Protein AF-A0A932LDL9-F1 (afdb_monomer)

pLDDT: mean 83.28, std 18.33, range [22.86, 98.5]

Radius of gyration: 41.87 Å; Cα contacts (8 Å, |Δi|>4): 2060; chains: 1; bounding box: 103×120×109 Å

Sequence (1180 aa):
MAIERVALIFDNKARPETTGVYCRPALGSLVEVEHFLPTELSRIPREGFDLYLRIDDGLDYTLPADLHPCAWWAIDTHLDFESCLAKAGDKRFDICFIGNLFPGERGDLVRLIQSRYSNCFVGQRYFEQMAETYSASRIVFNRSIRNDINMRVFEAVACGSLLLTNDLSDNGQAGLFQDSVHLATYRDAEELLDKTAYYLAHEDVRERIAAVGREEVLAKHTYRHRMERLLAEVEMQIAVGSCIQGSGVANEERRPRDENRQASNPSTVQRYNSSTHRDHAYFEFSRPELVALVPEAARRVLDIGCGAGRVGAAIKARQQAEVVGIELDAQAAAEAQDRLDRVLVGNIEQMELDLPPQSFDAILCGDVLEHLSDPASVLRRARQWVKPDGRLIASIPNIRHQSVLRALLDGNWTYEPAGLLDRDHLRFFTRREVEKLFYRSGFSIHEIHAVPGPGYDEWVDRGRPNEVKVGRLHIGGMSDTEAEEFYAYQYLLSALPAALPEHGLTSIVIVTHNQVAYTRQCVDNIRERTDELYELVFVDNASTDGTVEYLRSLEGAKVLTNADNRGFPAAVNQGIRVATGKQILLLNNDCIVTTAWLRRLLRALEIDSRIGLVGPCSNNVSGSQQVTVRYEELESLDGFAWDWGKKHDQIIADTDRLVGFCLVIRRELIDKMGALDERFGMGCFEDDDYCLRALRAGYRVVIARDAFVHHFGGRTFVGSGVSFADLMQRNQQLFREKLNQMAIESGRNGNAARPDEPREQVSHGSRKHDFHPAHQGGLLLSRSQIRLSLCLIMRDNSGTIVQCLESIRPWVDEMVCVDTGSQDETPRIAERLGARLHYFPWCDSFSAARNESFRHARGHWIFWMDSDDTIDRENGHKLRQLAYAETDPAVLAYSMKVHCPSPGKNGDTEVTVVDQIKLVRNLPELRWDRRIHEQIIPAIRRAGGEIAFTNVYLVHSGADRSPEGRRSKLERDLRLLNLELQEYPDHPFTLFNLGMTYLDAGDYQRATVYLNRSIERSGESESHLRKAYAMLVSSHAQLRHCQIADEIGQQGLRLFPRDAELRFREAALLHDFGRLAEAAESYRKILETDEEPHFASVERGIKGYLTRHNLAVIYADMGDLASAEQQWRLALAEMPSFEPAKQGLHDIVRESAAATCAVSLSACVTNRISLTGSPRLSGL

Structure (mmCIF, N/CA/C/O backbone):
data_AF-A0A932LDL9-F1
#
_entry.id   AF-A0A932LDL9-F1
#
loop_
_atom_site.group_PDB
_atom_site.id
_atom_site.type_symbol
_atom_site.label_atom_id
_atom_site.label_alt_id
_atom_site.label_comp_id
_atom_site.label_asym_id
_atom_site.label_entity_id
_atom_site.label_seq_id
_atom_site.pdbx_PDB_ins_code
_atom_site.Cartn_x
_atom_site.Cartn_y
_atom_site.Cartn_z
_atom_site.occupancy
_atom_site.B_iso_or_equiv
_atom_site.auth_seq_id
_atom_site.auth_comp_id
_atom_site.auth_asym_id
_atom_site.auth_atom_id
_atom_site.pdbx_PDB_model_num
ATOM 1 N N . MET A 1 1 ? 25.353 -29.492 44.199 1.00 53.41 1 MET A N 1
ATOM 2 C CA . MET A 1 1 ? 25.467 -30.856 43.636 1.00 53.41 1 MET A CA 1
ATOM 3 C C . MET A 1 1 ? 26.252 -30.710 42.348 1.00 53.41 1 MET A C 1
ATOM 5 O O . MET A 1 1 ? 26.140 -29.636 41.771 1.00 53.41 1 MET A O 1
ATOM 9 N N . ALA A 1 2 ? 27.046 -31.698 41.938 1.00 74.94 2 ALA A N 1
ATOM 10 C CA . ALA A 1 2 ? 27.485 -31.730 40.545 1.00 74.94 2 ALA A CA 1
ATOM 11 C C . ALA A 1 2 ? 26.265 -32.127 39.702 1.00 74.94 2 ALA A C 1
ATOM 13 O O . ALA A 1 2 ? 25.514 -33.006 40.127 1.00 74.94 2 ALA A O 1
ATOM 14 N N . ILE A 1 3 ? 26.023 -31.456 38.582 1.00 87.25 3 ILE A N 1
ATOM 15 C CA . ILE A 1 3 ? 24.987 -31.872 37.630 1.00 87.25 3 ILE A CA 1
ATOM 16 C C . ILE A 1 3 ? 25.539 -33.095 36.890 1.00 87.25 3 ILE A C 1
ATOM 18 O O . ILE A 1 3 ? 26.558 -32.978 36.214 1.00 87.25 3 ILE A O 1
ATOM 22 N N . GLU A 1 4 ? 24.904 -34.262 37.019 1.00 90.00 4 GLU A N 1
ATOM 23 C CA . GLU A 1 4 ? 25.380 -35.514 36.409 1.00 90.00 4 GLU A CA 1
ATOM 24 C C . GLU A 1 4 ? 24.475 -35.984 35.258 1.00 90.00 4 GLU A C 1
ATOM 26 O O . GLU A 1 4 ? 24.989 -36.537 34.282 1.00 90.00 4 GLU A O 1
ATOM 31 N N . ARG A 1 5 ? 23.159 -35.718 35.314 1.00 93.19 5 ARG A N 1
ATOM 32 C CA . ARG A 1 5 ? 22.179 -36.051 34.259 1.00 93.19 5 ARG A CA 1
ATOM 33 C C . ARG A 1 5 ? 21.346 -34.835 33.842 1.00 93.19 5 ARG A C 1
ATOM 35 O O . ARG A 1 5 ? 20.690 -34.210 34.674 1.00 93.19 5 ARG A O 1
ATOM 42 N N . VAL A 1 6 ? 21.285 -34.543 32.540 1.00 94.19 6 VAL A N 1
ATOM 43 C CA . VAL A 1 6 ? 20.505 -33.427 31.969 1.00 94.19 6 VAL A CA 1
ATOM 44 C C . VAL A 1 6 ? 19.484 -33.918 30.942 1.00 94.19 6 VAL A C 1
ATOM 46 O O . VAL A 1 6 ? 19.823 -34.630 29.995 1.00 94.19 6 VAL A O 1
ATOM 49 N N . ALA A 1 7 ? 18.236 -33.474 31.091 1.00 95.12 7 ALA A N 1
ATOM 50 C CA . ALA A 1 7 ? 17.202 -33.605 30.070 1.00 95.12 7 ALA A CA 1
ATOM 51 C C . ALA A 1 7 ? 17.253 -32.383 29.142 1.00 95.12 7 ALA A C 1
ATOM 53 O O . ALA A 1 7 ? 16.943 -31.263 29.549 1.00 95.12 7 ALA A O 1
ATOM 54 N N . LEU A 1 8 ? 17.661 -32.596 27.894 1.00 93.88 8 LEU A N 1
ATOM 55 C CA . LEU A 1 8 ? 17.867 -31.558 26.889 1.00 93.88 8 LEU A CA 1
ATOM 56 C C . LEU A 1 8 ? 16.676 -31.518 25.922 1.00 93.88 8 LEU A C 1
ATOM 58 O O . LEU A 1 8 ? 16.348 -32.530 25.302 1.00 93.88 8 LEU A O 1
ATOM 62 N N . ILE A 1 9 ? 16.020 -30.364 25.796 1.00 94.06 9 ILE A N 1
ATOM 63 C CA . ILE A 1 9 ? 14.706 -30.255 25.140 1.00 94.06 9 ILE A CA 1
ATOM 64 C C . ILE A 1 9 ? 14.771 -29.279 23.960 1.00 94.06 9 ILE A C 1
ATOM 66 O O . ILE A 1 9 ? 14.972 -28.080 24.175 1.00 94.06 9 ILE A O 1
ATOM 70 N N . PHE A 1 10 ? 14.589 -29.799 22.740 1.00 92.44 10 PHE A N 1
ATOM 71 C CA . PHE A 1 10 ? 14.514 -29.051 21.474 1.00 92.44 10 PHE A CA 1
ATOM 72 C C . PHE A 1 10 ? 13.959 -29.927 20.334 1.00 92.44 10 PHE A C 1
ATOM 74 O O . PHE A 1 10 ? 14.007 -31.153 20.409 1.00 92.44 10 PHE A O 1
ATOM 81 N N . ASP A 1 11 ? 13.439 -29.332 19.260 1.00 90.38 11 ASP A N 1
ATOM 82 C CA . ASP A 1 11 ? 12.957 -30.062 18.082 1.00 90.38 11 ASP A CA 1
ATOM 83 C C . ASP A 1 11 ? 13.989 -30.097 16.946 1.00 90.38 11 ASP A C 1
ATOM 85 O O . ASP A 1 11 ? 14.199 -29.114 16.240 1.00 90.38 11 ASP A O 1
ATOM 89 N N . ASN A 1 12 ? 14.593 -31.263 16.706 1.00 87.56 12 ASN A N 1
ATOM 90 C CA . ASN A 1 12 ? 15.484 -31.494 15.562 1.00 87.56 12 ASN A CA 1
ATOM 91 C C . ASN A 1 12 ? 14.826 -32.224 14.376 1.00 87.56 12 ASN A C 1
ATOM 93 O O . ASN A 1 12 ? 15.529 -32.690 13.478 1.00 87.56 12 ASN A O 1
ATOM 97 N N . LYS A 1 13 ? 13.495 -32.361 14.367 1.00 86.56 13 LYS A N 1
ATOM 98 C CA . LYS A 1 13 ? 12.721 -32.928 13.250 1.00 86.56 13 LYS A CA 1
ATOM 99 C C . LYS A 1 13 ? 12.079 -31.830 12.410 1.00 86.56 13 LYS A C 1
ATOM 101 O O . LYS A 1 13 ? 12.196 -31.859 11.189 1.00 86.56 13 LYS A O 1
ATOM 106 N N . ALA A 1 14 ? 11.421 -30.873 13.061 1.00 76.50 14 ALA A N 1
ATOM 107 C CA . ALA A 1 14 ? 10.876 -29.675 12.434 1.00 76.50 14 ALA A CA 1
ATOM 108 C C . ALA A 1 14 ? 11.975 -28.645 12.125 1.00 76.50 14 ALA A C 1
ATOM 110 O O . ALA A 1 14 ? 11.862 -27.918 11.140 1.00 76.50 14 ALA A O 1
ATOM 111 N N . ARG A 1 15 ? 13.043 -28.612 12.938 1.00 74.19 15 ARG A N 1
ATOM 112 C CA . ARG A 1 15 ? 14.203 -27.718 12.787 1.00 74.19 15 ARG A CA 1
ATOM 113 C C . ARG A 1 15 ? 15.524 -28.504 12.862 1.00 74.19 15 ARG A C 1
ATOM 115 O O . ARG A 1 15 ? 16.246 -28.381 13.851 1.00 74.19 15 ARG A O 1
ATOM 122 N N . PRO A 1 16 ? 15.866 -29.351 11.867 1.00 76.50 16 PRO A N 1
ATOM 123 C CA . PRO A 1 16 ? 17.107 -30.142 11.871 1.00 76.50 16 PRO A CA 1
ATOM 124 C C . PRO A 1 16 ? 18.397 -29.325 12.054 1.00 76.50 16 PRO A C 1
ATOM 126 O O . PRO A 1 16 ? 19.422 -29.872 12.451 1.00 76.50 16 PRO A O 1
ATOM 129 N N . GLU A 1 17 ? 18.341 -28.026 11.765 1.00 66.88 17 GLU A N 1
ATOM 130 C CA . GLU A 1 17 ? 19.418 -27.047 11.878 1.00 66.88 17 GLU A CA 1
ATOM 131 C C . GLU A 1 17 ? 19.579 -26.405 13.273 1.00 66.88 17 GLU A C 1
ATOM 133 O O . GLU A 1 17 ? 20.498 -25.616 13.466 1.00 66.88 17 GLU A O 1
ATOM 138 N N . THR A 1 18 ? 18.714 -26.719 14.245 1.00 76.88 18 THR A N 1
ATOM 139 C CA . THR A 1 18 ? 18.740 -26.138 15.604 1.00 76.88 18 THR A CA 1
ATOM 140 C C . THR A 1 18 ? 20.083 -26.290 16.332 1.00 76.88 18 THR A C 1
ATOM 142 O O . THR A 1 18 ? 20.718 -27.353 16.296 1.00 76.88 18 THR A O 1
ATOM 145 N N . THR A 1 19 ? 20.473 -25.264 17.104 1.00 74.50 19 THR A N 1
ATOM 146 C CA . THR A 1 19 ? 21.678 -25.272 17.948 1.00 74.50 19 THR A CA 1
ATOM 147 C C . THR A 1 19 ? 21.743 -26.494 18.861 1.00 74.50 19 THR A C 1
ATOM 149 O O . THR A 1 19 ? 22.831 -27.010 19.126 1.00 74.50 19 THR A O 1
ATOM 152 N N . GLY A 1 20 ? 20.585 -26.999 19.307 1.00 79.75 20 GLY A N 1
ATOM 153 C CA . GLY A 1 20 ? 20.477 -28.160 20.190 1.00 79.75 20 GLY A CA 1
ATOM 154 C C . GLY A 1 20 ? 21.256 -29.385 19.699 1.00 79.75 20 GLY A C 1
ATOM 155 O O . GLY A 1 20 ? 21.834 -30.113 20.513 1.00 79.75 20 GLY A O 1
ATOM 156 N N . VAL A 1 21 ? 21.368 -29.568 18.377 1.00 78.19 21 VAL A N 1
ATOM 157 C CA . VAL A 1 21 ? 22.139 -30.657 17.749 1.00 78.19 21 VAL A CA 1
ATOM 158 C C . VAL A 1 21 ? 23.629 -30.599 18.114 1.00 78.19 21 VAL A C 1
ATOM 160 O O . VAL A 1 21 ? 24.246 -31.651 18.272 1.00 78.19 21 VAL A O 1
ATOM 163 N N . TYR A 1 22 ? 24.190 -29.404 18.326 1.00 75.69 22 TYR A N 1
ATOM 164 C CA . TYR A 1 22 ? 25.582 -29.177 18.745 1.00 75.69 22 TYR A CA 1
ATOM 165 C C . TYR A 1 22 ? 25.727 -29.050 20.267 1.00 75.69 22 TYR A C 1
ATOM 167 O O . TYR A 1 22 ? 26.725 -29.497 20.840 1.00 75.69 22 TYR A O 1
ATOM 175 N N . CYS A 1 23 ? 24.712 -28.502 20.942 1.00 79.56 23 CYS A N 1
ATOM 176 C CA . CYS A 1 23 ? 24.641 -28.457 22.402 1.00 79.56 23 CYS A CA 1
ATOM 177 C C . CYS A 1 23 ? 24.687 -29.869 23.000 1.00 79.56 23 CYS A C 1
ATOM 179 O O . CYS A 1 23 ? 25.413 -30.110 23.962 1.00 79.56 23 CYS A O 1
ATOM 181 N N . ARG A 1 24 ? 23.964 -30.819 22.391 1.00 86.75 24 ARG A N 1
ATOM 182 C CA . ARG A 1 24 ? 23.860 -32.213 22.835 1.00 86.75 24 ARG A CA 1
ATOM 183 C C . ARG A 1 24 ? 25.213 -32.936 22.969 1.00 86.75 24 ARG A C 1
ATOM 185 O O . ARG A 1 24 ? 25.464 -33.441 24.059 1.00 86.75 24 ARG A O 1
ATOM 192 N N . PRO A 1 25 ? 26.096 -33.009 21.952 1.00 82.81 25 PRO A N 1
ATOM 193 C CA . PRO A 1 25 ? 27.409 -33.642 22.095 1.00 82.81 25 PRO A CA 1
ATOM 194 C C . PRO A 1 25 ? 28.381 -32.832 22.964 1.00 82.81 25 PRO A C 1
ATOM 196 O O . PRO A 1 25 ? 29.186 -33.434 23.671 1.00 82.81 25 PRO A O 1
ATOM 199 N N . ALA A 1 26 ? 28.312 -31.493 22.961 1.00 82.62 26 ALA A N 1
ATOM 200 C CA . ALA A 1 26 ? 29.167 -30.672 23.821 1.00 82.62 26 ALA A CA 1
ATOM 201 C C . ALA A 1 26 ? 28.862 -30.920 25.308 1.00 82.62 26 ALA A C 1
ATOM 203 O O . ALA A 1 26 ? 29.771 -31.206 26.086 1.00 82.62 26 ALA A O 1
ATOM 204 N N . LEU A 1 27 ? 27.580 -30.888 25.676 1.00 87.31 27 LEU A N 1
ATOM 205 C CA . LEU A 1 27 ? 27.097 -31.183 27.022 1.00 87.31 27 LEU A CA 1
ATOM 206 C C . LEU A 1 27 ? 27.284 -32.670 27.375 1.00 87.31 27 LEU A C 1
ATOM 208 O O . LEU A 1 27 ? 27.778 -32.984 28.452 1.00 87.31 27 LEU A O 1
ATOM 212 N N . GLY A 1 28 ? 27.020 -33.574 26.427 1.00 87.12 28 GLY A N 1
ATOM 213 C CA . GLY A 1 28 ? 27.240 -35.021 26.554 1.00 87.12 28 GLY A CA 1
ATOM 214 C C . GLY A 1 28 ? 28.705 -35.449 26.730 1.00 87.12 28 GLY A C 1
ATOM 215 O O . GLY A 1 28 ? 28.970 -36.613 27.015 1.00 87.12 28 GLY A O 1
ATOM 216 N N . SER A 1 29 ? 29.663 -34.529 26.561 1.00 84.62 29 SER A N 1
ATOM 217 C CA . SER A 1 29 ? 31.081 -34.745 26.891 1.00 84.62 29 SER A CA 1
ATOM 218 C C . SER A 1 29 ? 31.442 -34.383 28.340 1.00 84.62 29 SER A C 1
ATOM 220 O O . SER A 1 29 ? 32.575 -34.620 28.763 1.00 84.62 29 SER A O 1
ATOM 222 N N . LEU A 1 30 ? 30.493 -33.798 29.081 1.00 87.19 30 LEU A N 1
ATOM 223 C CA . LEU A 1 30 ? 30.642 -33.318 30.457 1.00 87.19 30 LEU A CA 1
ATOM 224 C C . LEU A 1 30 ? 29.740 -34.095 31.427 1.00 87.19 30 LEU A C 1
ATOM 226 O O . LEU A 1 30 ? 30.171 -34.411 32.531 1.00 87.19 30 LEU A O 1
ATOM 230 N N . VAL A 1 31 ? 28.508 -34.395 31.004 1.00 91.19 31 VAL A N 1
ATOM 231 C CA . VAL A 1 31 ? 27.428 -34.993 31.809 1.00 91.19 31 VAL A CA 1
ATOM 232 C C . VAL A 1 31 ? 26.624 -35.993 30.965 1.0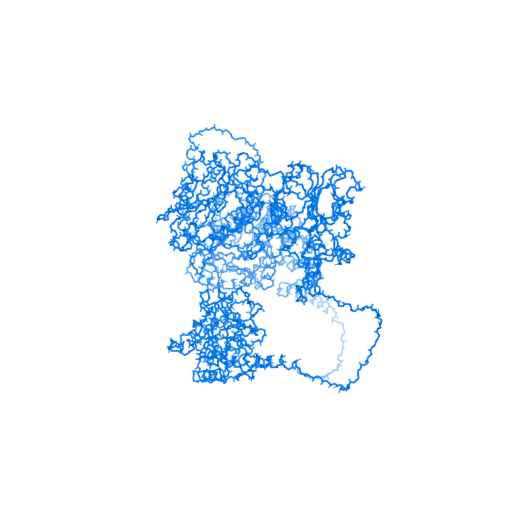0 91.19 31 VAL A C 1
ATOM 234 O O . VAL A 1 31 ? 26.719 -35.988 29.736 1.00 91.19 31 VAL A O 1
ATOM 237 N N . GLU A 1 32 ? 25.812 -36.851 31.583 1.00 93.38 32 GLU A N 1
ATOM 238 C CA . GLU A 1 32 ? 24.862 -37.695 30.850 1.00 93.38 32 GLU A CA 1
ATOM 239 C C . GLU A 1 32 ? 23.730 -36.824 30.277 1.00 93.38 32 GLU A C 1
ATOM 241 O O . GLU A 1 32 ? 23.150 -36.000 30.985 1.00 93.38 32 GLU A O 1
ATOM 246 N N . VAL A 1 33 ? 23.399 -36.991 28.991 1.00 93.81 33 VAL A N 1
ATOM 247 C CA . VAL A 1 33 ? 22.385 -36.172 28.306 1.00 93.81 33 VAL A CA 1
ATOM 248 C C . VAL A 1 33 ? 21.368 -37.042 27.578 1.00 93.81 33 VAL A C 1
ATOM 250 O O . VAL A 1 33 ? 21.706 -37.738 26.615 1.00 93.81 33 VAL A O 1
ATOM 253 N N . GLU A 1 34 ? 20.101 -36.913 27.964 1.00 95.31 34 GLU A N 1
ATOM 254 C CA . GLU A 1 34 ? 18.962 -37.455 27.219 1.00 95.31 34 GLU A CA 1
ATOM 255 C C . GLU A 1 34 ? 18.259 -36.326 26.452 1.00 95.31 34 GLU A C 1
ATOM 257 O O . GLU A 1 34 ? 18.174 -35.197 26.932 1.00 95.31 34 GLU A O 1
ATOM 262 N N . HIS A 1 35 ? 17.806 -36.602 25.227 1.00 94.94 35 HIS A N 1
ATOM 263 C CA . HIS A 1 35 ? 17.219 -35.600 24.334 1.00 94.94 35 HIS A CA 1
ATOM 264 C C . HIS A 1 35 ? 15.748 -35.908 24.073 1.00 94.94 35 HIS A C 1
ATOM 266 O O . HIS A 1 35 ? 15.438 -37.002 23.598 1.00 94.94 35 HIS A O 1
ATOM 272 N N . PHE A 1 36 ? 14.888 -34.919 24.309 1.00 94.69 36 PHE A N 1
ATOM 273 C CA . PHE A 1 36 ? 13.441 -35.015 24.141 1.00 94.69 36 PHE A CA 1
ATOM 274 C C . PHE A 1 36 ? 12.923 -33.961 23.164 1.00 94.69 36 PHE A C 1
ATOM 276 O O . PHE A 1 36 ? 13.318 -32.794 23.227 1.00 94.69 36 PHE A O 1
ATOM 283 N N . LEU A 1 37 ? 11.979 -34.359 22.313 1.00 92.81 37 LEU A N 1
ATOM 284 C CA . LEU A 1 37 ? 11.265 -33.431 21.438 1.00 92.81 37 LEU A CA 1
ATOM 285 C C . LEU A 1 37 ? 10.158 -32.687 22.207 1.00 92.81 37 LEU A C 1
ATOM 287 O O . LEU A 1 37 ? 9.609 -33.228 23.172 1.00 92.81 37 LEU A O 1
ATOM 291 N N . PRO A 1 38 ? 9.703 -31.511 21.739 1.00 90.94 38 PRO A N 1
ATOM 292 C CA . PRO A 1 38 ? 8.550 -30.816 22.322 1.00 90.94 38 PRO A CA 1
ATOM 293 C C . PRO A 1 38 ? 7.257 -31.645 22.292 1.00 90.94 38 PRO A C 1
ATOM 295 O O . PRO A 1 38 ? 6.420 -31.563 23.187 1.00 90.94 38 PRO A O 1
ATOM 298 N N . THR A 1 39 ? 7.115 -32.527 21.300 1.00 90.75 39 THR A N 1
ATOM 299 C CA . THR A 1 39 ? 6.004 -33.494 21.216 1.00 90.75 39 THR A CA 1
ATOM 300 C C . THR A 1 39 ? 6.056 -34.595 22.287 1.00 90.75 39 THR A C 1
ATOM 302 O O . THR A 1 39 ? 5.089 -35.338 22.456 1.00 90.75 39 THR A O 1
ATOM 305 N N . GLU A 1 40 ? 7.159 -34.702 23.032 1.00 91.75 40 GLU A N 1
ATOM 306 C CA . GLU A 1 40 ? 7.429 -35.740 24.031 1.00 91.75 40 GLU A CA 1
ATOM 307 C C . GLU A 1 40 ? 7.456 -35.191 25.471 1.00 91.75 40 GLU A C 1
ATOM 309 O O . GLU A 1 40 ? 7.702 -35.955 26.401 1.00 91.75 40 GLU A O 1
ATOM 314 N N . LEU A 1 41 ? 7.124 -33.909 25.694 1.00 89.44 41 LEU A N 1
ATOM 315 C CA . LEU A 1 41 ? 7.113 -33.245 27.016 1.00 89.44 41 LEU A CA 1
ATOM 316 C C . LEU A 1 41 ? 6.299 -33.981 28.100 1.00 89.44 41 LEU A C 1
ATOM 318 O O . LEU A 1 41 ? 6.628 -33.914 29.286 1.00 89.44 41 LEU A O 1
ATOM 322 N N . SER A 1 42 ? 5.245 -34.698 27.701 1.00 85.50 42 SER A N 1
ATOM 323 C CA . SER A 1 42 ? 4.405 -35.527 28.581 1.00 85.50 42 SER A CA 1
ATOM 324 C C . SER A 1 42 ? 5.036 -36.869 28.974 1.00 85.50 42 SER A C 1
ATOM 326 O O . SER A 1 42 ? 4.510 -37.560 29.844 1.00 85.50 42 SER A O 1
ATOM 328 N N . ARG A 1 43 ? 6.145 -37.252 28.332 1.00 86.88 43 ARG A N 1
ATOM 329 C CA . ARG A 1 43 ? 6.904 -38.489 28.577 1.00 86.88 43 ARG A CA 1
ATOM 330 C C . ARG A 1 43 ? 8.209 -38.255 29.334 1.00 86.88 43 ARG A C 1
ATOM 332 O O . ARG A 1 43 ? 8.811 -39.233 29.764 1.00 86.88 43 ARG A O 1
ATOM 339 N N . ILE A 1 44 ? 8.636 -37.000 29.494 1.00 90.25 44 ILE A N 1
ATOM 340 C CA . ILE A 1 44 ? 9.843 -36.648 30.250 1.00 90.25 44 ILE A CA 1
ATOM 341 C C . ILE A 1 44 ? 9.612 -36.997 31.731 1.00 90.25 44 ILE A C 1
ATOM 343 O O . ILE A 1 44 ? 8.686 -36.437 32.334 1.00 90.25 44 ILE A O 1
ATOM 347 N N . PRO A 1 45 ? 10.420 -37.898 32.329 1.00 87.31 45 PRO A N 1
ATOM 348 C CA . PRO A 1 45 ? 10.379 -38.182 33.760 1.00 87.31 45 PRO A CA 1
ATOM 349 C C . PRO A 1 45 ? 10.504 -36.900 34.587 1.00 87.31 45 PRO A C 1
ATOM 351 O O . PRO A 1 45 ? 11.282 -36.020 34.238 1.00 87.31 45 PRO A O 1
ATOM 354 N N . ARG A 1 46 ? 9.742 -36.794 35.683 1.00 85.06 46 ARG A N 1
ATOM 355 C CA . ARG A 1 46 ? 9.815 -35.645 36.610 1.00 85.06 46 ARG A CA 1
ATOM 356 C C . ARG A 1 46 ? 10.946 -35.770 37.633 1.00 85.06 46 ARG A C 1
ATOM 358 O O . ARG A 1 46 ? 11.388 -34.777 38.198 1.00 85.06 46 ARG A O 1
ATOM 365 N N . GLU A 1 47 ? 11.422 -36.992 37.839 1.00 82.50 47 GLU A N 1
ATOM 366 C CA . GLU A 1 47 ? 12.536 -37.343 38.715 1.00 82.50 47 GLU A CA 1
ATOM 367 C C . GLU A 1 47 ? 13.602 -38.088 37.899 1.00 82.50 47 GLU A C 1
ATOM 369 O O . GLU A 1 47 ? 13.276 -38.795 36.942 1.00 82.50 47 GLU A O 1
ATOM 374 N N . GLY A 1 48 ? 14.871 -37.959 38.294 1.00 83.31 48 GLY A N 1
ATOM 375 C CA . GLY A 1 48 ? 16.001 -38.666 37.676 1.00 83.31 48 GLY A CA 1
ATOM 376 C C . GLY A 1 48 ? 16.897 -37.824 36.762 1.00 83.31 48 GLY A C 1
ATOM 377 O O . GLY A 1 48 ? 17.895 -38.354 36.280 1.00 83.31 48 GLY A O 1
ATOM 378 N N . PHE A 1 49 ? 16.590 -36.542 36.552 1.00 91.12 49 PHE A N 1
ATOM 379 C CA . PHE A 1 49 ? 17.499 -35.560 35.950 1.00 91.12 49 PHE A CA 1
ATOM 380 C C . PHE A 1 49 ? 17.800 -34.443 36.951 1.00 91.12 49 PHE A C 1
ATOM 382 O O . PHE A 1 49 ? 16.904 -34.006 37.672 1.00 91.12 49 PHE A O 1
ATOM 389 N N . ASP A 1 50 ? 19.042 -33.964 36.960 1.00 89.56 50 ASP A N 1
ATOM 390 C CA . ASP A 1 50 ? 19.502 -32.879 37.835 1.00 89.56 50 ASP A CA 1
ATOM 391 C C . ASP A 1 50 ? 19.203 -31.491 37.243 1.00 89.56 50 ASP A C 1
ATOM 393 O O . ASP A 1 50 ? 19.217 -30.492 37.960 1.00 89.56 50 ASP A O 1
ATOM 397 N N . LEU A 1 51 ? 18.942 -31.423 35.930 1.00 90.88 51 LEU A N 1
ATOM 398 C CA . LEU A 1 51 ? 18.587 -30.208 35.196 1.00 90.88 51 LEU A CA 1
ATOM 399 C C . LEU A 1 51 ? 17.714 -30.527 33.971 1.00 90.88 51 LEU A C 1
ATOM 401 O O . LEU A 1 51 ? 18.022 -31.431 33.192 1.00 90.88 51 LEU A O 1
ATOM 405 N N . TYR A 1 52 ? 16.683 -29.711 33.745 1.00 93.00 52 TYR A N 1
ATOM 406 C CA . TYR A 1 52 ? 15.916 -29.660 32.495 1.00 93.00 52 TYR A CA 1
ATOM 407 C C . TYR A 1 52 ? 16.344 -28.426 31.684 1.00 93.00 52 TYR A C 1
ATOM 409 O O . TYR A 1 52 ? 16.072 -27.290 32.073 1.00 93.00 52 TYR A O 1
ATOM 417 N N . LEU A 1 53 ? 17.041 -28.622 30.565 1.00 92.06 53 LEU A N 1
ATOM 418 C CA . LEU A 1 53 ? 17.610 -27.542 29.753 1.00 92.06 53 LEU A CA 1
ATOM 419 C C . LEU A 1 53 ? 16.842 -27.394 28.431 1.00 92.06 53 LEU A C 1
ATOM 421 O O . LEU A 1 53 ? 16.958 -28.237 27.540 1.00 92.06 53 LEU A O 1
ATOM 425 N N . ARG A 1 54 ? 16.089 -26.297 28.281 1.00 90.94 54 ARG A N 1
ATOM 426 C CA . ARG A 1 54 ? 15.517 -25.898 26.986 1.00 90.94 54 ARG A CA 1
ATOM 427 C C . ARG A 1 54 ? 16.592 -25.217 26.145 1.00 90.94 54 ARG A C 1
ATOM 429 O O . ARG A 1 54 ? 17.193 -24.243 26.602 1.00 90.94 54 ARG A O 1
ATOM 436 N N . ILE A 1 55 ? 16.782 -25.686 24.915 1.00 88.25 55 ILE A N 1
ATOM 437 C CA . ILE A 1 55 ? 17.539 -24.953 23.894 1.00 88.25 55 ILE A CA 1
ATOM 438 C C . ILE A 1 55 ? 16.548 -24.210 23.001 1.00 88.25 55 ILE A C 1
ATOM 440 O O . ILE A 1 55 ? 15.491 -24.746 22.677 1.00 88.25 55 ILE A O 1
ATOM 444 N N . ASP A 1 56 ? 16.881 -22.981 22.621 1.00 82.69 56 ASP A N 1
ATOM 445 C CA . ASP A 1 56 ? 16.139 -22.249 21.598 1.00 82.69 56 ASP A CA 1
ATOM 446 C C . ASP A 1 56 ? 16.295 -22.931 20.228 1.00 82.69 56 ASP A C 1
ATOM 448 O O . ASP A 1 56 ? 17.394 -23.046 19.686 1.00 82.69 56 ASP A O 1
ATOM 452 N N . ASP A 1 57 ? 15.179 -23.406 19.685 1.00 81.06 57 ASP A N 1
ATOM 453 C CA . ASP A 1 57 ? 15.039 -23.982 18.347 1.00 81.06 57 ASP A CA 1
ATOM 454 C C . ASP A 1 57 ? 14.175 -23.104 17.419 1.00 81.06 57 ASP A C 1
ATOM 456 O O . ASP A 1 57 ? 13.977 -23.427 16.241 1.00 81.06 57 ASP A O 1
ATOM 460 N N . GLY A 1 58 ? 13.698 -21.956 17.908 1.00 69.38 58 GLY A N 1
ATOM 461 C CA . GLY A 1 58 ? 12.775 -21.067 17.208 1.00 69.38 58 GLY A CA 1
ATOM 462 C C . GLY A 1 58 ? 11.335 -21.583 17.095 1.00 69.38 58 GLY A C 1
ATOM 463 O O . GLY A 1 58 ? 10.587 -21.042 16.281 1.00 69.38 58 GLY A O 1
ATOM 464 N N . LEU A 1 59 ? 10.936 -22.608 17.858 1.00 77.50 59 LEU A N 1
ATOM 465 C CA . LEU A 1 59 ? 9.544 -23.061 17.944 1.00 77.50 59 LEU A CA 1
ATOM 466 C C . LEU A 1 59 ? 8.895 -22.599 19.251 1.00 77.50 59 LEU A C 1
ATOM 468 O O . LEU A 1 59 ? 9.521 -22.593 20.311 1.00 77.50 59 LEU A O 1
ATOM 472 N N . ASP A 1 60 ? 7.612 -22.247 19.193 1.00 76.25 60 ASP A N 1
ATOM 473 C CA . ASP A 1 60 ? 6.860 -21.885 20.392 1.00 76.25 60 ASP A CA 1
ATOM 474 C C . ASP A 1 60 ? 6.239 -23.126 21.048 1.00 76.25 60 ASP A C 1
ATOM 476 O O . ASP A 1 60 ? 5.362 -23.788 20.490 1.00 76.25 60 ASP A O 1
ATOM 480 N N . TYR A 1 61 ? 6.740 -23.462 22.234 1.00 86.69 61 TYR A N 1
ATOM 481 C CA . TYR A 1 61 ? 6.191 -24.477 23.124 1.00 86.69 61 TYR A CA 1
ATOM 482 C C . TYR A 1 61 ? 6.604 -24.173 24.566 1.00 86.69 61 TYR A C 1
ATOM 484 O O . TYR A 1 61 ? 7.704 -23.685 24.845 1.00 86.69 61 TYR A O 1
ATOM 492 N N . THR A 1 62 ? 5.720 -24.490 25.507 1.00 81.38 62 THR A N 1
ATOM 493 C CA . THR A 1 62 ? 5.938 -24.252 26.937 1.00 81.38 62 THR A CA 1
ATOM 494 C C . THR A 1 62 ? 6.438 -25.524 27.616 1.00 81.38 62 THR A C 1
ATOM 496 O O . THR A 1 62 ? 5.848 -26.590 27.443 1.00 81.38 62 THR A O 1
ATOM 499 N N . LEU A 1 63 ? 7.500 -25.430 28.424 1.00 83.75 63 LEU A N 1
ATOM 500 C CA . LEU A 1 63 ? 7.864 -26.534 29.316 1.00 83.75 63 LEU A CA 1
ATOM 501 C C . LEU A 1 63 ? 6.802 -26.695 30.420 1.00 83.75 63 LEU A C 1
ATOM 503 O O . LEU A 1 63 ? 6.372 -25.687 30.985 1.00 83.75 63 LEU A O 1
ATOM 507 N N . PRO A 1 64 ? 6.405 -27.930 30.778 1.00 87.00 64 PRO A N 1
ATOM 508 C CA . PRO A 1 64 ? 5.583 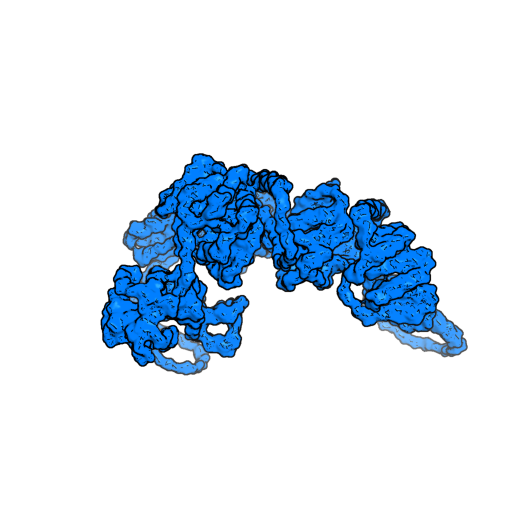-28.180 31.956 1.00 87.00 64 PRO A CA 1
ATOM 509 C C . PRO A 1 64 ? 6.215 -27.610 33.237 1.00 87.00 64 PRO A C 1
ATOM 511 O O . PRO A 1 64 ? 7.404 -27.799 33.485 1.00 87.00 64 PRO A O 1
ATOM 514 N N . ALA A 1 65 ? 5.409 -26.933 34.063 1.00 80.75 65 ALA A N 1
ATOM 515 C CA . ALA A 1 65 ? 5.850 -26.237 35.283 1.00 80.75 65 ALA A CA 1
ATOM 516 C C . ALA A 1 65 ? 6.283 -27.167 36.442 1.00 80.75 65 ALA A C 1
ATOM 518 O O . ALA A 1 65 ? 6.618 -26.706 37.528 1.00 80.75 65 ALA A O 1
ATOM 519 N N . ASP A 1 66 ? 6.250 -28.479 36.227 1.00 84.19 66 ASP A N 1
ATOM 520 C CA . ASP A 1 66 ? 6.745 -29.530 37.116 1.00 84.19 66 ASP A CA 1
ATOM 521 C C . ASP A 1 66 ? 8.117 -30.090 36.676 1.00 84.19 66 ASP A C 1
ATOM 523 O O . ASP A 1 66 ? 8.656 -30.977 37.335 1.00 84.19 66 ASP A O 1
ATOM 527 N N . LEU A 1 67 ? 8.719 -29.558 35.602 1.00 84.38 67 LEU A N 1
ATOM 528 C CA . LEU A 1 67 ? 10.115 -29.813 35.227 1.00 84.38 67 LEU A CA 1
ATOM 529 C C . LEU A 1 67 ? 11.046 -28.803 35.914 1.00 84.38 67 LEU A C 1
ATOM 531 O O . LEU A 1 67 ? 11.355 -27.751 35.356 1.00 84.38 67 LEU A O 1
ATOM 535 N N . HIS A 1 68 ? 11.521 -29.123 37.119 1.00 78.88 68 HIS A N 1
ATOM 536 C CA . HIS A 1 68 ? 12.460 -28.279 37.864 1.00 78.88 68 HIS A CA 1
ATOM 537 C C . HIS A 1 68 ? 13.614 -29.086 38.494 1.00 78.88 68 HIS A C 1
ATOM 539 O O . HIS A 1 68 ? 13.387 -30.217 38.919 1.00 78.88 68 HIS A O 1
ATOM 545 N N . PRO A 1 69 ? 14.835 -28.513 38.594 1.00 84.00 69 PRO A N 1
ATOM 546 C CA . PRO A 1 69 ? 15.217 -27.167 38.153 1.00 84.00 69 PRO A CA 1
ATOM 547 C C . PRO A 1 69 ? 15.316 -27.076 36.622 1.00 84.00 69 PRO A C 1
ATOM 549 O O . PRO A 1 69 ? 15.736 -28.023 35.960 1.00 84.00 69 PRO A O 1
ATOM 552 N N . CYS A 1 70 ? 14.923 -25.935 36.050 1.00 83.38 70 CYS A N 1
ATOM 553 C CA . CYS A 1 70 ? 14.974 -25.714 34.605 1.00 83.38 70 CYS A CA 1
ATOM 554 C C . CYS A 1 70 ? 15.823 -24.499 34.234 1.00 83.38 70 CYS A C 1
ATOM 556 O O . CYS A 1 70 ? 15.761 -23.466 34.900 1.00 83.38 70 CYS A O 1
ATOM 558 N N . ALA A 1 71 ? 16.544 -24.601 33.121 1.00 85.56 71 ALA A N 1
ATOM 559 C CA . ALA A 1 71 ? 17.280 -23.501 32.511 1.00 85.56 71 ALA A CA 1
ATOM 560 C C . ALA A 1 71 ? 16.901 -23.360 31.031 1.00 85.56 71 ALA A C 1
ATOM 562 O O . ALA A 1 71 ? 16.474 -24.317 30.383 1.00 85.56 71 ALA A O 1
ATOM 563 N N . TRP A 1 72 ? 17.030 -22.144 30.506 1.00 84.19 72 TRP A N 1
ATOM 564 C CA . TRP A 1 72 ? 16.736 -21.804 29.115 1.00 84.19 72 TRP A CA 1
ATOM 565 C C . TRP A 1 72 ? 17.999 -21.217 28.492 1.00 84.19 72 TRP A C 1
ATOM 567 O O . TRP A 1 72 ? 18.600 -20.307 29.066 1.00 84.19 72 TRP A O 1
ATOM 577 N N . TRP A 1 73 ? 18.402 -21.716 27.325 1.00 79.75 73 TRP A N 1
ATOM 578 C CA . TRP A 1 73 ? 19.588 -21.233 26.623 1.00 79.75 73 TRP A CA 1
ATOM 579 C C . TRP A 1 73 ? 19.259 -20.831 25.181 1.00 79.75 73 TRP A C 1
ATOM 581 O O . TRP A 1 73 ? 18.927 -21.670 24.346 1.00 79.75 73 TRP A O 1
ATOM 591 N N . ALA A 1 74 ? 19.387 -19.530 24.903 1.00 66.12 74 ALA A N 1
ATOM 592 C CA . ALA A 1 74 ? 19.098 -18.908 23.613 1.00 66.12 74 ALA A CA 1
ATOM 593 C C . ALA A 1 74 ? 20.354 -18.246 23.006 1.00 66.12 74 ALA A C 1
ATOM 595 O O . ALA A 1 74 ? 20.613 -17.069 23.256 1.00 66.12 74 ALA A O 1
ATOM 596 N N . ILE A 1 75 ? 21.161 -19.013 22.252 1.00 62.00 75 ILE A N 1
ATOM 597 C CA . ILE A 1 75 ? 22.280 -18.547 21.393 1.00 62.00 75 ILE A CA 1
ATOM 598 C C . ILE A 1 75 ? 22.482 -19.532 20.216 1.00 62.00 75 ILE A C 1
ATOM 600 O O . ILE A 1 75 ? 22.395 -20.739 20.412 1.00 62.00 75 ILE A O 1
ATOM 604 N N . ASP A 1 76 ? 22.880 -19.026 19.043 1.00 53.16 76 ASP A N 1
ATOM 605 C CA . ASP A 1 76 ? 23.286 -19.741 17.809 1.00 53.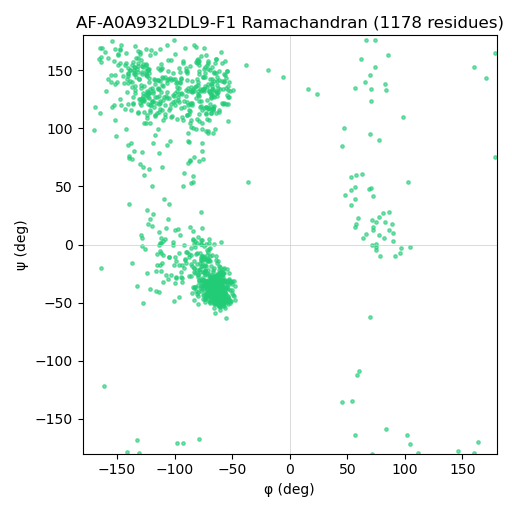16 76 ASP A CA 1
ATOM 606 C C . ASP A 1 76 ? 24.493 -18.975 17.178 1.00 53.16 76 ASP A C 1
ATOM 608 O O . ASP A 1 76 ? 24.628 -17.778 17.451 1.00 53.16 76 ASP A O 1
ATOM 612 N N . THR A 1 77 ? 25.467 -19.495 16.411 1.00 50.28 77 THR A N 1
ATOM 613 C CA . THR A 1 77 ? 25.781 -20.815 15.797 1.00 50.28 77 THR A CA 1
ATOM 614 C C . THR A 1 77 ? 27.153 -21.368 16.268 1.00 50.28 77 THR A C 1
ATOM 616 O O . THR A 1 77 ? 27.973 -20.592 16.759 1.00 50.28 77 THR A O 1
ATOM 619 N N . HIS A 1 78 ? 27.443 -22.678 16.095 1.00 53.47 78 HIS A N 1
ATOM 620 C CA . HIS A 1 78 ? 28.790 -23.238 15.766 1.00 53.47 78 HIS A CA 1
ATOM 621 C C . HIS A 1 78 ? 28.655 -24.485 14.861 1.00 53.47 78 HIS A C 1
ATOM 623 O O . HIS A 1 78 ? 27.550 -24.964 14.615 1.00 53.47 78 HIS A O 1
ATOM 629 N N . LEU A 1 79 ? 29.795 -24.984 14.353 1.00 57.31 79 LEU A N 1
ATOM 630 C CA . LEU A 1 79 ? 29.918 -25.949 13.259 1.00 57.31 79 LEU A CA 1
ATOM 631 C C . LEU A 1 79 ? 31.122 -26.889 13.414 1.00 57.31 79 LEU A C 1
ATOM 633 O O . LEU A 1 79 ? 32.027 -26.630 14.206 1.00 57.31 79 LEU A O 1
ATOM 637 N N . ASP A 1 80 ? 31.155 -27.949 12.603 1.00 62.25 80 ASP A N 1
ATOM 638 C CA . ASP A 1 80 ? 32.326 -28.817 12.422 1.00 62.25 80 ASP A CA 1
ATOM 639 C C . ASP A 1 80 ? 33.382 -28.124 11.538 1.00 62.25 80 ASP A C 1
ATOM 641 O O . ASP A 1 80 ? 33.401 -28.244 10.308 1.00 62.25 80 ASP A O 1
ATOM 645 N N . PHE A 1 81 ? 34.248 -27.343 12.187 1.00 65.38 81 PHE A N 1
ATOM 646 C CA . PHE A 1 81 ? 35.273 -26.541 11.518 1.00 65.38 81 PHE A CA 1
ATOM 647 C C . PHE A 1 81 ? 36.357 -27.383 10.829 1.00 65.38 81 PHE A C 1
ATOM 649 O O . PHE A 1 81 ? 36.857 -26.963 9.788 1.00 65.38 81 PHE A O 1
ATOM 656 N N . GLU A 1 82 ? 36.705 -28.567 11.350 1.00 69.25 82 GLU A N 1
ATOM 657 C CA . GLU A 1 82 ? 37.733 -29.425 10.735 1.00 69.25 82 GLU A CA 1
ATOM 658 C C . GLU A 1 82 ? 37.223 -30.055 9.435 1.00 69.25 82 GLU A C 1
ATOM 660 O O . GLU A 1 82 ? 37.933 -30.057 8.426 1.00 69.25 82 GLU A O 1
ATOM 665 N N . SER A 1 83 ? 35.965 -30.509 9.418 1.00 65.81 83 SER A N 1
ATOM 666 C CA . SER A 1 83 ? 35.299 -30.960 8.191 1.00 65.81 83 SER A CA 1
ATOM 667 C C . SER A 1 83 ? 35.202 -29.830 7.165 1.00 65.81 83 SER A C 1
ATOM 669 O O . SER A 1 83 ? 35.571 -30.016 6.005 1.00 65.81 83 SER A O 1
ATOM 671 N N . CYS A 1 84 ? 34.807 -28.621 7.581 1.00 64.44 84 CYS A N 1
ATOM 672 C CA . CYS A 1 84 ? 34.735 -27.464 6.680 1.00 64.44 84 CYS A CA 1
ATOM 673 C C . CYS A 1 84 ? 36.109 -27.059 6.118 1.00 64.44 84 CYS A C 1
ATOM 675 O O . CYS A 1 84 ? 36.206 -26.723 4.938 1.00 64.44 84 CYS A O 1
ATOM 677 N N . LEU A 1 85 ? 37.176 -27.142 6.919 1.00 68.75 85 LEU A N 1
ATOM 678 C CA . LEU A 1 85 ? 38.549 -26.891 6.476 1.00 68.75 85 LEU A CA 1
ATOM 679 C C . LEU A 1 85 ? 39.018 -27.945 5.461 1.00 68.75 85 LEU A C 1
ATOM 681 O O . LEU A 1 85 ? 39.569 -27.590 4.419 1.00 68.75 85 LEU A O 1
ATOM 685 N N . ALA A 1 86 ? 38.746 -29.227 5.724 1.00 69.12 86 ALA A N 1
ATOM 686 C CA . ALA A 1 86 ? 39.063 -30.325 4.812 1.00 69.12 86 ALA A CA 1
ATOM 687 C C . ALA A 1 86 ? 38.281 -30.235 3.486 1.00 69.12 86 ALA A C 1
ATOM 689 O O . ALA A 1 86 ? 38.834 -30.535 2.428 1.00 69.12 86 ALA A O 1
ATOM 690 N N . LYS A 1 87 ? 37.019 -29.777 3.524 1.00 62.31 87 LYS A N 1
ATOM 691 C CA . LYS A 1 87 ? 36.205 -29.477 2.332 1.00 62.31 87 LYS A CA 1
ATOM 692 C C . LYS A 1 87 ? 36.693 -28.237 1.569 1.00 62.31 87 LYS A C 1
ATOM 694 O O . LYS A 1 87 ? 36.488 -28.167 0.359 1.00 62.31 87 LYS A O 1
ATOM 699 N N . ALA A 1 88 ? 37.274 -27.242 2.250 1.00 68.38 88 ALA A N 1
ATOM 700 C CA . ALA A 1 88 ? 37.632 -25.963 1.635 1.00 68.38 88 ALA A CA 1
ATOM 701 C C . ALA A 1 88 ? 38.746 -26.111 0.585 1.00 68.38 88 ALA A C 1
ATOM 703 O O . ALA A 1 88 ? 38.612 -25.542 -0.497 1.00 68.38 88 ALA A O 1
ATOM 704 N N . GLY A 1 89 ? 39.788 -26.900 0.881 1.00 62.28 89 GLY A N 1
ATOM 705 C CA . GLY A 1 89 ? 40.872 -27.273 -0.044 1.00 62.28 89 GLY A CA 1
ATOM 706 C C . GLY A 1 89 ? 41.821 -26.128 -0.421 1.00 62.28 89 GLY A C 1
ATOM 707 O O . GLY A 1 89 ? 42.996 -26.171 -0.073 1.00 62.28 89 GLY A O 1
ATOM 708 N N . ASP A 1 90 ? 41.287 -25.097 -1.076 1.00 69.38 90 ASP A N 1
ATOM 709 C CA . ASP A 1 90 ? 41.963 -23.874 -1.518 1.00 69.38 90 ASP A CA 1
ATOM 710 C C . ASP A 1 90 ? 41.135 -22.628 -1.135 1.00 69.38 90 ASP A C 1
ATOM 712 O O . ASP A 1 90 ? 39.899 -22.653 -1.087 1.00 69.38 90 ASP A O 1
ATOM 716 N N . LYS A 1 91 ? 41.798 -21.487 -0.905 1.00 84.88 91 LYS A N 1
ATOM 717 C CA . LYS A 1 91 ? 41.117 -20.206 -0.635 1.00 84.88 91 LYS A CA 1
ATOM 718 C C . LYS A 1 91 ? 40.481 -19.653 -1.929 1.00 84.88 91 LYS A C 1
ATOM 720 O O . LYS A 1 91 ? 41.152 -19.015 -2.736 1.00 84.88 91 LYS A O 1
ATOM 725 N N . ARG A 1 92 ? 39.178 -19.896 -2.115 1.00 88.81 92 ARG A N 1
ATOM 726 C CA . ARG A 1 92 ? 38.357 -19.475 -3.271 1.00 88.81 92 ARG A CA 1
ATOM 727 C C . ARG A 1 92 ? 38.131 -17.960 -3.359 1.00 88.81 92 ARG A C 1
ATOM 729 O O . ARG A 1 92 ? 38.151 -17.415 -4.460 1.00 88.81 92 ARG A O 1
ATOM 736 N N . PHE A 1 93 ? 37.908 -17.287 -2.230 1.00 92.94 93 PHE A N 1
ATOM 737 C CA . PHE A 1 93 ? 37.588 -15.854 -2.181 1.00 92.94 93 PHE A CA 1
ATOM 738 C C . PHE A 1 93 ? 38.731 -15.043 -1.567 1.00 92.94 93 PHE A C 1
ATOM 740 O O . PHE A 1 93 ? 39.358 -15.478 -0.599 1.00 92.94 93 PHE A O 1
ATOM 747 N N . ASP A 1 94 ? 38.964 -13.830 -2.069 1.00 93.56 94 ASP A N 1
ATOM 748 C CA . ASP A 1 94 ? 39.910 -12.904 -1.439 1.00 93.56 94 ASP A CA 1
ATOM 749 C C . ASP A 1 94 ? 39.318 -12.337 -0.146 1.00 93.56 94 ASP A C 1
ATOM 751 O O . ASP A 1 94 ? 39.980 -12.303 0.890 1.00 93.56 94 ASP A O 1
ATOM 755 N N . ILE A 1 95 ? 38.042 -11.944 -0.182 1.00 95.94 95 ILE A N 1
ATOM 756 C CA . ILE A 1 95 ? 37.340 -11.391 0.980 1.00 95.94 95 ILE A CA 1
ATOM 757 C C . ILE A 1 95 ? 35.922 -11.955 1.029 1.00 95.94 95 ILE A C 1
ATOM 759 O O . ILE A 1 95 ? 35.262 -12.057 -0.005 1.00 95.94 95 ILE A O 1
ATOM 763 N N . CYS A 1 96 ? 35.410 -12.269 2.215 1.00 96.06 96 CYS A N 1
ATOM 764 C CA . CYS A 1 96 ? 33.988 -12.554 2.386 1.00 96.06 96 CYS A CA 1
ATOM 765 C C . CYS A 1 96 ? 33.334 -11.745 3.506 1.00 96.06 96 CYS A C 1
ATOM 767 O O . CYS A 1 96 ? 33.956 -11.448 4.522 1.00 96.06 96 CYS A O 1
ATOM 769 N N . PHE A 1 97 ? 32.051 -11.440 3.333 1.00 94.81 97 PHE A N 1
ATOM 770 C CA . PHE A 1 97 ? 31.159 -10.957 4.380 1.00 94.81 97 PHE A CA 1
ATOM 771 C C . PHE A 1 97 ? 29.902 -11.830 4.395 1.00 94.81 97 PHE A C 1
ATOM 773 O O . PHE A 1 97 ? 29.279 -12.053 3.354 1.00 94.81 97 PHE A O 1
ATOM 780 N N . ILE A 1 98 ? 29.516 -12.306 5.582 1.00 91.12 98 ILE A N 1
ATOM 781 C CA . ILE A 1 98 ? 28.331 -13.150 5.760 1.00 91.12 98 ILE A CA 1
ATOM 782 C C . ILE A 1 98 ? 27.399 -12.517 6.789 1.00 91.12 98 ILE A C 1
ATOM 784 O O . ILE A 1 98 ? 27.705 -12.460 7.981 1.00 91.12 98 ILE A O 1
ATOM 788 N N . GLY A 1 99 ? 26.247 -12.047 6.316 1.00 82.19 99 GLY A N 1
ATOM 789 C CA . GLY A 1 99 ? 25.254 -11.359 7.134 1.00 82.19 99 GLY A CA 1
ATOM 790 C C . GLY A 1 99 ? 24.285 -10.512 6.312 1.00 82.19 99 GLY A C 1
ATOM 791 O O . GLY A 1 99 ? 24.363 -10.445 5.086 1.00 82.19 99 GLY A O 1
ATOM 792 N N . ASN A 1 100 ? 23.363 -9.846 7.005 1.00 78.00 100 ASN A N 1
ATOM 793 C CA . ASN A 1 100 ? 22.340 -9.012 6.376 1.00 78.00 100 ASN A CA 1
ATOM 794 C C . ASN A 1 100 ? 22.910 -7.641 5.982 1.00 78.00 100 ASN A C 1
ATOM 796 O O . ASN A 1 100 ? 23.523 -6.953 6.805 1.00 78.00 100 ASN A O 1
ATOM 800 N N . LEU A 1 101 ? 22.648 -7.222 4.742 1.00 70.81 101 LEU A N 1
ATOM 801 C CA . LEU A 1 101 ? 22.989 -5.898 4.216 1.00 70.81 101 LEU A CA 1
ATOM 802 C C . LEU A 1 101 ? 21.860 -4.894 4.482 1.00 70.81 101 LEU A C 1
ATOM 804 O O . LEU A 1 101 ? 21.164 -4.458 3.567 1.00 70.81 101 LEU A O 1
ATOM 808 N N . PHE A 1 102 ? 21.674 -4.526 5.747 1.00 60.22 102 PHE A N 1
ATOM 809 C CA . PHE A 1 102 ? 20.806 -3.401 6.097 1.00 60.22 102 PHE A CA 1
ATOM 810 C C . PHE A 1 102 ? 21.458 -2.055 5.709 1.00 60.22 102 PHE A C 1
ATOM 812 O O . PHE A 1 102 ? 22.690 -1.976 5.634 1.00 60.22 102 PHE A O 1
ATOM 819 N N . PRO A 1 103 ? 20.671 -0.988 5.461 1.00 52.66 103 PRO A N 1
ATOM 820 C CA . PRO A 1 103 ? 21.202 0.360 5.254 1.00 52.66 103 PRO A CA 1
ATOM 821 C C . PRO A 1 103 ? 22.058 0.847 6.433 1.00 52.66 103 PRO A C 1
ATOM 823 O O . PRO A 1 103 ? 21.775 0.528 7.588 1.00 52.66 103 PRO A O 1
ATOM 826 N N . GLY A 1 104 ? 23.080 1.652 6.134 1.00 73.94 104 GLY A N 1
ATOM 827 C CA . GLY A 1 104 ? 24.020 2.205 7.108 1.00 73.94 104 GLY A CA 1
ATOM 828 C C . GLY A 1 104 ? 25.439 1.646 6.983 1.00 73.94 104 GLY A C 1
ATOM 829 O O . GLY A 1 104 ? 25.732 0.787 6.150 1.00 73.94 104 GLY A O 1
ATOM 830 N N . GLU A 1 105 ? 26.308 2.127 7.871 1.00 78.62 105 GLU A N 1
ATOM 831 C CA . GLU A 1 105 ? 27.772 2.052 7.782 1.00 78.62 105 GLU A CA 1
ATOM 832 C C . GLU A 1 105 ? 28.339 0.651 7.485 1.00 78.62 105 GLU A C 1
ATOM 834 O O . GLU A 1 105 ? 29.227 0.507 6.648 1.00 78.62 105 GLU A O 1
ATOM 839 N N . ARG A 1 106 ? 27.801 -0.412 8.104 1.00 84.62 106 ARG A N 1
ATOM 840 C CA . ARG A 1 106 ? 28.201 -1.802 7.803 1.00 84.62 106 ARG A CA 1
ATOM 841 C C . ARG A 1 106 ? 27.999 -2.131 6.318 1.00 84.62 106 ARG A C 1
ATOM 843 O O . ARG A 1 106 ? 28.889 -2.707 5.701 1.00 84.62 106 ARG A O 1
ATOM 850 N N . GLY A 1 107 ? 26.846 -1.781 5.750 1.00 84.38 107 GLY A N 1
ATOM 851 C CA . GLY A 1 107 ? 26.544 -2.002 4.335 1.00 84.38 107 GLY A CA 1
ATOM 852 C C . GLY A 1 107 ? 27.380 -1.116 3.408 1.00 84.38 107 GLY A C 1
ATOM 853 O O . GLY A 1 107 ? 27.733 -1.549 2.313 1.00 84.3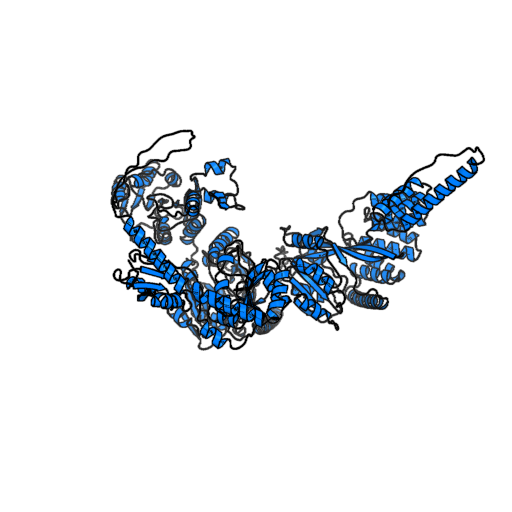8 107 GLY A O 1
ATOM 854 N N . ASP A 1 108 ? 27.738 0.089 3.853 1.00 89.75 108 ASP A N 1
ATOM 855 C CA . ASP A 1 108 ? 28.594 1.008 3.098 1.00 89.75 108 ASP A CA 1
ATOM 856 C C . ASP A 1 108 ? 30.041 0.505 3.012 1.00 89.75 108 ASP A C 1
ATOM 858 O O . ASP A 1 108 ? 30.604 0.475 1.918 1.00 89.75 108 ASP A O 1
ATOM 862 N N . LEU A 1 109 ? 30.614 0.002 4.113 1.00 89.62 109 LEU A N 1
ATOM 863 C CA . LEU A 1 109 ? 31.952 -0.602 4.105 1.00 89.62 109 LEU A CA 1
ATOM 864 C C . LEU A 1 109 ? 32.007 -1.907 3.292 1.00 89.62 109 LEU A C 1
ATOM 866 O O . LEU A 1 109 ? 32.978 -2.129 2.572 1.00 89.62 109 LEU A O 1
ATOM 870 N N . VAL A 1 110 ? 30.959 -2.744 3.323 1.00 90.31 110 VAL A N 1
ATOM 871 C CA . VAL A 1 110 ? 30.893 -3.929 2.442 1.00 90.31 110 VAL A CA 1
ATOM 872 C C . VAL A 1 110 ? 30.862 -3.511 0.967 1.00 90.31 110 VAL A C 1
ATOM 874 O O . VAL A 1 110 ? 31.614 -4.063 0.165 1.00 90.31 110 VAL A O 1
ATOM 877 N N . ARG A 1 111 ? 30.060 -2.499 0.602 1.00 89.38 111 ARG A N 1
ATOM 878 C CA . ARG A 1 111 ? 30.037 -1.954 -0.768 1.00 89.38 111 ARG A CA 1
ATOM 879 C C . ARG A 1 111 ? 31.380 -1.344 -1.183 1.00 89.38 111 ARG A C 1
ATOM 881 O O . ARG A 1 111 ? 31.772 -1.499 -2.336 1.00 89.38 111 ARG A O 1
ATOM 888 N N . LEU A 1 112 ? 32.088 -0.691 -0.260 1.00 89.75 112 LEU A N 1
ATOM 889 C CA . LEU A 1 112 ? 33.425 -0.132 -0.483 1.00 89.75 112 LEU A CA 1
ATOM 890 C C . LEU A 1 112 ? 34.477 -1.224 -0.737 1.00 89.75 112 LEU A C 1
ATOM 892 O O . LEU A 1 112 ? 35.332 -1.070 -1.606 1.00 89.75 112 LEU A O 1
ATOM 896 N N . ILE A 1 113 ? 34.389 -2.353 -0.031 1.00 87.81 113 ILE A N 1
ATOM 897 C CA . ILE A 1 113 ? 35.221 -3.531 -0.306 1.00 87.81 113 ILE A CA 1
ATOM 898 C C . ILE A 1 113 ? 34.885 -4.106 -1.693 1.00 87.81 113 ILE A C 1
ATOM 900 O O . ILE A 1 113 ? 35.788 -4.301 -2.506 1.00 87.81 113 ILE A O 1
ATOM 904 N N . GLN A 1 114 ? 33.600 -4.315 -2.001 1.00 90.00 114 GLN A N 1
ATOM 905 C CA . GLN A 1 114 ? 33.157 -4.882 -3.285 1.00 90.00 114 GLN A CA 1
ATOM 906 C C . GLN A 1 114 ? 33.474 -4.002 -4.505 1.00 90.00 114 GLN A C 1
ATOM 908 O O . GLN A 1 114 ? 33.614 -4.524 -5.608 1.00 90.00 114 GLN A O 1
ATOM 913 N N . SER A 1 115 ? 33.581 -2.678 -4.347 1.00 86.62 115 SER A N 1
ATOM 914 C CA . SER A 1 115 ? 33.991 -1.790 -5.443 1.00 86.62 115 SER A CA 1
ATOM 915 C C . SER A 1 115 ? 35.502 -1.814 -5.695 1.00 86.62 115 SER A C 1
ATOM 917 O O . SER A 1 115 ? 35.944 -1.470 -6.793 1.00 86.62 115 SER A O 1
ATOM 919 N N . ARG A 1 116 ? 36.299 -2.231 -4.699 1.00 87.69 116 ARG A N 1
ATOM 920 C CA . ARG A 1 116 ? 37.767 -2.252 -4.757 1.00 87.69 116 ARG A CA 1
ATOM 921 C C . ARG A 1 116 ? 38.356 -3.626 -5.086 1.00 87.69 116 ARG A C 1
ATOM 923 O O . ARG A 1 116 ? 39.443 -3.674 -5.669 1.00 87.69 116 ARG A O 1
ATOM 930 N N . TYR A 1 117 ? 37.649 -4.701 -4.738 1.00 88.12 117 TYR A N 1
ATOM 931 C CA . TYR A 1 117 ? 38.064 -6.095 -4.903 1.00 88.12 117 TYR A CA 1
ATOM 932 C C . TYR A 1 117 ? 36.954 -6.901 -5.591 1.00 88.12 117 TYR A C 1
ATOM 934 O O . TYR A 1 117 ? 35.812 -6.918 -5.141 1.00 88.12 117 TYR A O 1
ATOM 942 N N . SER A 1 118 ? 37.284 -7.575 -6.696 1.00 80.00 118 SER A N 1
ATOM 943 C CA . SER A 1 118 ? 36.306 -8.292 -7.528 1.00 80.00 118 SER A CA 1
ATOM 944 C C . SER A 1 118 ? 36.009 -9.719 -7.057 1.00 80.00 118 SER A C 1
ATOM 946 O O . SER A 1 118 ? 34.912 -10.220 -7.296 1.00 80.00 118 SER A O 1
ATOM 948 N N . ASN A 1 119 ? 36.950 -10.380 -6.376 1.00 91.94 119 ASN A N 1
ATOM 949 C CA . ASN A 1 119 ? 36.784 -11.743 -5.864 1.00 91.94 119 ASN A CA 1
ATOM 950 C C . ASN A 1 119 ? 36.249 -11.747 -4.420 1.00 91.94 119 ASN A C 1
ATOM 952 O O . ASN A 1 119 ? 36.914 -12.202 -3.483 1.00 91.94 119 ASN A O 1
ATOM 956 N N . CYS A 1 120 ? 35.046 -11.199 -4.238 1.00 92.69 120 CYS A N 1
ATOM 957 C CA . CYS A 1 120 ? 34.396 -11.109 -2.933 1.00 92.69 120 CYS A CA 1
ATOM 958 C C . CYS A 1 120 ? 33.121 -11.950 -2.847 1.00 92.69 120 CYS A C 1
ATOM 960 O O . CYS A 1 120 ? 32.238 -11.837 -3.698 1.00 92.69 120 CYS A O 1
ATOM 962 N N . PHE A 1 121 ? 32.969 -12.714 -1.762 1.00 94.00 121 PHE A N 1
ATOM 963 C CA . PHE A 1 121 ? 31.680 -13.301 -1.400 1.00 94.00 121 PHE A CA 1
ATOM 964 C C . PHE A 1 121 ? 30.913 -12.366 -0.460 1.00 94.00 121 PHE A C 1
ATOM 966 O O . PHE A 1 121 ? 31.390 -12.044 0.625 1.00 94.00 121 PHE A O 1
ATOM 973 N N . VAL A 1 122 ? 29.698 -11.971 -0.832 1.00 92.88 122 VAL A N 1
ATOM 974 C CA . VAL A 1 122 ? 28.818 -11.173 0.029 1.00 92.88 122 VAL A CA 1
ATOM 975 C C . VAL A 1 122 ? 27.407 -11.739 -0.032 1.00 92.88 122 VAL A C 1
ATOM 977 O O . VAL A 1 122 ? 26.808 -11.801 -1.104 1.00 92.88 122 VAL A O 1
ATOM 980 N N . GLY A 1 123 ? 26.859 -12.135 1.117 1.00 86.69 123 GLY A N 1
ATOM 981 C CA . GLY A 1 123 ? 25.474 -12.596 1.204 1.00 86.69 123 GLY A CA 1
ATOM 982 C C . GLY A 1 123 ? 25.155 -13.365 2.480 1.00 86.69 123 GLY A C 1
ATOM 983 O O . GLY A 1 123 ? 25.951 -13.430 3.415 1.00 86.69 123 GLY A O 1
ATOM 984 N N . GLN A 1 124 ? 23.974 -13.977 2.514 1.00 86.75 124 GLN A N 1
ATOM 985 C CA . GLN A 1 124 ? 23.573 -14.864 3.602 1.00 86.75 124 GLN A CA 1
ATOM 986 C C . GLN A 1 124 ? 24.101 -16.286 3.370 1.00 86.75 124 GLN A C 1
ATOM 988 O O . GLN A 1 124 ? 23.988 -16.860 2.280 1.00 86.75 124 GLN A O 1
ATOM 993 N N . ARG A 1 125 ? 24.664 -16.855 4.432 1.00 83.19 125 ARG A N 1
ATOM 994 C CA . ARG A 1 125 ? 24.993 -18.270 4.586 1.00 83.19 125 ARG A CA 1
ATOM 995 C C . ARG A 1 125 ? 24.669 -18.653 6.020 1.00 83.19 125 ARG A C 1
ATOM 997 O O . ARG A 1 125 ? 24.842 -17.842 6.929 1.00 83.19 125 ARG A O 1
ATOM 1004 N N . TYR A 1 126 ? 24.206 -19.880 6.186 1.00 74.19 126 TYR A N 1
ATOM 1005 C CA . TYR A 1 126 ? 23.801 -20.442 7.464 1.00 74.19 126 TYR A CA 1
ATOM 1006 C C . TYR A 1 126 ? 24.579 -21.729 7.685 1.00 74.19 126 TYR A C 1
ATOM 1008 O O . TYR A 1 126 ? 24.877 -22.438 6.718 1.00 74.19 126 TYR A O 1
ATOM 1016 N N . PHE A 1 127 ? 24.888 -22.011 8.947 1.00 72.44 127 PHE A N 1
ATOM 1017 C CA . PHE A 1 127 ? 25.522 -23.250 9.380 1.00 72.44 127 PHE A CA 1
ATOM 1018 C C . PHE A 1 127 ? 26.714 -23.649 8.484 1.00 72.44 127 PHE A C 1
ATOM 1020 O O . PHE A 1 127 ? 27.523 -22.785 8.148 1.00 72.44 127 PHE A O 1
ATOM 1027 N N . GLU A 1 128 ? 26.849 -24.916 8.079 1.00 72.81 128 GLU A N 1
ATOM 1028 C CA . GLU A 1 128 ? 28.038 -25.436 7.378 1.00 72.81 128 GLU A CA 1
ATOM 1029 C C . GLU A 1 128 ? 28.462 -24.584 6.176 1.00 72.81 128 GLU A C 1
ATOM 1031 O O . GLU A 1 128 ? 29.645 -24.308 6.000 1.00 72.81 128 GLU A O 1
ATOM 1036 N N . GLN A 1 129 ? 27.502 -24.061 5.408 1.00 78.75 129 GLN A N 1
ATOM 1037 C CA . GLN A 1 129 ? 27.790 -23.224 4.242 1.00 78.75 129 GLN A CA 1
ATOM 1038 C C . GLN A 1 129 ? 28.509 -21.914 4.612 1.00 78.75 129 GLN A C 1
ATOM 1040 O O . GLN A 1 129 ? 29.213 -21.336 3.782 1.00 78.75 129 GLN A O 1
ATOM 1045 N N . MET A 1 130 ? 28.315 -21.413 5.836 1.00 86.62 130 MET A N 1
ATOM 1046 C CA . MET A 1 130 ? 29.033 -20.256 6.367 1.00 86.62 130 MET A CA 1
ATOM 1047 C C . MET A 1 130 ? 30.474 -20.623 6.714 1.00 86.62 130 MET A C 1
ATOM 1049 O O . MET A 1 130 ? 31.371 -19.926 6.248 1.00 86.62 130 MET A O 1
ATOM 1053 N N . ALA A 1 131 ? 30.714 -21.713 7.452 1.00 84.38 131 ALA A N 1
ATOM 1054 C CA . ALA A 1 131 ? 32.078 -22.154 7.759 1.00 84.38 131 ALA A CA 1
ATOM 1055 C C . ALA A 1 131 ? 32.855 -22.533 6.489 1.00 84.38 131 ALA A C 1
ATOM 1057 O O . ALA A 1 131 ? 33.971 -22.065 6.302 1.00 84.38 131 ALA A O 1
ATOM 1058 N N . GLU A 1 132 ? 32.247 -23.262 5.551 1.00 85.75 132 GLU A N 1
ATOM 1059 C CA . GLU A 1 132 ? 32.840 -23.560 4.238 1.00 85.75 132 GLU A CA 1
ATOM 1060 C C . GLU A 1 132 ? 33.179 -22.298 3.427 1.00 85.75 132 GLU A C 1
ATOM 1062 O O . GLU A 1 132 ? 34.124 -22.299 2.635 1.00 85.75 132 GLU A O 1
ATOM 1067 N N . THR A 1 133 ? 32.415 -21.214 3.596 1.00 90.19 133 THR A N 1
ATOM 1068 C CA . THR A 1 133 ? 32.692 -19.934 2.930 1.00 90.19 133 THR A CA 1
ATOM 1069 C C . THR A 1 133 ? 33.781 -19.150 3.668 1.00 90.19 133 THR A C 1
ATOM 1071 O O . THR A 1 133 ? 34.690 -18.638 3.016 1.00 90.19 133 THR A O 1
ATOM 1074 N N . TYR A 1 134 ? 33.756 -19.105 5.004 1.00 92.38 134 TYR A N 1
ATOM 1075 C CA . TYR A 1 134 ? 34.806 -18.496 5.826 1.00 92.38 134 TYR A CA 1
ATOM 1076 C C . TYR A 1 134 ? 36.154 -19.200 5.625 1.00 92.38 134 TYR A C 1
ATOM 1078 O O . TYR A 1 134 ? 37.124 -18.536 5.259 1.00 92.38 134 TYR A O 1
ATOM 1086 N N . SER A 1 135 ? 36.228 -20.528 5.769 1.00 89.25 135 SER A N 1
ATOM 1087 C CA . SER A 1 135 ? 37.456 -21.313 5.563 1.00 89.25 135 SER A CA 1
ATOM 1088 C C . SER A 1 135 ? 37.995 -21.205 4.135 1.00 89.25 135 SER A C 1
ATOM 1090 O O . SER A 1 135 ? 39.211 -21.172 3.954 1.00 89.25 135 SER A O 1
ATOM 1092 N N . ALA A 1 136 ? 37.121 -21.063 3.130 1.00 92.00 136 ALA A N 1
ATOM 1093 C CA . ALA A 1 136 ? 37.511 -20.827 1.738 1.00 92.00 136 ALA A CA 1
ATOM 1094 C C . ALA A 1 136 ? 37.788 -19.347 1.390 1.00 92.00 136 ALA A C 1
ATOM 1096 O O . ALA A 1 136 ? 37.912 -19.026 0.209 1.00 92.00 136 ALA A O 1
ATOM 1097 N N . SER A 1 137 ? 37.886 -18.445 2.368 1.00 93.94 137 SER A N 1
ATOM 1098 C CA . SER A 1 137 ? 38.204 -17.026 2.147 1.00 93.94 137 SER A CA 1
ATOM 1099 C C . SER A 1 137 ? 39.556 -16.655 2.753 1.00 93.94 137 SER A C 1
ATOM 1101 O O . SER A 1 137 ? 39.901 -17.134 3.832 1.00 93.94 137 SER A O 1
ATOM 1103 N N . ARG A 1 138 ? 40.336 -15.802 2.079 1.00 94.06 138 ARG A N 1
ATOM 1104 C CA . ARG A 1 138 ? 41.615 -15.295 2.613 1.00 94.06 138 ARG A CA 1
ATOM 1105 C C . ARG A 1 138 ? 41.371 -14.346 3.788 1.00 94.06 138 ARG A C 1
ATOM 1107 O O . ARG A 1 138 ? 41.968 -14.519 4.849 1.00 94.06 138 ARG A O 1
ATOM 1114 N N . ILE A 1 139 ? 40.454 -13.393 3.616 1.00 96.50 139 ILE A N 1
ATOM 1115 C CA . ILE A 1 139 ? 40.007 -12.465 4.661 1.00 96.50 139 ILE A CA 1
ATOM 1116 C C . ILE A 1 139 ? 38.501 -12.641 4.901 1.00 96.50 139 ILE A C 1
ATOM 1118 O O . ILE A 1 139 ? 37.699 -12.687 3.967 1.00 96.50 139 ILE A O 1
ATOM 1122 N N . VAL A 1 140 ? 38.093 -12.704 6.165 1.00 96.88 140 VAL A N 1
ATOM 1123 C CA . VAL A 1 140 ? 36.697 -12.543 6.581 1.00 96.88 140 VAL A CA 1
ATOM 1124 C C . VAL A 1 140 ? 36.525 -11.116 7.081 1.00 96.88 140 VAL A C 1
ATOM 1126 O O . VAL A 1 140 ? 37.185 -10.707 8.031 1.00 96.88 140 VAL A O 1
ATOM 1129 N N . PHE A 1 141 ? 35.641 -10.348 6.456 1.00 96.44 141 PHE A N 1
ATOM 1130 C CA . PHE A 1 141 ? 35.260 -9.024 6.927 1.00 96.44 141 PHE A CA 1
ATOM 1131 C C . PHE A 1 141 ? 34.065 -9.121 7.881 1.00 96.44 141 PHE A C 1
ATOM 1133 O O . PHE A 1 141 ? 33.048 -9.745 7.564 1.00 96.44 141 PHE A O 1
ATOM 1140 N N . ASN A 1 142 ? 34.158 -8.441 9.022 1.00 93.56 142 ASN A N 1
ATOM 1141 C CA . ASN A 1 142 ? 33.028 -8.181 9.910 1.00 93.56 142 ASN A CA 1
ATOM 1142 C C . ASN A 1 142 ? 32.991 -6.692 10.302 1.00 93.56 142 ASN A C 1
ATOM 1144 O O . ASN A 1 142 ? 34.004 -5.993 10.316 1.00 93.56 142 ASN A O 1
ATOM 1148 N N . ARG A 1 143 ? 31.810 -6.205 10.680 1.00 89.75 143 ARG A N 1
ATOM 1149 C CA . ARG A 1 143 ? 31.671 -4.972 11.464 1.00 89.75 143 ARG A CA 1
ATOM 1150 C C . ARG A 1 143 ? 30.648 -5.230 12.547 1.00 89.75 143 ARG A C 1
ATOM 1152 O O . ARG A 1 143 ? 29.499 -5.542 12.227 1.00 89.75 143 ARG A O 1
ATOM 1159 N N . SER A 1 144 ? 31.026 -5.081 13.803 1.00 82.69 144 SER A N 1
ATOM 1160 C CA . SER A 1 144 ? 30.100 -5.173 14.924 1.00 82.69 144 SER A CA 1
ATOM 1161 C C . SER A 1 144 ? 29.001 -4.111 14.866 1.00 82.69 144 SER A C 1
ATOM 1163 O O . SER A 1 144 ? 29.184 -3.019 14.337 1.00 82.69 144 SER A O 1
ATOM 1165 N N . ILE A 1 145 ? 27.829 -4.446 15.401 1.00 77.31 145 ILE A N 1
ATOM 1166 C CA . ILE A 1 145 ? 26.712 -3.512 15.595 1.00 77.31 145 ILE A CA 1
ATOM 1167 C C . ILE A 1 145 ? 26.695 -3.108 17.071 1.00 77.31 145 ILE A C 1
ATOM 1169 O O . ILE A 1 145 ? 26.948 -3.950 17.928 1.00 77.31 145 ILE A O 1
ATOM 1173 N N . ARG A 1 146 ? 26.385 -1.835 17.368 1.00 75.44 146 ARG A N 1
ATOM 1174 C CA . ARG A 1 146 ? 26.274 -1.293 18.743 1.00 75.44 146 ARG A CA 1
ATOM 1175 C C . ARG A 1 146 ? 27.517 -1.557 19.623 1.00 75.44 146 ARG A C 1
ATOM 1177 O O . ARG A 1 146 ? 27.380 -1.777 20.818 1.00 75.44 146 ARG A O 1
ATOM 1184 N N . ASN A 1 147 ? 28.709 -1.558 19.021 1.00 72.50 147 ASN A N 1
ATOM 1185 C CA . ASN A 1 147 ? 29.993 -1.906 19.650 1.00 72.50 147 ASN A CA 1
ATOM 1186 C C . ASN A 1 147 ? 30.077 -3.311 20.293 1.00 72.50 147 ASN A C 1
ATOM 1188 O O . ASN A 1 147 ? 31.017 -3.580 21.033 1.00 72.50 147 ASN A O 1
ATOM 1192 N N . ASP A 1 148 ? 29.156 -4.232 19.995 1.00 78.12 148 ASP A N 1
ATOM 1193 C CA . ASP A 1 148 ? 29.100 -5.553 20.639 1.00 78.12 148 ASP A CA 1
ATOM 1194 C C . ASP A 1 148 ? 29.941 -6.636 19.922 1.00 78.12 148 ASP A C 1
ATOM 1196 O O . ASP A 1 148 ? 29.973 -6.718 18.685 1.00 78.12 148 ASP A O 1
ATOM 1200 N N . ILE A 1 149 ? 30.596 -7.514 20.689 1.00 80.88 149 ILE A N 1
ATOM 1201 C CA . ILE A 1 149 ? 31.429 -8.621 20.183 1.00 80.88 149 ILE A CA 1
ATOM 1202 C C . ILE A 1 149 ? 30.531 -9.818 19.848 1.00 80.88 149 ILE A C 1
ATOM 1204 O O . ILE A 1 149 ? 30.462 -10.826 20.549 1.00 80.88 149 ILE A O 1
ATOM 1208 N N . ASN A 1 150 ? 29.827 -9.686 18.729 1.00 82.00 150 ASN A N 1
ATOM 1209 C CA . ASN A 1 150 ? 28.920 -10.706 18.215 1.00 82.00 150 ASN A CA 1
ATOM 1210 C C . ASN A 1 150 ? 29.634 -12.011 17.809 1.00 82.00 150 ASN A C 1
ATOM 1212 O O . ASN A 1 150 ? 30.821 -12.040 17.475 1.00 82.00 150 ASN A O 1
ATOM 1216 N N . MET A 1 151 ? 28.845 -13.088 17.741 1.00 80.94 151 MET A N 1
ATOM 1217 C CA . MET A 1 151 ? 29.294 -14.451 17.442 1.00 80.94 151 MET A CA 1
ATOM 1218 C C . MET A 1 151 ? 30.166 -14.603 16.190 1.00 80.94 151 MET A C 1
ATOM 1220 O O . MET A 1 151 ? 31.100 -15.406 16.218 1.00 80.94 151 MET A O 1
ATOM 1224 N N . ARG A 1 152 ? 29.955 -13.787 15.142 1.00 85.00 152 ARG A N 1
ATOM 1225 C CA . ARG A 1 152 ? 30.739 -13.874 13.896 1.00 85.00 152 ARG A CA 1
ATOM 1226 C C . ARG A 1 152 ? 32.236 -13.659 14.107 1.00 85.00 152 ARG A C 1
ATOM 1228 O O . ARG A 1 152 ? 33.017 -14.162 13.309 1.00 85.00 152 ARG A O 1
ATOM 1235 N N . VAL A 1 153 ? 32.644 -12.958 15.171 1.00 88.44 153 VAL A N 1
ATOM 1236 C CA . VAL A 1 153 ? 34.062 -12.806 15.536 1.00 88.44 153 VAL A CA 1
ATOM 1237 C C . VAL A 1 153 ? 34.687 -14.171 15.842 1.00 88.44 153 VAL A C 1
ATOM 1239 O O . VAL A 1 153 ? 35.686 -14.546 15.235 1.00 88.44 153 VAL A O 1
ATOM 1242 N N . PHE A 1 154 ? 34.064 -14.946 16.730 1.00 88.12 154 PHE A N 1
ATOM 1243 C CA . PHE A 1 154 ? 34.561 -16.261 17.143 1.00 88.12 154 PHE A CA 1
ATOM 1244 C C . PHE A 1 154 ? 34.477 -17.284 16.007 1.00 88.12 154 PHE A C 1
ATOM 1246 O O . PHE A 1 154 ? 35.414 -18.046 15.790 1.00 88.12 154 PHE A O 1
ATOM 1253 N N . GLU A 1 155 ? 33.377 -17.280 15.252 1.00 86.00 155 GLU A N 1
ATOM 1254 C CA . GLU A 1 155 ? 33.153 -18.232 14.161 1.00 86.00 155 GLU A CA 1
ATOM 1255 C C . GLU A 1 155 ? 34.115 -18.024 12.989 1.00 86.00 155 GLU A C 1
ATOM 1257 O O . GLU A 1 155 ? 34.670 -18.994 12.479 1.00 86.00 155 GLU A O 1
ATOM 1262 N N . ALA A 1 156 ? 34.355 -16.772 12.583 1.00 89.19 156 ALA A N 1
ATOM 1263 C CA . ALA A 1 156 ? 35.297 -16.454 11.513 1.00 89.19 156 ALA A CA 1
ATOM 1264 C C . ALA A 1 156 ? 36.732 -16.869 11.871 1.00 89.19 156 ALA A C 1
ATOM 1266 O O . ALA A 1 156 ? 37.422 -17.475 11.051 1.00 89.19 156 ALA A O 1
ATOM 1267 N N . VAL A 1 157 ? 37.158 -16.587 13.107 1.00 90.44 157 VAL A N 1
ATOM 1268 C CA . VAL A 1 157 ? 38.497 -16.935 13.600 1.00 90.44 157 VAL A CA 1
ATOM 1269 C C . VAL A 1 157 ? 38.651 -18.456 13.761 1.00 90.44 157 VAL A C 1
ATOM 1271 O O . VAL A 1 157 ? 39.662 -19.013 13.335 1.00 90.44 157 VAL A O 1
ATOM 1274 N N . ALA A 1 158 ? 37.631 -19.165 14.264 1.00 88.12 158 ALA A N 1
ATOM 1275 C CA . ALA A 1 158 ? 37.634 -20.633 14.348 1.00 88.12 158 ALA A CA 1
ATOM 1276 C C . ALA A 1 158 ? 37.796 -21.322 12.978 1.00 88.12 158 ALA A C 1
ATOM 1278 O O . ALA A 1 158 ? 38.411 -22.385 12.893 1.00 88.12 158 ALA A O 1
ATOM 1279 N N . CYS A 1 159 ? 37.292 -20.707 11.901 1.00 87.94 159 CYS A N 1
ATOM 1280 C CA . CYS A 1 159 ? 37.374 -21.238 10.536 1.00 87.94 159 CYS A CA 1
ATOM 1281 C C . CYS A 1 159 ? 38.782 -21.182 9.905 1.00 87.94 159 CYS A C 1
ATOM 1283 O O . CYS A 1 159 ? 38.951 -21.682 8.789 1.00 87.94 159 CYS A O 1
ATOM 1285 N N . GLY A 1 160 ? 39.786 -20.595 10.574 1.00 85.25 160 GLY A N 1
ATOM 1286 C CA . GLY A 1 160 ? 41.165 -20.542 10.067 1.00 85.25 160 GLY A CA 1
ATOM 1287 C C . GLY A 1 160 ? 41.356 -19.569 8.898 1.00 85.25 160 GLY A C 1
ATOM 1288 O O . GLY A 1 160 ? 42.025 -19.888 7.913 1.00 85.25 160 GLY A O 1
ATOM 1289 N N . SER A 1 161 ? 40.740 -18.392 8.994 1.00 90.56 161 SER A N 1
ATOM 1290 C CA . SER A 1 161 ? 40.873 -17.292 8.032 1.00 90.56 161 SER A CA 1
ATOM 1291 C C . SER A 1 161 ? 41.068 -15.980 8.784 1.00 90.56 161 SER A C 1
ATOM 1293 O O . SER A 1 161 ? 40.551 -15.828 9.891 1.00 90.56 161 SER A O 1
ATOM 1295 N N . LEU A 1 162 ? 41.804 -15.019 8.212 1.00 96.12 162 LEU A N 1
ATOM 1296 C CA . LEU A 1 162 ? 42.050 -13.755 8.908 1.00 96.12 162 LEU A CA 1
ATOM 1297 C C . LEU A 1 162 ? 40.741 -12.974 9.046 1.00 96.12 162 LEU A C 1
ATOM 1299 O O . LEU A 1 162 ? 40.169 -12.541 8.047 1.00 96.12 162 LEU A O 1
ATOM 1303 N N . LEU A 1 163 ? 40.307 -12.734 10.280 1.00 97.12 163 LEU A N 1
ATOM 1304 C CA . LEU A 1 163 ? 39.234 -11.790 10.563 1.00 97.12 163 LEU A CA 1
ATOM 1305 C C . LEU A 1 163 ? 39.772 -10.353 10.518 1.00 97.12 163 LEU A C 1
ATOM 1307 O O . LEU A 1 163 ? 40.675 -10.006 11.279 1.00 97.12 163 LEU A O 1
ATOM 1311 N N . LEU A 1 164 ? 39.163 -9.518 9.678 1.00 96.94 164 LEU A N 1
ATOM 1312 C CA . LEU A 1 164 ? 39.310 -8.066 9.676 1.00 96.94 164 LEU A CA 1
ATOM 1313 C C . LEU A 1 164 ? 38.004 -7.443 10.191 1.00 96.94 164 LEU A C 1
ATOM 1315 O O . LEU A 1 164 ? 36.955 -7.544 9.550 1.00 96.94 164 LEU A O 1
ATOM 1319 N N . THR A 1 165 ? 38.056 -6.833 11.373 1.00 94.75 165 THR A N 1
ATOM 1320 C CA . THR A 1 165 ? 36.890 -6.282 12.086 1.00 94.75 165 THR A CA 1
ATOM 1321 C C . THR A 1 165 ? 37.145 -4.850 12.543 1.00 94.75 165 THR A C 1
ATOM 1323 O O . THR A 1 165 ? 38.280 -4.394 12.531 1.00 94.75 165 THR A O 1
ATOM 1326 N N . ASN A 1 166 ? 36.119 -4.098 12.936 1.00 92.38 166 ASN A N 1
ATOM 1327 C CA . ASN A 1 166 ? 36.364 -2.780 13.519 1.00 92.38 166 ASN A CA 1
ATOM 1328 C C . ASN A 1 166 ? 37.016 -2.899 14.911 1.00 92.38 166 ASN A C 1
ATOM 1330 O O . ASN A 1 166 ? 36.781 -3.877 15.630 1.00 92.38 166 ASN A O 1
ATOM 1334 N N . ASP A 1 167 ? 37.817 -1.897 15.268 1.00 89.81 167 ASP A N 1
ATOM 1335 C CA . ASP A 1 167 ? 38.386 -1.719 16.607 1.00 89.81 167 ASP A CA 1
ATOM 1336 C C . ASP A 1 167 ? 37.260 -1.480 17.632 1.00 89.81 167 ASP A C 1
ATOM 1338 O O . ASP A 1 167 ? 36.333 -0.705 17.379 1.00 89.81 167 ASP A O 1
ATOM 1342 N N . LEU A 1 168 ? 37.327 -2.214 18.744 1.00 85.38 168 LEU A N 1
ATOM 1343 C CA . LEU A 1 168 ? 36.448 -2.167 19.920 1.00 85.38 168 LEU A CA 1
ATOM 1344 C C . LEU A 1 168 ? 37.275 -2.298 21.212 1.00 85.38 168 LEU A C 1
ATOM 1346 O O . LEU A 1 168 ? 36.869 -2.950 22.182 1.00 85.38 168 LEU A O 1
ATOM 1350 N N . SER A 1 169 ? 38.483 -1.733 21.215 1.00 72.25 169 SER A N 1
ATOM 1351 C CA . SER A 1 169 ? 39.389 -1.717 22.369 1.00 72.25 169 SER A CA 1
ATOM 1352 C C . SER A 1 169 ? 38.782 -1.074 23.629 1.00 72.25 169 SER A C 1
ATOM 1354 O O . SER A 1 169 ? 39.218 -1.393 24.736 1.00 72.25 169 SER A O 1
ATOM 1356 N N . ASP A 1 170 ? 37.738 -0.253 23.485 1.00 71.88 170 ASP A N 1
ATOM 1357 C CA . ASP A 1 170 ? 36.931 0.333 24.562 1.00 71.88 170 ASP A CA 1
ATOM 1358 C C . ASP A 1 170 ? 35.884 -0.626 25.167 1.00 71.88 170 ASP A C 1
ATOM 1360 O O . ASP A 1 170 ? 35.481 -0.434 26.315 1.00 71.88 170 ASP A O 1
ATOM 1364 N N . ASN A 1 171 ? 35.474 -1.678 24.446 1.00 73.94 171 ASN A N 1
ATOM 1365 C CA . ASN A 1 171 ? 34.434 -2.625 24.867 1.00 73.94 171 ASN A CA 1
ATOM 1366 C C . ASN A 1 171 ? 34.943 -4.075 24.979 1.00 73.94 171 ASN A C 1
ATOM 1368 O O . ASN A 1 171 ? 34.370 -5.016 24.431 1.00 73.94 171 ASN A O 1
ATOM 1372 N N . GLY A 1 172 ? 36.061 -4.267 25.684 1.00 71.31 172 GLY A N 1
ATOM 1373 C CA . GLY A 1 172 ? 36.542 -5.592 26.098 1.00 71.31 172 GLY A CA 1
ATOM 1374 C C . GLY A 1 172 ? 37.175 -6.462 25.004 1.00 71.31 172 GLY A C 1
ATOM 1375 O O . GLY A 1 172 ? 37.728 -7.511 25.335 1.00 71.31 172 GLY A O 1
ATOM 1376 N N . GLN A 1 173 ? 37.185 -6.036 23.734 1.00 84.56 173 GLN A N 1
ATOM 1377 C CA . GLN A 1 173 ? 37.780 -6.807 22.630 1.00 84.56 173 GLN A CA 1
ATOM 1378 C C . GLN A 1 173 ? 39.263 -7.085 22.879 1.00 84.56 173 GLN A C 1
ATOM 1380 O O . GLN A 1 173 ? 39.696 -8.224 22.738 1.00 84.56 173 GLN A O 1
ATOM 1385 N N . ALA A 1 174 ? 40.002 -6.081 23.361 1.00 82.69 174 ALA A N 1
ATOM 1386 C CA . ALA A 1 174 ? 41.414 -6.193 23.728 1.00 82.69 174 ALA A CA 1
ATOM 1387 C C . ALA A 1 174 ? 41.692 -7.172 24.893 1.00 82.69 174 ALA A C 1
ATOM 1389 O O . ALA A 1 174 ? 42.838 -7.564 25.099 1.00 82.69 174 ALA A O 1
ATOM 1390 N N . GLY A 1 175 ? 40.665 -7.571 25.656 1.00 83.50 175 GLY A N 1
ATOM 1391 C CA . GLY A 1 175 ? 40.760 -8.600 26.699 1.00 83.50 175 GLY A CA 1
ATOM 1392 C C . GLY A 1 175 ? 40.540 -10.032 26.196 1.00 83.50 175 GLY A C 1
ATOM 1393 O O . GLY A 1 175 ? 40.787 -10.973 26.946 1.00 83.50 175 GLY A O 1
ATOM 1394 N N . LEU A 1 176 ? 40.076 -10.200 24.952 1.00 87.38 176 LEU A N 1
ATOM 1395 C CA . LEU A 1 176 ? 39.837 -11.496 24.300 1.00 87.38 176 LEU A CA 1
ATOM 1396 C C . LEU A 1 176 ? 40.799 -11.727 23.126 1.00 87.38 176 LEU A C 1
ATOM 1398 O O . LEU A 1 176 ? 41.322 -12.821 22.940 1.00 87.38 176 LEU A O 1
ATOM 1402 N N . PHE A 1 177 ? 41.051 -10.687 22.330 1.00 91.81 177 PHE A N 1
ATOM 1403 C CA . PHE A 1 177 ? 41.847 -10.757 21.113 1.00 91.81 177 PHE A CA 1
ATOM 1404 C C . PHE A 1 177 ? 42.797 -9.567 21.002 1.00 91.81 177 PHE A C 1
ATOM 1406 O O . PHE A 1 177 ? 42.407 -8.421 21.211 1.00 91.81 177 PHE A O 1
ATOM 1413 N N . GLN A 1 178 ? 44.044 -9.840 20.620 1.00 92.25 178 GLN A N 1
ATOM 1414 C CA . GLN A 1 178 ? 45.048 -8.812 20.368 1.00 92.25 178 GLN A CA 1
ATOM 1415 C C . GLN A 1 178 ? 45.115 -8.491 18.865 1.00 92.25 178 GLN A C 1
ATOM 1417 O O . GLN A 1 178 ? 45.234 -9.404 18.039 1.00 92.25 178 GLN A O 1
ATOM 1422 N N . ASP A 1 179 ? 45.049 -7.198 18.516 1.00 93.19 179 ASP A N 1
ATOM 1423 C CA . ASP A 1 179 ? 45.194 -6.733 17.129 1.00 93.19 179 ASP A CA 1
ATOM 1424 C C . ASP A 1 179 ? 46.552 -7.143 16.543 1.00 93.19 179 ASP A C 1
ATOM 1426 O O . ASP A 1 179 ? 47.585 -7.120 17.216 1.00 93.19 179 ASP A O 1
ATOM 1430 N N . SER A 1 180 ? 46.525 -7.535 15.272 1.00 90.94 180 SER A N 1
ATOM 1431 C CA . SER A 1 180 ? 47.644 -8.052 14.485 1.00 90.94 180 SER A CA 1
ATOM 1432 C C . SER A 1 180 ? 48.330 -9.297 15.084 1.00 90.94 180 SER A C 1
ATOM 1434 O O . SER A 1 180 ? 49.440 -9.645 14.677 1.00 90.94 180 SER A O 1
ATOM 1436 N N . VAL A 1 181 ? 47.662 -9.994 16.018 1.00 93.38 181 VAL A N 1
ATOM 1437 C CA . VAL A 1 181 ? 48.115 -11.264 16.623 1.00 93.38 181 VAL A CA 1
ATOM 1438 C C . VAL A 1 181 ? 47.038 -12.350 16.535 1.00 93.38 181 VAL A C 1
ATOM 1440 O O . VAL A 1 181 ? 47.333 -13.437 16.050 1.00 93.38 181 VAL A O 1
ATOM 1443 N N . HIS A 1 182 ? 45.795 -12.064 16.949 1.00 95.56 182 HIS A N 1
ATOM 1444 C CA . HIS A 1 182 ? 44.661 -13.008 16.864 1.00 95.56 182 HIS A CA 1
ATOM 1445 C C . HIS A 1 182 ? 43.669 -12.658 15.740 1.00 95.56 182 HIS A C 1
ATOM 1447 O O . HIS A 1 182 ? 43.006 -13.530 15.185 1.00 95.56 182 HIS A O 1
ATOM 1453 N N . LEU A 1 183 ? 43.549 -11.371 15.419 1.00 95.69 183 LEU A N 1
ATOM 1454 C CA . LEU A 1 183 ? 42.725 -10.811 14.344 1.00 95.69 183 LEU A CA 1
ATOM 1455 C C . LEU A 1 183 ? 43.327 -9.469 13.910 1.00 95.69 183 LEU A C 1
ATOM 1457 O O . LEU A 1 183 ? 44.270 -8.996 14.542 1.00 95.69 183 LEU A O 1
ATOM 1461 N N . ALA A 1 184 ? 42.785 -8.843 12.869 1.00 96.25 184 ALA A N 1
ATOM 1462 C CA . ALA A 1 184 ? 43.129 -7.476 12.484 1.00 96.25 184 ALA A CA 1
ATOM 1463 C C . ALA A 1 184 ? 41.961 -6.513 12.761 1.00 96.25 184 ALA A C 1
ATOM 1465 O O . ALA A 1 184 ? 40.809 -6.827 12.442 1.00 96.25 184 ALA A O 1
ATOM 1466 N N . THR A 1 185 ? 42.246 -5.332 13.313 1.00 95.25 185 THR A N 1
ATOM 1467 C CA . THR A 1 185 ? 41.256 -4.264 13.522 1.00 95.25 185 THR A CA 1
ATOM 1468 C C . THR A 1 185 ? 41.410 -3.103 12.533 1.00 95.25 185 THR A C 1
ATOM 1470 O O . THR A 1 185 ? 42.482 -2.893 11.967 1.00 95.25 185 THR A O 1
ATOM 1473 N N . TYR A 1 186 ? 40.357 -2.312 12.322 1.00 94.62 186 TYR A N 1
ATOM 1474 C CA . TYR A 1 186 ? 40.399 -1.019 11.620 1.00 94.62 186 TYR A CA 1
ATOM 1475 C C . TYR A 1 186 ? 39.523 0.018 12.340 1.00 94.62 186 TYR A C 1
ATOM 1477 O O . TYR A 1 186 ? 38.510 -0.339 12.950 1.00 94.62 186 TYR A O 1
ATOM 1485 N N . ARG A 1 187 ? 39.885 1.301 12.259 1.00 90.50 187 ARG A N 1
ATOM 1486 C CA . ARG A 1 187 ? 39.136 2.407 12.885 1.00 90.50 187 ARG A CA 1
ATOM 1487 C C . ARG A 1 187 ? 38.235 3.148 11.901 1.00 90.50 187 ARG A C 1
ATOM 1489 O O . ARG A 1 187 ? 37.140 3.559 12.275 1.00 90.50 187 ARG A O 1
ATOM 1496 N N . ASP A 1 188 ? 38.651 3.253 10.643 1.00 90.06 188 ASP A N 1
ATOM 1497 C CA . ASP A 1 188 ? 37.934 3.964 9.583 1.00 90.06 188 ASP A CA 1
ATOM 1498 C C . ASP A 1 188 ? 38.007 3.229 8.228 1.00 90.06 188 ASP A C 1
ATOM 1500 O O . ASP A 1 188 ? 38.542 2.124 8.111 1.00 90.06 188 ASP A O 1
ATOM 1504 N N . ALA A 1 189 ? 37.395 3.827 7.204 1.00 88.69 189 ALA A N 1
ATOM 1505 C CA . ALA A 1 189 ? 37.287 3.261 5.863 1.00 88.69 189 ALA A CA 1
ATOM 1506 C C . ALA A 1 189 ? 38.611 3.261 5.070 1.00 88.69 189 ALA A C 1
ATOM 1508 O O . ALA A 1 189 ? 38.761 2.447 4.157 1.00 88.69 189 ALA A O 1
ATOM 1509 N N . GLU A 1 190 ? 39.552 4.148 5.398 1.00 90.50 190 GLU A N 1
ATOM 1510 C CA . GLU A 1 190 ? 40.864 4.241 4.747 1.00 90.50 190 GLU A CA 1
ATOM 1511 C C . GLU A 1 190 ? 41.787 3.156 5.316 1.00 90.50 190 GLU A C 1
ATOM 1513 O O . GLU A 1 190 ? 42.263 2.297 4.570 1.00 90.50 190 GLU A O 1
ATOM 1518 N N . GLU A 1 191 ? 41.890 3.069 6.649 1.00 93.81 191 GLU A N 1
ATOM 1519 C CA . GLU A 1 191 ? 42.627 2.005 7.342 1.00 93.81 191 GLU A CA 1
ATOM 1520 C C . GLU A 1 191 ? 42.074 0.607 7.008 1.00 93.81 191 GLU A C 1
ATOM 1522 O O . GLU A 1 191 ? 42.845 -0.348 6.881 1.00 93.81 191 GLU A O 1
ATOM 1527 N N . LEU A 1 192 ? 40.754 0.473 6.814 1.00 95.00 192 LEU A N 1
ATOM 1528 C CA . LEU A 1 192 ? 40.138 -0.762 6.324 1.00 95.00 192 LEU A CA 1
ATOM 1529 C C . LEU A 1 192 ? 40.706 -1.175 4.961 1.00 95.00 192 LEU A C 1
ATOM 1531 O O . LEU A 1 192 ? 41.111 -2.329 4.792 1.00 95.00 192 LEU A O 1
ATOM 1535 N N . LEU A 1 193 ? 40.715 -0.269 3.981 1.00 93.44 193 LEU A N 1
ATOM 1536 C CA . LEU A 1 193 ? 41.175 -0.577 2.627 1.00 93.44 193 LEU A CA 1
ATOM 1537 C C . LEU A 1 193 ? 42.678 -0.867 2.587 1.00 93.44 193 LEU A C 1
ATOM 1539 O O . LEU A 1 193 ? 43.077 -1.825 1.917 1.00 93.44 193 LEU A O 1
ATOM 1543 N N . ASP A 1 194 ? 43.474 -0.114 3.345 1.00 92.69 194 ASP A N 1
ATOM 1544 C CA . ASP A 1 194 ? 44.921 -0.299 3.458 1.00 92.69 194 ASP A CA 1
ATOM 1545 C C . ASP A 1 194 ? 45.281 -1.632 4.120 1.00 92.69 194 ASP A C 1
ATOM 1547 O O . ASP A 1 194 ? 46.062 -2.407 3.560 1.00 92.69 194 ASP A O 1
ATOM 1551 N N . LYS A 1 195 ? 44.667 -1.969 5.266 1.00 95.19 195 LYS A N 1
ATOM 1552 C CA . LYS A 1 195 ? 44.884 -3.273 5.917 1.00 95.19 195 LYS A CA 1
ATOM 1553 C C . LYS A 1 195 ? 44.386 -4.423 5.040 1.00 95.19 195 LYS A C 1
ATOM 1555 O O . LYS A 1 195 ? 45.060 -5.448 4.952 1.00 95.19 195 LYS A O 1
ATOM 1560 N N . THR A 1 196 ? 43.273 -4.249 4.324 1.00 95.75 196 THR A N 1
ATOM 1561 C CA . THR A 1 196 ? 42.793 -5.243 3.347 1.00 95.75 196 THR A CA 1
ATOM 1562 C C . THR A 1 196 ? 43.825 -5.480 2.238 1.00 95.75 196 THR A C 1
ATOM 1564 O O . THR A 1 196 ? 44.174 -6.628 1.964 1.00 95.75 196 THR A O 1
ATOM 1567 N N . ALA A 1 197 ? 44.365 -4.413 1.637 1.00 94.81 197 ALA A N 1
ATOM 1568 C CA . ALA A 1 197 ? 45.384 -4.514 0.592 1.00 94.81 197 ALA A CA 1
ATOM 1569 C C . ALA A 1 197 ? 46.669 -5.172 1.120 1.00 94.81 197 ALA A C 1
ATOM 1571 O O . ALA A 1 197 ? 47.231 -6.060 0.475 1.00 94.81 197 ALA A O 1
ATOM 1572 N N . TYR A 1 198 ? 47.100 -4.774 2.320 1.00 96.06 198 TYR A N 1
ATOM 1573 C CA . TYR A 1 198 ? 48.278 -5.312 2.988 1.00 96.06 198 TYR A CA 1
ATOM 1574 C C . TYR A 1 198 ? 48.162 -6.823 3.234 1.00 96.06 198 TYR A C 1
ATOM 1576 O O . TYR A 1 198 ? 49.040 -7.569 2.803 1.00 96.06 198 TYR A O 1
ATOM 1584 N N . TYR A 1 199 ? 47.081 -7.299 3.860 1.00 96.25 199 TYR A N 1
ATOM 1585 C CA . TYR A 1 199 ? 46.926 -8.721 4.198 1.00 96.25 199 TYR A CA 1
ATOM 1586 C C . TYR A 1 199 ? 46.618 -9.623 2.990 1.00 96.25 199 TYR A C 1
ATOM 1588 O O . TYR A 1 199 ? 46.932 -10.816 3.018 1.00 96.25 199 TYR A O 1
ATOM 1596 N N . LEU A 1 200 ? 46.070 -9.080 1.896 1.00 94.81 200 LEU A N 1
ATOM 1597 C CA . LEU A 1 200 ? 46.005 -9.810 0.624 1.00 94.81 200 LEU A CA 1
ATOM 1598 C C . LEU A 1 200 ? 47.395 -9.979 -0.011 1.00 94.81 200 LEU A C 1
ATOM 1600 O O . LEU A 1 200 ? 47.673 -11.041 -0.564 1.00 94.81 200 LEU A O 1
ATOM 1604 N N . ALA A 1 201 ? 48.277 -8.981 0.112 1.00 93.94 201 ALA A N 1
ATOM 1605 C CA . ALA A 1 201 ? 49.643 -9.035 -0.415 1.00 93.94 201 ALA A CA 1
ATOM 1606 C C . ALA A 1 201 ? 50.639 -9.827 0.464 1.00 93.94 201 ALA A C 1
ATOM 1608 O O . ALA A 1 201 ? 51.621 -10.346 -0.064 1.00 93.94 201 ALA A O 1
ATOM 1609 N N . HIS A 1 202 ? 50.400 -9.938 1.777 1.00 95.62 202 HIS A N 1
ATOM 1610 C CA . HIS A 1 202 ? 51.309 -10.572 2.748 1.00 95.62 202 HIS A CA 1
ATOM 1611 C C . HIS A 1 202 ? 50.702 -11.852 3.341 1.00 95.62 202 HIS A C 1
ATOM 1613 O O . HIS A 1 202 ? 50.172 -11.874 4.455 1.00 95.62 202 HIS A O 1
ATOM 1619 N N . GLU A 1 203 ? 50.771 -12.935 2.568 1.00 93.44 203 GLU A N 1
ATOM 1620 C CA . GLU A 1 203 ? 50.213 -14.247 2.916 1.00 93.44 203 GLU A CA 1
ATOM 1621 C C . GLU A 1 203 ? 50.817 -14.858 4.190 1.00 93.44 203 GLU A C 1
ATOM 1623 O O . GLU A 1 203 ? 50.075 -15.313 5.057 1.00 93.44 203 GLU A O 1
ATOM 1628 N N . ASP A 1 204 ? 52.138 -14.795 4.367 1.00 90.94 204 ASP A N 1
ATOM 1629 C CA . ASP A 1 204 ? 52.828 -15.335 5.547 1.00 90.94 204 ASP A CA 1
ATOM 1630 C C . ASP A 1 204 ? 52.396 -14.649 6.858 1.00 90.94 204 ASP A C 1
ATOM 1632 O O . ASP A 1 204 ? 52.346 -15.279 7.919 1.00 90.94 204 ASP A O 1
ATOM 1636 N N . VAL A 1 205 ? 52.076 -13.353 6.787 1.00 92.81 205 VAL A N 1
ATOM 1637 C CA . VAL A 1 205 ? 51.576 -12.561 7.914 1.00 92.81 205 VAL A CA 1
ATOM 1638 C C . VAL A 1 205 ? 50.115 -12.911 8.188 1.00 92.81 205 VAL A C 1
ATOM 1640 O O . VAL A 1 205 ? 49.755 -13.170 9.337 1.00 92.81 205 VAL A O 1
ATOM 1643 N N . ARG A 1 206 ? 49.291 -12.966 7.135 1.00 95.81 206 ARG A N 1
ATOM 1644 C CA . ARG A 1 206 ? 47.856 -13.270 7.210 1.00 95.81 206 ARG A CA 1
ATOM 1645 C C . ARG A 1 206 ? 47.588 -14.652 7.808 1.00 95.81 206 ARG A C 1
ATOM 1647 O O . ARG A 1 206 ? 46.840 -14.752 8.779 1.00 95.81 206 ARG A O 1
ATOM 1654 N N . GLU A 1 207 ? 48.203 -15.700 7.259 1.00 93.31 207 GLU A N 1
ATOM 1655 C CA . GLU A 1 207 ? 47.961 -17.081 7.702 1.00 93.31 207 GLU A CA 1
ATOM 1656 C C . GLU A 1 207 ? 48.504 -17.325 9.120 1.00 93.31 207 GLU A C 1
ATOM 1658 O O . GLU A 1 207 ? 47.892 -18.055 9.898 1.00 93.31 207 GLU A O 1
ATOM 1663 N N . ARG A 1 208 ? 49.595 -16.648 9.516 1.00 95.81 208 ARG A N 1
ATOM 1664 C CA . ARG A 1 208 ? 50.111 -16.693 10.894 1.00 95.81 208 ARG A CA 1
ATOM 1665 C C . ARG A 1 208 ? 49.114 -16.118 11.904 1.00 95.81 208 ARG A C 1
ATOM 1667 O O . ARG A 1 208 ? 48.871 -16.755 12.924 1.00 95.81 208 ARG A O 1
ATOM 1674 N N . ILE A 1 209 ? 48.530 -14.949 11.628 1.00 95.50 209 ILE A N 1
ATOM 1675 C CA . ILE A 1 209 ? 47.519 -14.335 12.511 1.00 95.50 209 ILE A CA 1
ATOM 1676 C C . ILE A 1 209 ? 46.263 -15.217 12.574 1.00 95.50 209 ILE A C 1
ATOM 1678 O O . ILE A 1 209 ? 45.740 -15.468 13.658 1.00 95.50 209 ILE A O 1
ATOM 1682 N N . ALA A 1 210 ? 45.814 -15.747 11.430 1.00 93.81 210 ALA A N 1
ATOM 1683 C CA . ALA A 1 210 ? 44.666 -16.651 11.367 1.00 93.81 210 ALA A CA 1
ATOM 1684 C C . ALA A 1 210 ? 44.879 -17.944 12.182 1.00 93.81 210 ALA A C 1
ATOM 1686 O O . ALA A 1 210 ? 43.959 -18.393 12.867 1.00 93.81 210 ALA A O 1
ATOM 1687 N N . ALA A 1 211 ? 46.085 -18.523 12.149 1.00 91.50 211 ALA A N 1
ATOM 1688 C CA . ALA A 1 211 ? 46.427 -19.714 12.923 1.00 91.50 211 ALA A CA 1
ATOM 1689 C C . ALA A 1 211 ? 46.419 -19.451 14.440 1.00 91.50 211 ALA A C 1
ATOM 1691 O O . ALA A 1 211 ? 45.731 -20.160 15.172 1.00 91.50 211 ALA A O 1
ATOM 1692 N N . VAL A 1 212 ? 47.113 -18.406 14.909 1.00 94.62 212 VAL A N 1
ATOM 1693 C CA . VAL A 1 212 ? 47.193 -18.087 16.350 1.00 94.62 212 VAL A CA 1
ATOM 1694 C C . VAL A 1 212 ? 45.824 -17.665 16.901 1.00 94.62 212 VAL A C 1
ATOM 1696 O O . VAL A 1 212 ? 45.434 -18.093 17.986 1.00 94.62 212 VAL A O 1
ATOM 1699 N N . GLY A 1 213 ? 45.039 -16.898 16.136 1.00 93.50 213 GLY A N 1
ATOM 1700 C CA . GLY A 1 213 ? 43.657 -16.580 16.501 1.00 93.50 213 GLY A CA 1
ATOM 1701 C C . GLY A 1 213 ? 42.775 -17.825 16.637 1.00 93.50 213 GLY A C 1
ATOM 1702 O O . GLY A 1 213 ? 42.012 -17.944 17.600 1.00 93.50 213 GLY A O 1
ATOM 1703 N N . ARG A 1 214 ? 42.892 -18.781 15.705 1.00 91.94 214 ARG A N 1
ATOM 1704 C CA . ARG A 1 214 ? 42.149 -20.048 15.754 1.00 91.94 214 ARG A CA 1
ATOM 1705 C C . ARG A 1 214 ? 42.519 -20.878 16.982 1.00 91.94 214 ARG A C 1
ATOM 1707 O O . ARG A 1 214 ? 41.613 -21.395 17.635 1.00 91.94 214 ARG A O 1
ATOM 1714 N N . GLU A 1 215 ? 43.806 -20.987 17.310 1.00 91.12 215 GLU A N 1
ATOM 1715 C CA . GLU A 1 215 ? 44.267 -21.673 18.526 1.00 91.12 215 GLU A CA 1
ATOM 1716 C C . GLU A 1 215 ? 43.638 -21.058 19.786 1.00 91.12 215 GLU A C 1
ATOM 1718 O O . GLU A 1 215 ? 43.086 -21.792 20.605 1.00 91.12 215 GLU A O 1
ATOM 1723 N N . GLU A 1 216 ? 43.612 -19.726 19.900 1.00 93.00 216 GLU A N 1
ATOM 1724 C CA . GLU A 1 216 ? 42.993 -19.016 21.030 1.00 93.00 216 GLU A CA 1
ATOM 1725 C C . GLU A 1 216 ? 41.482 -19.310 21.151 1.00 93.00 216 GLU A C 1
ATOM 1727 O O . GLU A 1 216 ? 40.982 -19.631 22.235 1.00 93.00 216 GLU A O 1
ATOM 1732 N N . VAL A 1 217 ? 40.739 -19.276 20.036 1.00 89.62 217 VAL A N 1
ATOM 1733 C CA . VAL A 1 217 ? 39.293 -19.574 20.032 1.00 89.62 217 VAL A CA 1
ATOM 1734 C C . VAL A 1 217 ? 39.006 -21.033 20.389 1.00 89.62 217 VAL A C 1
ATOM 1736 O O . VAL A 1 217 ? 38.102 -21.297 21.193 1.00 89.62 217 VAL A O 1
ATOM 1739 N N . LEU A 1 218 ? 39.769 -21.979 19.838 1.00 85.50 218 LEU A N 1
ATOM 1740 C CA . LEU A 1 218 ? 39.607 -23.403 20.135 1.00 85.50 218 LEU A CA 1
ATOM 1741 C C . LEU A 1 218 ? 40.006 -23.740 21.581 1.00 85.50 218 LEU A C 1
ATOM 1743 O O . LEU A 1 218 ? 39.359 -24.584 22.202 1.00 85.50 218 LEU A O 1
ATOM 1747 N N . ALA A 1 219 ? 40.996 -23.044 22.145 1.00 85.44 219 ALA A N 1
ATOM 1748 C CA . ALA A 1 219 ? 41.457 -23.252 23.516 1.00 85.44 219 ALA A CA 1
ATOM 1749 C C . ALA A 1 219 ? 40.555 -22.627 24.597 1.00 85.44 219 ALA A C 1
ATOM 1751 O O . ALA A 1 219 ? 40.625 -23.069 25.742 1.00 85.44 219 ALA A O 1
ATOM 1752 N N . LYS A 1 220 ? 39.751 -21.593 24.284 1.00 84.75 220 LYS A N 1
ATOM 1753 C CA . LYS A 1 220 ? 39.045 -20.796 25.318 1.00 84.75 220 LYS A CA 1
ATOM 1754 C C . LYS A 1 220 ? 37.584 -20.427 25.033 1.00 84.75 220 LYS A C 1
ATOM 1756 O O . LYS A 1 220 ? 36.885 -20.002 25.954 1.00 84.75 220 LYS A O 1
ATOM 1761 N N . HIS A 1 221 ? 37.093 -20.537 23.794 1.00 84.75 221 HIS A N 1
ATOM 1762 C CA . HIS A 1 221 ? 35.829 -19.881 23.393 1.00 84.75 221 HIS A CA 1
ATOM 1763 C C . HIS A 1 221 ? 34.774 -20.784 22.723 1.00 84.75 221 HIS A C 1
ATOM 1765 O O . HIS A 1 221 ? 33.666 -20.314 22.435 1.00 84.75 221 HIS A O 1
ATOM 1771 N N . THR A 1 222 ? 35.082 -22.073 22.538 1.00 81.44 222 THR A N 1
ATOM 1772 C CA . THR A 1 222 ? 34.159 -23.111 22.024 1.00 81.44 222 THR A CA 1
ATOM 1773 C C . THR A 1 222 ? 32.902 -23.317 22.885 1.00 81.44 222 THR A C 1
ATOM 1775 O O . THR A 1 222 ? 32.855 -22.924 24.054 1.00 81.44 222 THR A O 1
ATOM 1778 N N . TYR A 1 223 ? 31.889 -24.006 22.340 1.00 76.19 223 TYR A N 1
ATOM 1779 C CA . TYR A 1 223 ? 30.693 -24.406 23.095 1.00 76.19 223 TYR A CA 1
ATOM 1780 C C . TYR A 1 223 ? 30.992 -25.203 24.367 1.00 76.19 223 TYR A C 1
ATOM 1782 O O . TYR A 1 223 ? 30.277 -25.021 25.347 1.00 76.19 223 TYR A O 1
ATOM 1790 N N . ARG A 1 224 ? 32.040 -26.038 24.394 1.00 80.56 224 ARG A N 1
ATOM 1791 C CA . ARG A 1 224 ? 32.398 -26.817 25.588 1.00 80.56 224 ARG A CA 1
ATOM 1792 C C . ARG A 1 224 ? 32.651 -25.904 26.791 1.00 80.56 224 ARG A C 1
ATOM 1794 O O . ARG A 1 224 ? 31.994 -26.068 27.810 1.00 80.56 224 ARG A O 1
ATOM 1801 N N . HIS A 1 225 ? 33.494 -24.884 26.632 1.00 84.38 225 HIS A N 1
ATOM 1802 C CA . HIS A 1 225 ? 33.784 -23.910 27.693 1.00 84.38 225 HIS A CA 1
ATOM 1803 C C . HIS A 1 225 ? 32.534 -23.135 28.139 1.00 84.38 225 HIS A C 1
ATOM 1805 O O . HIS A 1 225 ? 32.404 -22.738 29.296 1.00 84.38 225 HIS A O 1
ATOM 1811 N N . ARG A 1 226 ? 31.575 -22.930 27.225 1.00 83.44 226 ARG A N 1
ATOM 1812 C CA . ARG A 1 226 ? 30.284 -22.299 27.536 1.00 83.44 226 ARG A CA 1
ATOM 1813 C C . ARG A 1 226 ? 29.359 -23.239 28.307 1.00 83.44 226 ARG A C 1
ATOM 1815 O O . ARG A 1 226 ? 28.632 -22.753 29.162 1.00 83.44 226 ARG A O 1
ATOM 1822 N N . MET A 1 227 ? 29.406 -24.547 28.048 1.00 84.00 227 MET A N 1
ATOM 1823 C CA . MET A 1 227 ? 28.689 -25.571 28.821 1.00 84.00 227 MET A CA 1
ATOM 1824 C C . MET A 1 227 ? 29.296 -25.784 30.197 1.00 84.00 227 MET A C 1
ATOM 1826 O O . MET A 1 227 ? 28.554 -25.796 31.170 1.00 84.00 227 MET A O 1
ATOM 1830 N N . GLU A 1 228 ? 30.621 -25.819 30.306 1.00 84.69 228 GLU A N 1
ATOM 1831 C CA . GLU A 1 228 ? 31.323 -25.824 31.594 1.00 84.69 228 GLU A CA 1
ATOM 1832 C C . GLU A 1 228 ? 30.931 -24.588 32.429 1.00 84.69 228 GLU A C 1
ATOM 1834 O O . GLU A 1 228 ? 30.600 -24.717 33.606 1.00 84.69 228 GLU A O 1
ATOM 1839 N N . ARG A 1 229 ? 30.848 -23.397 31.811 1.00 83.69 229 ARG A N 1
ATOM 1840 C CA . ARG A 1 229 ? 30.365 -22.177 32.483 1.00 83.69 229 ARG A CA 1
ATOM 1841 C C . ARG A 1 229 ? 28.866 -22.200 32.812 1.00 83.69 229 ARG A C 1
ATOM 1843 O O . ARG A 1 229 ? 28.497 -21.733 33.884 1.00 83.69 229 ARG A O 1
ATOM 1850 N N . LEU A 1 230 ? 28.010 -22.692 31.914 1.00 83.75 230 LEU A N 1
ATOM 1851 C CA . LEU A 1 230 ? 26.561 -22.775 32.139 1.00 83.75 230 LEU A CA 1
ATOM 1852 C C . LEU A 1 230 ? 26.249 -23.726 33.297 1.00 83.75 230 LEU A C 1
ATOM 1854 O O . LEU A 1 230 ? 25.491 -23.359 34.188 1.00 83.75 230 LEU A O 1
ATOM 1858 N N . LEU A 1 231 ? 26.868 -24.910 33.306 1.00 85.81 231 LEU A N 1
ATOM 1859 C CA . LEU A 1 231 ? 26.744 -25.869 34.399 1.00 85.81 231 LEU A CA 1
ATOM 1860 C C . LEU A 1 231 ? 27.245 -25.258 35.710 1.00 85.81 231 LEU A C 1
ATOM 1862 O O . LEU A 1 231 ? 26.495 -25.260 36.674 1.00 85.81 231 LEU A O 1
ATOM 1866 N N . ALA A 1 232 ? 28.427 -24.631 35.733 1.00 84.81 232 ALA A N 1
ATOM 1867 C CA . ALA A 1 232 ? 28.948 -23.984 36.941 1.00 84.81 232 ALA A CA 1
ATOM 1868 C C . ALA A 1 232 ? 28.046 -22.849 37.479 1.00 84.81 232 ALA A C 1
ATOM 1870 O O . ALA A 1 232 ? 27.911 -22.691 38.692 1.00 84.81 232 ALA A O 1
ATOM 1871 N N . GLU A 1 233 ? 27.410 -22.066 36.602 1.00 82.44 233 GLU A N 1
ATOM 1872 C CA . GLU A 1 233 ? 26.459 -21.015 36.993 1.00 82.44 233 GLU A CA 1
ATOM 1873 C C . GLU A 1 233 ? 25.155 -21.613 37.547 1.00 82.44 233 GLU A C 1
ATOM 1875 O O . GLU A 1 233 ? 24.681 -21.191 38.601 1.00 82.44 233 GLU A O 1
ATOM 1880 N N . VAL A 1 234 ? 24.599 -22.639 36.893 1.00 82.12 234 VAL A N 1
ATOM 1881 C CA . VAL A 1 234 ? 23.397 -23.338 37.377 1.00 82.12 234 VAL A CA 1
ATOM 1882 C C . VAL A 1 234 ? 23.688 -24.071 38.692 1.00 82.12 234 VAL A C 1
ATOM 1884 O O . VAL A 1 234 ? 22.891 -23.985 39.621 1.00 82.12 234 VAL A O 1
ATOM 1887 N N . GLU A 1 235 ? 24.849 -24.712 38.835 1.00 83.62 235 GLU A N 1
ATOM 1888 C CA . GLU A 1 235 ? 25.316 -25.311 40.091 1.00 83.62 235 GLU A CA 1
ATOM 1889 C C . GLU A 1 235 ? 25.474 -24.268 41.200 1.00 83.62 235 GLU A C 1
ATOM 1891 O O . GLU A 1 235 ? 25.065 -24.529 42.334 1.00 83.62 235 GLU A O 1
ATOM 1896 N N . MET A 1 236 ? 26.007 -23.079 40.889 1.00 79.69 236 MET A N 1
ATOM 1897 C CA . MET A 1 236 ? 26.087 -21.972 41.843 1.00 79.69 236 MET A CA 1
ATOM 1898 C C . MET A 1 236 ? 24.691 -21.498 42.259 1.00 79.69 236 MET A C 1
ATOM 1900 O O . MET A 1 236 ? 24.453 -21.314 43.450 1.00 79.69 236 MET A O 1
ATOM 1904 N N . GLN A 1 237 ? 23.749 -21.346 41.327 1.00 73.25 237 GLN A N 1
ATOM 1905 C CA . GLN A 1 237 ? 22.385 -20.910 41.646 1.00 73.25 237 GLN A CA 1
ATOM 1906 C C . GLN A 1 237 ? 21.591 -21.975 42.416 1.00 73.25 237 GLN A C 1
ATOM 1908 O O . GLN A 1 237 ? 20.886 -21.632 43.366 1.00 73.25 237 GLN A O 1
ATOM 1913 N N . ILE A 1 238 ? 21.768 -23.263 42.103 1.00 72.50 238 ILE A N 1
ATOM 1914 C CA . ILE A 1 238 ? 21.231 -24.381 42.896 1.00 72.50 238 ILE A CA 1
ATOM 1915 C C . ILE A 1 238 ? 21.850 -24.370 44.304 1.00 72.50 238 ILE A C 1
ATOM 1917 O O . ILE A 1 238 ? 21.122 -24.475 45.293 1.00 72.50 238 ILE A O 1
ATOM 1921 N N . ALA A 1 239 ? 23.169 -24.176 44.423 1.00 65.56 239 ALA A N 1
ATOM 1922 C CA . ALA A 1 239 ? 23.859 -24.095 45.710 1.00 65.56 239 ALA A CA 1
ATOM 1923 C C . ALA A 1 239 ? 23.372 -22.901 46.554 1.00 65.56 239 ALA A C 1
ATOM 1925 O O . ALA A 1 239 ? 23.026 -23.086 47.722 1.00 65.56 239 ALA A O 1
ATOM 1926 N N . VAL A 1 240 ? 23.256 -21.707 45.964 1.00 60.22 240 VAL A N 1
ATOM 1927 C CA . VAL A 1 240 ? 22.726 -20.500 46.623 1.00 60.22 240 VAL A CA 1
ATOM 1928 C C . VAL A 1 240 ? 21.255 -20.683 47.012 1.00 60.22 240 VAL A C 1
ATOM 1930 O O . VAL A 1 240 ? 20.885 -20.341 48.134 1.00 60.22 240 VAL A O 1
ATOM 1933 N N . GLY A 1 241 ? 20.438 -21.301 46.154 1.00 52.31 241 GLY A N 1
ATOM 1934 C CA . GLY A 1 241 ? 19.056 -21.677 46.467 1.00 52.31 241 GLY A CA 1
ATOM 1935 C C . GLY A 1 241 ? 18.956 -22.625 47.667 1.00 52.31 241 GLY A C 1
ATOM 1936 O O . GLY A 1 241 ? 18.095 -22.440 48.527 1.00 52.31 241 GLY A O 1
ATOM 1937 N N . SER A 1 242 ? 19.888 -23.576 47.797 1.00 44.03 242 SER A N 1
ATOM 1938 C CA . SER A 1 242 ? 19.981 -24.447 48.979 1.00 44.03 242 SER A CA 1
ATOM 1939 C C . SER A 1 242 ? 20.579 -23.766 50.224 1.00 44.03 242 SER A C 1
ATOM 1941 O O . SER A 1 242 ? 20.248 -24.155 51.343 1.00 44.03 242 SER A O 1
ATOM 1943 N N . CYS A 1 243 ? 21.370 -22.696 50.079 1.00 36.06 243 CYS A N 1
ATOM 1944 C CA . CYS A 1 243 ? 21.860 -21.891 51.209 1.00 36.06 243 CYS A CA 1
ATOM 1945 C C . CYS A 1 243 ? 20.787 -20.992 51.855 1.00 36.06 243 CYS A C 1
ATOM 1947 O O . CYS A 1 243 ? 21.011 -20.487 52.953 1.00 36.06 243 CYS A O 1
ATOM 1949 N N . ILE A 1 244 ? 19.618 -20.805 51.230 1.00 36.94 244 ILE A N 1
ATOM 1950 C CA . ILE A 1 244 ? 18.513 -20.003 51.794 1.00 36.94 244 ILE A CA 1
ATOM 1951 C C . ILE A 1 244 ? 17.657 -20.818 52.798 1.00 36.94 244 ILE A C 1
ATOM 1953 O O . ILE A 1 244 ? 16.790 -20.268 53.477 1.00 36.94 244 ILE A O 1
ATOM 1957 N N . GLN A 1 245 ? 17.960 -22.107 53.011 1.00 36.34 245 GLN A N 1
ATOM 1958 C CA . GLN A 1 245 ? 17.381 -22.929 54.085 1.00 36.34 245 GLN A CA 1
ATOM 1959 C C . GLN A 1 245 ? 18.409 -23.288 55.178 1.00 36.34 245 GLN A C 1
ATOM 1961 O O . GLN A 1 245 ? 18.738 -24.454 55.383 1.00 36.34 245 GLN A O 1
ATOM 1966 N N . GLY A 1 246 ? 18.896 -22.290 55.932 1.00 29.22 246 GLY A N 1
ATOM 1967 C CA . GLY A 1 246 ? 19.811 -22.541 57.057 1.00 29.22 246 GLY A CA 1
ATOM 1968 C C . GLY A 1 246 ? 20.103 -21.352 57.985 1.00 29.22 246 GLY A C 1
ATOM 1969 O O . GLY A 1 246 ? 20.990 -20.558 57.714 1.00 29.22 246 GLY A O 1
ATOM 1970 N N . SER A 1 247 ? 19.407 -21.295 59.128 1.00 26.48 247 SER A N 1
ATOM 1971 C CA . SER A 1 247 ? 19.823 -20.645 60.397 1.00 26.48 247 SER A CA 1
ATOM 1972 C C . SER A 1 247 ? 20.406 -19.208 60.400 1.00 26.48 247 SER A C 1
ATOM 1974 O O . SER A 1 247 ? 21.610 -19.019 60.302 1.00 26.48 247 SER A O 1
ATOM 1976 N N . GLY A 1 248 ? 19.560 -18.229 60.749 1.00 30.75 248 GLY A N 1
ATOM 1977 C CA . GLY A 1 248 ? 19.637 -17.479 62.022 1.00 30.75 248 GLY A CA 1
ATOM 1978 C C . GLY A 1 248 ? 20.817 -16.541 62.392 1.00 30.75 248 GLY A C 1
ATOM 1979 O O . GLY A 1 248 ? 21.974 -16.928 62.393 1.00 30.75 248 GLY A O 1
ATOM 1980 N N . VAL A 1 249 ? 20.420 -15.406 63.002 1.00 26.39 249 VAL A N 1
ATOM 1981 C CA . VAL A 1 249 ? 21.112 -14.610 64.058 1.00 26.39 249 VAL A CA 1
ATOM 1982 C C . VAL A 1 249 ? 21.922 -13.346 63.658 1.00 26.39 249 VAL A C 1
ATOM 1984 O O . VAL A 1 249 ? 23.049 -13.416 63.197 1.00 26.39 249 VAL A O 1
ATOM 1987 N N . ALA A 1 250 ? 21.334 -12.203 64.061 1.00 25.77 250 ALA A N 1
ATOM 1988 C CA . ALA A 1 250 ? 21.901 -10.943 64.595 1.00 25.77 250 ALA A CA 1
ATOM 1989 C C . ALA A 1 250 ? 22.704 -9.920 63.746 1.00 25.77 250 ALA A C 1
ATOM 1991 O O . ALA A 1 250 ? 23.665 -10.230 63.060 1.00 25.77 250 ALA A O 1
ATOM 1992 N N . ASN A 1 251 ? 22.302 -8.653 63.958 1.00 27.27 251 ASN A N 1
ATOM 1993 C CA . ASN A 1 251 ? 23.067 -7.398 64.086 1.00 27.27 251 ASN A CA 1
ATOM 1994 C C . ASN A 1 251 ? 24.480 -7.286 63.467 1.00 27.27 251 ASN A C 1
ATOM 1996 O O . ASN A 1 251 ? 25.400 -7.947 63.931 1.00 27.27 251 ASN A O 1
ATOM 2000 N N . GLU A 1 252 ? 24.722 -6.221 62.687 1.00 24.50 252 GLU A N 1
ATOM 2001 C CA . GLU A 1 252 ? 25.252 -4.972 63.275 1.00 24.50 252 GLU A CA 1
ATOM 2002 C C . GLU A 1 252 ? 25.143 -3.740 62.352 1.00 24.50 252 GLU A C 1
ATOM 2004 O O . GLU A 1 252 ? 24.736 -3.816 61.195 1.00 24.50 252 GLU A O 1
ATOM 2009 N N . GLU A 1 253 ? 25.409 -2.570 62.934 1.00 26.55 253 GLU A N 1
ATOM 2010 C CA . GLU A 1 253 ? 25.105 -1.239 62.405 1.00 26.55 253 GLU A CA 1
ATOM 2011 C C . GLU A 1 253 ? 26.025 -0.768 61.261 1.00 26.55 253 GLU A C 1
ATOM 2013 O O . GLU A 1 253 ? 27.236 -0.983 61.288 1.00 26.55 253 GLU A O 1
ATOM 2018 N N . ARG A 1 254 ? 25.485 0.086 60.374 1.00 25.30 254 ARG A N 1
ATOM 2019 C CA . ARG A 1 254 ? 26.153 1.344 59.972 1.00 25.30 254 ARG A CA 1
ATOM 2020 C C . ARG A 1 254 ? 25.145 2.393 59.483 1.00 25.30 254 ARG A C 1
ATOM 2022 O O . ARG A 1 254 ? 24.425 2.188 58.514 1.00 25.30 254 ARG A O 1
ATOM 2029 N N . ARG A 1 255 ? 25.106 3.522 60.198 1.00 23.62 255 ARG A N 1
ATOM 2030 C CA . ARG A 1 255 ? 24.320 4.740 59.906 1.00 23.62 255 ARG A CA 1
ATOM 2031 C C . ARG A 1 255 ? 25.162 5.749 59.069 1.00 23.62 255 ARG A C 1
ATOM 2033 O O . ARG A 1 255 ? 26.286 5.411 58.703 1.00 23.62 255 ARG A O 1
ATOM 2040 N N . PRO A 1 256 ? 24.724 7.006 58.843 1.00 34.69 256 PRO A N 1
ATOM 2041 C CA . PRO A 1 256 ? 23.706 7.384 57.857 1.00 34.69 256 PRO A CA 1
ATOM 2042 C C . PRO A 1 256 ? 24.176 8.571 56.977 1.00 34.69 256 PRO A C 1
ATOM 2044 O O . PRO A 1 256 ? 25.235 9.148 57.222 1.00 34.69 256 PRO A O 1
ATOM 2047 N N . ARG A 1 257 ? 23.335 9.028 56.038 1.00 24.48 257 ARG A N 1
ATOM 2048 C CA . ARG A 1 257 ? 23.184 10.469 55.747 1.00 24.48 257 ARG A CA 1
ATOM 2049 C C . ARG A 1 257 ? 21.725 10.814 55.436 1.00 24.48 257 ARG A C 1
ATOM 2051 O O . ARG A 1 257 ? 21.235 10.556 54.343 1.00 24.48 257 ARG A O 1
ATOM 2058 N N . ASP A 1 258 ? 21.070 11.344 56.464 1.00 25.27 258 ASP A N 1
ATOM 2059 C CA . ASP A 1 258 ? 20.249 12.571 56.476 1.00 25.27 258 ASP A CA 1
ATOM 2060 C C . ASP A 1 258 ? 20.267 13.399 55.167 1.00 25.27 258 ASP A C 1
ATOM 2062 O O . ASP A 1 258 ? 21.311 13.512 54.527 1.00 25.27 258 ASP A O 1
ATOM 2066 N N . GLU A 1 259 ? 19.196 14.054 54.700 1.00 26.44 259 GLU A N 1
ATOM 2067 C CA . GLU A 1 259 ? 17.930 14.541 55.298 1.00 26.44 259 GLU A CA 1
ATOM 2068 C C . GLU A 1 259 ? 16.939 14.836 54.119 1.00 26.44 259 GLU A C 1
ATOM 2070 O O . GLU A 1 259 ? 17.398 14.963 52.988 1.00 26.44 259 GLU A O 1
ATOM 2075 N N . ASN A 1 260 ? 15.621 15.092 54.217 1.00 25.80 260 ASN A N 1
ATOM 2076 C CA . ASN A 1 260 ? 14.519 14.805 55.159 1.00 25.80 260 ASN A CA 1
ATOM 2077 C C . ASN A 1 260 ? 13.229 15.495 54.604 1.00 25.80 260 ASN A C 1
ATOM 2079 O O . ASN A 1 260 ? 13.341 16.434 53.819 1.00 25.80 260 ASN A O 1
ATOM 2083 N N . ARG A 1 261 ? 12.039 15.121 55.115 1.00 26.41 261 ARG A N 1
ATOM 2084 C CA . ARG A 1 261 ? 10.696 15.757 54.972 1.00 26.41 261 ARG A CA 1
ATOM 2085 C C . ARG A 1 261 ? 9.872 15.436 53.703 1.00 26.41 261 ARG A C 1
ATOM 2087 O O . ARG A 1 261 ? 10.406 15.459 52.607 1.00 26.41 261 ARG A O 1
ATOM 2094 N N . GLN A 1 262 ? 8.549 15.210 53.780 1.00 23.23 262 GLN A N 1
ATOM 2095 C CA . GLN A 1 262 ? 7.646 14.973 54.933 1.00 23.23 262 GLN A CA 1
ATOM 2096 C C . GLN A 1 262 ? 6.291 14.381 54.469 1.00 23.23 262 GLN A C 1
ATOM 2098 O O . GLN A 1 262 ? 5.864 14.683 53.364 1.00 23.23 262 GLN A O 1
ATOM 2103 N N . ALA A 1 263 ? 5.585 13.694 55.388 1.00 23.83 263 ALA A N 1
ATOM 2104 C CA . ALA A 1 263 ? 4.145 13.343 55.355 1.00 23.83 263 ALA A CA 1
ATOM 2105 C C . ALA A 1 263 ? 3.659 12.291 54.311 1.00 23.83 263 ALA A C 1
ATOM 2107 O O . ALA A 1 263 ? 4.174 12.227 53.207 1.00 23.83 263 ALA A O 1
ATOM 2108 N N . SER A 1 264 ? 2.651 11.438 54.578 1.00 23.50 264 SER A N 1
ATOM 2109 C CA . SER A 1 264 ? 2.036 11.036 55.865 1.00 23.50 264 SER A CA 1
ATOM 2110 C C . SER A 1 264 ? 1.076 9.827 55.743 1.00 23.50 264 SER A C 1
ATOM 2112 O O . SER A 1 264 ? -0.017 9.982 55.211 1.00 23.50 264 SER A O 1
ATOM 2114 N N . ASN A 1 265 ? 1.402 8.727 56.440 1.00 26.17 265 ASN A N 1
ATOM 2115 C CA . ASN A 1 265 ? 0.457 7.835 57.154 1.00 26.17 265 ASN A CA 1
ATOM 2116 C C . ASN A 1 265 ? -0.568 7.002 56.299 1.00 26.17 265 ASN A C 1
ATOM 2118 O O . ASN A 1 265 ? -0.467 7.015 55.078 1.00 26.17 265 ASN A O 1
ATOM 2122 N N . PRO A 1 266 ? -1.404 6.099 56.875 1.00 29.98 266 PRO A N 1
ATOM 2123 C CA . PRO A 1 266 ? -1.067 4.663 56.864 1.00 29.98 266 PRO A CA 1
ATOM 2124 C C . PRO A 1 266 ? -2.192 3.712 56.379 1.00 29.98 266 PRO A C 1
ATOM 2126 O O . PRO A 1 266 ? -3.373 4.045 56.462 1.00 29.98 266 PRO A O 1
ATOM 2129 N N . SER A 1 267 ? -1.872 2.455 56.031 1.00 24.17 267 SER A N 1
ATOM 2130 C CA . SER A 1 267 ? -2.790 1.320 56.292 1.00 24.17 267 SER A CA 1
ATOM 2131 C C . SER A 1 267 ? -2.109 -0.053 56.306 1.00 24.17 267 SER A C 1
ATOM 2133 O O . SER A 1 267 ? -1.354 -0.435 55.421 1.00 24.17 267 SER A O 1
ATOM 2135 N N . THR A 1 268 ? -2.443 -0.791 57.354 1.00 25.00 268 THR A N 1
ATOM 2136 C CA . THR A 1 268 ? -2.110 -2.168 57.716 1.00 25.00 268 THR A CA 1
ATOM 2137 C C . THR A 1 268 ? -2.326 -3.210 56.609 1.00 25.00 268 THR A C 1
ATOM 2139 O O . THR A 1 268 ? -3.417 -3.320 56.057 1.00 25.00 268 THR A O 1
ATOM 2142 N N . VAL A 1 269 ? -1.331 -4.077 56.392 1.00 24.98 269 VAL A N 1
ATOM 2143 C CA . VAL A 1 269 ? -1.473 -5.319 55.609 1.00 24.98 269 VAL A CA 1
ATOM 2144 C C . VAL A 1 269 ? -2.361 -6.319 56.361 1.00 24.98 269 VAL A C 1
ATOM 2146 O O . VAL A 1 269 ? -1.998 -6.761 57.453 1.00 24.98 269 VAL A O 1
ATOM 2149 N N . GLN A 1 270 ? -3.476 -6.744 55.761 1.00 25.80 270 GLN A N 1
ATOM 2150 C CA . GLN A 1 270 ? -4.170 -7.980 56.142 1.00 25.80 270 GLN A CA 1
ATOM 2151 C C . GLN A 1 270 ? -3.800 -9.107 55.173 1.00 25.80 270 GLN A C 1
ATOM 2153 O O . GLN A 1 270 ? -3.853 -8.947 53.958 1.00 25.80 270 GLN A O 1
ATOM 2158 N N . ARG A 1 271 ? -3.414 -10.261 55.729 1.00 25.97 271 ARG A N 1
ATOM 2159 C CA . ARG A 1 271 ? -3.194 -11.500 54.973 1.00 25.97 271 ARG A CA 1
ATOM 2160 C C . ARG A 1 271 ? -4.546 -12.104 54.595 1.00 25.97 271 ARG A C 1
ATOM 2162 O O . ARG A 1 271 ? -5.376 -12.268 55.485 1.00 25.97 271 ARG A O 1
ATOM 2169 N N . TYR A 1 272 ? -4.711 -12.519 53.342 1.00 22.86 272 TYR A N 1
ATOM 2170 C CA . TYR A 1 272 ? -5.824 -13.373 52.924 1.00 22.86 272 TYR A CA 1
ATOM 2171 C C . TYR A 1 272 ? -5.357 -14.805 52.650 1.00 22.86 272 TYR A C 1
ATOM 2173 O O . TYR A 1 272 ? -4.281 -15.028 52.095 1.00 22.86 272 TYR A O 1
ATOM 2181 N N . ASN A 1 273 ? -6.169 -15.768 53.091 1.00 24.23 273 ASN A N 1
ATOM 2182 C CA . ASN A 1 273 ? -5.970 -17.197 52.855 1.00 24.23 273 ASN A CA 1
ATOM 2183 C C . ASN A 1 273 ? -6.475 -17.599 51.463 1.00 24.23 273 ASN A C 1
ATOM 2185 O O . ASN A 1 273 ? -7.364 -16.966 50.900 1.00 24.23 273 ASN A O 1
ATOM 2189 N N . SER A 1 274 ? -5.952 -18.709 50.946 1.00 31.50 274 SER A N 1
ATOM 2190 C CA . SER A 1 274 ? -6.393 -19.326 49.696 1.00 31.50 274 SER A CA 1
ATOM 2191 C C . SER A 1 274 ? -7.721 -20.082 49.847 1.00 31.50 274 SER A C 1
ATOM 2193 O O . SER A 1 274 ? -7.764 -21.125 50.503 1.00 31.50 274 SER A O 1
ATOM 2195 N N . SER A 1 275 ? -8.773 -19.622 49.166 1.00 25.28 275 SER A N 1
ATOM 2196 C CA . SER A 1 275 ? -9.985 -20.408 48.882 1.00 25.28 275 SER A CA 1
ATOM 2197 C C . SER A 1 275 ? -10.643 -19.966 47.572 1.00 25.28 275 SER A C 1
ATOM 2199 O O . SER A 1 275 ? -10.713 -18.777 47.281 1.00 25.28 275 SER A O 1
ATOM 2201 N N . THR A 1 276 ? -11.137 -20.926 46.792 1.00 31.61 276 THR A N 1
ATOM 2202 C CA . THR A 1 276 ? -11.670 -20.758 45.427 1.00 31.61 276 THR A CA 1
ATOM 2203 C C . THR A 1 276 ? -13.140 -20.319 45.399 1.00 31.61 276 THR A C 1
ATOM 2205 O O . THR A 1 276 ? -13.987 -21.016 44.844 1.00 31.61 276 THR A O 1
ATOM 2208 N N . HIS A 1 277 ? -13.455 -19.177 46.009 1.00 32.06 277 HIS A N 1
ATOM 2209 C CA . HIS A 1 277 ? -14.779 -18.550 45.932 1.00 32.06 277 HIS A CA 1
ATOM 2210 C C . HIS A 1 277 ? -14.621 -17.077 45.540 1.00 32.06 277 HIS A C 1
ATOM 2212 O O . HIS A 1 277 ? -13.755 -16.397 46.089 1.00 32.06 277 HIS A O 1
ATOM 2218 N N . ARG A 1 278 ? -15.442 -16.586 44.597 1.00 39.56 278 ARG A N 1
ATOM 2219 C CA . ARG A 1 278 ? -15.550 -15.143 44.323 1.00 39.56 278 ARG A CA 1
ATOM 2220 C C . ARG A 1 278 ? -16.089 -14.448 45.576 1.00 39.56 278 ARG A C 1
ATOM 2222 O O . ARG A 1 278 ? -17.021 -14.952 46.205 1.00 39.56 278 ARG A O 1
ATOM 2229 N N . ASP A 1 279 ? -15.524 -13.296 45.928 1.00 37.31 279 ASP A N 1
ATOM 2230 C CA . ASP A 1 279 ? -16.049 -12.489 47.029 1.00 37.31 279 ASP A CA 1
ATOM 2231 C C . ASP A 1 279 ? -17.467 -12.007 46.698 1.00 37.31 279 ASP A C 1
ATOM 2233 O O . ASP A 1 279 ? -17.713 -11.420 45.642 1.00 37.31 279 ASP A O 1
ATOM 2237 N N . HIS A 1 280 ? -18.391 -12.211 47.642 1.00 39.81 280 HIS A N 1
ATOM 2238 C CA . HIS A 1 280 ? -19.817 -11.854 47.540 1.00 39.81 280 HIS A CA 1
ATOM 2239 C C . HIS A 1 280 ? -20.067 -10.421 47.041 1.00 39.81 280 HIS A C 1
ATOM 2241 O O . HIS A 1 280 ? -21.032 -10.162 46.326 1.00 39.81 280 HIS A O 1
ATOM 2247 N N . ALA A 1 281 ? -19.157 -9.497 47.363 1.00 37.94 281 ALA A N 1
ATOM 2248 C CA . ALA A 1 281 ? -19.222 -8.095 46.964 1.00 37.94 281 ALA A CA 1
ATOM 2249 C C . ALA A 1 281 ? -19.209 -7.859 45.438 1.00 37.94 281 ALA A C 1
ATOM 2251 O O . ALA A 1 281 ? -19.723 -6.837 44.990 1.00 37.94 281 ALA A O 1
ATOM 2252 N N . TYR A 1 282 ? -18.658 -8.773 44.628 1.00 37.44 282 TYR A N 1
ATOM 2253 C CA . TYR A 1 282 ? -18.595 -8.594 43.170 1.00 37.44 282 TYR A CA 1
ATOM 2254 C C . TYR A 1 282 ? -19.991 -8.580 42.522 1.00 37.44 282 TYR A C 1
ATOM 2256 O O . TYR A 1 282 ? -20.264 -7.777 41.633 1.00 37.44 282 TYR A O 1
ATOM 2264 N N . PHE A 1 283 ? -20.923 -9.399 43.016 1.00 37.66 283 PHE A N 1
ATOM 2265 C CA . PHE A 1 283 ? -22.291 -9.473 42.485 1.00 37.66 283 PHE A CA 1
ATOM 2266 C C . PHE A 1 283 ? -23.234 -8.392 43.058 1.00 37.66 283 PHE A C 1
ATOM 2268 O O . PHE A 1 283 ? -24.428 -8.367 42.747 1.00 37.66 283 PHE A O 1
ATOM 2275 N N . GLU A 1 284 ? -22.711 -7.477 43.883 1.00 46.94 284 GLU A N 1
ATOM 2276 C CA . GLU A 1 284 ? -23.469 -6.410 44.545 1.00 46.94 284 GLU A CA 1
ATOM 2277 C C . GLU A 1 284 ? -23.436 -5.054 43.799 1.00 46.94 284 GLU A C 1
ATOM 2279 O O . GLU A 1 284 ? -24.156 -4.129 44.188 1.00 46.94 284 GLU A O 1
ATOM 2284 N N . PHE A 1 285 ? -22.645 -4.875 42.737 1.00 54.38 285 PHE A N 1
ATOM 2285 C CA . PHE A 1 285 ? -22.509 -3.554 42.106 1.00 54.38 285 PHE A CA 1
ATOM 2286 C C . PHE A 1 285 ? -23.796 -3.058 41.415 1.00 54.38 285 PHE A C 1
ATOM 2288 O O . PHE A 1 285 ? -24.483 -3.783 40.699 1.00 54.38 285 PHE A O 1
ATOM 2295 N N . SER A 1 286 ? -24.119 -1.777 41.629 1.00 58.19 286 SER A N 1
ATOM 2296 C CA . SER A 1 286 ? -25.210 -1.078 40.939 1.00 58.19 286 SER A CA 1
ATOM 2297 C C . SER A 1 286 ? -24.692 -0.467 39.637 1.00 58.19 286 SER A C 1
ATOM 2299 O O . SER A 1 286 ? -23.660 0.201 39.655 1.00 58.19 286 SER A O 1
ATOM 2301 N N . ARG A 1 287 ? -25.410 -0.681 38.527 1.00 75.94 287 ARG A N 1
ATOM 2302 C CA . ARG A 1 287 ? -25.010 -0.283 37.161 1.00 75.94 287 ARG A CA 1
ATOM 2303 C C . ARG A 1 287 ? -26.055 0.642 36.513 1.00 75.94 287 ARG A C 1
ATOM 2305 O O . ARG A 1 287 ? -26.742 0.231 35.571 1.00 75.94 287 ARG A O 1
ATOM 2312 N N . PRO A 1 288 ? -26.276 1.862 37.047 1.00 79.31 288 PRO A N 1
ATOM 2313 C CA . PRO A 1 288 ? -27.298 2.786 36.543 1.00 79.31 288 PRO A CA 1
ATOM 2314 C C . PRO A 1 288 ? -27.119 3.145 35.058 1.00 79.31 288 PRO A C 1
ATOM 2316 O O . PRO A 1 288 ? -28.102 3.409 34.370 1.00 79.31 288 PRO A O 1
ATOM 2319 N N . GLU A 1 289 ? -25.890 3.115 34.550 1.00 83.81 289 GLU A N 1
ATOM 2320 C CA . GLU A 1 289 ? -25.535 3.367 33.155 1.00 83.81 289 GLU A CA 1
ATOM 2321 C C . GLU A 1 289 ? -26.008 2.261 32.192 1.00 83.81 289 GLU A C 1
ATOM 2323 O O . GLU A 1 289 ? -26.477 2.574 31.098 1.00 83.81 289 GLU A O 1
ATOM 2328 N N . LEU A 1 290 ? -26.009 0.988 32.613 1.00 86.62 290 LEU A N 1
ATOM 2329 C CA . LEU A 1 290 ? -26.642 -0.097 31.848 1.00 86.62 290 LEU A CA 1
ATOM 2330 C C . LEU A 1 290 ? -28.170 0.039 31.847 1.00 86.62 290 LEU A C 1
ATOM 2332 O O . LEU A 1 290 ? -28.805 -0.102 30.802 1.00 86.62 290 LEU A O 1
ATOM 2336 N N . VAL A 1 291 ? -28.762 0.378 32.999 1.00 89.94 291 VAL A N 1
ATOM 2337 C CA . VAL A 1 291 ? -30.211 0.627 33.116 1.00 89.94 291 VAL A CA 1
ATOM 2338 C C . VAL A 1 291 ? -30.638 1.788 32.211 1.00 89.94 291 VAL A C 1
ATOM 2340 O O . VAL A 1 291 ? -31.685 1.710 31.570 1.00 89.94 291 VAL A O 1
ATOM 2343 N N . ALA A 1 292 ? -29.826 2.844 32.102 1.00 88.00 292 ALA A N 1
ATOM 2344 C CA . ALA A 1 292 ? -30.111 4.007 31.263 1.00 88.00 292 ALA A CA 1
ATOM 2345 C C . ALA A 1 292 ? -30.300 3.656 29.773 1.00 88.00 292 ALA A C 1
ATOM 2347 O O . ALA A 1 292 ? -31.188 4.225 29.141 1.00 88.00 292 ALA A O 1
ATOM 2348 N N . LEU A 1 293 ? -29.536 2.695 29.237 1.00 91.00 293 LEU A N 1
ATOM 2349 C CA . LEU A 1 293 ? -29.615 2.269 27.829 1.00 91.00 293 LEU A CA 1
ATOM 2350 C C . LEU A 1 293 ? -30.844 1.405 27.497 1.00 91.00 293 LEU A C 1
ATOM 2352 O O . LEU A 1 293 ? -31.215 1.284 26.322 1.00 91.00 293 LEU A O 1
ATOM 2356 N N . VAL A 1 294 ? -31.491 0.810 28.506 1.00 93.06 294 VAL A N 1
ATOM 2357 C CA . VAL A 1 294 ? -32.737 0.052 28.327 1.00 93.06 294 VAL A CA 1
ATOM 2358 C C . VAL A 1 294 ? -33.855 1.021 27.927 1.00 93.06 294 VAL A C 1
ATOM 2360 O O . VAL A 1 294 ? -34.067 2.006 28.636 1.00 93.06 294 VAL A O 1
ATOM 2363 N N . PRO A 1 295 ? -34.619 0.771 26.846 1.00 92.81 295 PRO A N 1
ATOM 2364 C CA . PRO A 1 295 ? -35.755 1.620 26.493 1.00 92.81 295 PRO A CA 1
ATOM 2365 C C . PRO A 1 295 ? -36.807 1.636 27.605 1.00 92.81 295 PRO A C 1
ATOM 2367 O O . PRO A 1 295 ? -37.223 0.575 28.062 1.00 92.81 295 PRO A O 1
ATOM 2370 N N . GLU A 1 296 ? -37.323 2.805 27.993 1.00 92.62 296 GLU A N 1
ATOM 2371 C CA . GLU A 1 296 ? -38.402 2.915 29.000 1.00 92.62 296 GLU A CA 1
ATOM 2372 C C . GLU A 1 296 ? -39.682 2.159 28.595 1.00 92.62 296 GLU A C 1
ATOM 2374 O O . GLU A 1 296 ? -40.463 1.719 29.438 1.00 92.62 296 GLU A O 1
ATOM 2379 N N . ALA A 1 297 ? -39.889 1.982 27.287 1.00 93.31 297 ALA A N 1
ATOM 2380 C CA . ALA A 1 297 ? -41.004 1.225 26.730 1.00 93.31 297 ALA A CA 1
ATOM 2381 C C . ALA A 1 297 ? -40.837 -0.304 26.832 1.00 93.31 297 ALA A C 1
ATOM 2383 O O . ALA A 1 297 ? -41.831 -1.009 26.658 1.00 93.31 297 ALA A O 1
ATOM 2384 N N . ALA A 1 298 ? -39.628 -0.818 27.106 1.00 95.56 298 ALA A N 1
ATOM 2385 C CA . ALA A 1 298 ? -39.346 -2.252 27.156 1.00 95.56 298 ALA A CA 1
ATOM 2386 C C . ALA A 1 298 ? -40.154 -2.947 28.266 1.00 95.56 298 ALA A C 1
ATOM 2388 O O . ALA A 1 298 ? -40.185 -2.484 29.410 1.00 95.56 298 ALA A O 1
ATOM 2389 N N . ARG A 1 299 ? -40.814 -4.058 27.921 1.00 96.19 299 ARG A N 1
ATOM 2390 C CA . ARG A 1 299 ? -41.709 -4.828 28.801 1.00 96.19 299 ARG A CA 1
ATOM 2391 C C . ARG A 1 299 ? -41.211 -6.235 29.087 1.00 96.19 299 ARG A C 1
ATOM 2393 O O . ARG A 1 299 ? -41.603 -6.786 30.107 1.00 96.19 299 ARG A O 1
ATOM 2400 N N . ARG A 1 300 ? -40.358 -6.803 28.235 1.00 97.69 300 ARG A N 1
ATOM 2401 C CA . ARG A 1 300 ? -39.635 -8.055 28.496 1.00 97.69 300 ARG A CA 1
ATOM 2402 C C . ARG A 1 300 ? -38.145 -7.839 28.285 1.00 97.69 300 ARG A C 1
ATOM 2404 O O . ARG A 1 300 ? -37.730 -7.445 27.193 1.00 97.69 300 ARG A O 1
ATOM 2411 N N . VAL A 1 301 ? -37.355 -8.119 29.315 1.00 97.94 301 VAL A N 1
ATOM 2412 C CA . VAL A 1 301 ? -35.892 -8.003 29.300 1.00 97.94 301 VAL A CA 1
ATOM 2413 C C . VAL A 1 301 ? -35.266 -9.359 29.621 1.00 97.94 301 VAL A C 1
ATOM 2415 O O . VAL A 1 301 ? -35.703 -10.038 30.549 1.00 97.94 301 VAL A O 1
ATOM 2418 N N . LEU A 1 302 ? -34.256 -9.754 28.847 1.00 97.62 302 LEU A N 1
ATOM 2419 C CA . LEU A 1 302 ? -33.382 -10.885 29.160 1.00 97.62 302 LEU A CA 1
ATOM 2420 C C . LEU A 1 302 ? -32.064 -10.339 29.714 1.00 97.62 302 LEU A C 1
ATOM 2422 O O . LEU A 1 302 ? -31.458 -9.482 29.080 1.00 97.62 302 LEU A O 1
ATOM 2426 N N . ASP A 1 303 ? -31.618 -10.830 30.860 1.00 96.94 303 ASP A N 1
ATOM 2427 C CA . ASP A 1 303 ? -30.380 -10.420 31.524 1.00 96.94 303 ASP A CA 1
ATOM 2428 C C . ASP A 1 303 ? -29.416 -11.618 31.534 1.00 96.94 303 ASP A C 1
ATOM 2430 O O . ASP A 1 303 ? -29.609 -12.570 32.294 1.00 96.94 303 ASP A O 1
ATOM 2434 N N . ILE A 1 304 ? -28.457 -11.648 30.601 1.00 95.88 304 ILE A N 1
ATOM 2435 C CA . ILE A 1 304 ? -27.488 -12.746 30.464 1.00 95.88 304 ILE A CA 1
ATOM 2436 C C . ILE A 1 304 ? -26.280 -12.419 31.340 1.00 95.88 304 ILE A C 1
ATOM 2438 O O . ILE A 1 304 ? -25.665 -11.375 31.140 1.00 95.88 304 ILE A O 1
ATOM 2442 N N . GLY A 1 305 ? -25.949 -13.318 32.272 1.00 92.50 305 GLY A N 1
ATOM 2443 C CA . GLY A 1 305 ? -25.002 -13.076 33.365 1.00 92.50 305 GLY A CA 1
ATOM 2444 C C . GLY A 1 305 ? -25.574 -12.104 34.394 1.00 92.50 305 GLY A C 1
ATOM 2445 O O . GLY A 1 305 ? -24.934 -11.117 34.743 1.00 92.50 305 GLY A O 1
ATOM 2446 N N . CYS A 1 306 ? -26.815 -12.335 34.837 1.00 91.56 306 CYS A N 1
ATOM 2447 C CA . CYS A 1 306 ? -27.529 -11.380 35.688 1.00 91.56 306 CYS A CA 1
ATOM 2448 C C . CYS A 1 306 ? -26.925 -11.213 37.097 1.00 91.56 306 CYS A C 1
ATOM 2450 O O . CYS A 1 306 ? -27.384 -10.354 37.862 1.00 91.56 306 CYS A O 1
ATOM 2452 N N . GLY A 1 307 ? -25.953 -12.048 37.485 1.00 90.50 307 GLY A N 1
ATOM 2453 C CA . GLY A 1 307 ? -25.398 -12.107 38.831 1.00 90.50 307 GLY A CA 1
ATOM 2454 C C . GLY A 1 307 ? -26.508 -12.309 39.856 1.00 90.50 307 GLY A C 1
ATOM 2455 O O . GLY A 1 307 ? -27.455 -13.060 39.630 1.00 90.50 307 GLY A O 1
ATOM 2456 N N . ALA A 1 308 ? -26.458 -11.547 40.949 1.00 90.62 308 ALA A N 1
ATOM 2457 C CA . ALA A 1 308 ? -27.525 -11.514 41.947 1.00 90.62 308 ALA A CA 1
ATOM 2458 C C . ALA A 1 308 ? -28.774 -10.704 41.504 1.00 90.62 308 ALA A C 1
ATOM 2460 O O . ALA A 1 308 ? -29.596 -10.332 42.337 1.00 90.62 308 ALA A O 1
ATOM 2461 N N . GLY A 1 309 ? -28.937 -10.353 40.224 1.00 90.44 309 GLY A N 1
ATOM 2462 C CA . GLY A 1 309 ? -30.157 -9.742 39.674 1.00 90.44 309 GLY A CA 1
ATOM 2463 C C . GLY A 1 309 ? -30.390 -8.261 40.011 1.00 90.44 309 GLY A C 1
ATOM 2464 O O . GLY A 1 309 ? -31.524 -7.782 39.918 1.00 90.44 309 GLY A O 1
ATOM 2465 N N . ARG A 1 310 ? -29.357 -7.506 40.421 1.00 89.12 310 ARG A N 1
ATOM 2466 C CA . ARG A 1 310 ? -29.505 -6.080 40.798 1.00 89.12 310 ARG A CA 1
ATOM 2467 C C . ARG A 1 310 ? -29.878 -5.170 39.621 1.00 89.12 310 ARG A C 1
ATOM 2469 O O . ARG A 1 310 ? -30.699 -4.272 39.802 1.00 89.12 310 ARG A O 1
ATOM 2476 N N . VAL A 1 311 ? -29.335 -5.414 38.424 1.00 90.56 311 VAL A N 1
ATOM 2477 C CA . VAL A 1 311 ? -29.650 -4.627 37.213 1.00 90.56 311 VAL A CA 1
ATOM 2478 C C . VAL A 1 311 ? -31.113 -4.826 36.814 1.00 90.56 311 VAL A C 1
ATOM 2480 O O . VAL A 1 311 ? -31.859 -3.851 36.706 1.00 90.56 311 VAL A O 1
ATOM 2483 N N . GLY A 1 312 ? -31.567 -6.079 36.716 1.00 93.19 312 GLY A N 1
ATOM 2484 C CA . GLY A 1 312 ? -32.978 -6.403 36.505 1.00 93.19 312 GLY A CA 1
ATOM 2485 C C . GLY A 1 312 ? -33.921 -5.803 37.558 1.00 93.19 312 GLY A C 1
ATOM 2486 O O . GLY A 1 312 ? -34.949 -5.229 37.196 1.00 93.19 312 GLY A O 1
ATOM 2487 N N . ALA A 1 313 ? -33.560 -5.833 38.846 1.00 93.19 313 ALA A N 1
ATOM 2488 C CA . ALA A 1 313 ? -34.348 -5.189 39.904 1.00 93.19 313 ALA A CA 1
ATOM 2489 C C . ALA A 1 313 ? -34.477 -3.665 39.708 1.00 93.19 313 ALA A C 1
ATOM 2491 O O . ALA A 1 313 ? -35.566 -3.108 39.865 1.00 93.19 313 ALA A O 1
ATOM 2492 N N . ALA A 1 314 ? -33.390 -2.988 39.322 1.00 92.31 314 ALA A N 1
ATOM 2493 C CA . ALA A 1 314 ? -33.394 -1.553 39.041 1.00 92.31 314 ALA A CA 1
ATOM 2494 C C . ALA A 1 314 ? -34.242 -1.200 37.803 1.00 92.31 314 ALA A C 1
ATOM 2496 O O . ALA A 1 314 ? -34.962 -0.199 37.818 1.00 92.31 314 ALA A O 1
ATOM 2497 N N . ILE A 1 315 ? -34.236 -2.049 36.768 1.00 94.38 315 ILE A N 1
ATOM 2498 C CA . ILE A 1 315 ? -35.132 -1.912 35.609 1.00 94.38 315 ILE A CA 1
ATOM 2499 C C . ILE A 1 315 ? -36.592 -2.022 36.063 1.00 94.38 315 ILE A C 1
ATOM 2501 O O . ILE A 1 315 ? -37.375 -1.119 35.777 1.00 94.38 315 ILE A O 1
ATOM 2505 N N . LYS A 1 316 ? -36.950 -3.051 36.845 1.00 94.25 316 LYS A N 1
ATOM 2506 C CA . LYS A 1 316 ? -38.315 -3.246 37.381 1.00 94.25 316 LYS A CA 1
ATOM 2507 C C . LYS A 1 316 ? -38.789 -2.094 38.274 1.00 94.25 316 LYS A C 1
ATOM 2509 O O . LYS A 1 316 ? -39.978 -1.785 38.299 1.00 94.25 316 LYS A O 1
ATOM 2514 N N . ALA A 1 317 ? -37.871 -1.442 38.988 1.00 92.25 317 ALA A N 1
ATOM 2515 C CA . ALA A 1 317 ? -38.167 -0.249 39.778 1.00 92.25 317 ALA A CA 1
ATOM 2516 C C . ALA A 1 317 ? -38.414 1.002 38.910 1.00 92.25 317 ALA A C 1
ATOM 2518 O O . ALA A 1 317 ? -39.208 1.861 39.294 1.00 92.25 317 ALA A O 1
ATOM 2519 N N . ARG A 1 318 ? -37.761 1.107 37.742 1.00 92.94 318 ARG A N 1
ATOM 2520 C CA . ARG A 1 318 ? -37.921 2.228 36.800 1.00 92.94 318 ARG A CA 1
ATOM 2521 C C . ARG A 1 318 ? -39.139 2.069 35.883 1.00 92.94 318 ARG A C 1
ATOM 2523 O O . ARG A 1 318 ? -39.792 3.059 35.565 1.00 92.94 318 ARG A O 1
ATOM 2530 N N . GLN A 1 319 ? -39.445 0.848 35.446 1.00 93.88 319 GLN A N 1
ATOM 2531 C CA . GLN A 1 319 ? -40.510 0.554 34.485 1.00 93.88 319 GLN A CA 1
ATOM 2532 C C . GLN A 1 319 ? -41.169 -0.804 34.757 1.00 93.88 319 GLN A C 1
ATOM 2534 O O . GLN A 1 319 ? -40.527 -1.746 35.211 1.00 93.88 319 GLN A O 1
ATOM 2539 N N . GLN A 1 320 ? -42.456 -0.937 34.421 1.00 92.12 320 GLN A N 1
ATOM 2540 C CA . GLN A 1 320 ? -43.142 -2.232 34.480 1.00 92.12 320 GLN A CA 1
ATOM 2541 C C . GLN A 1 320 ? -42.631 -3.145 33.356 1.00 92.12 320 GLN A C 1
ATOM 2543 O O . GLN A 1 320 ? -43.106 -3.038 32.218 1.00 92.12 320 GLN A O 1
ATOM 2548 N N . ALA A 1 321 ? -41.683 -4.019 33.697 1.00 95.25 321 ALA A N 1
ATOM 2549 C CA . ALA A 1 321 ? -41.104 -5.041 32.834 1.00 95.25 321 ALA A CA 1
ATOM 2550 C C . ALA A 1 321 ? -41.010 -6.399 33.554 1.00 95.25 321 ALA A C 1
ATOM 2552 O O . ALA A 1 321 ? -40.774 -6.457 34.759 1.00 95.25 321 ALA A O 1
ATOM 2553 N N . GLU A 1 322 ? -41.172 -7.477 32.792 1.00 97.06 322 GLU A N 1
ATOM 2554 C CA . GLU A 1 322 ? -40.768 -8.841 33.137 1.00 97.06 322 GLU A CA 1
ATOM 2555 C C . GLU A 1 322 ? -39.267 -8.981 32.845 1.00 97.06 322 GLU A C 1
ATOM 2557 O O . GLU A 1 322 ? -38.830 -8.698 31.723 1.00 97.06 322 GLU A O 1
ATOM 2562 N N . VAL A 1 323 ? -38.479 -9.418 33.827 1.00 97.50 323 VAL A N 1
ATOM 2563 C CA . VAL A 1 323 ? -37.042 -9.670 33.658 1.00 97.50 323 VAL A CA 1
ATOM 2564 C C . VAL A 1 323 ? -36.739 -11.149 33.869 1.00 97.50 323 VAL A C 1
ATOM 2566 O O . VAL A 1 323 ? -37.000 -11.709 34.937 1.00 97.50 323 VAL A O 1
ATOM 2569 N N . VAL A 1 324 ? -36.156 -11.764 32.842 1.00 97.56 324 VAL A N 1
ATOM 2570 C CA . VAL A 1 324 ? -35.648 -13.138 32.860 1.00 97.56 324 VAL A CA 1
ATOM 2571 C C . VAL A 1 324 ? -34.128 -13.082 32.988 1.00 97.56 324 VAL A C 1
ATOM 2573 O O . VAL A 1 324 ? -33.475 -12.502 32.130 1.00 97.56 324 VAL A O 1
ATOM 2576 N N . GLY A 1 325 ? -33.561 -13.679 34.033 1.00 96.31 325 GLY A N 1
ATOM 2577 C CA . GLY A 1 325 ? -32.114 -13.807 34.219 1.00 96.31 325 GLY A CA 1
ATOM 2578 C C . GLY A 1 325 ? -31.568 -15.144 33.711 1.00 96.31 325 GLY A C 1
ATOM 2579 O O . GLY A 1 325 ? -32.254 -16.169 33.787 1.00 96.31 325 GLY A O 1
ATOM 2580 N N . ILE A 1 326 ? -30.325 -15.150 33.238 1.00 96.12 326 ILE A N 1
ATOM 2581 C CA . ILE A 1 326 ? -29.507 -16.353 33.033 1.00 96.12 326 ILE A CA 1
ATOM 2582 C C . ILE A 1 326 ? -28.213 -16.161 33.820 1.00 96.12 326 ILE A C 1
ATOM 2584 O O . ILE A 1 326 ? -27.559 -15.136 33.648 1.00 96.12 326 ILE A O 1
ATOM 2588 N N . GLU A 1 327 ? -27.836 -17.124 34.656 1.00 94.44 327 GLU A N 1
ATOM 2589 C CA . GLU A 1 327 ? -26.634 -17.033 35.492 1.00 94.44 327 GLU A CA 1
ATOM 2590 C C . GLU A 1 327 ? -25.946 -18.400 35.626 1.00 94.44 327 GLU A C 1
ATOM 2592 O O . GLU A 1 327 ? -26.606 -19.433 35.760 1.00 94.44 327 GLU A O 1
ATOM 2597 N N . LEU A 1 328 ? -24.614 -18.410 35.567 1.00 91.62 328 LEU A N 1
ATOM 2598 C CA . LEU A 1 328 ? -23.786 -19.608 35.678 1.00 91.62 328 LEU A CA 1
ATOM 2599 C C . LEU A 1 328 ? -23.573 -20.008 37.144 1.00 91.62 328 LEU A C 1
ATOM 2601 O O . LEU A 1 328 ? -23.610 -21.200 37.462 1.00 91.62 328 LEU A O 1
ATOM 2605 N N . ASP A 1 329 ? -23.358 -19.033 38.031 1.00 89.62 329 ASP A N 1
ATOM 2606 C CA . ASP A 1 329 ? -23.153 -19.290 39.454 1.00 89.62 329 ASP A CA 1
ATOM 2607 C C . ASP A 1 329 ? -24.482 -19.574 40.174 1.00 89.62 329 ASP A C 1
ATOM 2609 O O . ASP A 1 329 ? -25.382 -18.737 40.259 1.00 89.62 329 ASP A O 1
ATOM 2613 N N . ALA A 1 330 ? -24.605 -20.777 40.735 1.00 88.81 330 ALA A N 1
ATOM 2614 C CA . ALA A 1 330 ? -25.841 -21.227 41.370 1.00 88.81 330 ALA A CA 1
ATOM 2615 C C . ALA A 1 330 ? -26.216 -20.443 42.645 1.00 88.81 330 ALA A C 1
ATOM 2617 O O . ALA A 1 330 ? -27.388 -20.450 43.025 1.00 88.81 330 ALA A O 1
ATOM 2618 N N . GLN A 1 331 ? -25.261 -19.780 43.309 1.00 87.50 331 GLN A N 1
ATOM 2619 C CA . GLN A 1 331 ? -25.520 -18.979 44.505 1.00 87.50 331 GLN A CA 1
ATOM 2620 C C . GLN A 1 331 ? -26.015 -17.577 44.129 1.00 87.50 331 GLN A C 1
ATOM 2622 O O . GLN A 1 331 ? -27.057 -17.152 44.630 1.00 87.50 331 GLN A O 1
ATOM 2627 N N . ALA A 1 332 ? -25.344 -16.901 43.193 1.00 86.94 332 ALA A N 1
ATOM 2628 C CA . ALA A 1 332 ? -25.805 -15.629 42.639 1.00 86.94 332 ALA A CA 1
ATOM 2629 C C . ALA A 1 332 ? -27.192 -15.779 41.983 1.00 86.94 332 ALA A C 1
ATOM 2631 O O . ALA A 1 332 ? -28.098 -14.981 42.237 1.00 86.94 332 ALA A O 1
ATOM 2632 N N . ALA A 1 333 ? -27.406 -16.869 41.238 1.00 90.69 333 ALA A N 1
ATOM 2633 C CA . ALA A 1 333 ? -28.695 -17.180 40.631 1.00 90.69 333 ALA A CA 1
ATOM 2634 C C . ALA A 1 333 ? -29.821 -17.406 41.659 1.00 90.69 333 ALA A C 1
ATOM 2636 O O . ALA A 1 333 ? -30.975 -17.087 41.372 1.00 90.69 333 ALA A O 1
ATOM 2637 N N . ALA A 1 334 ? -29.515 -17.947 42.845 1.00 91.06 334 ALA A N 1
ATOM 2638 C CA . ALA A 1 334 ? -30.498 -18.114 43.914 1.00 91.06 334 ALA A CA 1
ATOM 2639 C C . ALA A 1 334 ? -30.944 -16.758 44.487 1.00 91.06 334 ALA A C 1
ATOM 2641 O O . ALA A 1 334 ? -32.137 -16.538 44.663 1.00 91.06 334 ALA A O 1
ATOM 2642 N N . GLU A 1 335 ? -30.023 -15.810 44.685 1.00 91.56 335 GLU A N 1
ATOM 2643 C CA . GLU A 1 335 ? -30.380 -14.442 45.098 1.00 91.56 335 GLU A CA 1
ATOM 2644 C C . GLU A 1 335 ? -31.143 -13.665 44.019 1.00 91.56 335 GLU A C 1
ATOM 2646 O O . GLU A 1 335 ? -32.011 -12.845 44.329 1.00 91.56 335 GLU A O 1
ATOM 2651 N N . ALA A 1 336 ? -30.843 -13.919 42.744 1.00 93.25 336 ALA A N 1
ATOM 2652 C CA . ALA A 1 336 ? -31.575 -13.317 41.638 1.00 93.25 336 ALA A CA 1
ATOM 2653 C C . ALA A 1 336 ? -33.047 -13.771 41.592 1.00 93.25 336 ALA A C 1
ATOM 2655 O O . ALA A 1 336 ? -33.893 -13.004 41.128 1.00 93.25 336 ALA A O 1
ATOM 2656 N N . GLN A 1 337 ? -33.388 -14.965 42.099 1.00 94.81 337 GLN A N 1
ATOM 2657 C CA . GLN A 1 337 ? -34.777 -15.459 42.142 1.00 94.81 337 GLN A CA 1
ATOM 2658 C C . GLN A 1 337 ? -35.679 -14.633 43.069 1.00 94.81 337 GLN A C 1
ATOM 2660 O O . GLN A 1 337 ? -36.871 -14.517 42.796 1.00 94.81 337 GLN A O 1
ATOM 2665 N N . ASP A 1 338 ? -35.123 -13.988 44.099 1.00 93.12 338 ASP A N 1
ATOM 2666 C CA . ASP A 1 338 ? -35.872 -13.071 44.973 1.00 93.12 338 ASP A CA 1
ATOM 2667 C C . ASP A 1 338 ? -36.159 -11.705 44.309 1.00 93.12 338 ASP A C 1
ATOM 2669 O O . ASP A 1 338 ? -36.897 -10.880 44.856 1.00 93.12 338 ASP A O 1
ATOM 2673 N N . ARG A 1 339 ? -35.550 -11.424 43.145 1.00 93.81 339 ARG A N 1
ATOM 2674 C CA . ARG A 1 339 ? -35.534 -10.095 42.499 1.00 93.81 339 ARG A CA 1
ATOM 2675 C C . ARG A 1 339 ? -36.137 -10.106 41.081 1.00 93.81 339 ARG A C 1
ATOM 2677 O O . ARG A 1 339 ? -36.843 -9.167 40.691 1.00 93.81 339 ARG A O 1
ATOM 2684 N N . LEU A 1 340 ? -35.881 -11.158 40.306 1.00 96.19 340 LEU A N 1
ATOM 2685 C CA . LEU A 1 340 ? -36.280 -11.316 38.901 1.00 96.19 340 LEU A CA 1
ATOM 2686 C C . LEU A 1 340 ? -37.534 -12.198 38.759 1.00 96.19 340 LEU A C 1
ATOM 2688 O O . LEU A 1 340 ? -37.924 -12.891 39.690 1.00 96.19 340 LEU A O 1
ATOM 2692 N N . ASP A 1 341 ? -38.203 -12.159 37.603 1.00 96.56 341 ASP A N 1
ATOM 2693 C CA . ASP A 1 341 ? -39.462 -12.902 37.388 1.00 96.56 341 ASP A CA 1
ATOM 2694 C C . ASP A 1 341 ? -39.224 -14.375 37.021 1.00 96.56 341 ASP A C 1
ATOM 2696 O O . ASP A 1 341 ? -40.081 -15.233 37.240 1.00 96.56 341 ASP A O 1
ATOM 2700 N N . ARG A 1 342 ? -38.045 -14.676 36.467 1.00 96.00 342 ARG A N 1
ATOM 2701 C CA . ARG A 1 342 ? -37.552 -16.028 36.178 1.00 96.00 342 ARG A CA 1
ATOM 2702 C C . ARG A 1 342 ? -36.027 -15.998 36.146 1.00 96.00 342 ARG A C 1
ATOM 2704 O O . ARG A 1 342 ? -35.461 -15.078 35.567 1.00 96.00 342 ARG A O 1
ATOM 2711 N N . VAL A 1 343 ? -35.366 -17.015 36.692 1.00 96.25 343 VAL A N 1
ATOM 2712 C CA . VAL A 1 343 ? -33.907 -17.191 36.578 1.00 96.25 343 VAL A CA 1
ATOM 2713 C C . VAL A 1 343 ? -33.607 -18.585 36.039 1.00 96.25 343 VAL A C 1
ATOM 2715 O O . VAL A 1 343 ? -34.234 -19.562 36.450 1.00 96.25 343 VAL A O 1
ATOM 2718 N N . LEU A 1 344 ? -32.674 -18.671 35.094 1.00 94.88 344 LEU A N 1
ATOM 2719 C CA . LEU A 1 344 ? -32.203 -19.907 34.479 1.00 94.88 344 LEU A CA 1
ATOM 2720 C C . LEU A 1 344 ? -30.743 -20.132 34.877 1.00 94.88 344 LEU A C 1
ATOM 2722 O O . LEU A 1 344 ? -29.895 -19.291 34.599 1.00 94.88 344 LEU A O 1
ATOM 2726 N N . VAL A 1 345 ? -30.461 -21.257 35.536 1.00 94.62 345 VAL A N 1
ATOM 2727 C CA . VAL A 1 345 ? -29.123 -21.558 36.067 1.00 94.62 345 VAL A CA 1
ATOM 2728 C C . VAL A 1 345 ? -28.351 -22.444 35.092 1.00 94.62 345 VAL A C 1
ATOM 2730 O O . VAL A 1 345 ? -28.829 -23.530 34.754 1.00 94.62 345 VAL A O 1
ATOM 2733 N N . GLY A 1 346 ? -27.163 -22.013 34.667 1.00 91.31 346 GLY A N 1
ATOM 2734 C CA . GLY A 1 346 ? -26.232 -22.815 33.869 1.00 91.31 346 GLY A CA 1
ATOM 2735 C C . GLY A 1 346 ? -25.408 -22.023 32.848 1.00 91.31 346 GLY A C 1
ATOM 2736 O O . GLY A 1 346 ? -25.487 -20.802 32.742 1.00 91.31 346 GLY A O 1
ATOM 2737 N N . ASN A 1 347 ? -24.595 -22.746 32.072 1.00 89.12 347 ASN A N 1
ATOM 2738 C CA . ASN A 1 347 ? -23.728 -22.154 31.053 1.00 89.12 347 ASN A CA 1
ATOM 2739 C C . ASN A 1 347 ? -24.513 -21.806 29.777 1.00 89.12 347 ASN A C 1
ATOM 2741 O O . ASN A 1 347 ? -24.909 -22.700 29.025 1.00 89.12 347 ASN A O 1
ATOM 2745 N N . ILE A 1 348 ? -24.656 -20.509 29.487 1.00 92.00 348 ILE A N 1
ATOM 2746 C CA . ILE A 1 348 ? -25.310 -19.986 28.277 1.00 92.00 348 ILE A CA 1
ATOM 2747 C C . ILE A 1 348 ? -24.789 -20.615 26.973 1.00 92.00 348 ILE A C 1
ATOM 2749 O O . ILE A 1 348 ? -25.584 -20.844 26.061 1.00 92.00 348 ILE A O 1
ATOM 2753 N N . GLU A 1 349 ? -23.504 -20.969 26.879 1.00 86.94 349 GLU A N 1
ATOM 2754 C CA . GLU A 1 349 ? -22.919 -21.583 25.677 1.00 86.94 349 GLU A CA 1
ATOM 2755 C C . GLU A 1 349 ? -23.447 -23.005 25.420 1.00 86.94 349 GLU A C 1
ATOM 2757 O O . GLU A 1 349 ? -23.529 -23.429 24.269 1.00 86.94 349 GLU A O 1
ATOM 2762 N N . GLN A 1 350 ? -23.848 -23.721 26.477 1.00 89.12 350 GLN A N 1
ATOM 2763 C CA . GLN A 1 350 ? -24.202 -25.148 26.446 1.00 89.12 350 GLN A CA 1
ATOM 2764 C C . GLN A 1 350 ? -25.693 -25.427 26.694 1.00 89.12 350 GLN A C 1
ATOM 2766 O O . GLN A 1 350 ? -26.188 -26.485 26.313 1.00 89.12 350 GLN A O 1
ATOM 2771 N N . MET A 1 351 ? -26.420 -24.511 27.341 1.00 87.06 351 MET A N 1
ATOM 2772 C CA . MET A 1 351 ? -27.838 -24.698 27.659 1.00 87.06 351 MET A CA 1
ATOM 2773 C C . MET A 1 351 ? -28.718 -24.681 26.409 1.00 87.06 351 MET A C 1
ATOM 2775 O O . MET A 1 351 ? -28.714 -23.703 25.657 1.00 87.06 351 MET A O 1
ATOM 2779 N N . GLU A 1 352 ? -29.579 -25.686 26.260 1.00 83.44 352 GLU A N 1
ATOM 2780 C CA . GLU A 1 352 ? -30.777 -25.566 25.428 1.00 83.44 352 GLU A CA 1
ATOM 2781 C C . GLU A 1 352 ? -31.787 -24.653 26.137 1.00 83.44 352 GLU A C 1
ATOM 2783 O O . GLU A 1 352 ? -32.146 -24.867 27.295 1.00 83.44 352 GLU A O 1
ATOM 2788 N N . LEU A 1 353 ? -32.214 -23.591 25.451 1.00 86.06 353 LEU A N 1
ATOM 2789 C CA . LEU A 1 353 ? -33.068 -22.549 26.015 1.00 86.06 353 LEU A CA 1
ATOM 2790 C C . LEU A 1 353 ? -34.359 -22.442 25.209 1.00 86.06 353 LEU A C 1
ATOM 2792 O O . LEU A 1 353 ? -34.371 -21.855 24.127 1.00 86.06 353 LEU A O 1
ATOM 2796 N N . ASP A 1 354 ? -35.448 -22.967 25.773 1.00 84.69 354 ASP A N 1
ATOM 2797 C CA . ASP A 1 354 ? -36.811 -22.761 25.275 1.00 84.69 354 ASP A CA 1
ATOM 2798 C C . ASP A 1 354 ? -37.294 -21.343 25.640 1.00 84.69 354 ASP A C 1
ATOM 2800 O O . ASP A 1 354 ? -38.049 -21.107 26.592 1.00 84.69 354 ASP A O 1
ATOM 2804 N N . LEU A 1 355 ? -36.733 -20.367 24.924 1.00 89.00 355 LEU A N 1
ATOM 2805 C CA . LEU A 1 355 ? -37.111 -18.961 24.965 1.00 89.00 355 LEU A CA 1
ATOM 2806 C C . LEU A 1 355 ? -37.849 -18.615 23.665 1.00 89.00 355 LEU A C 1
ATOM 2808 O O . LEU A 1 355 ? -37.312 -18.865 22.582 1.00 89.00 355 LEU A O 1
ATOM 2812 N N . PRO A 1 356 ? -39.055 -18.017 23.734 1.00 88.94 356 PRO A N 1
ATOM 2813 C CA . PRO A 1 356 ? -39.827 -17.731 22.534 1.00 88.94 356 PRO A CA 1
ATOM 2814 C C . PRO A 1 356 ? -39.075 -16.744 21.621 1.00 88.94 356 PRO A C 1
ATOM 2816 O O . PRO A 1 356 ? -38.545 -15.740 22.114 1.00 88.94 356 PRO A O 1
ATOM 2819 N N . PRO A 1 357 ? -39.022 -16.999 20.300 1.00 92.50 357 PRO A N 1
ATOM 2820 C CA . PRO A 1 357 ? -38.308 -16.141 19.364 1.00 92.50 357 PRO A CA 1
ATOM 2821 C C . PRO A 1 357 ? -38.960 -14.756 19.275 1.00 92.50 357 PRO A C 1
ATOM 2823 O O . PRO A 1 357 ? -40.176 -14.627 19.418 1.00 92.50 357 PRO A O 1
ATOM 2826 N N . GLN A 1 358 ? -38.146 -13.729 19.021 1.00 94.19 358 GLN A N 1
ATOM 2827 C CA . GLN A 1 358 ? -38.567 -12.329 18.857 1.00 94.19 358 GLN A CA 1
ATOM 2828 C C . GLN A 1 358 ? -39.514 -11.830 19.967 1.00 94.19 358 GLN A C 1
ATOM 2830 O O . GLN A 1 358 ? -40.517 -11.167 19.708 1.00 94.19 358 GLN A O 1
ATOM 2835 N N . SER A 1 359 ? -39.217 -12.176 21.221 1.00 95.94 359 SER A N 1
ATOM 2836 C CA . SER A 1 359 ? -40.101 -11.938 22.365 1.00 95.94 359 SER A CA 1
ATOM 2837 C C . SER A 1 359 ? -39.575 -10.922 23.383 1.00 95.94 359 SER A C 1
ATOM 2839 O O . SER A 1 359 ? -40.379 -10.397 24.155 1.00 95.94 359 SER A O 1
ATOM 2841 N N . PHE A 1 360 ? -38.276 -10.608 23.373 1.00 97.69 360 PHE A N 1
ATOM 2842 C CA . PHE A 1 360 ? -37.657 -9.630 24.274 1.00 97.69 360 PHE A CA 1
ATOM 2843 C C . PHE A 1 360 ? -37.495 -8.256 23.614 1.00 97.69 360 PHE A C 1
ATOM 2845 O O . PHE A 1 360 ? -37.044 -8.151 22.473 1.00 97.69 360 PHE A O 1
ATOM 2852 N N . ASP A 1 361 ? -37.844 -7.200 24.349 1.00 97.56 361 ASP A N 1
ATOM 2853 C CA . ASP A 1 361 ? -37.636 -5.801 23.950 1.00 97.56 361 ASP A CA 1
ATOM 2854 C C . ASP A 1 361 ? -36.182 -5.358 24.177 1.00 97.56 361 ASP A C 1
ATOM 2856 O O . ASP A 1 361 ? -35.661 -4.515 23.445 1.00 97.56 361 ASP A O 1
ATOM 2860 N N . ALA A 1 362 ? -35.522 -5.935 25.185 1.00 97.50 362 ALA A N 1
ATOM 2861 C CA . ALA A 1 362 ? -34.099 -5.750 25.431 1.00 97.50 362 ALA A CA 1
ATOM 2862 C C . ALA A 1 362 ? -33.418 -7.059 25.866 1.00 97.50 362 ALA A C 1
ATOM 2864 O O . ALA A 1 362 ? -34.015 -7.875 26.569 1.00 97.50 362 ALA A O 1
ATOM 2865 N N . ILE A 1 363 ? -32.158 -7.238 25.475 1.00 98.00 363 ILE A N 1
ATOM 2866 C CA . ILE A 1 363 ? -31.256 -8.277 25.989 1.00 98.00 363 ILE A CA 1
ATOM 2867 C C . ILE A 1 363 ? -30.007 -7.586 26.536 1.00 98.00 363 ILE A C 1
ATOM 2869 O O . ILE A 1 363 ? -29.453 -6.723 25.860 1.00 98.00 363 ILE A O 1
ATOM 2873 N N . LEU A 1 364 ? -29.572 -7.952 27.739 1.00 97.31 364 LEU A N 1
ATOM 2874 C CA . LEU A 1 364 ? -28.389 -7.413 28.404 1.00 97.31 364 LEU A CA 1
ATOM 2875 C C . LEU A 1 364 ? -27.254 -8.442 28.395 1.00 97.31 364 LEU A C 1
ATOM 2877 O O . LEU A 1 364 ? -27.488 -9.637 28.586 1.00 97.31 364 LEU A O 1
ATOM 2881 N N . CYS A 1 365 ? -26.032 -7.958 28.199 1.00 95.88 365 CYS A N 1
ATOM 2882 C CA . CYS A 1 365 ? -24.780 -8.682 28.415 1.00 95.88 365 CYS A CA 1
ATOM 2883 C C . CYS A 1 365 ? -23.818 -7.738 29.157 1.00 95.88 365 CYS A C 1
ATOM 2885 O O . CYS A 1 365 ? -23.011 -7.043 28.535 1.00 95.88 365 CYS A O 1
ATOM 2887 N N . GLY A 1 366 ? -23.986 -7.617 30.474 1.00 90.62 366 GLY A N 1
ATOM 2888 C CA . GLY A 1 366 ? -23.199 -6.702 31.302 1.00 90.62 366 GLY A CA 1
ATOM 2889 C C . GLY A 1 366 ? -21.925 -7.364 31.809 1.00 90.62 366 GLY A C 1
ATOM 2890 O O . GLY A 1 366 ? -21.990 -8.031 32.830 1.00 90.62 366 GLY A O 1
ATOM 2891 N N . ASP A 1 367 ? -20.801 -7.150 31.120 1.00 88.00 367 ASP A N 1
ATOM 2892 C CA . ASP A 1 367 ? -19.487 -7.726 31.448 1.00 88.00 367 ASP A CA 1
ATOM 2893 C C . ASP A 1 367 ? -19.514 -9.271 31.484 1.00 88.00 367 ASP A C 1
ATOM 2895 O O . ASP A 1 367 ? -19.323 -9.931 32.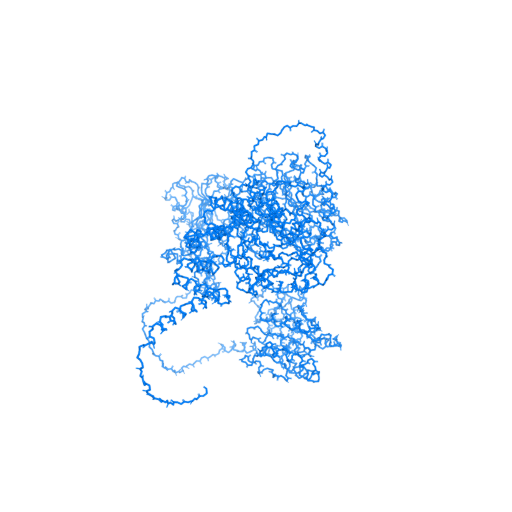504 1.00 88.00 367 ASP A O 1
ATOM 2899 N N . VAL A 1 368 ? -19.867 -9.856 30.333 1.00 92.44 368 VAL A N 1
ATOM 2900 C CA . VAL A 1 368 ? -20.076 -11.307 30.146 1.00 92.44 368 VAL A CA 1
ATOM 2901 C C . VAL A 1 368 ? -19.377 -11.847 28.904 1.00 92.44 368 VAL A C 1
ATOM 2903 O O . VAL A 1 368 ? -18.896 -12.976 28.921 1.00 92.44 368 VAL A O 1
ATOM 2906 N N . LEU A 1 369 ? -19.312 -11.081 27.812 1.00 95.25 369 LEU A N 1
ATOM 2907 C CA . LEU A 1 369 ? -18.819 -11.561 26.512 1.00 95.25 369 LEU A CA 1
ATOM 2908 C C . LEU A 1 369 ? -17.317 -11.907 26.535 1.00 95.25 369 LEU A C 1
ATOM 2910 O O . LEU A 1 369 ? -16.850 -12.720 25.740 1.00 95.25 369 LEU A O 1
ATOM 2914 N N . GLU A 1 370 ? -16.584 -11.308 27.464 1.00 94.50 370 GLU A N 1
ATOM 2915 C CA . GLU A 1 370 ? -15.185 -11.539 27.807 1.00 94.50 370 GLU A CA 1
ATOM 2916 C C . GLU A 1 370 ? -14.948 -12.836 28.595 1.00 94.50 370 GLU A C 1
ATOM 2918 O O . GLU A 1 370 ? -13.859 -13.403 28.515 1.00 94.50 370 GLU A O 1
ATOM 2923 N N . HIS A 1 371 ? -15.966 -13.352 29.289 1.00 92.06 371 HIS A N 1
ATOM 2924 C CA . HIS A 1 371 ? -15.928 -14.625 30.016 1.00 92.06 371 HIS A CA 1
ATOM 2925 C C . HIS A 1 371 ? -16.363 -15.831 29.155 1.00 92.06 371 HIS A C 1
ATOM 2927 O O . HIS A 1 371 ? -16.261 -16.972 29.602 1.00 92.06 371 HIS A O 1
ATOM 2933 N N . LEU A 1 372 ? -16.852 -15.608 27.927 1.00 92.00 372 LEU A N 1
ATOM 2934 C CA . LEU A 1 372 ? -17.328 -16.665 27.022 1.00 92.00 372 LEU A CA 1
ATOM 2935 C C . LEU A 1 372 ? -16.218 -17.206 26.112 1.00 92.00 372 LEU A C 1
ATOM 2937 O O . LEU A 1 372 ? -15.320 -16.475 25.686 1.00 92.00 372 LEU A O 1
ATOM 2941 N N . SER A 1 373 ? -16.315 -18.483 25.737 1.00 91.50 373 SER A N 1
ATOM 2942 C CA . SER A 1 373 ? -15.383 -19.094 24.784 1.00 91.50 373 SER A CA 1
ATOM 2943 C C . SER A 1 373 ? -15.712 -18.743 23.319 1.00 91.50 373 SER A C 1
ATOM 2945 O O . SER A 1 373 ? -14.794 -18.402 22.561 1.00 91.50 373 SER A O 1
ATOM 2947 N N . ASP A 1 374 ? -16.994 -18.722 22.939 1.00 89.25 374 ASP A N 1
ATOM 2948 C CA . ASP A 1 374 ? -17.544 -18.220 21.669 1.00 89.25 374 ASP A CA 1
ATOM 2949 C C . ASP A 1 374 ? -18.703 -17.219 21.920 1.00 89.25 374 ASP A C 1
ATOM 2951 O O . ASP A 1 374 ? -19.891 -17.542 21.755 1.00 89.25 374 ASP A O 1
ATOM 2955 N N . PRO A 1 375 ? -18.385 -15.949 22.252 1.00 94.12 375 PRO A N 1
ATOM 2956 C CA . PRO A 1 375 ? -19.399 -14.906 22.406 1.00 94.12 375 PRO A CA 1
ATOM 2957 C C . PRO A 1 375 ? -20.203 -14.643 21.122 1.00 94.12 375 PRO A C 1
ATOM 2959 O O . PRO A 1 375 ? -21.344 -14.185 21.201 1.00 94.12 375 PRO A O 1
ATOM 2962 N N . ALA A 1 376 ? -19.670 -14.957 19.933 1.00 91.06 376 ALA A N 1
ATOM 2963 C CA . ALA A 1 376 ? -20.392 -14.757 18.678 1.00 91.06 376 ALA A CA 1
ATOM 2964 C C . ALA A 1 376 ? -21.555 -15.754 18.531 1.00 91.06 376 ALA A C 1
ATOM 2966 O O . ALA A 1 376 ? -22.619 -15.393 18.023 1.00 91.06 376 ALA A O 1
ATOM 2967 N N . SER A 1 377 ? -21.401 -16.994 19.007 1.00 89.38 377 SER A N 1
ATOM 2968 C CA . SER A 1 377 ? -22.497 -17.974 19.057 1.00 89.38 377 SER A CA 1
ATOM 2969 C C . SER A 1 377 ? -23.617 -17.526 19.993 1.00 89.38 377 SER A C 1
ATOM 2971 O O . SER A 1 377 ? -24.790 -17.540 19.604 1.00 89.38 377 SER A O 1
ATOM 2973 N N . VAL A 1 378 ? -23.269 -17.035 21.186 1.00 93.44 378 VAL A N 1
ATOM 2974 C CA . VAL A 1 378 ? -24.252 -16.517 22.150 1.00 93.44 378 VAL A CA 1
ATOM 2975 C C . VAL A 1 378 ? -24.995 -15.302 21.591 1.00 93.44 378 VAL A C 1
ATOM 2977 O O . VAL A 1 378 ? -26.224 -15.272 21.648 1.00 93.44 378 VAL A O 1
ATOM 2980 N N . LEU A 1 379 ? -24.303 -14.355 20.947 1.00 95.12 379 LEU A N 1
ATOM 2981 C CA . LEU A 1 379 ? -24.954 -13.223 20.277 1.00 95.12 379 LEU A CA 1
ATOM 2982 C C . LEU A 1 379 ? -25.861 -13.675 19.115 1.00 95.12 379 LEU A C 1
ATOM 2984 O O . LEU A 1 379 ? -27.000 -13.214 19.019 1.00 95.12 379 LEU A O 1
ATOM 2988 N N . ARG A 1 380 ? -25.430 -14.626 18.270 1.00 90.81 380 ARG A N 1
ATOM 2989 C CA . ARG A 1 380 ? -26.279 -15.193 17.198 1.00 90.81 380 ARG A CA 1
ATOM 2990 C C . ARG A 1 380 ? -27.558 -15.843 17.740 1.00 90.81 380 ARG A C 1
ATOM 2992 O O . ARG A 1 380 ? -28.597 -15.747 17.088 1.00 90.81 380 ARG A O 1
ATOM 2999 N N . ARG A 1 381 ? -27.508 -16.464 18.925 1.00 92.38 381 ARG A N 1
ATOM 3000 C CA . ARG A 1 381 ? -28.688 -16.998 19.630 1.00 92.38 381 ARG A CA 1
ATOM 3001 C C . ARG A 1 381 ? -29.552 -15.883 20.221 1.00 92.38 381 ARG A C 1
ATOM 3003 O O . ARG A 1 381 ? -30.756 -15.875 19.984 1.00 92.38 381 ARG A O 1
ATOM 3010 N N . ALA A 1 382 ? -28.951 -14.890 20.876 1.00 94.00 382 ALA A N 1
ATOM 3011 C CA . ALA A 1 382 ? -29.656 -13.714 21.390 1.00 94.00 382 ALA A CA 1
ATOM 3012 C C . ALA A 1 382 ? -30.440 -12.976 20.287 1.00 94.00 382 ALA A C 1
ATOM 3014 O O . ALA A 1 382 ? -31.587 -12.579 20.501 1.00 94.00 382 ALA A O 1
ATOM 3015 N N . ARG A 1 383 ? -29.883 -12.898 19.068 1.00 93.44 383 ARG A N 1
ATOM 3016 C CA . ARG A 1 383 ? -30.550 -12.353 17.871 1.00 93.44 383 ARG A CA 1
ATOM 3017 C C . ARG A 1 383 ? -31.867 -13.067 17.516 1.00 93.44 383 ARG A C 1
ATOM 3019 O O . ARG A 1 383 ? -32.715 -12.472 16.861 1.00 93.44 383 ARG A O 1
ATOM 3026 N N . GLN A 1 384 ? -32.051 -14.325 17.917 1.00 92.31 384 GLN A N 1
ATOM 3027 C CA . GLN A 1 384 ? -33.295 -15.072 17.688 1.00 92.31 384 GLN A CA 1
ATOM 3028 C C . GLN A 1 384 ? -34.387 -14.705 18.705 1.00 92.31 384 GLN A C 1
ATOM 3030 O O . GLN A 1 384 ? -35.570 -14.794 18.382 1.00 92.31 384 GLN A O 1
ATOM 3035 N N . TRP A 1 385 ? -34.009 -14.288 19.919 1.00 95.31 385 TRP A N 1
ATOM 3036 C CA . TRP A 1 385 ? -34.934 -14.007 21.025 1.00 95.31 385 TRP A CA 1
ATOM 3037 C C . TRP A 1 385 ? -35.341 -12.530 21.127 1.00 95.31 385 TRP A C 1
ATOM 3039 O O . TRP A 1 385 ? -36.438 -12.237 21.604 1.00 95.31 385 TRP A O 1
ATOM 3049 N N . VAL A 1 386 ? -34.497 -11.600 20.675 1.00 96.06 386 VAL A N 1
ATOM 3050 C CA . VAL A 1 386 ? -34.805 -10.158 20.629 1.00 96.06 386 VAL A CA 1
ATOM 3051 C C . VAL A 1 386 ? -35.765 -9.823 19.480 1.00 96.06 386 VAL A C 1
ATOM 3053 O O . VAL A 1 386 ? -35.710 -10.425 18.405 1.00 96.06 386 VAL A O 1
ATOM 3056 N N . LYS A 1 387 ? -36.671 -8.867 19.702 1.00 95.50 387 LYS A N 1
ATOM 3057 C CA . LYS A 1 387 ? -37.575 -8.332 18.671 1.00 95.50 387 LYS A CA 1
ATOM 3058 C C . LYS A 1 387 ? -36.809 -7.598 17.559 1.00 95.50 387 LYS A C 1
ATOM 3060 O O . LYS A 1 387 ? -35.732 -7.076 17.835 1.00 95.50 387 LYS A O 1
ATOM 3065 N N . PRO A 1 388 ? -37.365 -7.467 16.338 1.00 91.00 388 PRO A N 1
ATOM 3066 C CA . PRO A 1 388 ? -36.730 -6.718 15.245 1.00 91.00 388 PRO A CA 1
ATOM 3067 C C . PRO A 1 388 ? -36.387 -5.254 15.576 1.00 91.00 388 PRO A C 1
ATOM 3069 O O . PRO A 1 388 ? -35.412 -4.726 15.052 1.00 91.00 388 PRO A O 1
ATOM 3072 N N . ASP A 1 389 ? -37.175 -4.615 16.442 1.00 91.81 389 ASP A N 1
ATOM 3073 C CA . ASP A 1 389 ? -36.989 -3.258 16.976 1.00 91.81 389 ASP A CA 1
ATOM 3074 C C . ASP A 1 389 ? -36.414 -3.233 18.410 1.00 91.81 389 ASP A C 1
ATOM 3076 O O . ASP A 1 389 ? -36.191 -2.162 18.978 1.00 91.81 389 ASP A O 1
ATOM 3080 N N . GLY A 1 390 ? -36.157 -4.408 18.993 1.00 94.88 390 GLY A N 1
ATOM 3081 C CA . GLY A 1 390 ? -35.556 -4.561 20.313 1.00 94.88 390 GLY A CA 1
ATOM 3082 C C . GLY A 1 390 ? -34.046 -4.311 20.308 1.00 94.88 390 GLY A C 1
ATOM 3083 O O . GLY A 1 390 ? -33.391 -4.336 19.266 1.00 94.88 390 GLY A O 1
ATOM 3084 N N . ARG A 1 391 ? -33.474 -4.075 21.492 1.00 95.94 391 ARG A N 1
ATOM 3085 C CA . ARG A 1 391 ? -32.048 -3.735 21.657 1.00 95.94 391 ARG A CA 1
ATOM 3086 C C . ARG A 1 391 ? -31.259 -4.851 22.333 1.00 95.94 391 ARG A C 1
ATOM 3088 O O . ARG A 1 391 ? -31.694 -5.380 23.350 1.00 95.94 391 ARG A O 1
ATOM 3095 N N . LEU A 1 392 ? -30.059 -5.144 21.843 1.00 97.62 392 LEU A N 1
ATOM 3096 C CA . LEU A 1 392 ? -29.032 -5.824 22.629 1.00 97.62 392 LEU A CA 1
ATOM 3097 C C . LEU A 1 392 ? -28.090 -4.770 23.216 1.00 97.62 392 LEU A C 1
ATOM 3099 O O . LEU A 1 392 ? -27.532 -3.956 22.482 1.00 97.62 392 LEU A O 1
ATOM 3103 N N . ILE A 1 393 ? -27.955 -4.764 24.536 1.00 97.06 393 ILE A N 1
ATOM 3104 C CA . ILE A 1 393 ? -27.162 -3.808 25.306 1.00 97.06 393 ILE A CA 1
ATOM 3105 C C . ILE A 1 393 ? -26.001 -4.572 25.925 1.00 97.06 393 ILE A C 1
ATOM 3107 O O . ILE A 1 393 ? -26.216 -5.592 26.579 1.00 97.06 393 ILE A O 1
ATOM 3111 N N . ALA A 1 394 ? -24.780 -4.086 25.732 1.00 96.94 394 ALA A N 1
ATOM 3112 C CA . ALA A 1 394 ? -23.596 -4.721 26.292 1.00 96.94 394 ALA A CA 1
ATOM 3113 C C . ALA A 1 394 ? -22.682 -3.714 26.988 1.00 96.94 394 ALA A C 1
ATOM 3115 O O . ALA A 1 394 ? -22.580 -2.556 26.577 1.00 96.94 394 ALA A O 1
ATOM 3116 N N . SER A 1 395 ? -22.006 -4.202 28.023 1.00 94.69 395 SER A N 1
ATOM 3117 C CA . SER A 1 395 ? -20.814 -3.593 28.605 1.00 94.69 395 SER A CA 1
ATOM 3118 C C . SER A 1 395 ? -19.638 -4.519 28.310 1.00 94.69 395 SER A C 1
ATOM 3120 O O . SER A 1 395 ? -19.789 -5.731 28.454 1.00 94.69 395 SER A O 1
ATOM 3122 N N . ILE A 1 396 ? -18.531 -3.964 27.804 1.00 96.00 396 ILE A N 1
ATOM 3123 C CA . ILE A 1 396 ? -17.359 -4.740 27.374 1.00 96.00 396 ILE A CA 1
ATOM 3124 C C . ILE A 1 396 ? -16.062 -4.002 27.767 1.00 96.00 396 ILE A C 1
ATOM 3126 O O . ILE A 1 396 ? -15.846 -2.880 27.289 1.00 96.00 396 ILE A O 1
ATOM 3130 N N . PRO A 1 397 ? -15.176 -4.607 28.581 1.00 95.19 397 PRO A N 1
ATOM 3131 C CA . PRO A 1 397 ? -13.863 -4.073 28.942 1.00 95.19 397 PRO A CA 1
ATOM 3132 C C . PRO A 1 397 ? -12.964 -3.769 27.738 1.00 95.19 397 PRO A C 1
ATOM 3134 O O . PRO A 1 397 ? -12.961 -4.489 26.736 1.00 95.19 397 PRO A O 1
ATOM 3137 N N . ASN A 1 398 ? -12.151 -2.715 27.849 1.00 95.88 398 ASN A N 1
ATOM 3138 C CA . ASN A 1 398 ? -11.232 -2.284 26.798 1.00 95.88 398 ASN A CA 1
ATOM 3139 C C . ASN A 1 398 ? -9.763 -2.540 27.173 1.00 95.88 398 ASN A C 1
ATOM 3141 O O . ASN A 1 398 ? -9.161 -1.801 27.955 1.00 95.88 398 ASN A O 1
ATOM 3145 N N . ILE A 1 399 ? -9.136 -3.533 26.539 1.00 96.12 399 ILE A N 1
ATOM 3146 C CA . ILE A 1 399 ? -7.732 -3.893 26.807 1.00 96.12 399 ILE A CA 1
ATOM 3147 C C . ILE A 1 399 ? -6.724 -2.846 26.290 1.00 96.12 399 ILE A C 1
ATOM 3149 O O . ILE A 1 399 ? -5.562 -2.857 26.689 1.00 96.12 399 ILE A O 1
ATOM 3153 N N . ARG A 1 400 ? -7.159 -1.904 25.433 1.00 95.00 400 ARG A N 1
ATOM 3154 C CA . ARG A 1 400 ? -6.331 -0.786 24.931 1.00 95.00 400 ARG A CA 1
ATOM 3155 C C . ARG A 1 400 ? -6.096 0.309 25.986 1.00 95.00 400 ARG A C 1
ATOM 3157 O O . ARG A 1 400 ? -5.271 1.194 25.764 1.00 95.00 400 ARG A O 1
ATOM 3164 N N . HIS A 1 401 ? -6.798 0.268 27.122 1.00 95.88 401 HIS A N 1
ATOM 3165 C CA . HIS A 1 401 ? -6.716 1.296 28.158 1.00 95.88 401 HIS A CA 1
ATOM 3166 C C . HIS A 1 401 ? -5.283 1.500 28.693 1.00 95.88 401 HIS A C 1
ATOM 3168 O O . HIS A 1 401 ? -4.532 0.553 28.943 1.00 95.88 401 HIS A O 1
ATOM 3174 N N . GLN A 1 402 ? -4.910 2.759 28.933 1.00 94.31 402 GLN A N 1
ATOM 3175 C CA . GLN A 1 402 ? -3.544 3.175 29.267 1.00 94.31 402 GLN A CA 1
ATOM 3176 C C . GLN A 1 402 ? -2.965 2.510 30.525 1.00 94.31 402 GLN A C 1
ATOM 3178 O O . GLN A 1 402 ? -1.748 2.366 30.620 1.00 94.31 402 GLN A O 1
ATOM 3183 N N . SER A 1 403 ? -3.801 2.076 31.478 1.00 93.06 403 SER A N 1
ATOM 3184 C CA . SER A 1 403 ? -3.329 1.366 32.677 1.00 93.06 403 SER A CA 1
ATOM 3185 C C . SER A 1 403 ? -2.749 -0.013 32.351 1.00 93.06 403 SER A C 1
ATOM 3187 O O . SER A 1 403 ? -1.720 -0.377 32.915 1.00 93.06 403 SER A O 1
ATOM 3189 N N . VAL A 1 404 ? -3.358 -0.739 31.406 1.00 94.44 404 VAL A N 1
ATOM 3190 C CA . VAL A 1 404 ? -2.894 -2.058 30.940 1.00 94.44 404 VAL A CA 1
ATOM 3191 C C . VAL A 1 404 ? -1.562 -1.900 30.214 1.00 94.44 404 VAL A C 1
ATOM 3193 O O . VAL A 1 404 ? -0.593 -2.593 30.515 1.00 94.44 404 VAL A O 1
ATOM 3196 N N . LEU A 1 405 ? -1.477 -0.913 29.319 1.00 93.25 405 LEU A N 1
ATOM 3197 C CA . LEU A 1 405 ? -0.244 -0.601 28.596 1.00 93.25 405 LEU A CA 1
ATOM 3198 C C . LEU A 1 405 ? 0.880 -0.139 29.531 1.00 93.25 405 LEU A C 1
ATOM 3200 O O . LEU A 1 405 ? 2.038 -0.466 29.292 1.00 93.25 405 LEU A O 1
ATOM 3204 N N . ARG A 1 406 ? 0.562 0.594 30.605 1.00 92.81 406 ARG A N 1
ATOM 3205 C CA . ARG A 1 406 ? 1.549 0.996 31.615 1.00 92.81 406 ARG A CA 1
ATOM 3206 C C . ARG A 1 406 ? 2.101 -0.214 32.360 1.00 92.81 406 ARG A C 1
ATOM 3208 O O . ARG A 1 406 ? 3.315 -0.359 32.420 1.00 92.81 406 ARG A O 1
ATOM 3215 N N . ALA A 1 407 ? 1.223 -1.094 32.847 1.00 91.00 407 ALA A N 1
ATOM 3216 C CA . ALA A 1 407 ? 1.629 -2.338 33.495 1.00 91.00 407 ALA A CA 1
ATOM 3217 C C . ALA A 1 407 ? 2.538 -3.170 32.574 1.00 91.00 407 ALA A C 1
ATOM 3219 O O . ALA A 1 407 ? 3.633 -3.546 32.991 1.00 91.00 407 ALA A O 1
ATOM 3220 N N . LEU A 1 408 ? 2.143 -3.344 31.306 1.00 93.25 408 LEU A N 1
ATOM 3221 C CA . LEU A 1 408 ? 2.912 -4.065 30.288 1.00 93.25 408 LEU A CA 1
ATOM 3222 C C . LEU A 1 408 ? 4.295 -3.436 30.030 1.00 93.25 408 LEU A C 1
ATOM 3224 O O . LEU A 1 408 ? 5.288 -4.157 29.958 1.00 93.25 408 LEU A O 1
ATOM 3228 N N . LEU A 1 409 ? 4.385 -2.104 29.927 1.00 92.12 409 LEU A N 1
ATOM 3229 C CA . LEU A 1 409 ? 5.656 -1.380 29.757 1.00 92.12 409 LEU A CA 1
ATOM 3230 C C . LEU A 1 409 ? 6.585 -1.500 30.974 1.00 92.12 409 LEU A C 1
ATOM 3232 O O . LEU A 1 409 ? 7.805 -1.475 30.810 1.00 92.12 409 LEU A O 1
ATOM 3236 N N . ASP A 1 410 ? 6.016 -1.652 32.169 1.00 90.94 410 ASP A N 1
ATOM 3237 C CA . ASP A 1 410 ? 6.746 -1.928 33.410 1.00 90.94 410 ASP A CA 1
ATOM 3238 C C . ASP A 1 410 ? 7.047 -3.438 33.597 1.00 90.94 410 ASP A C 1
ATOM 3240 O O . ASP A 1 410 ? 7.591 -3.835 34.628 1.00 90.94 410 ASP A O 1
ATOM 3244 N N . GLY A 1 411 ? 6.724 -4.284 32.606 1.00 92.00 411 GLY A N 1
ATOM 3245 C CA . GLY A 1 411 ? 6.997 -5.729 32.595 1.00 92.00 411 GLY A CA 1
ATOM 3246 C C . GLY A 1 411 ? 5.940 -6.603 33.282 1.00 92.00 411 GLY A C 1
ATOM 3247 O O . GLY A 1 411 ? 6.197 -7.778 33.532 1.00 92.00 411 GLY A O 1
ATOM 3248 N N . ASN A 1 412 ? 4.765 -6.054 33.597 1.00 91.75 412 ASN A N 1
ATOM 3249 C CA . ASN A 1 412 ? 3.714 -6.721 34.366 1.00 91.75 412 ASN A CA 1
ATOM 3250 C C . ASN A 1 412 ? 2.508 -7.083 33.484 1.00 91.75 412 ASN A C 1
ATOM 3252 O O . ASN A 1 412 ? 1.897 -6.215 32.863 1.00 91.75 412 ASN A O 1
ATOM 3256 N N . TRP A 1 413 ? 2.108 -8.355 33.511 1.00 93.25 413 TRP A N 1
ATOM 3257 C CA . TRP A 1 413 ? 0.827 -8.840 32.979 1.00 93.25 413 TRP A CA 1
ATOM 3258 C C . TRP A 1 413 ? 0.095 -9.636 34.067 1.00 93.25 413 TRP A C 1
ATOM 3260 O O . TRP A 1 413 ? -0.119 -10.845 33.976 1.00 93.25 413 TRP A O 1
ATOM 3270 N N . THR A 1 414 ? -0.174 -8.955 35.179 1.00 90.50 414 THR A N 1
ATOM 3271 C CA . THR A 1 414 ? -0.707 -9.563 36.401 1.00 90.50 414 THR A CA 1
ATOM 3272 C C . THR A 1 414 ? -2.227 -9.628 36.333 1.00 90.50 414 THR A C 1
ATOM 3274 O O . THR A 1 414 ? -2.881 -8.593 36.244 1.00 90.50 414 THR A O 1
ATOM 3277 N N . TYR A 1 415 ? -2.786 -10.836 36.418 1.00 91.25 415 TYR A N 1
ATOM 3278 C CA . TYR A 1 415 ? -4.230 -11.030 36.541 1.00 91.25 415 TYR A CA 1
ATOM 3279 C C . TYR A 1 415 ? -4.735 -10.658 37.942 1.00 91.25 415 TYR A C 1
ATOM 3281 O O . TYR A 1 415 ? -4.154 -11.052 38.960 1.00 91.25 415 TYR A O 1
ATOM 3289 N N . GLU A 1 416 ? -5.855 -9.947 37.997 1.00 87.12 416 GLU A N 1
ATOM 3290 C CA . GLU A 1 416 ? -6.492 -9.453 39.219 1.00 87.12 416 GLU A CA 1
ATOM 3291 C C . GLU A 1 416 ? -7.777 -10.253 39.550 1.00 87.12 416 GLU A C 1
ATOM 3293 O O . GLU A 1 416 ? -8.175 -11.148 38.798 1.00 87.12 416 GLU A O 1
ATOM 3298 N N . PRO A 1 417 ? -8.405 -10.053 40.726 1.00 75.88 417 PRO A N 1
ATOM 3299 C CA . PRO A 1 417 ? -9.711 -10.646 41.046 1.00 75.88 417 PRO A CA 1
ATOM 3300 C C . PRO A 1 417 ? -10.910 -9.956 40.370 1.00 75.88 417 PRO A C 1
ATOM 3302 O O . PRO A 1 417 ? -12.022 -10.448 40.518 1.00 75.88 417 PRO A O 1
ATOM 3305 N N . ALA A 1 418 ? -10.696 -8.792 39.747 1.00 81.25 418 ALA A N 1
ATOM 3306 C CA . ALA A 1 418 ? -11.688 -7.983 39.038 1.00 81.25 418 ALA A CA 1
ATOM 3307 C C . ALA A 1 418 ? -10.974 -6.947 38.144 1.00 81.25 418 ALA A C 1
ATOM 3309 O O . ALA A 1 418 ? -9.818 -6.616 38.401 1.00 81.25 418 ALA A O 1
ATOM 3310 N N . GLY A 1 419 ? -11.668 -6.374 37.155 1.00 86.12 419 GLY A N 1
ATOM 3311 C CA . GLY A 1 419 ? -11.165 -5.269 36.320 1.00 86.12 419 GLY A CA 1
ATOM 3312 C C . GLY A 1 419 ? -10.673 -5.710 34.937 1.00 86.12 419 GLY A C 1
ATOM 3313 O O . GLY A 1 419 ? -10.979 -6.800 34.479 1.00 86.12 419 GLY A O 1
ATOM 3314 N N . LEU A 1 420 ? -9.912 -4.865 34.231 1.00 91.19 420 LEU A N 1
ATOM 3315 C CA . LEU A 1 420 ? -9.541 -5.124 32.821 1.00 91.19 420 LEU A CA 1
ATOM 3316 C C . LEU A 1 420 ? -8.711 -6.405 32.607 1.00 91.19 420 LEU A C 1
ATOM 3318 O O . LEU A 1 420 ? -8.803 -7.027 31.549 1.00 91.19 420 LEU A O 1
ATOM 3322 N N . LEU A 1 421 ? -7.918 -6.790 33.611 1.00 92.19 421 LEU A N 1
ATOM 3323 C CA . LEU A 1 421 ? -7.142 -8.032 33.662 1.00 92.19 421 LEU A CA 1
ATOM 3324 C C . LEU A 1 421 ? -7.729 -9.011 34.695 1.00 92.19 421 LEU A C 1
ATOM 3326 O O . LEU A 1 421 ? -6.982 -9.665 35.419 1.00 92.19 421 LEU A O 1
ATOM 3330 N N . ASP A 1 422 ? -9.057 -9.105 34.802 1.00 91.00 422 ASP A N 1
ATOM 3331 C CA . ASP A 1 422 ? -9.703 -10.167 35.580 1.00 91.00 422 ASP A CA 1
ATOM 3332 C C . ASP A 1 422 ? -9.189 -11.547 35.123 1.00 91.00 422 ASP A C 1
ATOM 3334 O O . ASP A 1 422 ? -9.096 -11.842 33.928 1.00 91.00 422 ASP A O 1
ATOM 3338 N N . ARG A 1 423 ? -8.825 -12.391 36.091 1.00 88.31 423 ARG A N 1
ATOM 3339 C CA . ARG A 1 423 ? -8.358 -13.772 35.881 1.00 88.31 423 ARG A CA 1
ATOM 3340 C C . ARG A 1 423 ? -9.341 -14.662 35.116 1.00 88.31 423 ARG A C 1
ATOM 3342 O O . ARG A 1 423 ? -8.903 -15.643 34.521 1.00 88.31 423 ARG A O 1
ATOM 3349 N N . ASP A 1 424 ? -10.632 -14.341 35.156 1.00 86.88 424 ASP A N 1
ATOM 3350 C CA . ASP A 1 424 ? -11.689 -15.113 34.508 1.00 86.88 424 ASP A CA 1
ATOM 3351 C C . ASP A 1 424 ? -11.981 -14.611 33.071 1.00 86.88 424 ASP A C 1
ATOM 3353 O O . ASP A 1 424 ? -12.849 -15.171 32.397 1.00 86.88 424 ASP A O 1
ATOM 3357 N N . HIS A 1 425 ? -11.294 -13.571 32.568 1.00 92.31 425 HIS A N 1
ATOM 3358 C CA . HIS A 1 425 ? -11.413 -13.131 31.169 1.00 92.31 425 HIS A CA 1
ATOM 3359 C C . HIS A 1 425 ? -10.758 -14.142 30.207 1.00 92.31 425 HIS A C 1
ATOM 3361 O O . HIS A 1 425 ? -9.542 -14.339 30.203 1.00 92.31 425 HIS A O 1
ATOM 3367 N N . LEU A 1 426 ? -11.564 -14.740 29.326 1.00 92.75 426 LEU A N 1
ATOM 3368 C CA . LEU A 1 426 ? -11.129 -15.637 28.244 1.00 92.75 426 LEU A CA 1
ATOM 3369 C C . LEU A 1 426 ? -10.915 -14.904 26.908 1.00 92.75 426 LEU A C 1
ATOM 3371 O O . LEU A 1 426 ? -10.302 -15.450 25.981 1.00 92.75 426 LEU A O 1
ATOM 3375 N N . ARG A 1 427 ? -11.461 -13.690 26.774 1.00 92.38 427 ARG A N 1
ATOM 3376 C CA . ARG A 1 427 ? -11.397 -12.849 25.572 1.00 92.38 427 ARG A CA 1
ATOM 3377 C C . ARG A 1 427 ? -11.112 -11.403 25.963 1.00 92.38 427 ARG A C 1
ATOM 3379 O O . ARG A 1 427 ? -11.686 -10.885 26.912 1.00 92.38 427 ARG A O 1
ATOM 3386 N N . PHE A 1 428 ? -10.268 -10.740 25.179 1.00 94.81 428 PHE A N 1
ATOM 3387 C CA . PHE A 1 428 ? -9.941 -9.327 25.342 1.00 94.81 428 PHE A CA 1
ATOM 3388 C C . PHE A 1 428 ? -10.390 -8.543 24.116 1.00 94.81 428 PHE A C 1
ATOM 3390 O O . PHE A 1 428 ? -10.189 -8.987 22.985 1.00 94.81 428 PHE A O 1
ATOM 3397 N N . PHE A 1 429 ? -10.964 -7.362 24.338 1.00 95.81 429 PHE A N 1
ATOM 3398 C CA . PHE A 1 429 ? -11.529 -6.546 23.272 1.00 95.81 429 PHE A CA 1
ATOM 3399 C C . PHE A 1 429 ? -10.896 -5.157 23.202 1.00 95.81 429 PHE A C 1
ATOM 3401 O O . PHE A 1 429 ? -10.525 -4.548 24.204 1.00 95.81 429 PHE A O 1
ATOM 3408 N N . THR A 1 430 ? -10.819 -4.645 21.978 1.00 95.50 430 THR A N 1
ATOM 3409 C CA . THR A 1 430 ? -10.686 -3.215 21.676 1.00 95.50 430 THR A CA 1
ATOM 3410 C C . THR A 1 430 ? -11.972 -2.761 20.986 1.00 95.50 430 THR A C 1
ATOM 3412 O O . THR A 1 430 ? -12.746 -3.609 20.527 1.00 95.50 430 THR A O 1
ATOM 3415 N N . ARG A 1 431 ? -12.193 -1.448 20.828 1.00 94.56 431 ARG A N 1
ATOM 3416 C CA . ARG A 1 431 ? -13.370 -0.922 20.111 1.00 94.56 431 ARG A CA 1
ATOM 3417 C C . ARG A 1 431 ? -13.586 -1.604 18.754 1.00 94.56 431 ARG A C 1
ATOM 3419 O O . ARG A 1 431 ? -14.703 -2.003 18.433 1.00 94.56 431 ARG A O 1
ATOM 3426 N N . ARG A 1 432 ? -12.509 -1.782 17.978 1.00 93.94 432 ARG A N 1
ATOM 3427 C CA . ARG A 1 432 ? -12.550 -2.412 16.649 1.00 93.94 432 ARG A CA 1
ATOM 3428 C C . ARG A 1 432 ? -13.047 -3.861 16.707 1.00 93.94 432 ARG A C 1
ATOM 3430 O O . ARG A 1 432 ? -13.856 -4.261 15.873 1.00 93.94 432 ARG A O 1
ATOM 3437 N N . GLU A 1 433 ? -12.597 -4.637 17.689 1.00 94.94 433 GLU A N 1
ATOM 3438 C CA . GLU A 1 433 ? -12.996 -6.043 17.819 1.00 94.94 433 GLU A CA 1
ATOM 3439 C C . GLU A 1 433 ? -14.433 -6.194 18.346 1.00 94.94 433 GLU A C 1
ATOM 3441 O O . GLU A 1 433 ? -15.140 -7.103 17.912 1.00 94.94 433 GLU A O 1
ATOM 3446 N N . VAL A 1 434 ? -14.920 -5.251 19.167 1.00 95.81 434 VAL A N 1
ATOM 3447 C CA . VAL A 1 434 ? -16.352 -5.146 19.515 1.00 95.81 434 VAL A CA 1
ATOM 3448 C C . VAL A 1 434 ? -17.204 -4.900 18.266 1.00 95.81 434 VAL A C 1
ATOM 3450 O O . VAL A 1 434 ? -18.174 -5.620 18.026 1.00 95.81 434 VAL A O 1
ATOM 3453 N N . GLU A 1 435 ? -16.836 -3.920 17.434 1.00 95.31 435 GLU A N 1
ATOM 3454 C CA . GLU A 1 435 ? -17.568 -3.617 16.197 1.00 95.31 435 GLU A CA 1
ATOM 3455 C C . GLU A 1 435 ? -17.639 -4.830 15.253 1.00 95.31 435 GLU A C 1
ATOM 3457 O O . GLU A 1 435 ? -18.707 -5.130 14.708 1.00 95.31 435 GLU A O 1
ATOM 3462 N N . LYS A 1 436 ? -16.526 -5.564 15.098 1.00 94.56 436 LYS A N 1
ATOM 3463 C CA . LYS A 1 436 ? -16.483 -6.814 14.325 1.00 94.56 436 LYS A CA 1
ATOM 3464 C C . LYS A 1 436 ? -17.393 -7.881 14.929 1.00 94.56 436 LYS A C 1
ATOM 3466 O O . LYS A 1 436 ? -18.221 -8.429 14.205 1.00 94.56 436 LYS A O 1
ATOM 3471 N N . LEU A 1 437 ? -17.275 -8.166 16.230 1.00 94.56 437 LEU A N 1
ATOM 3472 C CA . LEU A 1 437 ? -18.064 -9.194 16.922 1.00 94.56 437 LEU A CA 1
ATOM 3473 C C . LEU A 1 437 ? -19.572 -8.997 16.699 1.00 94.56 437 LEU A C 1
ATOM 3475 O O . LEU A 1 437 ? -20.276 -9.939 16.326 1.00 94.56 437 LEU A O 1
ATOM 3479 N N . PHE A 1 438 ? -20.057 -7.765 16.860 1.00 95.31 438 PHE A N 1
ATOM 3480 C CA . PHE A 1 438 ? -21.471 -7.429 16.686 1.00 95.31 438 PHE A CA 1
ATOM 3481 C C . PHE A 1 438 ? -21.926 -7.549 15.230 1.00 95.31 438 PHE A C 1
ATOM 3483 O O . PHE A 1 438 ? -22.950 -8.183 14.958 1.00 95.31 438 PHE A O 1
ATOM 3490 N N . TYR A 1 439 ? -21.138 -7.023 14.289 1.00 92.31 439 TYR A N 1
ATOM 3491 C CA . TYR A 1 439 ? -21.432 -7.127 12.860 1.00 92.31 439 TYR A CA 1
ATOM 3492 C C . TYR A 1 439 ? -21.530 -8.589 12.406 1.00 92.31 439 TYR A C 1
ATOM 3494 O O . TYR A 1 439 ? -22.508 -8.988 11.764 1.00 92.31 439 TYR A O 1
ATOM 3502 N N . ARG A 1 440 ? -20.538 -9.412 12.766 1.00 89.88 440 ARG A N 1
ATOM 3503 C CA . ARG A 1 440 ? -20.498 -10.846 12.442 1.00 89.88 440 ARG A CA 1
ATOM 3504 C C . ARG A 1 440 ? -21.698 -11.595 13.018 1.00 89.88 440 ARG A C 1
ATOM 3506 O O . ARG A 1 440 ? -22.317 -12.393 12.318 1.00 89.88 440 ARG A O 1
ATOM 3513 N N . SER A 1 441 ? -22.087 -11.255 14.247 1.00 91.94 441 SER A N 1
ATOM 3514 C CA . SER A 1 441 ? -23.233 -11.845 14.954 1.00 91.94 441 SER A CA 1
ATOM 3515 C C . SER A 1 441 ? -24.606 -11.368 14.455 1.00 91.94 441 SER A C 1
ATOM 3517 O O . SER A 1 441 ? -25.635 -11.836 14.944 1.00 91.94 441 SER A O 1
ATOM 3519 N N . GLY A 1 442 ? -24.649 -10.465 13.470 1.00 91.12 442 GLY A N 1
ATOM 3520 C CA . GLY A 1 442 ? -25.887 -10.008 12.840 1.00 91.12 442 GLY A CA 1
ATOM 3521 C C . GLY A 1 442 ? -26.574 -8.843 13.552 1.00 91.12 442 GLY A C 1
ATOM 3522 O O . GLY A 1 442 ? -27.797 -8.716 13.447 1.00 91.12 442 GLY A O 1
ATOM 3523 N N . PHE A 1 443 ? -25.807 -8.001 14.246 1.00 94.19 443 PHE A N 1
ATOM 3524 C CA . PHE A 1 443 ? -26.264 -6.754 14.858 1.00 94.19 443 PHE A CA 1
ATOM 3525 C C . PHE A 1 443 ? -25.646 -5.527 14.177 1.00 94.19 443 PHE A C 1
ATOM 3527 O O . PHE A 1 443 ? -24.521 -5.562 13.678 1.00 94.19 443 PHE A O 1
ATOM 3534 N N . SER A 1 444 ? -26.383 -4.420 14.193 1.00 93.19 444 SER A N 1
ATOM 3535 C CA . SER A 1 444 ? -25.889 -3.085 13.870 1.00 93.19 444 SER A CA 1
ATOM 3536 C C . SER A 1 444 ? -25.810 -2.281 15.164 1.00 93.19 444 SER A C 1
ATOM 3538 O O . SER A 1 444 ? -26.817 -2.115 15.851 1.00 93.19 444 SER A O 1
ATOM 3540 N N . ILE A 1 445 ? -24.614 -1.813 15.527 1.00 94.94 445 ILE A N 1
ATOM 3541 C CA . ILE A 1 445 ? -24.430 -0.941 16.692 1.00 94.94 445 ILE A CA 1
ATOM 3542 C C . ILE A 1 445 ? -25.125 0.393 16.391 1.00 94.94 445 ILE A C 1
ATOM 3544 O O . ILE A 1 445 ? -24.770 1.073 15.430 1.00 94.94 445 ILE A O 1
ATOM 3548 N N . HIS A 1 446 ? -26.124 0.742 17.200 1.00 91.56 446 HIS A N 1
ATOM 3549 C CA . HIS A 1 446 ? -26.868 1.996 17.093 1.00 91.56 446 HIS A CA 1
ATOM 3550 C C . HIS A 1 446 ? -26.139 3.122 17.832 1.00 91.56 446 HIS A C 1
ATOM 3552 O O . HIS A 1 446 ? -26.022 4.234 17.324 1.00 91.56 446 HIS A O 1
ATOM 3558 N N . GLU A 1 447 ? -25.605 2.807 19.011 1.00 93.44 447 GLU A N 1
ATOM 3559 C CA . GLU A 1 447 ? -24.828 3.713 19.851 1.00 93.44 447 GLU A CA 1
ATOM 3560 C C . GLU A 1 447 ? -23.718 2.944 20.576 1.00 93.44 447 GLU A C 1
ATOM 3562 O O . GLU A 1 447 ? -23.893 1.782 20.948 1.00 93.44 447 GLU A O 1
ATOM 3567 N N . ILE A 1 448 ? -22.569 3.590 20.771 1.00 93.88 448 ILE A N 1
ATOM 3568 C CA . ILE A 1 448 ? -21.447 3.067 21.554 1.00 93.88 448 ILE A CA 1
ATOM 3569 C C . ILE A 1 448 ? -20.745 4.232 22.255 1.00 93.88 448 ILE A C 1
ATOM 3571 O O . ILE A 1 448 ? -20.237 5.156 21.617 1.00 93.88 448 ILE A O 1
ATOM 3575 N N . HIS A 1 449 ? -20.729 4.163 23.579 1.00 90.88 449 HIS A N 1
ATOM 3576 C CA . HIS A 1 449 ? -20.252 5.184 24.498 1.00 90.88 449 HIS A CA 1
ATOM 3577 C C . HIS A 1 449 ? -19.012 4.662 25.226 1.00 90.88 449 HIS A C 1
ATOM 3579 O O . HIS A 1 449 ? -18.990 3.525 25.704 1.00 90.88 449 HIS A O 1
ATOM 3585 N N . ALA A 1 450 ? -17.969 5.484 25.308 1.00 91.12 450 ALA A N 1
ATOM 3586 C CA . ALA A 1 450 ? -16.822 5.204 26.161 1.00 91.12 450 ALA A CA 1
ATOM 3587 C C . ALA A 1 450 ? -17.187 5.510 27.620 1.00 91.12 450 ALA A C 1
ATOM 3589 O O . ALA A 1 450 ? -17.703 6.588 27.911 1.00 91.12 450 ALA A O 1
ATOM 3590 N N . VAL A 1 451 ? -16.888 4.591 28.536 1.00 89.88 451 VAL A N 1
ATOM 3591 C CA . VAL A 1 451 ? -16.918 4.871 29.976 1.00 89.88 451 VAL A CA 1
ATOM 3592 C C . VAL A 1 451 ? -15.544 5.415 30.382 1.00 89.88 451 VAL A C 1
ATOM 3594 O O . VAL A 1 451 ? -14.550 4.709 30.182 1.00 89.88 451 VAL A O 1
ATOM 3597 N N . PRO A 1 452 ? -15.455 6.642 30.929 1.00 87.62 452 PRO A N 1
ATOM 3598 C CA . PRO A 1 452 ? -14.201 7.227 31.397 1.00 87.62 452 PRO A CA 1
ATOM 3599 C C . PRO A 1 452 ? -13.456 6.339 32.401 1.00 87.62 452 PRO A C 1
ATOM 3601 O O . PRO A 1 452 ? -14.025 5.901 33.400 1.00 87.62 452 PRO A O 1
ATOM 3604 N N . GLY A 1 453 ? -12.172 6.093 32.142 1.00 86.88 453 GLY A N 1
ATOM 3605 C CA . GLY A 1 453 ? -11.252 5.434 33.066 1.00 86.88 453 GLY A CA 1
ATOM 3606 C C . GLY A 1 453 ? -10.335 6.412 33.812 1.00 86.88 453 GLY A C 1
ATOM 3607 O O . GLY A 1 453 ? -10.324 7.615 33.530 1.00 86.88 453 GLY A O 1
ATOM 3608 N N . PRO A 1 454 ? -9.510 5.913 34.752 1.00 85.56 454 PRO A N 1
ATOM 3609 C CA . PRO A 1 454 ? -8.504 6.722 35.434 1.00 85.56 454 PRO A CA 1
ATOM 3610 C C . PRO A 1 454 ? -7.585 7.461 34.446 1.00 85.56 454 PRO A C 1
ATOM 3612 O O . PRO A 1 454 ? -6.886 6.840 33.639 1.00 85.56 454 PRO A O 1
ATOM 3615 N N . GLY A 1 455 ? -7.572 8.794 34.536 1.00 86.00 455 GLY A N 1
ATOM 3616 C CA . GLY A 1 455 ? -6.819 9.691 33.651 1.00 86.00 455 GLY A CA 1
ATOM 3617 C C . GLY A 1 455 ? -7.618 10.297 32.488 1.00 86.00 455 GLY A C 1
ATOM 3618 O O . GLY A 1 455 ? -7.055 11.117 31.764 1.00 86.00 455 GLY A O 1
ATOM 3619 N N . TYR A 1 456 ? -8.900 9.944 32.309 1.00 90.50 456 TYR A N 1
ATOM 3620 C CA . TYR A 1 456 ? -9.767 10.541 31.281 1.00 90.50 456 TYR A CA 1
ATOM 3621 C C . TYR A 1 456 ? -9.976 12.045 31.509 1.00 90.50 456 TYR A C 1
ATOM 3623 O O . TYR A 1 456 ? -9.712 12.833 30.604 1.00 90.50 456 TYR A O 1
ATOM 3631 N N . ASP A 1 457 ? -10.356 12.459 32.723 1.00 90.06 457 ASP A N 1
ATOM 3632 C CA . ASP A 1 457 ? -10.585 13.878 33.046 1.00 90.06 457 ASP A CA 1
ATOM 3633 C C . ASP A 1 457 ? -9.316 14.715 32.827 1.00 90.06 457 ASP A C 1
ATOM 3635 O O . ASP A 1 457 ? -9.351 15.734 32.145 1.00 90.06 457 ASP A O 1
ATOM 3639 N N . GLU A 1 458 ? -8.153 14.219 33.270 1.00 88.81 458 GLU A N 1
ATOM 3640 C CA . GLU A 1 458 ? -6.859 14.867 33.014 1.00 88.81 458 GLU A CA 1
ATOM 3641 C C . GLU A 1 458 ? -6.548 15.016 31.515 1.00 88.81 458 GLU A C 1
ATOM 3643 O O . GLU A 1 458 ? -5.816 15.923 31.119 1.00 88.81 458 GLU A O 1
ATOM 3648 N N . TRP A 1 459 ? -6.997 14.086 30.666 1.00 90.69 459 TRP A N 1
ATOM 3649 C CA . TRP A 1 459 ? -6.830 14.163 29.210 1.00 90.69 459 TRP A CA 1
ATOM 3650 C C . TRP A 1 459 ? -7.817 15.160 28.580 1.00 90.69 459 TRP A C 1
ATOM 3652 O O . TRP A 1 459 ? -7.419 15.946 27.715 1.00 90.69 459 TRP A O 1
ATOM 3662 N N . VAL A 1 460 ? -9.061 15.215 29.066 1.00 89.25 460 VAL A N 1
ATOM 3663 C CA . VAL A 1 460 ? -10.056 16.219 28.654 1.00 89.25 460 VAL A CA 1
ATOM 3664 C C . VAL A 1 460 ? -9.616 17.634 29.040 1.00 89.25 460 VAL A C 1
ATOM 3666 O O . VAL A 1 460 ? -9.632 18.514 28.179 1.00 89.25 460 VAL A O 1
ATOM 3669 N N . ASP A 1 461 ? -9.136 17.843 30.268 1.00 90.00 461 ASP A N 1
ATOM 3670 C CA . ASP A 1 461 ? -8.647 19.138 30.775 1.00 90.00 461 ASP A CA 1
ATOM 3671 C C . ASP A 1 461 ? -7.432 19.669 29.995 1.00 90.00 461 ASP A C 1
ATOM 3673 O O . ASP A 1 461 ? -7.216 20.878 29.900 1.00 90.00 461 ASP A O 1
ATOM 3677 N N . ARG A 1 462 ? -6.652 18.774 29.372 1.00 87.38 462 ARG A N 1
ATOM 3678 C CA . ARG A 1 462 ? -5.561 19.124 28.442 1.00 87.38 462 ARG A CA 1
ATOM 3679 C C . ARG A 1 462 ? -6.039 19.473 27.028 1.00 87.38 462 ARG A C 1
ATOM 3681 O O . ARG A 1 462 ? -5.208 19.677 26.147 1.00 87.38 462 ARG A O 1
ATOM 3688 N N . GLY A 1 463 ? -7.349 19.554 26.801 1.00 88.62 463 GLY A N 1
ATOM 3689 C CA . GLY A 1 463 ? -7.940 19.881 25.505 1.00 88.62 463 GLY A CA 1
ATOM 3690 C C . GLY A 1 463 ? -8.016 18.697 24.541 1.00 88.62 463 GLY A C 1
ATOM 3691 O O . GLY A 1 463 ? -7.996 18.924 23.336 1.00 88.62 463 GLY A O 1
ATOM 3692 N N . ARG A 1 464 ? -8.096 17.458 25.057 1.00 86.69 464 ARG A N 1
ATOM 3693 C CA . ARG A 1 464 ? -8.164 16.210 24.267 1.00 86.69 464 ARG A CA 1
ATOM 3694 C C . ARG A 1 464 ? -7.022 16.084 23.242 1.00 86.69 464 ARG A C 1
ATOM 3696 O O . ARG A 1 464 ? -7.282 15.979 22.045 1.00 86.69 464 ARG A O 1
ATOM 3703 N N . PRO A 1 465 ? -5.750 16.116 23.681 1.00 85.19 465 PRO A N 1
ATOM 3704 C CA . PRO A 1 465 ? -4.617 16.047 22.768 1.00 85.19 465 PRO A CA 1
ATOM 3705 C C . PRO A 1 465 ? -4.664 14.776 21.910 1.00 85.19 465 PRO A C 1
ATOM 3707 O O . PRO A 1 465 ? -4.956 13.684 22.406 1.00 85.19 465 PRO A O 1
ATOM 3710 N N . ASN A 1 466 ? -4.299 14.918 20.634 1.00 88.12 466 ASN A N 1
ATOM 3711 C CA . ASN A 1 466 ? -4.217 13.848 19.632 1.00 88.12 466 ASN A CA 1
ATOM 3712 C C . ASN A 1 466 ? -2.953 12.966 19.780 1.00 88.12 466 ASN A C 1
ATOM 3714 O O . ASN A 1 466 ? -2.424 12.387 18.823 1.00 88.12 466 ASN A O 1
ATOM 3718 N N . GLU A 1 467 ? -2.471 12.879 21.016 1.00 89.06 467 GLU A N 1
ATOM 3719 C CA . GLU A 1 467 ? -1.325 12.113 21.469 1.00 89.06 467 GLU A CA 1
ATOM 3720 C C . GLU A 1 467 ? -1.633 11.475 22.828 1.00 89.06 467 GLU A C 1
ATOM 3722 O O . GLU A 1 467 ? -2.354 12.029 23.660 1.00 89.06 467 GLU A O 1
ATOM 3727 N N . VAL A 1 468 ? -1.060 10.299 23.066 1.00 90.00 468 VAL A N 1
ATOM 3728 C CA . VAL A 1 468 ? -1.211 9.545 24.310 1.00 90.00 468 VAL A CA 1
ATOM 3729 C C . VAL A 1 468 ? 0.170 9.271 24.883 1.00 90.00 468 VAL A C 1
ATOM 3731 O O . VAL A 1 468 ? 1.073 8.785 24.198 1.00 90.00 468 VAL A O 1
ATOM 3734 N N . LYS A 1 469 ? 0.337 9.582 26.170 1.00 88.69 469 LYS A N 1
ATOM 3735 C CA . LYS A 1 469 ? 1.582 9.368 26.909 1.00 88.69 469 LYS A CA 1
ATOM 3736 C C . LYS A 1 469 ? 1.364 8.345 28.019 1.00 88.69 469 LYS A C 1
ATOM 3738 O O . LYS A 1 469 ? 0.664 8.623 28.992 1.00 88.69 469 LYS A O 1
ATOM 3743 N N . VAL A 1 470 ? 2.000 7.184 27.885 1.00 89.19 470 VAL A N 1
ATOM 3744 C CA . VAL A 1 470 ? 1.915 6.066 28.834 1.00 89.19 470 VAL A CA 1
ATOM 3745 C C . VAL A 1 470 ? 3.302 5.810 29.418 1.00 89.19 470 VAL A C 1
ATOM 3747 O O . VAL A 1 470 ? 4.133 5.123 28.829 1.00 89.19 470 VAL A O 1
ATOM 3750 N N . GLY A 1 471 ? 3.588 6.413 30.574 1.00 84.12 471 GLY A N 1
ATOM 3751 C CA . GLY A 1 471 ? 4.904 6.318 31.210 1.00 84.12 471 GLY A CA 1
ATOM 3752 C C . GLY A 1 471 ? 6.017 6.870 30.310 1.00 84.12 471 GLY A C 1
ATOM 3753 O O . GLY A 1 471 ? 6.116 8.084 30.114 1.00 84.12 471 GLY A O 1
ATOM 3754 N N . ARG A 1 472 ? 6.858 5.973 29.776 1.00 85.62 472 ARG A N 1
ATOM 3755 C CA . ARG A 1 472 ? 7.954 6.292 28.839 1.00 85.62 472 ARG A CA 1
ATOM 3756 C C . ARG A 1 472 ? 7.544 6.228 27.361 1.00 85.62 472 ARG A C 1
ATOM 3758 O O . ARG A 1 472 ? 8.302 6.700 26.521 1.00 85.62 472 ARG A O 1
ATOM 3765 N N . LEU A 1 473 ? 6.381 5.656 27.045 1.00 90.88 473 LEU A N 1
ATOM 3766 C CA . LEU A 1 473 ? 5.854 5.570 25.686 1.00 90.88 473 LEU A CA 1
ATOM 3767 C C . LEU A 1 473 ? 5.078 6.845 25.335 1.00 90.88 473 LEU A C 1
ATOM 3769 O O . LEU A 1 473 ? 4.255 7.324 26.118 1.00 90.88 473 LEU A O 1
ATOM 3773 N N . HIS A 1 474 ? 5.320 7.368 24.137 1.00 91.25 474 HIS A N 1
ATOM 3774 C CA . HIS A 1 474 ? 4.581 8.478 23.545 1.00 91.25 474 HIS A CA 1
ATOM 3775 C C . HIS A 1 474 ? 4.088 8.044 22.168 1.00 91.25 474 HIS A C 1
ATOM 3777 O O . HIS A 1 474 ? 4.869 7.564 21.349 1.00 91.25 474 HIS A O 1
ATOM 3783 N N . ILE A 1 475 ? 2.782 8.164 21.954 1.00 91.50 475 ILE A N 1
ATOM 3784 C CA . ILE A 1 475 ? 2.091 7.804 20.719 1.00 91.50 475 ILE A CA 1
ATOM 3785 C C . ILE A 1 475 ? 1.450 9.092 20.207 1.00 91.50 475 ILE A C 1
ATOM 3787 O O . ILE A 1 475 ? 0.684 9.713 20.938 1.00 91.50 475 ILE A O 1
ATOM 3791 N N . GLY A 1 476 ? 1.756 9.509 18.981 1.00 90.12 476 GLY A N 1
ATOM 3792 C CA . GLY A 1 476 ? 1.230 10.737 18.378 1.00 90.12 476 GLY A CA 1
ATOM 3793 C C . GLY A 1 476 ? 0.759 10.514 16.943 1.00 90.12 476 GLY A C 1
ATOM 3794 O O . GLY A 1 476 ? 0.993 9.452 16.369 1.00 90.12 476 GLY A O 1
ATOM 3795 N N . GLY A 1 477 ? 0.098 11.519 16.364 1.00 83.62 477 GLY A N 1
ATOM 3796 C CA . GLY A 1 477 ? -0.441 11.438 14.998 1.00 83.62 477 GLY A CA 1
ATOM 3797 C C . GLY A 1 477 ? -1.737 10.626 14.884 1.00 83.62 477 GLY A C 1
ATOM 3798 O O . GLY A 1 477 ? -2.040 10.110 13.811 1.00 83.62 477 GLY A O 1
ATOM 3799 N N . MET A 1 478 ? -2.479 10.501 15.985 1.00 87.19 478 MET A N 1
ATOM 3800 C CA . MET A 1 478 ? -3.785 9.839 16.043 1.00 87.19 478 MET A CA 1
ATOM 3801 C C . MET A 1 478 ? -4.921 10.838 15.787 1.00 87.19 478 MET A C 1
ATOM 3803 O O . MET A 1 478 ? -4.713 12.051 15.787 1.00 87.19 478 MET A O 1
ATOM 3807 N N . SER A 1 479 ? -6.137 10.336 15.590 1.00 86.56 479 SER A N 1
ATOM 3808 C CA . SER A 1 479 ? -7.365 11.127 15.741 1.00 86.56 479 SER A CA 1
ATOM 3809 C C . SER A 1 479 ? -7.786 11.253 17.211 1.00 86.56 479 SER A C 1
ATOM 3811 O O . SER A 1 479 ? -7.451 10.400 18.035 1.00 86.56 479 SER A O 1
ATOM 3813 N N . ASP A 1 480 ? -8.594 12.267 17.531 1.00 84.38 480 ASP A N 1
ATOM 3814 C CA . ASP A 1 480 ? -9.183 12.473 18.863 1.00 84.38 480 ASP A CA 1
ATOM 3815 C C . ASP A 1 480 ? -9.905 11.212 19.372 1.00 84.38 480 ASP A C 1
ATOM 3817 O O . ASP A 1 480 ? -9.782 10.845 20.538 1.00 84.38 480 ASP A O 1
ATOM 3821 N N . THR A 1 481 ? -10.611 10.506 18.478 1.00 84.69 481 THR A N 1
ATOM 3822 C CA . THR A 1 481 ? -11.304 9.248 18.792 1.00 84.69 481 THR A CA 1
ATOM 3823 C C . THR A 1 481 ? -10.345 8.102 19.097 1.00 84.69 481 THR A C 1
ATOM 3825 O O . THR A 1 481 ? -10.608 7.317 20.000 1.00 84.69 481 THR A O 1
ATOM 3828 N N . GLU A 1 482 ? -9.220 7.996 18.385 1.00 89.94 482 GLU A N 1
ATOM 3829 C CA . GLU A 1 482 ? -8.210 6.965 18.662 1.00 89.94 482 GLU A CA 1
ATOM 3830 C C . GLU A 1 482 ? -7.448 7.241 19.959 1.00 89.94 482 GLU A C 1
ATOM 3832 O O . GLU A 1 482 ? -7.065 6.291 20.640 1.00 89.94 482 GLU A O 1
ATOM 3837 N N . ALA A 1 483 ? -7.240 8.516 20.309 1.00 91.44 483 ALA A N 1
ATOM 3838 C CA . ALA A 1 483 ? -6.676 8.917 21.593 1.00 91.44 483 ALA A CA 1
ATOM 3839 C C . ALA A 1 483 ? -7.652 8.621 22.749 1.00 91.44 483 ALA A C 1
ATOM 3841 O O . ALA A 1 483 ? -7.236 8.064 23.767 1.00 91.44 483 ALA A O 1
ATOM 3842 N N . GLU A 1 484 ? -8.950 8.897 22.569 1.00 92.19 484 GLU A N 1
ATOM 3843 C CA . GLU A 1 484 ? -10.001 8.589 23.550 1.00 92.19 484 GLU A CA 1
ATOM 3844 C C . GLU A 1 484 ? -10.052 7.092 23.908 1.00 92.19 484 GLU A C 1
ATOM 3846 O O . GLU A 1 484 ? -10.242 6.741 25.073 1.00 92.19 484 GLU A O 1
ATOM 3851 N N . GLU A 1 485 ? -9.802 6.190 22.949 1.00 94.31 485 GLU A N 1
ATOM 3852 C CA . GLU A 1 485 ? -9.767 4.742 23.208 1.00 94.31 485 GLU A CA 1
ATOM 3853 C C . GLU A 1 485 ? -8.703 4.303 24.228 1.00 94.31 485 GLU A C 1
ATOM 3855 O O . GLU A 1 485 ? -8.838 3.224 24.798 1.00 94.31 485 GLU A O 1
ATOM 3860 N N . PHE A 1 486 ? -7.667 5.099 24.507 1.00 95.62 486 PHE A N 1
ATOM 3861 C CA . PHE A 1 486 ? -6.705 4.782 25.573 1.00 95.62 486 PHE A CA 1
ATOM 3862 C C . PHE A 1 486 ? -7.186 5.213 26.967 1.00 95.62 486 PHE A C 1
ATOM 3864 O O . PHE A 1 486 ? -6.621 4.767 27.966 1.00 95.62 486 PHE A O 1
ATOM 3871 N N . TYR A 1 487 ? -8.223 6.049 27.050 1.00 94.00 487 TYR A N 1
ATOM 3872 C CA . TYR A 1 487 ? -8.816 6.542 28.299 1.00 94.00 487 TYR A CA 1
ATOM 3873 C C . TYR A 1 487 ? -10.236 6.002 28.544 1.00 94.00 487 TYR A C 1
ATOM 3875 O O . TYR A 1 487 ? -10.782 6.177 29.632 1.00 94.00 487 TYR A O 1
ATOM 3883 N N . ALA A 1 488 ? -10.821 5.304 27.568 1.00 94.00 488 ALA A N 1
ATOM 3884 C CA . ALA A 1 488 ? -12.021 4.492 27.736 1.00 94.00 488 ALA A CA 1
ATOM 3885 C C . ALA A 1 488 ? -11.692 3.215 28.532 1.00 94.00 488 ALA A C 1
ATOM 3887 O O . ALA A 1 488 ? -10.898 2.391 28.074 1.00 94.00 488 ALA A O 1
ATOM 3888 N N . TYR A 1 489 ? -12.300 3.031 29.703 1.00 92.38 489 TYR A N 1
ATOM 3889 C CA . TYR A 1 489 ? -12.125 1.823 30.522 1.00 92.38 489 TYR A CA 1
ATOM 3890 C C . TYR A 1 489 ? -12.887 0.629 29.928 1.00 92.38 489 TYR A C 1
ATOM 3892 O O . TYR A 1 489 ? -12.365 -0.475 29.803 1.00 92.38 489 TYR A O 1
ATOM 3900 N N . GLN A 1 490 ? -14.121 0.879 29.498 1.00 93.44 490 GLN A N 1
ATOM 3901 C CA . GLN A 1 490 ? -15.020 -0.092 28.878 1.00 93.44 490 GLN A CA 1
ATOM 3902 C C . GLN A 1 490 ? -15.941 0.626 27.887 1.00 93.44 490 GLN A C 1
ATOM 3904 O O . GLN A 1 490 ? -16.090 1.854 27.934 1.00 93.44 490 GLN A O 1
ATOM 3909 N N . TYR A 1 491 ? -16.565 -0.135 26.994 1.00 95.62 491 TYR A N 1
ATOM 3910 C CA . TYR A 1 491 ? -17.567 0.366 26.061 1.00 95.62 491 TYR A CA 1
ATOM 3911 C C . TYR A 1 491 ? -18.957 -0.093 26.484 1.00 95.62 491 TYR A C 1
ATOM 3913 O O . TYR A 1 491 ? -19.200 -1.289 26.634 1.00 95.62 491 TYR A O 1
ATOM 3921 N N . LEU A 1 492 ? -19.870 0.865 26.626 1.00 94.50 492 LEU A N 1
ATOM 3922 C CA . LEU A 1 492 ? -21.303 0.612 26.729 1.00 94.50 492 LEU A CA 1
ATOM 3923 C C . LEU A 1 492 ? -21.915 0.804 25.349 1.00 94.50 492 LEU A C 1
ATOM 3925 O O . LEU A 1 492 ? -21.725 1.852 24.735 1.00 94.50 492 LEU A O 1
ATOM 3929 N N . LEU A 1 493 ? -22.658 -0.174 24.852 1.00 95.94 493 LEU A N 1
ATOM 3930 C CA . LEU A 1 493 ? -23.268 -0.093 23.528 1.00 95.94 493 LEU A CA 1
ATOM 3931 C C . LEU A 1 493 ? -24.720 -0.554 23.550 1.00 95.94 493 LEU A C 1
ATOM 3933 O O . LEU A 1 493 ? -25.101 -1.409 24.350 1.00 95.94 493 LEU A O 1
ATOM 3937 N N . SER A 1 494 ? -25.508 -0.019 22.622 1.00 96.00 494 SER A N 1
ATOM 3938 C CA . SER A 1 494 ? -26.836 -0.529 22.288 1.00 96.00 494 SER A CA 1
ATOM 3939 C C . SER A 1 494 ? -26.888 -0.815 20.786 1.00 96.00 494 SER A C 1
ATOM 3941 O O . SER A 1 494 ? -26.463 -0.009 19.951 1.00 96.00 494 SER A O 1
ATOM 3943 N N . ALA A 1 495 ? -27.324 -2.022 20.438 1.00 97.00 495 ALA A N 1
ATOM 3944 C CA . ALA A 1 495 ? -27.291 -2.559 19.087 1.00 97.00 495 ALA A CA 1
ATOM 3945 C C . ALA A 1 495 ? -28.651 -3.143 18.696 1.00 97.00 495 ALA A C 1
ATOM 3947 O O . ALA A 1 495 ? -29.341 -3.762 19.504 1.00 97.00 495 ALA A O 1
ATOM 3948 N N . LEU A 1 496 ? -29.025 -2.956 17.436 1.00 95.56 496 LEU A N 1
ATOM 3949 C CA . LEU A 1 496 ? -30.270 -3.446 16.851 1.00 95.56 496 LEU A CA 1
ATOM 3950 C C . LEU A 1 496 ? -29.984 -4.701 16.014 1.00 95.56 496 LEU A C 1
ATOM 3952 O O . LEU A 1 496 ? -28.913 -4.782 15.400 1.00 95.56 496 LEU A O 1
ATOM 3956 N N . PRO A 1 497 ? -30.904 -5.675 15.926 1.00 93.69 497 PRO A N 1
ATOM 3957 C CA . PRO A 1 497 ? -30.792 -6.768 14.967 1.00 93.69 497 PRO A CA 1
ATOM 3958 C C . PRO A 1 497 ? -30.648 -6.215 13.549 1.00 93.69 497 PRO A C 1
ATOM 3960 O O . PRO A 1 497 ? -31.513 -5.500 13.049 1.00 93.69 497 PRO A O 1
ATOM 3963 N N . ALA A 1 498 ? -29.548 -6.545 12.875 1.00 87.56 498 ALA A N 1
ATOM 3964 C CA . ALA A 1 498 ? -29.355 -6.126 11.498 1.00 87.56 498 ALA A CA 1
ATOM 3965 C C . ALA A 1 498 ? -30.312 -6.902 10.584 1.00 87.56 498 ALA A C 1
ATOM 3967 O O . ALA A 1 498 ? -30.455 -8.126 10.709 1.00 87.56 498 ALA A O 1
ATOM 3968 N N . ALA A 1 499 ? -30.912 -6.206 9.618 1.00 77.12 499 ALA A N 1
ATOM 3969 C CA . ALA A 1 499 ? -31.543 -6.841 8.471 1.00 77.12 499 ALA A CA 1
ATOM 3970 C C . ALA A 1 499 ? -30.446 -7.506 7.621 1.00 77.12 499 ALA A C 1
ATOM 3972 O O . ALA A 1 499 ? -29.768 -6.849 6.834 1.00 77.12 499 ALA A O 1
ATOM 3973 N N . LEU A 1 500 ? -30.234 -8.805 7.834 1.00 68.81 500 LEU A N 1
ATOM 3974 C CA . LEU A 1 500 ? -29.327 -9.619 7.031 1.00 68.81 500 LEU A CA 1
ATOM 3975 C C . LEU A 1 500 ? -30.094 -10.117 5.798 1.00 68.81 500 LEU A C 1
ATOM 3977 O O . LEU A 1 500 ? -31.102 -10.803 5.981 1.00 68.81 500 LEU A O 1
ATOM 3981 N N . PRO A 1 501 ? -29.666 -9.795 4.565 1.00 66.56 501 PRO A N 1
ATOM 3982 C CA . PRO A 1 501 ? -30.290 -10.355 3.375 1.00 66.56 501 PRO A CA 1
ATOM 3983 C C . PRO A 1 501 ? -30.006 -11.859 3.288 1.00 66.56 501 PRO A C 1
ATOM 3985 O O . PRO A 1 501 ? -28.881 -12.304 3.523 1.00 66.56 501 PRO A O 1
ATOM 3988 N N . GLU A 1 502 ? -31.005 -12.654 2.904 1.00 74.19 502 GLU A N 1
ATOM 3989 C CA . GLU A 1 502 ? -30.794 -14.068 2.584 1.00 74.19 502 GLU A CA 1
ATOM 3990 C C . GLU A 1 502 ? -30.132 -14.206 1.206 1.00 74.19 502 GLU A C 1
ATOM 3992 O O . GLU A 1 502 ? -30.761 -14.506 0.185 1.00 74.19 502 GLU A O 1
ATOM 3997 N N . HIS A 1 503 ? -28.814 -14.011 1.186 1.00 80.50 503 HIS A N 1
ATOM 3998 C CA . HIS A 1 503 ? -28.004 -14.136 -0.022 1.00 80.50 503 HIS A CA 1
ATOM 3999 C C . HIS A 1 503 ? -28.015 -15.556 -0.622 1.00 80.50 503 HIS A C 1
ATOM 4001 O O . HIS A 1 503 ? -27.614 -15.732 -1.769 1.00 80.50 503 HIS A O 1
ATOM 4007 N N . GLY A 1 504 ? -28.478 -16.570 0.117 1.00 86.31 504 GLY A N 1
ATOM 4008 C CA . GLY A 1 504 ? -28.435 -17.979 -0.281 1.00 86.31 504 GLY A CA 1
ATOM 4009 C C . GLY A 1 504 ? -27.022 -18.577 -0.252 1.00 86.31 504 GLY A C 1
ATOM 4010 O O . GLY A 1 504 ? -26.047 -17.909 0.086 1.00 86.31 504 GLY A O 1
ATOM 4011 N N . LEU A 1 505 ? -26.916 -19.861 -0.606 1.00 93.69 505 LEU A N 1
ATOM 4012 C CA . LEU A 1 505 ? -25.638 -20.577 -0.661 1.00 93.69 505 LEU A CA 1
ATOM 4013 C C . LEU A 1 505 ? -24.712 -19.974 -1.731 1.00 93.69 505 LEU A C 1
ATOM 4015 O O . LEU A 1 505 ? -25.119 -19.831 -2.886 1.00 93.69 505 LEU A O 1
ATOM 4019 N N . THR A 1 506 ? -23.458 -19.701 -1.374 1.00 96.88 506 THR A N 1
ATOM 4020 C CA . THR A 1 506 ? -22.393 -19.300 -2.310 1.00 96.88 506 THR A CA 1
ATOM 4021 C C . THR A 1 506 ? -21.427 -20.460 -2.547 1.00 96.88 506 THR A C 1
ATOM 4023 O O . THR A 1 506 ? -20.863 -20.991 -1.595 1.00 96.88 506 THR A O 1
ATOM 4026 N N . SER A 1 507 ? -21.183 -20.850 -3.799 1.00 98.12 507 SER A N 1
ATOM 4027 C CA . SER A 1 507 ? -20.136 -21.842 -4.092 1.00 98.12 507 SER A CA 1
ATOM 4028 C C . SER A 1 507 ? -18.800 -21.155 -4.321 1.00 98.12 507 SER A C 1
ATOM 4030 O O . SER A 1 507 ? -18.629 -20.491 -5.343 1.00 98.12 507 SER A O 1
ATOM 4032 N N . ILE A 1 508 ? -17.854 -21.337 -3.404 1.00 98.38 508 ILE A N 1
ATOM 4033 C CA . ILE A 1 508 ? -16.488 -20.834 -3.546 1.00 98.38 508 ILE A CA 1
ATOM 4034 C C . ILE A 1 508 ? -15.683 -21.878 -4.331 1.00 98.38 508 ILE A C 1
ATOM 4036 O O . ILE A 1 508 ? -15.395 -22.964 -3.828 1.00 98.38 508 ILE A O 1
ATOM 4040 N N . VAL A 1 509 ? -15.370 -21.562 -5.587 1.00 98.31 509 VAL A N 1
ATOM 4041 C CA . VAL A 1 509 ? -14.590 -22.389 -6.511 1.00 98.31 509 VAL A CA 1
ATOM 4042 C C . VAL A 1 509 ? -13.125 -21.965 -6.446 1.00 98.31 509 VAL A C 1
ATOM 4044 O O . VAL A 1 509 ? -12.792 -20.833 -6.800 1.00 98.31 509 VAL A O 1
ATOM 4047 N N . ILE A 1 510 ? -12.260 -22.888 -6.026 1.00 98.00 510 ILE A N 1
ATOM 4048 C CA . ILE A 1 510 ? -10.815 -22.683 -5.871 1.00 98.00 510 ILE A CA 1
ATOM 4049 C C . ILE A 1 510 ? -10.078 -23.667 -6.780 1.00 98.00 510 ILE A C 1
ATOM 4051 O O . ILE A 1 510 ? -10.252 -24.882 -6.673 1.00 98.00 510 ILE A O 1
ATOM 4055 N N . VAL A 1 511 ? -9.239 -23.150 -7.675 1.00 96.12 511 VAL A N 1
ATOM 4056 C CA . VAL A 1 511 ? -8.346 -23.971 -8.506 1.00 96.12 511 VAL A CA 1
ATOM 4057 C C . VAL A 1 511 ? -6.985 -24.064 -7.823 1.00 96.12 511 VAL A C 1
ATOM 4059 O O . VAL A 1 511 ? -6.423 -23.041 -7.434 1.00 96.12 511 VAL A O 1
ATOM 4062 N N . THR A 1 512 ? -6.445 -25.276 -7.688 1.00 94.56 512 THR A N 1
ATOM 4063 C CA . THR A 1 512 ? -5.131 -25.522 -7.072 1.00 94.56 512 THR A CA 1
ATOM 4064 C C . THR A 1 512 ? -4.150 -26.133 -8.066 1.00 94.56 512 THR A C 1
ATOM 4066 O O . THR A 1 512 ? -4.514 -26.969 -8.890 1.00 94.56 512 THR A O 1
ATOM 4069 N N . HIS A 1 513 ? -2.888 -25.714 -7.993 1.00 91.81 513 HIS A N 1
ATOM 4070 C CA . HIS A 1 513 ? -1.767 -26.378 -8.655 1.00 91.81 513 HIS A CA 1
ATOM 4071 C C . HIS A 1 513 ? -0.505 -26.118 -7.827 1.00 91.81 513 HIS A C 1
ATOM 4073 O O . HIS A 1 513 ? 0.147 -25.081 -7.967 1.00 91.81 513 HIS A O 1
ATOM 4079 N N . ASN A 1 514 ? -0.207 -27.055 -6.930 1.00 90.25 514 ASN A N 1
ATOM 4080 C CA . ASN A 1 514 ? 0.728 -26.920 -5.816 1.00 90.25 514 ASN A CA 1
ATOM 4081 C C . ASN A 1 514 ? 0.368 -25.744 -4.879 1.00 90.25 514 ASN A C 1
ATOM 4083 O O . ASN A 1 514 ? -0.741 -25.203 -4.917 1.00 90.25 514 ASN A O 1
ATOM 4087 N N . GLN A 1 515 ? 1.332 -25.339 -4.048 1.00 90.31 515 GLN A N 1
ATOM 4088 C CA . GLN A 1 515 ? 1.218 -24.299 -3.025 1.00 90.31 515 GLN A CA 1
ATOM 4089 C C . GLN A 1 515 ? 0.305 -24.710 -1.852 1.00 90.31 515 GLN A C 1
ATOM 4091 O O . GLN A 1 515 ? -0.541 -23.933 -1.397 1.00 90.31 515 GLN A O 1
ATOM 4096 N N . VAL A 1 516 ? 0.501 -25.921 -1.312 1.00 93.94 516 VAL A N 1
ATOM 4097 C CA . VAL A 1 516 ? -0.270 -26.455 -0.168 1.00 93.94 516 VAL A CA 1
ATOM 4098 C C . VAL A 1 516 ? -0.275 -25.518 1.051 1.00 93.94 516 VAL A C 1
ATOM 4100 O O . VAL A 1 516 ? -1.295 -25.398 1.727 1.00 93.94 516 VAL A O 1
ATOM 4103 N N . ALA A 1 517 ? 0.825 -24.800 1.313 1.00 91.38 517 ALA A N 1
ATOM 4104 C CA . ALA A 1 517 ? 0.928 -23.854 2.428 1.00 91.38 517 ALA A CA 1
ATOM 4105 C C . ALA A 1 517 ? -0.003 -22.637 2.266 1.00 91.38 517 ALA A C 1
ATOM 4107 O O . ALA A 1 517 ? -0.728 -22.292 3.196 1.00 91.38 517 ALA A O 1
ATOM 4108 N N . TYR A 1 518 ? -0.039 -22.033 1.073 1.00 91.88 518 TYR A N 1
ATOM 4109 C CA . TYR A 1 518 ? -0.968 -20.942 0.755 1.00 91.88 518 TYR A CA 1
ATOM 4110 C C . TYR A 1 518 ? -2.419 -21.430 0.748 1.00 91.88 518 TYR A C 1
ATOM 4112 O O . TYR A 1 518 ? -3.289 -20.791 1.334 1.00 91.88 518 TYR A O 1
ATOM 4120 N N . THR A 1 519 ? -2.656 -22.620 0.187 1.00 94.38 519 THR A N 1
ATOM 4121 C CA . THR A 1 519 ? -3.983 -23.253 0.155 1.00 94.38 519 THR A CA 1
ATOM 4122 C C . THR A 1 519 ? -4.541 -23.461 1.568 1.00 94.38 519 THR A C 1
ATOM 4124 O O . THR A 1 519 ? -5.717 -23.189 1.793 1.00 94.38 519 THR A O 1
ATOM 4127 N N . ARG A 1 520 ? -3.705 -23.870 2.537 1.00 94.75 520 ARG A N 1
ATOM 4128 C CA . ARG A 1 520 ? -4.081 -23.957 3.961 1.00 94.75 520 ARG A CA 1
ATOM 4129 C C . ARG A 1 520 ? -4.492 -22.599 4.525 1.00 94.75 520 ARG A C 1
ATOM 4131 O O . ARG A 1 520 ? -5.634 -22.448 4.943 1.00 94.75 520 ARG A O 1
ATOM 4138 N N . GLN A 1 521 ? -3.617 -21.594 4.428 1.00 93.81 521 GLN A N 1
ATOM 4139 C CA . GLN A 1 521 ? -3.905 -20.241 4.927 1.00 93.81 521 GLN A CA 1
ATOM 4140 C C . GLN A 1 521 ? -5.188 -19.647 4.320 1.00 93.81 521 GLN A C 1
ATOM 4142 O O . GLN A 1 521 ? -5.961 -19.003 5.030 1.00 93.81 521 GLN A O 1
ATOM 4147 N N . CYS A 1 522 ? -5.436 -19.886 3.029 1.00 95.31 522 CYS A N 1
ATOM 4148 C CA . CYS A 1 522 ? -6.654 -19.469 2.340 1.00 95.31 522 CYS A CA 1
ATOM 4149 C C . CYS A 1 522 ? -7.905 -20.116 2.963 1.00 95.31 522 CYS A C 1
ATOM 4151 O O . CYS A 1 522 ? -8.839 -19.413 3.348 1.00 95.31 522 CYS A O 1
ATOM 4153 N N . VAL A 1 523 ? -7.906 -21.444 3.128 1.00 95.38 523 VAL A N 1
ATOM 4154 C CA . VAL A 1 523 ? -9.032 -22.202 3.704 1.00 95.38 523 VAL A CA 1
ATOM 4155 C C . VAL A 1 523 ? -9.292 -21.839 5.162 1.00 95.38 523 VAL A C 1
ATOM 4157 O O . VAL A 1 523 ? -10.451 -21.663 5.545 1.00 95.38 523 VAL A O 1
ATOM 4160 N N . ASP A 1 524 ? -8.238 -21.694 5.961 1.00 91.12 524 ASP A N 1
ATOM 4161 C CA . ASP A 1 524 ? -8.354 -21.353 7.378 1.00 91.12 524 ASP A CA 1
ATOM 4162 C C . ASP A 1 524 ? -8.955 -19.942 7.537 1.00 91.12 524 ASP A C 1
ATOM 4164 O O . ASP A 1 524 ? -9.934 -19.764 8.262 1.00 91.12 524 ASP A O 1
ATOM 4168 N N . ASN A 1 525 ? -8.519 -18.963 6.730 1.00 93.31 525 ASN A N 1
ATOM 4169 C CA . ASN A 1 525 ? -9.131 -17.628 6.724 1.00 93.31 525 ASN A CA 1
ATOM 4170 C C . ASN A 1 525 ? -10.578 -17.623 6.200 1.00 93.31 525 ASN A C 1
ATOM 4172 O O . ASN A 1 525 ? -11.402 -16.876 6.727 1.00 93.31 525 ASN A O 1
ATOM 4176 N N . ILE A 1 526 ? -10.941 -18.457 5.216 1.00 94.75 526 ILE A N 1
ATOM 4177 C CA . ILE A 1 526 ? -12.350 -18.587 4.797 1.00 94.75 526 ILE A CA 1
ATOM 4178 C C . ILE A 1 526 ? -13.204 -19.092 5.966 1.00 94.75 526 ILE A C 1
ATOM 4180 O O . ILE A 1 526 ? -14.260 -18.512 6.228 1.00 94.75 526 ILE A O 1
ATOM 4184 N N . ARG A 1 527 ? -12.738 -20.113 6.694 1.00 89.19 527 ARG A N 1
ATOM 4185 C CA . ARG A 1 527 ? -13.429 -20.666 7.870 1.00 89.19 527 ARG A CA 1
ATOM 4186 C C . ARG A 1 527 ? -13.565 -19.649 9.001 1.00 89.19 527 ARG A C 1
ATOM 4188 O O . ARG A 1 527 ? -14.634 -19.544 9.594 1.00 89.19 527 ARG A O 1
ATOM 4195 N N . GLU A 1 528 ? -12.519 -18.876 9.271 1.00 86.44 528 GLU A N 1
ATOM 4196 C CA . GLU A 1 528 ? -12.507 -17.895 10.359 1.00 86.44 528 GLU A CA 1
ATOM 4197 C C . GLU A 1 528 ? -13.280 -16.607 10.055 1.00 86.44 528 GLU A C 1
ATOM 4199 O O . GLU A 1 528 ? -13.812 -15.996 10.985 1.00 86.44 528 GLU A O 1
ATOM 4204 N N . ARG A 1 529 ? -13.319 -16.155 8.791 1.00 90.94 529 ARG A N 1
ATOM 4205 C CA . ARG A 1 529 ? -13.751 -14.793 8.403 1.00 90.94 529 ARG A CA 1
ATOM 4206 C C . ARG A 1 529 ? -15.050 -14.720 7.596 1.00 90.94 529 ARG A C 1
ATOM 4208 O O . ARG A 1 529 ? -15.477 -13.613 7.259 1.00 90.94 529 ARG A O 1
ATOM 4215 N N . THR A 1 530 ? -15.674 -15.858 7.297 1.00 91.38 530 THR A N 1
ATOM 4216 C CA . THR A 1 530 ? -16.898 -15.938 6.482 1.00 91.38 530 THR A CA 1
ATOM 4217 C C . THR A 1 530 ? -18.077 -16.414 7.326 1.00 91.38 530 THR A C 1
ATOM 4219 O O . THR A 1 530 ? -18.089 -17.555 7.776 1.00 91.38 530 THR A O 1
ATOM 4222 N N . ASP A 1 531 ? -19.072 -15.547 7.524 1.00 87.25 531 ASP A N 1
ATOM 4223 C CA . ASP A 1 531 ? -20.278 -15.852 8.316 1.00 87.25 531 ASP A CA 1
ATOM 4224 C C . ASP A 1 531 ? -21.493 -16.224 7.438 1.00 87.25 531 ASP A C 1
ATOM 4226 O O . ASP A 1 531 ? -22.530 -16.658 7.939 1.00 87.25 531 ASP A O 1
ATOM 4230 N N . GLU A 1 532 ? -21.389 -16.023 6.123 1.00 89.50 532 GLU A N 1
ATOM 4231 C CA . GLU A 1 532 ? -22.431 -16.327 5.139 1.00 89.50 532 GLU A CA 1
ATOM 4232 C C . GLU A 1 532 ? -22.453 -17.826 4.794 1.00 89.50 532 GLU A C 1
ATOM 4234 O O . GLU A 1 532 ? -21.459 -18.527 4.957 1.00 89.50 532 GLU A O 1
ATOM 4239 N N . LEU A 1 533 ? -23.567 -18.338 4.257 1.00 90.62 533 LEU A N 1
ATOM 4240 C CA . LEU A 1 533 ? -23.639 -19.736 3.817 1.00 90.62 533 LEU A CA 1
ATOM 4241 C C . LEU A 1 533 ? -22.782 -19.967 2.564 1.00 90.62 533 LEU A C 1
ATOM 4243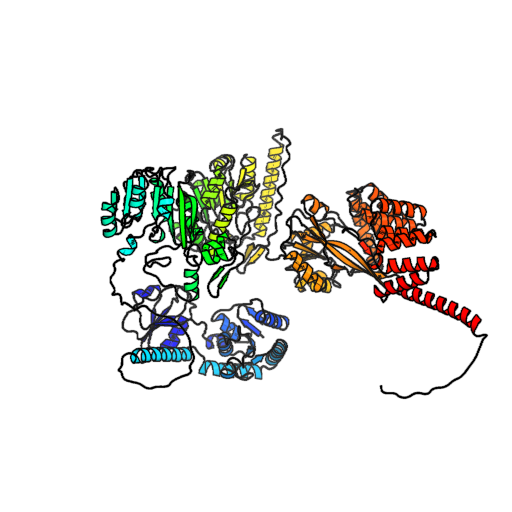 O O . LEU A 1 533 ? -23.083 -19.437 1.489 1.00 90.62 533 LEU A O 1
ATOM 4247 N N . TYR A 1 534 ? -21.759 -20.816 2.679 1.00 95.12 534 TYR A N 1
ATOM 4248 C CA . TYR A 1 534 ? -20.902 -21.217 1.565 1.00 95.12 534 TYR A CA 1
ATOM 4249 C C . TYR A 1 534 ? -20.695 -22.734 1.475 1.00 95.12 534 TYR A C 1
ATOM 4251 O O . TYR A 1 534 ? -20.880 -23.476 2.437 1.00 95.12 534 TYR A O 1
ATOM 4259 N N . GLU A 1 535 ? -20.276 -23.186 0.296 1.00 96.00 535 GLU A N 1
ATOM 4260 C CA . GLU A 1 535 ? -19.646 -24.490 0.077 1.00 96.00 535 GLU A CA 1
ATOM 4261 C C . GLU A 1 535 ? -18.271 -24.286 -0.574 1.00 96.00 535 GLU A C 1
ATOM 4263 O O . GLU A 1 535 ? -18.077 -23.325 -1.324 1.00 96.00 535 GLU A O 1
ATOM 4268 N N . LEU A 1 536 ? -17.327 -25.194 -0.315 1.00 97.88 536 LEU A N 1
ATOM 4269 C CA . LEU A 1 536 ? -16.006 -25.185 -0.947 1.00 97.88 536 LEU A CA 1
ATOM 4270 C C . LEU A 1 536 ? -15.956 -26.203 -2.089 1.00 97.88 536 LEU A C 1
ATOM 4272 O O . LEU A 1 536 ? -16.277 -27.380 -1.902 1.00 97.88 536 LEU A O 1
ATOM 4276 N N . VAL A 1 537 ? -15.528 -25.746 -3.265 1.00 98.12 537 VAL A N 1
ATOM 4277 C CA . VAL A 1 537 ? -15.365 -26.553 -4.476 1.00 98.12 537 VAL A CA 1
ATOM 4278 C C . VAL A 1 537 ? -13.933 -26.408 -4.977 1.00 98.12 537 VAL A C 1
ATOM 4280 O O . VAL A 1 537 ? -13.576 -25.401 -5.583 1.00 98.12 537 VAL A O 1
ATOM 4283 N N . PHE A 1 538 ? -13.113 -27.426 -4.754 1.00 98.25 538 PHE A N 1
ATOM 4284 C CA . PHE A 1 538 ? -11.736 -27.461 -5.226 1.00 98.25 538 PHE A CA 1
ATOM 4285 C C . PHE A 1 538 ? -11.614 -28.191 -6.558 1.00 98.25 538 PHE A C 1
ATOM 4287 O O . PHE A 1 538 ? -12.207 -29.257 -6.754 1.00 98.25 538 PHE A O 1
ATOM 4294 N N . VAL A 1 539 ? -10.790 -27.646 -7.450 1.00 98.00 539 VAL A N 1
ATOM 4295 C CA . VAL A 1 539 ? -10.359 -28.320 -8.676 1.00 98.00 539 VAL A CA 1
ATOM 4296 C C . VAL A 1 539 ? -8.843 -28.317 -8.738 1.00 98.00 539 VAL A C 1
ATOM 4298 O O . VAL A 1 539 ? -8.217 -27.299 -9.030 1.00 98.00 539 VAL A O 1
ATOM 4301 N N . ASP A 1 540 ? -8.262 -29.475 -8.460 1.00 97.38 540 ASP A N 1
ATOM 4302 C CA . ASP A 1 540 ? -6.826 -29.670 -8.491 1.00 97.38 540 ASP A CA 1
ATOM 4303 C C . ASP A 1 540 ? -6.335 -29.988 -9.907 1.00 97.38 540 ASP A C 1
ATOM 4305 O O . ASP A 1 540 ? -6.756 -30.964 -10.534 1.00 97.38 540 ASP A O 1
ATOM 4309 N N . ASN A 1 541 ? -5.427 -29.156 -10.408 1.00 94.00 541 ASN A N 1
ATOM 4310 C CA . ASN A 1 541 ? -4.826 -29.239 -11.733 1.00 94.00 541 ASN A CA 1
ATOM 4311 C C . ASN A 1 541 ? -3.512 -30.037 -11.714 1.00 94.00 541 ASN A C 1
ATOM 4313 O O . ASN A 1 541 ? -2.496 -29.574 -12.230 1.00 94.00 541 ASN A O 1
ATOM 4317 N N . ALA A 1 542 ? -3.536 -31.237 -11.129 1.00 93.75 542 ALA A N 1
ATOM 4318 C CA . ALA A 1 542 ? -2.388 -32.136 -10.989 1.00 93.75 542 ALA A CA 1
ATOM 4319 C C . ALA A 1 542 ? -1.251 -31.554 -10.122 1.00 93.75 542 ALA A C 1
ATOM 4321 O O . ALA A 1 542 ? -0.125 -31.349 -10.583 1.00 93.75 542 ALA A O 1
ATOM 4322 N N . SER A 1 543 ? -1.559 -31.271 -8.855 1.00 93.56 543 SER A N 1
ATOM 4323 C CA . SER A 1 543 ? -0.567 -30.934 -7.827 1.00 93.56 543 SER A CA 1
ATOM 4324 C C . SER A 1 543 ? 0.280 -32.144 -7.420 1.00 93.56 543 SER A C 1
ATOM 4326 O O . SER A 1 543 ? -0.184 -33.283 -7.427 1.00 93.56 543 SER A O 1
ATOM 4328 N N . THR A 1 544 ? 1.517 -31.884 -6.999 1.00 92.62 544 THR A N 1
ATOM 4329 C CA . THR A 1 544 ? 2.518 -32.896 -6.613 1.00 92.62 544 THR A CA 1
ATOM 4330 C C . THR A 1 544 ? 3.141 -32.654 -5.230 1.00 92.62 544 THR A C 1
ATOM 4332 O O . THR A 1 544 ? 4.069 -33.359 -4.847 1.00 92.62 544 THR A O 1
ATOM 4335 N N . ASP A 1 545 ? 2.666 -31.656 -4.479 1.00 91.94 545 ASP A N 1
ATOM 4336 C CA . ASP A 1 545 ? 3.263 -31.163 -3.224 1.00 91.94 545 ASP A CA 1
ATOM 4337 C C . ASP A 1 545 ? 2.483 -31.538 -1.943 1.00 91.94 545 ASP A C 1
ATOM 4339 O O . ASP A 1 545 ? 2.705 -30.954 -0.883 1.00 91.94 545 ASP A O 1
ATOM 4343 N N . GLY A 1 546 ? 1.543 -32.483 -2.031 1.00 93.81 546 GLY A N 1
ATOM 4344 C CA . GLY A 1 546 ? 0.644 -32.848 -0.927 1.00 93.81 546 GLY A CA 1
ATOM 4345 C C . GLY A 1 546 ? -0.667 -32.049 -0.869 1.00 93.81 546 GLY A C 1
ATOM 4346 O O . GLY A 1 546 ? -1.463 -32.238 0.056 1.00 93.81 546 GLY A O 1
ATOM 4347 N N . THR A 1 547 ? -0.923 -31.155 -1.836 1.00 95.19 547 THR A N 1
ATOM 4348 C CA . THR A 1 547 ? -2.190 -30.404 -1.910 1.00 95.19 547 THR A CA 1
ATOM 4349 C C . THR A 1 547 ? -3.407 -31.329 -2.018 1.00 95.19 547 THR A C 1
ATOM 4351 O O . THR A 1 547 ? -4.381 -31.117 -1.302 1.00 95.19 547 THR A O 1
ATOM 4354 N N . VAL A 1 548 ? -3.368 -32.390 -2.833 1.00 95.88 548 VAL A N 1
ATOM 4355 C CA . VAL A 1 548 ? -4.521 -33.296 -3.030 1.00 95.88 548 VAL A CA 1
ATOM 4356 C C . VAL A 1 548 ? -4.915 -34.016 -1.735 1.00 95.88 548 VAL A C 1
ATOM 4358 O O . VAL A 1 548 ? -6.102 -34.133 -1.420 1.00 95.88 548 VAL A O 1
ATOM 4361 N N . GLU A 1 549 ? -3.931 -34.477 -0.968 1.00 96.12 549 GLU A N 1
ATOM 4362 C CA . GLU A 1 549 ? -4.105 -35.131 0.330 1.00 96.12 549 GLU A CA 1
ATOM 4363 C C . GLU A 1 549 ? -4.718 -34.164 1.347 1.00 96.12 549 GLU A C 1
ATOM 4365 O O . GLU A 1 549 ? -5.657 -34.530 2.056 1.00 96.12 549 GLU A O 1
ATOM 4370 N N . TYR A 1 550 ? -4.243 -32.913 1.372 1.00 97.06 550 TYR A N 1
ATOM 4371 C CA . TYR A 1 550 ? -4.837 -31.867 2.200 1.00 97.06 550 TYR A CA 1
ATOM 4372 C C . TYR A 1 550 ? -6.292 -31.590 1.806 1.00 97.06 550 TYR A C 1
ATOM 4374 O O . TYR A 1 550 ? -7.168 -31.644 2.668 1.00 97.06 550 TYR A O 1
ATOM 4382 N N . LEU A 1 551 ? -6.581 -31.367 0.523 1.00 95.31 551 LEU A N 1
ATOM 4383 C CA . LEU A 1 551 ? -7.940 -31.074 0.059 1.00 95.31 551 LEU A CA 1
ATOM 4384 C C . LEU A 1 551 ? -8.924 -32.203 0.395 1.00 95.31 551 LEU A C 1
ATOM 4386 O O . LEU A 1 551 ? -10.037 -31.935 0.840 1.00 95.31 551 LEU A O 1
ATOM 4390 N N . ARG A 1 552 ? -8.506 -33.468 0.259 1.00 92.31 552 ARG A N 1
ATOM 4391 C CA . ARG A 1 552 ? -9.316 -34.641 0.639 1.00 92.31 552 ARG A CA 1
ATOM 4392 C C . ARG A 1 552 ? -9.534 -34.785 2.150 1.00 92.31 552 ARG A C 1
ATOM 4394 O O . ARG A 1 552 ? -10.459 -35.488 2.542 1.00 92.31 552 ARG A O 1
ATOM 4401 N N . SER A 1 553 ? -8.720 -34.135 2.984 1.00 93.88 553 SER A N 1
ATOM 4402 C CA . SER A 1 553 ? -8.914 -34.090 4.444 1.00 93.88 553 SER A CA 1
ATOM 4403 C C . SER A 1 553 ? -9.940 -33.042 4.902 1.00 93.88 553 SER A C 1
ATOM 4405 O O . SER A 1 553 ? -10.311 -33.018 6.074 1.00 93.88 553 SER A O 1
ATOM 4407 N N . LEU A 1 554 ? -10.418 -32.175 4.000 1.00 90.75 554 LEU A N 1
ATOM 4408 C CA . LEU A 1 554 ? -11.398 -31.139 4.319 1.00 90.75 554 LEU A CA 1
ATOM 4409 C C . LEU A 1 554 ? -12.825 -31.701 4.280 1.00 90.75 554 LEU A C 1
ATOM 4411 O O . LEU A 1 554 ? -13.439 -31.813 3.218 1.00 90.75 554 LEU A O 1
ATOM 4415 N N . GLU A 1 555 ? -13.378 -32.014 5.453 1.00 85.31 555 GLU A N 1
ATOM 4416 C CA . GLU A 1 555 ? -14.781 -32.419 5.580 1.00 85.31 555 GLU A CA 1
ATOM 4417 C C . GLU A 1 555 ? -15.736 -31.389 4.950 1.00 85.31 555 GLU A C 1
ATOM 4419 O O . GLU A 1 555 ? -15.571 -30.176 5.100 1.00 85.31 555 GLU A O 1
ATOM 4424 N N . GLY A 1 556 ? -16.735 -31.885 4.213 1.00 84.75 556 GLY A N 1
ATOM 4425 C CA . GLY A 1 556 ? -17.738 -31.070 3.518 1.00 84.75 556 GLY A CA 1
ATOM 4426 C C . GLY A 1 556 ? -17.288 -30.430 2.195 1.00 84.75 556 GLY A C 1
ATOM 4427 O O . GLY A 1 556 ? -18.139 -29.928 1.461 1.00 84.75 556 GLY A O 1
ATOM 4428 N N . ALA A 1 557 ? -15.998 -30.464 1.844 1.00 91.88 557 ALA A N 1
ATOM 4429 C CA . ALA A 1 557 ? -15.509 -29.904 0.585 1.00 91.88 557 ALA A CA 1
ATOM 4430 C C . ALA A 1 557 ? -15.755 -30.843 -0.614 1.00 91.88 557 ALA A C 1
ATOM 4432 O O . ALA A 1 557 ? -15.541 -32.055 -0.543 1.00 91.88 557 ALA A O 1
ATOM 4433 N N . LYS A 1 558 ? -16.145 -30.277 -1.761 1.00 96.81 558 LYS A N 1
ATOM 4434 C CA . LYS A 1 558 ? -16.176 -30.991 -3.048 1.00 96.81 558 LYS A CA 1
ATOM 4435 C C . LYS A 1 558 ? -14.791 -30.898 -3.684 1.00 96.81 558 LYS A C 1
ATOM 4437 O O . LYS A 1 558 ? -14.326 -29.793 -3.937 1.00 96.81 558 LYS A O 1
ATOM 4442 N N . VAL A 1 559 ? -14.142 -32.027 -3.970 1.00 97.25 559 VAL A N 1
ATOM 4443 C CA . VAL A 1 559 ? -12.783 -32.056 -4.545 1.00 97.25 559 VAL A CA 1
ATOM 4444 C C . VAL A 1 559 ? -12.780 -32.803 -5.877 1.00 97.25 559 VAL A C 1
ATOM 4446 O O . VAL A 1 559 ? -13.108 -33.988 -5.938 1.00 97.25 559 VAL A O 1
ATOM 4449 N N . LEU A 1 560 ? -12.381 -32.112 -6.942 1.00 97.62 560 LEU A N 1
ATOM 4450 C CA . LEU A 1 560 ? -12.090 -32.677 -8.259 1.00 97.62 560 LEU A CA 1
ATOM 4451 C C . LEU A 1 560 ? -10.572 -32.693 -8.475 1.00 97.62 560 LEU A C 1
ATOM 4453 O O . LEU A 1 560 ? -9.888 -31.758 -8.076 1.00 97.62 560 LEU A O 1
ATOM 4457 N N . THR A 1 561 ? -10.044 -33.732 -9.124 1.00 97.00 561 THR A N 1
ATOM 4458 C CA . THR A 1 561 ? -8.605 -33.866 -9.417 1.00 97.00 561 THR A CA 1
ATOM 4459 C C . THR A 1 561 ? -8.389 -34.223 -10.884 1.00 97.00 561 THR A C 1
ATOM 4461 O O . THR A 1 561 ? -8.932 -35.228 -11.351 1.00 97.00 561 THR A O 1
ATOM 4464 N N . ASN A 1 562 ? -7.585 -33.438 -11.595 1.00 96.19 562 ASN A N 1
ATOM 4465 C CA . ASN A 1 562 ? -7.123 -33.731 -12.950 1.00 96.19 562 ASN A CA 1
ATOM 4466 C C . ASN A 1 562 ? -5.803 -34.522 -12.921 1.00 96.19 562 ASN A C 1
ATOM 4468 O O . ASN A 1 562 ? -5.018 -34.395 -11.986 1.00 96.19 562 ASN A O 1
ATOM 4472 N N . ALA A 1 563 ? -5.561 -35.340 -13.950 1.00 91.06 563 ALA A N 1
ATOM 4473 C CA . ALA A 1 563 ? -4.298 -36.074 -14.114 1.00 91.06 563 ALA A CA 1
ATOM 4474 C C . ALA A 1 563 ? -3.176 -35.199 -14.709 1.00 91.06 563 ALA A C 1
ATOM 4476 O O . ALA A 1 563 ? -1.996 -35.492 -14.545 1.00 91.06 563 ALA A O 1
ATOM 4477 N N . ASP A 1 564 ? -3.566 -34.128 -15.395 1.00 91.62 564 ASP A N 1
ATOM 4478 C CA . ASP A 1 564 ? -2.733 -33.157 -16.091 1.00 91.62 564 ASP A CA 1
ATOM 4479 C C . ASP A 1 564 ? -3.234 -31.730 -15.806 1.00 91.62 564 ASP A C 1
ATOM 4481 O O . ASP A 1 564 ? -4.398 -31.521 -15.453 1.00 91.62 564 ASP A O 1
ATOM 4485 N N . ASN A 1 565 ? -2.365 -30.724 -15.946 1.00 91.25 565 ASN A N 1
ATOM 4486 C CA . ASN A 1 565 ? -2.770 -29.332 -15.752 1.00 91.25 565 ASN A CA 1
ATOM 4487 C C . ASN A 1 565 ? -3.561 -28.840 -16.974 1.00 91.25 565 ASN A C 1
ATOM 4489 O O . ASN A 1 565 ? -2.994 -28.456 -17.998 1.00 91.25 565 ASN A O 1
ATOM 4493 N N . ARG A 1 566 ? -4.890 -28.834 -16.843 1.00 92.38 566 ARG A N 1
ATOM 4494 C CA . ARG A 1 566 ? -5.834 -28.476 -17.914 1.00 92.38 566 ARG A CA 1
ATOM 4495 C C . ARG A 1 566 ? -5.951 -26.972 -18.182 1.00 92.38 566 ARG A C 1
ATOM 4497 O O . ARG A 1 566 ? -6.736 -26.573 -19.042 1.00 92.38 566 ARG A O 1
ATOM 4504 N N . GLY A 1 567 ? -5.203 -26.143 -17.455 1.00 90.06 567 GLY A N 1
ATOM 4505 C CA . GLY A 1 567 ? -5.334 -24.692 -17.489 1.00 90.06 567 GLY A CA 1
ATOM 4506 C C . GLY A 1 567 ? -6.416 -24.156 -16.544 1.00 90.06 567 GLY A C 1
ATOM 4507 O O . GLY A 1 567 ? -7.278 -24.893 -16.055 1.00 90.06 567 GLY A O 1
ATOM 4508 N N . PHE A 1 568 ? -6.355 -22.855 -16.261 1.00 92.50 568 PHE A N 1
ATOM 4509 C CA . PHE A 1 568 ? -7.194 -22.199 -15.256 1.00 92.50 568 PHE A CA 1
ATOM 4510 C C . PHE A 1 568 ? -8.684 -22.126 -15.649 1.00 92.50 568 PHE A C 1
ATOM 4512 O O . PHE A 1 568 ? -9.508 -22.604 -14.866 1.00 92.50 568 PHE A O 1
ATOM 4519 N N . PRO A 1 569 ? -9.084 -21.660 -16.855 1.00 95.06 569 PRO A N 1
ATOM 4520 C CA . PRO A 1 569 ? -10.498 -21.559 -17.216 1.00 95.06 569 PRO A CA 1
ATOM 4521 C C . PRO A 1 569 ? -11.188 -22.927 -17.277 1.00 95.06 569 PRO A C 1
ATOM 4523 O O . PRO A 1 569 ? -12.326 -23.061 -16.841 1.00 95.06 569 PRO A O 1
ATOM 4526 N N . ALA A 1 570 ? -10.500 -23.965 -17.767 1.00 96.00 570 ALA A N 1
ATOM 4527 C CA . ALA A 1 570 ? -11.052 -25.319 -17.838 1.00 96.00 570 ALA A CA 1
ATOM 4528 C C . ALA A 1 570 ? -11.310 -25.911 -16.440 1.00 96.00 570 ALA A C 1
ATOM 4530 O O . ALA A 1 570 ? -12.341 -26.555 -16.223 1.00 96.00 570 ALA A O 1
ATOM 4531 N N . ALA A 1 571 ? -10.416 -25.643 -15.484 1.00 96.44 571 ALA A N 1
ATOM 4532 C CA . ALA A 1 571 ? -10.574 -26.044 -14.090 1.00 96.44 571 ALA A CA 1
ATOM 4533 C C . ALA A 1 571 ? -11.693 -25.266 -13.384 1.00 96.44 571 ALA A C 1
ATOM 4535 O O . ALA A 1 571 ? -12.574 -25.875 -12.774 1.00 96.44 571 ALA A O 1
ATOM 4536 N N . VAL A 1 572 ? -11.749 -23.942 -13.560 1.00 96.75 572 VAL A N 1
ATOM 4537 C CA . VAL A 1 572 ? -12.882 -23.116 -13.109 1.00 96.75 572 VAL A CA 1
ATOM 4538 C C . VAL A 1 572 ? -14.204 -23.670 -13.659 1.00 96.75 572 VAL A C 1
ATOM 4540 O O . VAL A 1 572 ? -15.153 -23.886 -12.902 1.00 96.75 572 VAL A O 1
ATOM 4543 N N . ASN A 1 573 ? -14.257 -24.002 -14.951 1.00 97.12 573 ASN A N 1
ATOM 4544 C CA . ASN A 1 573 ? -15.437 -24.580 -15.591 1.00 97.12 573 ASN A CA 1
ATOM 4545 C C . ASN A 1 573 ? -15.815 -25.962 -15.018 1.00 97.12 573 ASN A C 1
ATOM 4547 O O . ASN A 1 573 ? -17.000 -26.296 -14.969 1.00 97.12 573 ASN A O 1
ATOM 4551 N N . GLN A 1 574 ? -14.850 -26.780 -14.576 1.00 97.81 574 GLN A N 1
ATOM 4552 C CA . GLN A 1 574 ? -15.129 -28.028 -13.850 1.00 97.81 574 GLN A CA 1
ATOM 4553 C C . GLN A 1 574 ? -15.785 -27.753 -12.491 1.00 97.81 574 GLN A C 1
ATOM 4555 O O . GLN A 1 574 ? -16.782 -28.402 -12.172 1.00 97.81 574 GLN A O 1
ATOM 4560 N N . GLY A 1 575 ? -15.289 -26.766 -11.740 1.00 97.25 575 GLY A N 1
ATOM 4561 C CA . GLY A 1 575 ? -15.847 -26.372 -10.444 1.00 97.25 575 GLY A CA 1
ATOM 4562 C C . GLY A 1 575 ? -17.263 -25.804 -10.564 1.00 97.25 575 GLY A C 1
ATOM 4563 O O . GLY A 1 575 ? -18.176 -26.263 -9.877 1.00 97.25 575 GLY A O 1
ATOM 4564 N N . ILE A 1 576 ? -17.486 -24.893 -11.519 1.00 96.38 576 ILE A N 1
ATOM 4565 C CA . ILE A 1 576 ? -18.806 -24.306 -11.822 1.00 96.38 576 ILE A CA 1
ATOM 4566 C C . ILE A 1 576 ? -19.868 -25.386 -12.100 1.00 96.38 576 ILE A C 1
ATOM 4568 O O . ILE A 1 576 ? -21.019 -25.229 -11.691 1.00 96.38 576 ILE A O 1
ATOM 4572 N N . ARG A 1 577 ? -19.499 -26.498 -12.756 1.00 95.88 577 ARG A N 1
ATOM 4573 C CA . ARG A 1 577 ? -20.432 -27.596 -13.079 1.00 95.88 577 ARG A CA 1
ATOM 4574 C C . ARG A 1 577 ? -20.896 -28.415 -11.868 1.00 95.88 577 ARG A C 1
ATOM 4576 O O . ARG A 1 577 ? -21.968 -29.005 -11.948 1.00 95.88 577 ARG A O 1
ATOM 4583 N N . VAL A 1 578 ? -20.122 -28.474 -10.780 1.00 96.50 578 VAL A N 1
ATOM 4584 C CA . VAL A 1 578 ? -20.481 -29.223 -9.549 1.00 96.50 578 VAL A CA 1
ATOM 4585 C C . VAL A 1 578 ? -20.931 -28.320 -8.392 1.00 96.50 578 VAL A C 1
ATOM 4587 O O . VAL A 1 578 ? -21.452 -28.799 -7.379 1.00 96.50 578 VAL A O 1
ATOM 4590 N N . ALA A 1 579 ? -20.741 -27.012 -8.544 1.00 95.88 579 ALA A N 1
ATOM 4591 C CA . ALA A 1 579 ? -21.209 -25.972 -7.644 1.00 95.88 579 ALA A CA 1
ATOM 4592 C C . ALA A 1 579 ? -22.745 -25.876 -7.627 1.00 95.88 579 ALA A C 1
ATOM 4594 O O . ALA A 1 579 ? -23.384 -25.810 -8.680 1.00 95.88 579 ALA A O 1
ATOM 4595 N N . THR A 1 580 ? -23.341 -25.791 -6.437 1.00 94.12 580 THR A N 1
ATOM 4596 C CA . THR A 1 580 ? -24.799 -25.808 -6.194 1.00 94.12 580 THR A CA 1
ATOM 4597 C C . THR A 1 580 ? -25.383 -24.491 -5.661 1.00 94.12 580 THR A C 1
ATOM 4599 O O . THR A 1 580 ? -26.599 -24.353 -5.575 1.00 94.12 580 THR A O 1
ATOM 4602 N N . GLY A 1 581 ? -24.549 -23.499 -5.350 1.00 92.75 581 GLY A N 1
ATOM 4603 C CA . GLY A 1 581 ? -24.942 -22.197 -4.809 1.00 92.75 581 GLY A CA 1
ATOM 4604 C C . GLY A 1 581 ? -25.660 -21.277 -5.802 1.00 92.75 581 GLY A C 1
ATOM 4605 O O . GLY A 1 581 ? -25.492 -21.396 -7.018 1.00 92.75 581 GLY A O 1
ATOM 4606 N N . LYS A 1 582 ? -26.448 -20.331 -5.279 1.00 92.12 582 LYS A N 1
ATOM 4607 C CA . LYS A 1 582 ? -27.204 -19.298 -6.020 1.00 92.12 582 LYS A CA 1
ATOM 4608 C C . LYS A 1 582 ? -26.274 -18.327 -6.764 1.00 92.12 582 LYS A C 1
ATOM 4610 O O . LYS A 1 582 ? -26.585 -17.895 -7.875 1.00 92.12 582 LYS A O 1
ATOM 4615 N N . GLN A 1 583 ? -25.104 -18.062 -6.189 1.00 95.12 583 GLN A N 1
ATOM 4616 C CA . GLN A 1 583 ? -23.976 -17.414 -6.854 1.00 95.12 583 GLN A CA 1
ATOM 4617 C C . GLN A 1 583 ? -22.721 -18.283 -6.755 1.00 95.12 583 GLN A C 1
ATOM 4619 O O . GLN A 1 583 ? -22.563 -19.092 -5.834 1.00 95.12 583 GLN A O 1
ATOM 4624 N N . ILE A 1 584 ? -21.830 -18.092 -7.723 1.00 97.50 584 ILE A N 1
ATOM 4625 C CA . ILE A 1 584 ? -20.480 -18.650 -7.731 1.00 97.50 584 ILE A CA 1
ATOM 4626 C C . ILE A 1 584 ? -19.519 -17.561 -7.268 1.00 97.50 584 ILE A C 1
ATOM 4628 O O . ILE A 1 584 ? -19.676 -16.404 -7.648 1.00 97.50 584 ILE A O 1
ATOM 4632 N N . LEU A 1 585 ? -18.504 -17.927 -6.498 1.00 98.25 585 LEU A N 1
ATOM 4633 C CA . LEU A 1 585 ? -17.358 -17.083 -6.203 1.00 98.25 585 LEU A CA 1
ATOM 4634 C C . LEU A 1 585 ? -16.105 -17.808 -6.693 1.00 98.25 585 LEU A C 1
ATOM 4636 O O . LEU A 1 585 ? -15.829 -18.913 -6.244 1.00 98.25 585 LEU A O 1
ATOM 4640 N N . LEU A 1 586 ? -15.360 -17.212 -7.619 1.00 97.81 586 LEU A N 1
ATOM 4641 C CA . LEU A 1 586 ? -14.029 -17.689 -7.999 1.00 97.81 586 LEU A CA 1
ATOM 4642 C C . LEU A 1 586 ? -13.010 -17.100 -7.025 1.00 97.81 586 LEU A C 1
ATOM 4644 O O . LEU A 1 586 ? -13.073 -15.896 -6.777 1.00 97.81 586 LEU A O 1
ATOM 4648 N N . LEU A 1 587 ? -12.109 -17.916 -6.478 1.00 97.81 587 LEU A N 1
ATOM 4649 C CA . LEU A 1 587 ? -11.058 -17.471 -5.558 1.00 97.81 587 LEU A CA 1
ATOM 4650 C C . LEU A 1 587 ? -9.747 -18.220 -5.828 1.00 97.81 587 LEU A C 1
ATOM 4652 O O . LEU A 1 587 ? -9.735 -19.450 -5.902 1.00 97.81 587 LEU A O 1
ATOM 4656 N N . ASN A 1 588 ? -8.635 -17.496 -5.944 1.00 95.56 588 ASN A N 1
ATOM 4657 C CA . ASN A 1 588 ? -7.310 -18.110 -6.043 1.00 95.56 588 ASN A CA 1
ATOM 4658 C C . ASN A 1 588 ? -6.860 -18.680 -4.688 1.00 95.56 588 ASN A C 1
ATOM 4660 O O . ASN A 1 588 ? -7.133 -18.103 -3.635 1.00 95.56 588 ASN A O 1
ATOM 4664 N N . ASN A 1 589 ? -6.093 -19.774 -4.711 1.00 93.69 589 ASN A N 1
ATOM 4665 C CA . ASN A 1 589 ? -5.568 -20.410 -3.497 1.00 93.69 589 ASN A CA 1
ATOM 4666 C C . ASN A 1 589 ? -4.453 -19.610 -2.787 1.00 93.69 589 ASN A C 1
ATOM 4668 O O . ASN A 1 589 ? -4.047 -19.988 -1.692 1.00 93.69 589 ASN A O 1
ATOM 4672 N N . ASP A 1 590 ? -3.976 -18.509 -3.378 1.00 92.56 590 ASP A N 1
ATOM 4673 C CA . ASP A 1 590 ? -3.026 -17.552 -2.796 1.00 92.56 590 ASP A CA 1
ATOM 4674 C C . ASP A 1 590 ? -3.702 -16.233 -2.352 1.00 92.56 590 ASP A C 1
ATOM 4676 O O . ASP A 1 590 ? -3.118 -15.146 -2.433 1.00 92.56 590 ASP A O 1
ATOM 4680 N N . CYS A 1 591 ? -4.941 -16.333 -1.856 1.00 95.56 591 CYS A N 1
ATOM 4681 C CA . CYS A 1 591 ? -5.702 -15.222 -1.280 1.00 95.56 591 CYS A CA 1
ATOM 4682 C C . CYS A 1 591 ? -5.938 -15.377 0.230 1.00 95.56 591 CYS A C 1
ATOM 4684 O O . CYS A 1 591 ? -6.297 -16.456 0.699 1.00 95.56 591 CYS A O 1
ATOM 4686 N N . ILE A 1 592 ? -5.839 -14.270 0.972 1.00 96.69 592 ILE A N 1
ATOM 4687 C CA . ILE A 1 592 ? -6.276 -14.156 2.370 1.00 96.69 592 ILE A CA 1
ATOM 4688 C C . ILE A 1 592 ? -7.500 -13.238 2.423 1.00 96.69 592 ILE A C 1
ATOM 4690 O O . ILE A 1 592 ? -7.437 -12.052 2.080 1.00 96.69 592 ILE A O 1
ATOM 4694 N N . VAL A 1 593 ? -8.630 -13.810 2.832 1.00 97.31 593 VAL A N 1
ATOM 4695 C CA . VAL A 1 593 ? -9.910 -13.108 2.979 1.00 97.31 593 VAL A CA 1
ATOM 4696 C C . VAL A 1 593 ? -10.022 -12.451 4.357 1.00 97.31 593 VAL A C 1
ATOM 4698 O O . VAL A 1 593 ? -9.393 -12.895 5.313 1.00 97.31 593 VAL A O 1
ATOM 4701 N N . THR A 1 594 ? -10.809 -11.381 4.473 1.00 96.62 594 THR A N 1
ATOM 4702 C CA . THR A 1 594 ? -10.895 -10.570 5.702 1.00 96.62 594 THR A CA 1
ATOM 4703 C C . THR A 1 594 ? -12.311 -10.533 6.266 1.00 96.62 594 THR A C 1
ATOM 4705 O O . THR A 1 594 ? -13.275 -10.881 5.586 1.00 96.62 594 THR A O 1
ATOM 4708 N N . THR A 1 595 ? -12.477 -10.061 7.500 1.00 94.12 595 THR A N 1
ATOM 4709 C CA . THR A 1 595 ? -13.796 -9.949 8.141 1.00 94.12 595 THR A CA 1
ATOM 4710 C C . THR A 1 595 ? -14.790 -9.190 7.252 1.00 94.12 595 THR A C 1
ATOM 4712 O O . THR A 1 595 ? -14.480 -8.113 6.740 1.00 94.12 595 THR A O 1
ATOM 4715 N N . ALA A 1 596 ? -15.991 -9.756 7.083 1.00 92.44 596 ALA A N 1
ATOM 4716 C CA . ALA A 1 596 ? -17.084 -9.237 6.250 1.00 92.44 596 ALA A CA 1
ATOM 4717 C C . ALA A 1 596 ? -16.844 -9.198 4.723 1.00 92.44 596 ALA A C 1
ATOM 4719 O O . ALA A 1 596 ? -17.673 -8.629 4.007 1.00 92.44 596 ALA A O 1
ATOM 4720 N N . TRP A 1 597 ? -15.763 -9.795 4.199 1.00 96.50 597 TRP A N 1
ATOM 4721 C CA . TRP A 1 597 ? -15.446 -9.767 2.762 1.00 96.50 597 TRP A CA 1
ATOM 4722 C C . TRP A 1 597 ? -16.611 -10.257 1.884 1.00 96.50 597 TRP A C 1
ATOM 4724 O O . TRP A 1 597 ? -17.041 -9.541 0.976 1.00 96.50 597 TRP A O 1
ATOM 4734 N N . LEU A 1 598 ? -17.165 -11.437 2.191 1.00 96.25 598 LEU A N 1
ATOM 4735 C CA . LEU A 1 598 ? -18.209 -12.064 1.390 1.00 96.25 598 LEU A CA 1
ATOM 4736 C C . LEU A 1 598 ? -19.527 -11.297 1.510 1.00 96.25 598 LEU A C 1
ATOM 4738 O O . LEU A 1 598 ? -20.081 -10.906 0.485 1.00 96.25 598 LEU A O 1
ATOM 4742 N N . ARG A 1 599 ? -19.983 -10.967 2.727 1.00 93.06 599 ARG A N 1
ATOM 4743 C CA . ARG A 1 599 ? -21.177 -10.124 2.934 1.00 93.06 599 ARG A CA 1
ATOM 4744 C C . ARG A 1 599 ? -21.160 -8.836 2.109 1.00 93.06 599 ARG A C 1
ATOM 4746 O O . ARG A 1 599 ? -22.174 -8.480 1.515 1.00 93.06 599 ARG A O 1
ATOM 4753 N N . ARG A 1 600 ? -20.019 -8.141 2.044 1.00 95.19 600 ARG A N 1
ATOM 4754 C CA . ARG A 1 600 ? -19.876 -6.896 1.267 1.00 95.19 600 ARG A CA 1
ATOM 4755 C C . ARG A 1 600 ? -19.982 -7.146 -0.242 1.00 95.19 600 ARG A C 1
ATOM 4757 O O . ARG A 1 600 ? -20.701 -6.416 -0.923 1.00 95.19 600 ARG A O 1
ATOM 4764 N N . LEU A 1 601 ? -19.366 -8.218 -0.748 1.00 97.56 601 LEU A N 1
ATOM 4765 C CA . LEU A 1 601 ? -19.494 -8.643 -2.149 1.00 97.56 601 LEU A CA 1
ATOM 4766 C C . LEU A 1 601 ? -20.934 -9.039 -2.521 1.00 97.56 601 LEU A C 1
ATOM 4768 O O . LEU A 1 601 ? -21.426 -8.638 -3.575 1.00 97.56 601 LEU A O 1
ATOM 4772 N N . LEU A 1 602 ? -21.626 -9.789 -1.657 1.00 95.94 602 LEU A N 1
ATOM 4773 C CA . LEU A 1 602 ? -23.008 -10.222 -1.890 1.00 95.94 602 LEU A CA 1
ATOM 4774 C C . LEU A 1 602 ? -23.997 -9.052 -1.789 1.00 95.94 602 LEU A C 1
ATOM 4776 O O . LEU A 1 602 ? -24.864 -8.916 -2.650 1.00 95.94 602 LEU A O 1
ATOM 4780 N N . ARG A 1 603 ? -23.801 -8.137 -0.828 1.00 93.50 603 ARG A N 1
ATOM 4781 C CA . ARG A 1 603 ? -24.523 -6.856 -0.764 1.00 93.50 603 ARG A CA 1
ATOM 4782 C C . ARG A 1 603 ? -24.373 -6.078 -2.073 1.00 93.50 603 ARG A C 1
ATOM 4784 O O . ARG A 1 603 ? -25.378 -5.666 -2.640 1.00 93.50 603 ARG A O 1
ATOM 4791 N N . ALA A 1 604 ? -23.152 -5.933 -2.591 1.00 95.88 604 ALA A N 1
ATOM 4792 C CA . ALA A 1 604 ? -22.906 -5.249 -3.861 1.00 95.88 604 ALA A CA 1
ATOM 4793 C C . ALA A 1 604 ? -23.554 -5.953 -5.073 1.00 95.88 604 ALA A C 1
ATOM 4795 O O . ALA A 1 604 ? -24.028 -5.274 -5.983 1.00 95.88 604 ALA A O 1
ATOM 4796 N N . LEU A 1 605 ? -23.631 -7.291 -5.076 1.00 95.50 605 LEU A N 1
ATOM 4797 C CA . LEU A 1 605 ? -24.319 -8.072 -6.115 1.00 95.50 605 LEU A CA 1
ATOM 4798 C C . LEU A 1 605 ? -25.839 -7.826 -6.118 1.00 95.50 605 LEU A C 1
ATOM 4800 O O . LEU A 1 605 ? -26.468 -7.873 -7.174 1.00 95.50 605 LEU A O 1
ATOM 4804 N N . GLU A 1 606 ? -26.438 -7.589 -4.950 1.00 92.12 606 GLU A N 1
ATOM 4805 C CA . GLU A 1 606 ? -27.893 -7.482 -4.777 1.00 92.12 606 GLU A CA 1
ATOM 4806 C C . GLU A 1 606 ? -28.457 -6.055 -4.910 1.00 92.12 606 GLU A C 1
ATOM 4808 O O . GLU A 1 606 ? -29.664 -5.921 -5.101 1.00 92.12 606 GLU A O 1
ATOM 4813 N N . ILE A 1 607 ? -27.616 -5.008 -4.914 1.00 91.75 607 ILE A N 1
ATOM 4814 C CA . ILE A 1 607 ? -28.032 -3.598 -5.117 1.00 91.75 607 ILE A CA 1
ATOM 4815 C C . ILE A 1 607 ? -28.862 -3.404 -6.401 1.00 91.75 607 ILE A C 1
ATOM 4817 O O . ILE A 1 607 ? -29.797 -2.606 -6.430 1.00 91.75 607 ILE A O 1
ATOM 4821 N N . ASP A 1 608 ? -28.517 -4.108 -7.479 1.00 91.88 608 ASP A N 1
ATOM 4822 C CA . ASP A 1 608 ? -29.206 -4.031 -8.768 1.00 91.88 608 ASP A CA 1
ATOM 4823 C C . ASP A 1 608 ? -29.154 -5.405 -9.441 1.00 91.88 608 ASP A C 1
ATOM 4825 O O . ASP A 1 608 ? -28.080 -5.961 -9.654 1.00 91.88 608 ASP A O 1
ATOM 4829 N N . SER A 1 609 ? -30.317 -5.943 -9.820 1.00 91.12 609 SER A N 1
ATOM 4830 C CA . SER A 1 609 ? -30.445 -7.229 -10.532 1.00 91.12 609 SER A CA 1
ATOM 4831 C C . SER A 1 609 ? -29.586 -7.341 -11.803 1.00 91.12 609 SER A C 1
ATOM 4833 O O . SER A 1 609 ? -29.219 -8.445 -12.206 1.00 91.12 609 SER A O 1
ATOM 4835 N N . ARG A 1 610 ? -29.224 -6.207 -12.418 1.00 94.12 610 ARG A N 1
ATOM 4836 C CA . ARG A 1 610 ? -28.335 -6.144 -13.585 1.00 94.12 610 ARG A CA 1
ATOM 4837 C C . ARG A 1 610 ? -26.862 -6.318 -13.224 1.00 94.12 610 ARG A C 1
ATOM 4839 O O . ARG A 1 610 ? -26.065 -6.510 -14.133 1.00 94.12 610 ARG A O 1
ATOM 4846 N N . ILE A 1 611 ? -26.464 -6.254 -11.954 1.00 97.31 611 ILE A N 1
ATOM 4847 C CA . ILE A 1 611 ? -25.093 -6.565 -11.535 1.00 97.31 611 ILE A CA 1
ATOM 4848 C C . ILE A 1 611 ? -24.906 -8.081 -11.637 1.00 97.31 611 ILE A C 1
ATOM 4850 O O . ILE A 1 611 ? -25.561 -8.872 -10.948 1.00 97.31 611 ILE A O 1
ATOM 4854 N N . GLY A 1 612 ? -24.043 -8.477 -12.573 1.00 96.06 612 GLY A N 1
ATOM 4855 C CA . GLY A 1 612 ? -23.733 -9.875 -12.865 1.00 96.06 612 GLY A CA 1
ATOM 4856 C C . GLY A 1 612 ? -22.386 -10.327 -12.303 1.00 96.06 612 GLY A C 1
ATOM 4857 O O . GLY A 1 612 ? -22.230 -11.515 -12.022 1.00 96.06 612 GLY A O 1
ATOM 4858 N N . LEU A 1 613 ? -21.451 -9.384 -12.128 1.00 97.94 613 LEU A N 1
ATOM 4859 C CA . LEU A 1 613 ? -20.078 -9.608 -11.673 1.00 97.94 613 LEU A CA 1
ATOM 4860 C C . LEU A 1 613 ? -19.676 -8.590 -10.598 1.00 97.94 613 LEU A C 1
ATOM 4862 O O . LEU A 1 613 ? -19.873 -7.388 -10.794 1.00 97.94 613 LEU A O 1
ATOM 4866 N N . VAL A 1 614 ? -19.072 -9.067 -9.505 1.00 98.50 614 VAL A N 1
ATOM 4867 C CA . VAL A 1 614 ? -18.542 -8.234 -8.410 1.00 98.50 614 VAL A CA 1
ATOM 4868 C C . VAL A 1 614 ? -17.146 -8.701 -8.002 1.00 98.50 614 VAL A C 1
ATOM 4870 O O . VAL A 1 614 ? -16.959 -9.880 -7.707 1.00 98.50 614 VAL A O 1
ATOM 4873 N N . GLY A 1 615 ? -16.183 -7.782 -7.915 1.00 98.12 615 GLY A N 1
ATOM 4874 C CA . GLY A 1 615 ? -14.851 -8.044 -7.351 1.00 98.12 615 GLY A CA 1
ATOM 4875 C C . GLY A 1 615 ? -14.522 -7.118 -6.168 1.00 98.12 615 GLY A C 1
ATOM 4876 O O . GLY A 1 615 ? -15.029 -5.994 -6.123 1.00 98.12 615 GLY A O 1
ATOM 4877 N N . PRO A 1 616 ? -13.685 -7.547 -5.203 1.00 98.44 616 PRO A N 1
ATOM 4878 C CA . PRO A 1 616 ? -13.263 -6.711 -4.080 1.00 98.44 616 PRO A CA 1
ATOM 4879 C C . PRO A 1 616 ? -12.085 -5.810 -4.466 1.00 98.44 616 PRO A C 1
ATOM 4881 O O . PRO A 1 616 ? -11.459 -5.983 -5.516 1.00 98.44 616 PRO A O 1
ATOM 4884 N N . CYS A 1 617 ? -11.729 -4.886 -3.578 1.00 98.12 617 CYS A N 1
ATOM 4885 C CA . CYS A 1 617 ? -10.415 -4.254 -3.601 1.00 98.12 617 CYS A CA 1
ATOM 4886 C C . CYS A 1 617 ? -9.307 -5.235 -3.160 1.00 98.12 617 CYS A C 1
ATOM 4888 O O . CYS A 1 617 ? -9.569 -6.209 -2.454 1.00 98.12 617 CYS A O 1
ATOM 4890 N N . SER A 1 618 ? -8.055 -4.974 -3.544 1.00 96.38 618 SER A N 1
ATOM 4891 C CA . SER A 1 618 ? -6.898 -5.803 -3.170 1.00 96.38 618 SER A CA 1
ATOM 4892 C C . SER A 1 618 ? -5.578 -5.019 -3.118 1.00 96.38 618 SER A C 1
ATOM 4894 O O . SER A 1 618 ? -5.487 -3.879 -3.579 1.00 96.38 618 SER A O 1
ATOM 4896 N N . ASN A 1 619 ? -4.536 -5.630 -2.555 1.00 93.31 619 ASN A N 1
ATOM 4897 C CA . ASN A 1 619 ? -3.164 -5.116 -2.516 1.00 93.31 619 ASN A CA 1
ATOM 4898 C C . ASN A 1 619 ? -2.408 -5.299 -3.839 1.00 93.31 619 ASN A C 1
ATOM 4900 O O . ASN A 1 619 ? -1.620 -4.421 -4.199 1.00 93.31 619 ASN A O 1
ATOM 4904 N N . ASN A 1 620 ? -2.621 -6.418 -4.544 1.00 86.75 620 ASN A N 1
ATOM 4905 C CA . ASN A 1 620 ? -1.750 -6.862 -5.639 1.00 86.75 620 ASN A CA 1
ATOM 4906 C C . ASN A 1 620 ? -2.534 -7.432 -6.836 1.00 86.75 620 ASN A C 1
ATOM 4908 O O . ASN A 1 620 ? -2.608 -8.642 -7.047 1.00 86.75 620 ASN A O 1
ATOM 4912 N N . VAL A 1 621 ? -3.155 -6.545 -7.614 1.00 83.38 621 VAL A N 1
ATOM 4913 C CA . VAL A 1 621 ? -3.960 -6.870 -8.805 1.00 83.38 621 VAL A CA 1
ATOM 4914 C C . VAL A 1 621 ? -3.820 -5.752 -9.831 1.00 83.38 621 VAL A C 1
ATOM 4916 O O . VAL A 1 621 ? -3.527 -4.624 -9.457 1.00 83.38 621 VAL A O 1
ATOM 4919 N N . SER A 1 622 ? -4.041 -6.011 -11.120 1.00 78.69 622 SER A N 1
ATOM 4920 C CA . SER A 1 622 ? -4.022 -4.927 -12.114 1.00 78.69 622 SER A CA 1
ATOM 4921 C C . SER A 1 622 ? -5.327 -4.117 -12.113 1.00 78.69 622 SER A C 1
ATOM 4923 O O . SER A 1 622 ? -6.405 -4.677 -11.935 1.00 78.69 622 SER A O 1
ATOM 4925 N N . GLY A 1 623 ? -5.249 -2.815 -12.394 1.00 82.62 623 GLY A N 1
ATOM 4926 C CA . GLY A 1 623 ? -6.429 -1.972 -12.611 1.00 82.62 623 GLY A CA 1
ATOM 4927 C C . GLY A 1 623 ? -7.088 -1.430 -11.337 1.00 82.62 623 GLY A C 1
ATOM 4928 O O . GLY A 1 623 ? -6.473 -1.309 -10.278 1.00 82.62 623 GLY A O 1
ATOM 4929 N N . SER A 1 624 ? -8.357 -1.047 -11.465 1.00 87.44 624 SER A N 1
ATOM 4930 C CA . SER A 1 624 ? -9.103 -0.234 -10.497 1.00 87.44 624 SER A CA 1
ATOM 4931 C C . SER A 1 624 ? -9.418 -0.932 -9.168 1.00 87.44 624 SER A C 1
ATOM 4933 O O . SER A 1 624 ? -9.763 -0.240 -8.210 1.00 87.44 624 SER A O 1
ATOM 4935 N N . GLN A 1 625 ? -9.265 -2.258 -9.070 1.00 93.69 625 GLN A N 1
ATOM 4936 C CA . GLN A 1 625 ? -9.390 -3.009 -7.812 1.00 93.69 625 GLN A CA 1
ATOM 4937 C C . GLN A 1 625 ? -8.202 -2.805 -6.856 1.00 93.69 625 GLN A C 1
ATOM 4939 O O . GLN A 1 625 ? -8.333 -3.081 -5.666 1.00 93.69 625 GLN A O 1
ATOM 4944 N N . GLN A 1 626 ? -7.044 -2.329 -7.318 1.00 94.44 626 GLN A N 1
ATOM 4945 C CA . GLN A 1 626 ? -5.874 -2.225 -6.444 1.00 94.44 626 GLN A CA 1
ATOM 4946 C C . GLN A 1 626 ? -5.878 -0.952 -5.590 1.00 94.44 626 GLN A C 1
ATOM 4948 O O . GLN A 1 626 ? -6.038 0.152 -6.112 1.00 94.44 626 GLN A O 1
ATOM 4953 N N . VAL A 1 627 ? -5.631 -1.077 -4.281 1.00 89.25 627 VAL A N 1
ATOM 4954 C CA . VAL A 1 627 ? -5.802 0.037 -3.331 1.00 89.25 627 VAL A CA 1
ATOM 4955 C C . VAL A 1 627 ? -4.655 0.250 -2.337 1.00 89.25 627 VAL A C 1
ATOM 4957 O O . VAL A 1 627 ? -3.828 -0.619 -2.082 1.00 89.25 627 VAL A O 1
ATOM 4960 N N . THR A 1 628 ? -4.645 1.473 -1.798 1.00 87.00 628 THR A N 1
ATOM 4961 C CA . THR A 1 628 ? -3.872 2.073 -0.685 1.00 87.00 628 THR A CA 1
ATOM 4962 C C . THR A 1 628 ? -3.532 1.233 0.555 1.00 87.00 628 THR A C 1
ATOM 4964 O O . THR A 1 628 ? -3.864 1.709 1.637 1.00 87.00 628 THR A O 1
ATOM 4967 N N . VAL A 1 629 ? -2.906 0.052 0.472 1.00 85.31 629 VAL A N 1
ATOM 4968 C CA . VAL A 1 629 ? -2.550 -0.703 1.695 1.00 85.31 629 VAL A CA 1
ATOM 4969 C C . VAL A 1 629 ? -1.556 0.028 2.599 1.00 85.31 629 VAL A C 1
ATOM 4971 O O . VAL A 1 629 ? -0.670 0.736 2.119 1.00 85.31 629 VAL A O 1
ATOM 4974 N N . ARG A 1 630 ? -1.748 -0.143 3.913 1.00 82.50 630 ARG A N 1
ATOM 4975 C CA . ARG A 1 630 ? -0.930 0.436 4.996 1.00 82.50 630 ARG A CA 1
ATOM 4976 C C . ARG A 1 630 ? -0.391 -0.604 5.989 1.00 82.50 630 ARG A C 1
ATOM 4978 O O . ARG A 1 630 ? 0.323 -0.225 6.906 1.00 82.50 630 ARG A O 1
ATOM 4985 N N . TYR A 1 631 ? -0.765 -1.875 5.842 1.00 85.44 631 TYR A N 1
ATOM 4986 C CA . TYR A 1 631 ? -0.175 -2.966 6.616 1.00 85.44 631 TYR A CA 1
ATOM 4987 C C . TYR A 1 631 ? 1.108 -3.439 5.924 1.00 85.44 631 TYR A C 1
ATOM 4989 O O . TYR A 1 631 ? 1.153 -3.508 4.694 1.00 85.44 631 TYR A O 1
ATOM 4997 N N . GLU A 1 632 ? 2.129 -3.757 6.716 1.00 77.94 632 GLU A N 1
ATOM 4998 C CA . GLU A 1 632 ? 3.365 -4.395 6.241 1.00 77.94 632 GLU A CA 1
ATOM 4999 C C . GLU A 1 632 ? 3.277 -5.915 6.445 1.00 77.94 632 GLU A C 1
ATOM 5001 O O . GLU A 1 632 ? 3.498 -6.671 5.503 1.00 77.94 632 GLU A O 1
ATOM 5006 N N . GLU A 1 633 ? 2.811 -6.339 7.625 1.00 84.00 633 GLU A N 1
ATOM 5007 C CA . GLU A 1 633 ? 2.623 -7.743 8.015 1.00 84.00 633 GLU A CA 1
ATOM 5008 C C . GLU A 1 633 ? 1.147 -8.192 7.958 1.00 84.00 633 GLU A C 1
ATOM 5010 O O . GLU A 1 633 ? 0.216 -7.373 8.003 1.00 84.00 633 GLU A O 1
ATOM 5015 N N . LEU A 1 634 ? 0.911 -9.507 7.860 1.00 86.31 634 LEU A N 1
ATOM 5016 C CA . LEU A 1 634 ? -0.428 -10.092 7.673 1.00 86.31 634 LEU A CA 1
ATOM 5017 C C . LEU A 1 634 ? -1.327 -9.962 8.909 1.00 86.31 634 LEU A C 1
ATOM 5019 O O . LEU A 1 634 ? -2.541 -9.856 8.770 1.00 86.31 634 LEU A O 1
ATOM 5023 N N . GLU A 1 635 ? -0.763 -9.881 10.107 1.00 86.25 635 GLU A N 1
ATOM 5024 C CA . GLU A 1 635 ? -1.490 -9.713 11.369 1.00 86.25 635 GLU A CA 1
ATOM 5025 C C . GLU A 1 635 ? -2.258 -8.377 11.394 1.00 86.25 635 GLU A C 1
ATOM 5027 O O . GLU A 1 635 ? -3.322 -8.260 12.003 1.00 86.25 635 GLU A O 1
ATOM 5032 N N . SER A 1 636 ? -1.760 -7.370 10.666 1.00 88.50 636 SER A N 1
ATOM 5033 C CA . SER A 1 636 ? -2.396 -6.052 10.524 1.00 88.50 636 SER A CA 1
ATOM 5034 C C . SER A 1 636 ? -3.428 -5.969 9.384 1.00 88.50 636 SER A C 1
ATOM 5036 O O . SER A 1 636 ? -4.152 -4.971 9.285 1.00 88.50 636 SER A O 1
ATOM 5038 N N . LEU A 1 637 ? -3.539 -7.003 8.537 1.00 94.00 637 LEU A N 1
ATOM 5039 C CA . LEU A 1 637 ? -4.425 -7.043 7.364 1.00 94.00 637 LEU A CA 1
ATOM 5040 C C . LEU A 1 637 ? -5.896 -6.808 7.726 1.00 94.00 637 LEU A C 1
ATOM 5042 O O . LEU A 1 637 ? -6.553 -5.945 7.146 1.00 94.00 637 LEU A O 1
ATOM 5046 N N . ASP A 1 638 ? -6.422 -7.579 8.676 1.00 94.12 638 ASP A N 1
ATOM 5047 C CA . ASP A 1 638 ? -7.850 -7.566 9.006 1.00 94.12 638 ASP A CA 1
ATOM 5048 C C . ASP A 1 638 ? -8.271 -6.272 9.727 1.00 94.12 638 ASP A C 1
ATOM 5050 O O . ASP A 1 638 ? -9.382 -5.779 9.535 1.00 94.12 638 ASP A O 1
ATOM 5054 N N . GLY A 1 639 ? -7.359 -5.664 10.496 1.00 92.81 639 GLY A N 1
ATOM 5055 C CA . GLY A 1 639 ? -7.541 -4.320 11.050 1.00 92.81 639 GLY A CA 1
ATOM 5056 C C . GLY A 1 639 ? -7.667 -3.264 9.949 1.00 92.81 639 GLY A C 1
ATOM 5057 O O . GLY A 1 639 ? -8.650 -2.524 9.911 1.00 92.81 639 GLY A O 1
ATOM 5058 N N . PHE A 1 640 ? -6.727 -3.260 8.998 1.00 94.94 640 PHE A N 1
ATOM 5059 C CA . PHE A 1 640 ? -6.768 -2.369 7.837 1.00 94.94 640 PHE A CA 1
ATOM 5060 C C . PHE A 1 640 ? -8.031 -2.572 6.982 1.00 94.94 640 PHE A C 1
ATOM 5062 O O . PHE A 1 640 ? -8.674 -1.596 6.601 1.00 94.94 640 PHE A O 1
ATOM 5069 N N . ALA A 1 641 ? -8.409 -3.818 6.689 1.00 96.31 641 ALA A N 1
ATOM 5070 C CA . ALA A 1 641 ? -9.569 -4.141 5.856 1.00 96.31 641 ALA A CA 1
ATOM 5071 C C . ALA A 1 641 ? -10.913 -3.789 6.524 1.00 96.31 641 ALA A C 1
ATOM 5073 O O . ALA A 1 641 ? -11.895 -3.465 5.842 1.00 96.31 641 ALA A O 1
ATOM 5074 N N . TRP A 1 642 ? -10.962 -3.809 7.859 1.00 95.44 642 TRP A N 1
ATOM 5075 C CA . TRP A 1 642 ? -12.106 -3.318 8.620 1.00 95.44 642 TRP A CA 1
ATOM 5076 C C . TRP A 1 642 ? -12.280 -1.806 8.458 1.00 95.44 642 TRP A C 1
ATOM 5078 O O . TRP A 1 642 ? -13.338 -1.358 8.007 1.00 95.44 642 TRP A O 1
ATOM 5088 N N . ASP A 1 643 ? -11.226 -1.035 8.737 1.00 93.19 643 ASP A N 1
ATOM 5089 C CA . ASP A 1 643 ? -11.238 0.429 8.638 1.00 93.19 643 ASP A CA 1
ATOM 5090 C C . ASP A 1 643 ? -11.457 0.899 7.191 1.00 93.19 643 ASP A C 1
ATOM 5092 O O . ASP A 1 643 ? -12.241 1.817 6.934 1.00 93.19 643 ASP A O 1
ATOM 5096 N N . TRP A 1 644 ? -10.810 0.228 6.229 1.00 94.50 644 TRP A N 1
ATOM 5097 C CA . TRP A 1 644 ? -11.018 0.432 4.796 1.00 94.50 644 TRP A CA 1
ATOM 5098 C C . TRP A 1 644 ? -12.491 0.241 4.423 1.00 94.50 644 TRP A C 1
ATOM 5100 O O . TRP A 1 644 ? -13.060 1.075 3.719 1.00 94.50 644 TRP A O 1
ATOM 5110 N N . GLY A 1 645 ? -13.115 -0.822 4.934 1.00 94.88 645 GLY A N 1
ATOM 5111 C CA . GLY A 1 645 ? -14.533 -1.099 4.747 1.00 94.88 645 GLY A CA 1
ATOM 5112 C C . GLY A 1 645 ? -15.440 -0.017 5.309 1.00 94.88 645 GLY A C 1
ATOM 5113 O O . GLY A 1 645 ? -16.305 0.472 4.592 1.00 94.88 645 GLY A O 1
ATOM 5114 N N . LYS A 1 646 ? -15.213 0.404 6.561 1.00 92.44 646 LYS A N 1
ATOM 5115 C CA . LYS A 1 646 ? -15.985 1.486 7.198 1.00 92.44 646 LYS A CA 1
ATOM 5116 C C . LYS A 1 646 ? -15.881 2.799 6.420 1.00 92.44 646 LYS A C 1
ATOM 5118 O O . LYS A 1 646 ? -16.878 3.496 6.274 1.00 92.44 646 LYS A O 1
ATOM 5123 N N . LYS A 1 647 ? -14.695 3.125 5.892 1.00 93.25 647 LYS A N 1
ATOM 5124 C CA . LYS A 1 647 ? -14.469 4.345 5.102 1.00 93.25 647 LYS A CA 1
ATOM 5125 C C . LYS A 1 647 ? -15.188 4.341 3.744 1.00 93.25 647 LYS A C 1
ATOM 5127 O O . LYS A 1 647 ? -15.472 5.416 3.221 1.00 93.25 647 LYS A O 1
ATOM 5132 N N . HIS A 1 648 ? -15.466 3.170 3.175 1.00 95.88 648 HIS A N 1
ATOM 5133 C CA . HIS A 1 648 ? -16.061 3.031 1.843 1.00 95.88 648 HIS A CA 1
ATOM 5134 C C . HIS A 1 648 ? -17.395 2.264 1.853 1.00 95.88 648 HIS A C 1
ATOM 5136 O O . HIS A 1 648 ? -17.761 1.703 0.821 1.00 95.88 648 HIS A O 1
ATOM 5142 N N . ASP A 1 649 ? -18.102 2.201 2.992 1.00 93.44 649 ASP A N 1
ATOM 5143 C CA . ASP A 1 649 ? -19.285 1.342 3.161 1.00 93.44 649 ASP A CA 1
ATOM 5144 C C . ASP A 1 649 ? -20.324 1.581 2.056 1.00 93.44 649 ASP A C 1
ATOM 5146 O O . ASP A 1 649 ? -20.731 2.715 1.806 1.00 93.44 649 ASP A O 1
ATOM 5150 N N . GLN A 1 650 ? -20.734 0.502 1.383 1.00 90.44 650 GLN A N 1
ATOM 5151 C CA . GLN A 1 650 ? -21.718 0.498 0.290 1.00 90.44 650 GLN A CA 1
ATOM 5152 C C . GLN A 1 650 ? -21.306 1.269 -0.973 1.00 90.44 650 GLN A C 1
ATOM 5154 O O . GLN A 1 650 ? -22.087 1.341 -1.924 1.00 90.44 650 GLN A O 1
ATOM 5159 N N . ILE A 1 651 ? -20.075 1.782 -1.049 1.00 96.06 651 ILE A N 1
ATOM 5160 C CA . ILE A 1 651 ? -19.557 2.370 -2.281 1.00 96.06 651 ILE A CA 1
ATOM 5161 C C . ILE A 1 651 ? -19.272 1.239 -3.277 1.00 96.06 651 ILE A C 1
ATOM 5163 O O . ILE A 1 651 ? -18.413 0.383 -3.063 1.00 96.06 651 ILE A O 1
ATOM 5167 N N . ILE A 1 652 ? -19.968 1.271 -4.410 1.00 96.81 652 ILE A N 1
ATOM 5168 C CA . ILE A 1 652 ? -19.664 0.449 -5.584 1.00 96.81 652 ILE A CA 1
ATOM 5169 C C . ILE A 1 652 ? -19.142 1.332 -6.718 1.00 96.81 652 ILE A C 1
ATOM 5171 O O . ILE A 1 652 ? -19.497 2.506 -6.815 1.00 96.81 652 ILE A O 1
ATOM 5175 N N . ALA A 1 653 ? -18.308 0.771 -7.590 1.00 95.12 653 ALA A N 1
ATOM 5176 C CA . ALA A 1 653 ? -17.852 1.442 -8.805 1.00 95.12 653 ALA A CA 1
ATOM 5177 C C . ALA A 1 653 ? -18.044 0.526 -10.018 1.00 95.12 653 ALA A C 1
ATOM 5179 O O . ALA A 1 653 ? -17.481 -0.568 -10.042 1.00 95.12 653 ALA A O 1
ATOM 5180 N N . ASP A 1 654 ? -18.813 0.962 -11.018 1.00 95.38 654 ASP A N 1
ATOM 5181 C CA . ASP A 1 654 ? -18.864 0.283 -12.316 1.00 95.38 654 ASP A CA 1
ATOM 5182 C C . ASP A 1 654 ? -17.474 0.287 -12.978 1.00 95.38 654 ASP A C 1
ATOM 5184 O O . ASP A 1 654 ? -16.722 1.261 -12.896 1.00 95.38 654 ASP A O 1
ATOM 5188 N N . THR A 1 655 ? -17.135 -0.819 -13.630 1.00 94.25 655 THR A N 1
ATOM 5189 C CA . THR A 1 655 ? -15.861 -1.042 -14.320 1.00 94.25 655 THR A CA 1
ATOM 5190 C C . THR A 1 655 ? -16.116 -1.834 -15.602 1.00 94.25 655 THR A C 1
ATOM 5192 O O . THR A 1 655 ? -17.121 -2.535 -15.716 1.00 94.25 655 THR A O 1
ATOM 5195 N N . ASP A 1 656 ? -15.226 -1.736 -16.585 1.00 91.81 656 ASP A N 1
ATOM 5196 C CA . ASP A 1 656 ? -15.254 -2.597 -17.771 1.00 91.81 656 ASP A CA 1
ATOM 5197 C C . ASP A 1 656 ? -14.519 -3.934 -17.551 1.00 91.81 656 ASP A C 1
ATOM 5199 O O . ASP A 1 656 ? -14.744 -4.901 -18.283 1.00 91.81 656 ASP A O 1
ATOM 5203 N N . ARG A 1 657 ? -13.681 -4.000 -16.509 1.00 92.25 657 ARG A N 1
ATOM 5204 C CA . ARG A 1 657 ? -12.795 -5.122 -16.192 1.00 92.25 657 ARG A CA 1
ATOM 5205 C C . ARG A 1 657 ? -12.722 -5.396 -14.688 1.00 92.25 657 ARG A C 1
ATOM 5207 O O . ARG A 1 657 ? -12.585 -4.466 -13.889 1.00 92.25 657 ARG A O 1
ATOM 5214 N N . LEU A 1 658 ? -12.725 -6.677 -14.326 1.00 95.06 658 LEU A N 1
ATOM 5215 C CA . LEU A 1 658 ? -12.316 -7.206 -13.022 1.00 95.06 658 LEU A CA 1
ATOM 5216 C C . LEU A 1 658 ? -11.231 -8.265 -13.238 1.00 95.06 658 LEU A C 1
ATOM 5218 O O . LEU A 1 658 ? -11.279 -8.996 -14.223 1.00 95.06 658 LEU A O 1
ATOM 5222 N N . VAL A 1 659 ? -10.282 -8.351 -12.309 1.00 91.25 659 VAL A N 1
ATOM 5223 C CA . VAL A 1 659 ? -9.259 -9.400 -12.267 1.00 91.25 659 VAL A CA 1
ATOM 5224 C C . VAL A 1 659 ? -9.829 -10.627 -11.553 1.00 91.25 659 VAL A C 1
ATOM 5226 O O . VAL A 1 659 ? -10.369 -10.514 -10.451 1.00 91.25 659 VAL A O 1
ATOM 5229 N N . GLY A 1 660 ? -9.676 -11.807 -12.152 1.00 88.00 660 GLY A N 1
ATOM 5230 C CA . GLY A 1 660 ? -10.330 -13.058 -11.744 1.00 88.00 660 GLY A CA 1
ATOM 5231 C C . GLY A 1 660 ? -9.862 -13.704 -10.431 1.00 88.00 660 GLY A C 1
ATOM 5232 O O . GLY A 1 660 ? -10.343 -14.785 -10.109 1.00 88.00 660 GLY A O 1
ATOM 5233 N N . PHE A 1 661 ? -8.962 -13.073 -9.665 1.00 93.88 661 PHE A N 1
ATOM 5234 C CA . PHE A 1 661 ? -8.416 -13.625 -8.410 1.00 93.88 661 PHE A CA 1
ATOM 5235 C C . PHE A 1 661 ? -9.473 -13.817 -7.309 1.00 93.88 661 PHE A C 1
ATOM 5237 O O . PHE A 1 661 ? -9.339 -14.698 -6.463 1.00 93.88 661 PHE A O 1
ATOM 5244 N N . CYS A 1 662 ? -10.501 -12.963 -7.307 1.00 97.12 662 CYS A N 1
ATOM 5245 C CA . CYS A 1 662 ? -11.658 -13.023 -6.427 1.00 97.12 662 CYS A CA 1
ATOM 5246 C C . CYS A 1 662 ? -12.853 -12.383 -7.148 1.00 97.12 662 CYS A C 1
ATOM 5248 O O . CYS A 1 662 ? -12.898 -11.160 -7.310 1.00 97.12 662 CYS A O 1
ATOM 5250 N N . LEU A 1 663 ? -13.818 -13.192 -7.590 1.00 96.94 663 LEU A N 1
ATOM 5251 C CA . LEU A 1 663 ? -14.915 -12.742 -8.454 1.00 96.94 663 LEU A CA 1
ATOM 5252 C C . LEU A 1 663 ? -16.232 -13.446 -8.112 1.00 96.94 663 LEU A C 1
ATOM 5254 O O . LEU A 1 663 ? -16.362 -14.652 -8.311 1.00 96.94 663 LEU A O 1
ATOM 5258 N N . VAL A 1 664 ? -17.234 -12.691 -7.658 1.00 98.06 664 VAL A N 1
ATOM 5259 C CA . VAL A 1 664 ? -18.608 -13.185 -7.495 1.00 98.06 664 VAL A CA 1
ATOM 5260 C C . VAL A 1 664 ? -19.363 -13.060 -8.813 1.00 98.06 664 VAL A C 1
ATOM 5262 O O . VAL A 1 664 ? -19.359 -12.005 -9.445 1.00 98.06 664 VAL A O 1
ATOM 5265 N N . ILE A 1 665 ? -20.039 -14.139 -9.199 1.00 97.00 665 ILE A N 1
ATOM 5266 C CA . ILE A 1 665 ? -20.778 -14.300 -10.447 1.00 97.00 665 ILE A CA 1
ATOM 5267 C C . ILE A 1 665 ? -22.206 -14.756 -10.128 1.00 97.00 665 ILE A C 1
ATOM 5269 O O . ILE A 1 665 ? -22.424 -15.799 -9.501 1.00 97.00 665 ILE A O 1
ATOM 5273 N N . ARG A 1 666 ? -23.200 -14.007 -10.613 1.00 93.75 666 ARG A N 1
ATOM 5274 C CA . ARG A 1 666 ? -24.614 -14.415 -10.576 1.00 93.75 666 ARG A CA 1
ATOM 5275 C C . ARG A 1 666 ? -24.805 -15.676 -11.429 1.00 93.75 666 ARG A C 1
ATOM 5277 O O . ARG A 1 666 ? -24.441 -15.658 -12.603 1.00 93.75 666 ARG A O 1
ATOM 5284 N N . ARG A 1 667 ? -25.410 -16.751 -10.903 1.00 93.00 667 ARG A N 1
ATOM 5285 C CA . ARG A 1 667 ? -25.586 -18.001 -11.675 1.00 93.00 667 ARG A CA 1
ATOM 5286 C C . ARG A 1 667 ? -26.351 -17.790 -12.986 1.00 93.00 667 ARG A C 1
ATOM 5288 O O . ARG A 1 667 ? -25.910 -18.272 -14.020 1.00 93.00 667 ARG A O 1
ATOM 5295 N N . GLU A 1 668 ? -27.394 -16.963 -12.969 1.00 91.88 668 GLU A N 1
ATOM 5296 C CA . GLU A 1 668 ? -28.168 -16.584 -14.163 1.00 91.88 668 GLU A CA 1
ATOM 5297 C C . GLU A 1 668 ? -27.297 -16.007 -15.299 1.00 91.88 668 GLU A C 1
ATOM 5299 O O . GLU A 1 668 ? -27.613 -16.185 -16.474 1.00 91.88 668 GLU A O 1
ATOM 5304 N N . LEU A 1 669 ? -26.185 -15.329 -14.972 1.00 93.38 669 LEU A N 1
ATOM 5305 C CA . LEU A 1 669 ? -25.229 -14.845 -15.970 1.00 93.38 669 LEU A CA 1
ATOM 5306 C C . LEU A 1 669 ? -24.466 -16.012 -16.613 1.00 93.38 669 LEU A C 1
ATOM 5308 O O . LEU A 1 669 ? -24.307 -16.021 -17.830 1.00 93.38 669 LEU A O 1
ATOM 5312 N N . ILE A 1 670 ? -24.031 -16.998 -15.823 1.00 93.06 670 ILE A N 1
ATOM 5313 C CA . ILE A 1 670 ? -23.370 -18.219 -16.319 1.00 93.06 670 ILE A CA 1
ATOM 5314 C C . ILE A 1 670 ? -24.328 -18.991 -17.233 1.00 93.06 670 ILE A C 1
ATOM 5316 O O . ILE A 1 670 ? -23.954 -19.351 -18.349 1.00 93.06 670 ILE A O 1
ATOM 5320 N N . ASP A 1 671 ? -25.578 -19.175 -16.802 1.00 89.62 671 ASP A N 1
ATOM 5321 C CA . ASP A 1 671 ? -26.601 -19.903 -17.561 1.00 89.62 671 ASP A CA 1
ATOM 5322 C C . ASP A 1 671 ? -26.930 -19.209 -18.898 1.00 89.62 671 ASP A C 1
ATOM 5324 O O . ASP A 1 671 ? -27.140 -19.871 -19.915 1.00 89.62 671 ASP A O 1
ATOM 5328 N N . LYS A 1 672 ? -26.929 -17.868 -18.924 1.00 90.75 672 LYS A N 1
ATOM 5329 C CA . LYS A 1 672 ? -27.183 -17.060 -20.130 1.00 90.75 672 LYS A CA 1
ATOM 5330 C C . LYS A 1 672 ? -25.985 -16.988 -21.084 1.00 90.75 672 LYS A C 1
ATOM 5332 O O . LYS A 1 672 ? -26.173 -16.877 -22.294 1.00 90.75 672 LYS A O 1
ATOM 5337 N N . MET A 1 673 ? -24.767 -16.950 -20.547 1.00 90.62 673 MET A N 1
ATOM 5338 C CA . MET A 1 673 ? -23.569 -16.486 -21.264 1.00 90.62 673 MET A CA 1
ATOM 5339 C C . MET A 1 673 ? -22.507 -17.572 -21.483 1.00 90.62 673 MET A C 1
ATOM 5341 O O . MET A 1 673 ? -21.525 -17.345 -22.200 1.00 90.62 673 MET A O 1
ATOM 5345 N N . GLY A 1 674 ? -22.705 -18.742 -20.876 1.00 87.62 674 GLY A N 1
ATOM 5346 C CA . GLY A 1 674 ? -21.738 -19.828 -20.848 1.00 87.62 674 GLY A CA 1
ATOM 5347 C C . GLY A 1 674 ? -20.562 -19.553 -19.911 1.00 87.62 674 GLY A C 1
ATOM 5348 O O . GLY A 1 674 ? -20.420 -18.481 -19.328 1.00 87.62 674 GLY A O 1
ATOM 5349 N N . ALA A 1 675 ? -19.695 -20.553 -19.786 1.00 90.25 675 ALA A N 1
ATOM 5350 C CA . ALA A 1 675 ? -18.567 -20.544 -18.863 1.00 90.25 675 ALA A CA 1
ATOM 5351 C C . ALA A 1 675 ? -17.366 -19.706 -19.380 1.00 90.25 675 ALA A C 1
ATOM 5353 O O . ALA A 1 675 ? -17.491 -18.912 -20.326 1.00 90.25 675 ALA A O 1
ATOM 5354 N N . LEU A 1 676 ? -16.196 -19.831 -18.748 1.00 94.56 676 LEU A N 1
ATOM 5355 C CA . LEU A 1 676 ? -14.975 -19.150 -19.192 1.00 94.56 676 LEU A CA 1
ATOM 5356 C C . LEU A 1 676 ? -14.422 -19.822 -20.463 1.00 94.56 676 LEU A C 1
ATOM 5358 O O . LEU A 1 676 ? -14.662 -21.004 -20.716 1.00 94.56 676 LEU A O 1
ATOM 5362 N N . ASP A 1 677 ? -13.701 -19.065 -21.291 1.00 94.19 677 ASP A N 1
ATOM 5363 C CA . ASP A 1 677 ? -13.182 -19.555 -22.572 1.00 94.19 677 ASP A CA 1
ATOM 5364 C C . ASP A 1 677 ? -11.894 -20.371 -22.367 1.00 94.19 677 ASP A C 1
ATOM 5366 O O . ASP A 1 677 ? -10.831 -19.831 -22.066 1.00 94.19 677 ASP A O 1
ATOM 5370 N N . GLU A 1 678 ? -11.983 -21.692 -22.540 1.00 95.12 678 GLU A N 1
ATOM 5371 C CA . GLU A 1 678 ? -10.875 -22.627 -22.281 1.00 95.12 678 GLU A CA 1
ATOM 5372 C C . GLU A 1 678 ? -9.660 -22.408 -23.206 1.00 95.12 678 GLU A C 1
ATOM 5374 O O . GLU A 1 678 ? -8.562 -22.877 -22.906 1.00 95.12 678 GLU A O 1
ATOM 5379 N N . ARG A 1 679 ? -9.799 -21.621 -24.287 1.00 92.88 679 ARG A N 1
ATOM 5380 C CA . ARG A 1 679 ? -8.692 -21.281 -25.199 1.00 92.88 679 ARG A CA 1
ATOM 5381 C C . ARG A 1 679 ? -7.598 -20.420 -24.556 1.00 92.88 679 ARG A C 1
ATOM 5383 O O . ARG A 1 679 ? -6.479 -20.428 -25.068 1.00 92.88 679 ARG A O 1
ATOM 5390 N N . PHE A 1 680 ? -7.884 -19.732 -23.446 1.00 90.50 680 PHE A N 1
ATOM 5391 C CA . PHE A 1 680 ? -6.877 -18.994 -22.669 1.00 90.50 680 PHE A CA 1
ATOM 5392 C C . PHE A 1 680 ? -5.918 -19.913 -21.880 1.00 90.50 680 PHE A C 1
ATOM 5394 O O . PHE A 1 680 ? -4.896 -19.448 -21.377 1.00 90.50 680 PHE A O 1
ATOM 5401 N N . GLY A 1 681 ? -6.169 -21.228 -21.811 1.00 88.88 681 GLY A N 1
ATOM 5402 C CA . GLY A 1 681 ? -5.202 -22.200 -21.290 1.00 88.88 681 GLY A CA 1
ATOM 5403 C C . GLY A 1 681 ? -4.780 -21.912 -19.846 1.00 88.88 681 GLY A C 1
ATOM 5404 O O . GLY A 1 681 ? -5.585 -22.030 -18.932 1.00 88.88 681 GLY A O 1
ATOM 5405 N N . MET A 1 682 ? -3.522 -21.531 -19.620 1.00 84.50 682 MET A N 1
ATOM 5406 C CA . MET A 1 682 ? -2.978 -21.279 -18.273 1.00 84.50 682 MET A CA 1
ATOM 5407 C C . MET A 1 682 ? -3.524 -20.015 -17.577 1.00 84.50 682 MET A C 1
ATOM 5409 O O . MET A 1 682 ? -3.190 -19.789 -16.418 1.00 84.50 682 MET A O 1
ATOM 5413 N N . GLY A 1 683 ? -4.366 -19.221 -18.247 1.00 83.38 683 GLY A N 1
ATOM 5414 C CA . GLY A 1 683 ? -4.954 -17.981 -17.725 1.00 83.38 683 GLY A CA 1
ATOM 5415 C C . GLY A 1 683 ? -4.314 -16.717 -18.313 1.00 83.38 683 GLY A C 1
ATOM 5416 O O . GLY A 1 683 ? -3.486 -16.803 -19.221 1.00 83.38 683 GLY A O 1
ATOM 5417 N N . CYS A 1 684 ? -4.676 -15.557 -17.765 1.00 82.12 684 CYS A N 1
ATOM 5418 C CA . CYS A 1 684 ? -4.580 -14.219 -18.370 1.00 82.12 684 CYS A CA 1
ATOM 5419 C C . CYS A 1 684 ? -5.579 -13.992 -19.530 1.00 82.12 684 CYS A C 1
ATOM 5421 O O . CYS A 1 684 ? -5.509 -14.672 -20.557 1.00 82.12 684 CYS A O 1
ATOM 5423 N N . PHE A 1 685 ? -6.408 -12.942 -19.398 1.00 88.19 685 PHE A N 1
ATOM 5424 C CA . PHE A 1 685 ? -7.483 -12.473 -20.300 1.00 88.19 685 PHE A CA 1
ATOM 5425 C C . PHE A 1 685 ? -8.793 -13.289 -20.327 1.00 88.19 685 PHE A C 1
ATOM 5427 O O . PHE A 1 685 ? -9.750 -12.876 -20.988 1.00 88.19 685 PHE A O 1
ATOM 5434 N N . GLU A 1 686 ? -8.908 -14.396 -19.592 1.00 92.50 686 GLU A N 1
ATOM 5435 C CA . GLU A 1 686 ? -10.181 -15.108 -19.403 1.00 92.50 686 GLU A CA 1
ATOM 5436 C C . GLU A 1 686 ? -11.212 -14.291 -18.614 1.00 92.50 686 GLU A C 1
ATOM 5438 O O . GLU A 1 686 ? -12.414 -14.403 -18.859 1.00 92.50 686 GLU A O 1
ATOM 5443 N N . ASP A 1 687 ? -10.730 -13.459 -17.695 1.00 92.50 687 ASP A N 1
ATOM 5444 C CA . ASP A 1 687 ? -11.481 -12.550 -16.835 1.00 92.50 687 ASP A CA 1
ATOM 5445 C C . ASP A 1 687 ? -11.884 -11.269 -17.583 1.00 92.50 687 ASP A C 1
ATOM 5447 O O . ASP A 1 687 ? -13.061 -10.896 -17.556 1.00 92.50 687 ASP A O 1
ATOM 5451 N N . ASP A 1 688 ? -10.962 -10.674 -18.348 1.00 92.12 688 ASP A N 1
ATOM 5452 C CA . ASP A 1 688 ? -11.244 -9.632 -19.349 1.00 92.12 688 ASP A CA 1
ATOM 5453 C C . ASP A 1 688 ? -12.361 -10.057 -20.322 1.00 92.12 688 ASP A C 1
ATOM 5455 O O . ASP A 1 688 ? -13.325 -9.319 -20.547 1.00 92.12 688 ASP A O 1
ATOM 5459 N N . ASP A 1 689 ? -12.266 -11.271 -20.877 1.00 94.50 689 ASP A N 1
ATOM 5460 C CA . ASP A 1 689 ? -13.290 -11.836 -21.758 1.00 94.50 689 ASP A CA 1
ATOM 5461 C C . ASP A 1 689 ? -14.635 -12.032 -21.054 1.00 94.50 689 ASP A C 1
ATOM 5463 O O . ASP A 1 689 ? -15.684 -11.723 -21.629 1.00 94.50 689 ASP A O 1
ATOM 5467 N N . TYR A 1 690 ? -14.624 -12.538 -19.820 1.00 95.38 690 TYR A N 1
ATOM 5468 C CA . TYR A 1 690 ? -15.854 -12.762 -19.067 1.00 95.38 690 TYR A CA 1
ATOM 5469 C C . TYR A 1 690 ? -16.559 -11.438 -18.735 1.00 95.38 690 TYR A C 1
ATOM 5471 O O . TYR A 1 690 ? -17.772 -11.322 -18.930 1.00 95.38 690 TYR A O 1
ATOM 5479 N N . CYS A 1 691 ? -15.801 -10.414 -18.329 1.00 95.44 691 CYS A N 1
ATOM 5480 C CA . CYS A 1 691 ? -16.315 -9.068 -18.071 1.00 95.44 691 CYS A CA 1
ATOM 5481 C C . CYS A 1 691 ? -16.910 -8.437 -19.336 1.00 95.44 691 CYS A C 1
ATOM 5483 O O . CYS A 1 691 ? -18.058 -7.986 -19.324 1.00 95.44 691 CYS A O 1
ATOM 5485 N N . LEU A 1 692 ? -16.186 -8.480 -20.459 1.00 93.44 692 LEU A N 1
ATOM 5486 C CA . LEU A 1 692 ? -16.673 -7.937 -21.727 1.00 93.44 692 LEU A CA 1
ATOM 5487 C C . LEU A 1 692 ? -17.953 -8.632 -22.207 1.00 93.44 692 LEU A C 1
ATOM 5489 O O . LEU A 1 692 ? -18.886 -7.965 -22.672 1.00 93.44 692 LEU A O 1
ATOM 5493 N N . ARG A 1 693 ? -18.011 -9.966 -22.115 1.00 93.81 693 ARG A N 1
ATOM 5494 C CA . ARG A 1 693 ? -19.222 -10.714 -22.463 1.00 93.81 693 ARG A CA 1
ATOM 5495 C C . ARG A 1 693 ? -20.388 -10.318 -21.557 1.00 93.81 693 ARG A C 1
ATOM 5497 O O . ARG A 1 693 ? -21.485 -10.124 -22.080 1.00 93.81 693 ARG A O 1
ATOM 5504 N N . ALA A 1 694 ? -20.161 -10.112 -20.256 1.00 94.75 694 ALA A N 1
ATOM 5505 C CA . ALA A 1 694 ? -21.208 -9.706 -19.314 1.00 94.75 694 ALA A CA 1
ATOM 5506 C C . ALA A 1 694 ? -21.799 -8.333 -19.674 1.00 94.75 694 ALA A C 1
ATOM 5508 O O . ALA A 1 694 ? -23.022 -8.195 -19.774 1.00 94.75 694 ALA A O 1
ATOM 5509 N N . LEU A 1 695 ? -20.937 -7.358 -19.984 1.00 94.00 695 LEU A N 1
ATOM 5510 C CA . LEU A 1 695 ? -21.336 -6.027 -20.455 1.00 94.00 695 LEU A CA 1
ATOM 5511 C C . LEU A 1 695 ? -22.159 -6.108 -21.751 1.00 94.00 695 LEU A C 1
ATOM 5513 O O . LEU A 1 695 ? -23.223 -5.496 -21.860 1.00 94.00 695 LEU A O 1
ATOM 5517 N N . ARG A 1 696 ? -21.719 -6.921 -22.724 1.00 90.25 696 ARG A N 1
ATOM 5518 C CA . ARG A 1 696 ? -22.460 -7.167 -23.978 1.00 90.25 696 ARG A CA 1
ATOM 5519 C C . ARG A 1 696 ? -23.791 -7.895 -23.758 1.00 90.25 696 ARG A C 1
ATOM 5521 O O . ARG A 1 696 ? -24.734 -7.656 -24.506 1.00 90.25 696 ARG A O 1
ATOM 5528 N N . ALA A 1 697 ? -23.891 -8.740 -22.733 1.00 90.19 697 ALA A N 1
ATOM 5529 C CA . ALA A 1 697 ? -25.124 -9.417 -22.330 1.00 90.19 697 ALA A CA 1
ATOM 5530 C C . ALA A 1 697 ? -26.105 -8.511 -21.550 1.00 90.19 697 ALA A C 1
ATOM 5532 O O . ALA A 1 697 ? -27.181 -8.986 -21.162 1.00 90.19 697 ALA A O 1
ATOM 5533 N N . GLY A 1 698 ? -25.754 -7.234 -21.339 1.00 91.62 698 GLY A N 1
ATOM 5534 C CA . GLY A 1 698 ? -26.569 -6.219 -20.665 1.00 91.62 698 GLY A CA 1
ATOM 5535 C C . GLY A 1 698 ? -26.374 -6.136 -19.148 1.00 91.62 698 GLY A C 1
ATOM 5536 O O . GLY A 1 698 ? -27.159 -5.458 -18.486 1.00 91.62 698 GLY A O 1
ATOM 5537 N N . TYR A 1 699 ? -25.366 -6.818 -18.595 1.00 96.00 699 TYR A N 1
ATOM 5538 C CA . TYR A 1 699 ? -25.060 -6.787 -17.165 1.00 96.00 699 TYR A CA 1
ATOM 5539 C C . TYR A 1 699 ? -24.032 -5.706 -16.825 1.00 96.00 699 TYR A C 1
ATOM 5541 O O . TYR A 1 699 ? -23.219 -5.296 -17.651 1.00 96.00 699 TYR A O 1
ATOM 5549 N N . ARG A 1 700 ? -24.063 -5.271 -15.569 1.00 97.44 700 ARG A N 1
ATOM 5550 C CA . ARG A 1 700 ? -23.060 -4.425 -14.930 1.00 97.44 700 ARG A CA 1
ATOM 5551 C C . ARG A 1 700 ? -21.980 -5.291 -14.290 1.00 97.44 700 ARG A C 1
ATOM 5553 O O . ARG A 1 700 ? -22.251 -6.390 -13.792 1.00 97.44 700 ARG A O 1
ATOM 5560 N N . VAL A 1 701 ? -20.772 -4.748 -14.291 1.00 97.75 701 VAL A N 1
ATOM 5561 C CA . VAL A 1 701 ? -19.560 -5.318 -13.707 1.00 97.75 701 VAL A CA 1
ATOM 5562 C C . VAL A 1 701 ? -19.052 -4.270 -12.723 1.00 97.75 701 VAL A C 1
ATOM 5564 O O . VAL A 1 701 ? -18.856 -3.120 -13.116 1.00 97.75 701 VAL A O 1
ATOM 5567 N N . VAL A 1 702 ? -18.932 -4.615 -11.439 1.00 98.19 702 VAL A N 1
ATOM 5568 C CA . VAL A 1 702 ? -18.693 -3.618 -10.380 1.00 98.19 702 VAL A CA 1
ATOM 5569 C C . VAL A 1 702 ? -17.598 -4.036 -9.401 1.00 98.19 702 VAL A C 1
ATOM 5571 O O . VAL A 1 702 ? -17.368 -5.216 -9.142 1.00 98.19 702 VAL A O 1
ATOM 5574 N N . ILE A 1 703 ? -16.943 -3.042 -8.812 1.00 98.44 703 ILE A N 1
ATOM 5575 C CA . ILE A 1 703 ? -16.023 -3.207 -7.688 1.00 98.44 703 ILE A CA 1
ATOM 5576 C C . ILE A 1 703 ? -16.769 -2.838 -6.410 1.00 98.44 703 ILE A C 1
ATOM 5578 O O . ILE A 1 703 ? -17.246 -1.708 -6.290 1.00 98.44 703 ILE A O 1
ATOM 5582 N N . ALA A 1 704 ? -16.824 -3.758 -5.449 1.00 98.06 704 ALA A N 1
ATOM 5583 C CA . ALA A 1 704 ? -17.237 -3.457 -4.082 1.00 98.06 704 ALA A CA 1
ATOM 5584 C C . ALA A 1 704 ? -16.071 -2.741 -3.379 1.00 98.06 704 ALA A C 1
ATOM 5586 O O . ALA A 1 704 ? -15.045 -3.360 -3.079 1.00 98.06 704 ALA A O 1
ATOM 5587 N N . ARG A 1 705 ? -16.168 -1.417 -3.190 1.00 97.88 705 ARG A N 1
ATOM 5588 C CA . ARG A 1 705 ? -15.059 -0.610 -2.645 1.00 97.88 705 ARG A CA 1
ATOM 5589 C C . ARG A 1 705 ? -14.845 -0.831 -1.152 1.00 97.88 705 ARG A C 1
ATOM 5591 O O . ARG A 1 705 ? -13.743 -0.596 -0.674 1.00 97.88 705 ARG A O 1
ATOM 5598 N N . ASP A 1 706 ? -15.859 -1.305 -0.446 1.00 96.69 706 ASP A N 1
ATOM 5599 C CA . ASP A 1 706 ? -15.825 -1.710 0.960 1.00 96.69 706 ASP A CA 1
ATOM 5600 C C . ASP A 1 706 ? -15.228 -3.112 1.193 1.00 96.69 706 ASP A C 1
ATOM 5602 O O . ASP A 1 706 ? -14.710 -3.393 2.278 1.00 96.69 706 ASP A O 1
ATOM 5606 N N . ALA A 1 707 ? -15.296 -4.010 0.211 1.00 97.69 707 ALA A N 1
ATOM 5607 C CA . ALA A 1 707 ? -14.706 -5.341 0.291 1.00 97.69 707 ALA A CA 1
ATOM 5608 C C . ALA A 1 707 ? -13.196 -5.288 0.007 1.00 97.69 707 ALA A C 1
ATOM 5610 O O . ALA A 1 707 ? -12.756 -4.636 -0.941 1.00 97.69 707 ALA A O 1
ATOM 5611 N N . PHE A 1 708 ? -12.399 -6.011 0.795 1.00 98.19 708 PHE A N 1
ATOM 5612 C CA . PHE A 1 708 ? -10.957 -6.140 0.592 1.00 98.19 708 PHE A CA 1
ATOM 5613 C C . PHE A 1 708 ? -10.529 -7.606 0.727 1.00 98.19 708 PHE A C 1
ATOM 5615 O O . PHE A 1 708 ? -10.981 -8.299 1.634 1.00 98.19 708 PHE A O 1
ATOM 5622 N N . VAL A 1 709 ? -9.666 -8.078 -0.172 1.00 98.00 709 VAL A N 1
ATOM 5623 C CA . VAL A 1 709 ? -9.048 -9.414 -0.124 1.00 98.00 709 VAL A CA 1
ATOM 5624 C C . VAL A 1 709 ? -7.565 -9.266 -0.455 1.00 98.00 709 VAL A C 1
ATOM 5626 O O . VAL A 1 709 ? -7.210 -8.685 -1.485 1.00 98.00 709 VAL A O 1
ATOM 5629 N N . HIS A 1 710 ? -6.686 -9.783 0.402 1.00 97.12 710 HIS A N 1
ATOM 5630 C CA . HIS A 1 710 ? -5.253 -9.828 0.117 1.00 97.12 710 HIS A CA 1
ATOM 5631 C C . HIS A 1 710 ? -4.986 -10.932 -0.910 1.00 97.12 710 HIS A C 1
ATOM 5633 O O . HIS A 1 710 ? -5.456 -12.053 -0.753 1.00 97.12 710 HIS A O 1
ATOM 5639 N N . HIS A 1 711 ? -4.193 -10.629 -1.928 1.00 94.00 711 HIS A N 1
ATOM 5640 C CA . HIS A 1 711 ? -3.714 -11.558 -2.945 1.00 94.00 711 HIS A CA 1
ATOM 5641 C C . HIS A 1 711 ? -2.182 -11.527 -2.930 1.00 94.00 711 HIS A C 1
ATOM 5643 O O . HIS A 1 711 ? -1.586 -10.446 -2.999 1.00 94.00 711 HIS A O 1
ATOM 5649 N N . PHE A 1 712 ? -1.527 -12.682 -2.794 1.00 84.06 712 PHE A N 1
ATOM 5650 C CA . PHE A 1 712 ? -0.060 -12.727 -2.809 1.00 84.06 712 PHE A CA 1
ATOM 5651 C C . PHE A 1 712 ? 0.473 -12.465 -4.221 1.00 84.06 712 PHE A C 1
ATOM 5653 O O . PHE A 1 712 ? 1.390 -11.657 -4.388 1.00 84.06 712 PHE A O 1
ATOM 5660 N N . GLY A 1 713 ? -0.151 -13.078 -5.230 1.00 69.12 713 GLY A N 1
ATOM 5661 C CA . GLY A 1 713 ? 0.126 -12.854 -6.640 1.00 69.12 713 GLY A CA 1
ATOM 5662 C C . GLY A 1 713 ? 1.313 -13.670 -7.154 1.00 69.12 713 GLY A C 1
ATOM 5663 O O . GLY A 1 713 ? 2.392 -13.713 -6.561 1.00 69.12 713 GLY A O 1
ATOM 5664 N N . GLY A 1 714 ? 1.121 -14.311 -8.309 1.00 61.47 714 GLY A N 1
ATOM 5665 C CA . GLY A 1 714 ? 2.183 -14.993 -9.056 1.00 61.47 714 GLY A CA 1
ATOM 5666 C C . GLY A 1 714 ? 2.650 -16.339 -8.482 1.00 61.47 714 GLY A C 1
ATOM 5667 O O . GLY A 1 714 ? 3.514 -16.974 -9.089 1.00 61.47 714 GLY A O 1
ATOM 5668 N N . ARG A 1 715 ? 2.084 -16.816 -7.363 1.00 59.31 715 ARG A N 1
ATOM 5669 C CA . ARG A 1 715 ? 2.527 -18.055 -6.690 1.00 59.31 715 ARG A CA 1
ATOM 5670 C C . ARG A 1 715 ? 2.285 -19.321 -7.516 1.00 59.31 715 ARG A C 1
ATOM 5672 O O . ARG A 1 715 ? 3.115 -20.223 -7.483 1.00 59.31 715 ARG A O 1
ATOM 5679 N N . THR A 1 716 ? 1.220 -19.353 -8.314 1.00 50.53 716 THR A N 1
ATOM 5680 C CA . THR A 1 716 ? 0.858 -20.489 -9.185 1.00 50.53 716 THR A CA 1
ATOM 5681 C C . THR A 1 716 ? 1.705 -20.577 -10.464 1.00 50.53 716 THR A C 1
ATOM 5683 O O . THR A 1 716 ? 1.771 -21.633 -11.087 1.00 50.53 716 THR A O 1
ATOM 5686 N N . PHE A 1 717 ? 2.377 -19.490 -10.867 1.00 53.75 717 PHE A N 1
ATOM 5687 C CA . PHE A 1 717 ? 3.271 -19.488 -12.036 1.00 53.75 717 PHE A CA 1
ATOM 5688 C C . PHE A 1 717 ? 4.705 -19.910 -11.685 1.00 53.75 717 PHE A C 1
ATOM 5690 O O . PHE A 1 717 ? 5.404 -20.469 -12.536 1.00 53.75 717 PHE A O 1
ATOM 5697 N N . VAL A 1 718 ? 5.130 -19.696 -10.433 1.00 45.12 718 VAL A N 1
ATOM 5698 C CA . VAL A 1 718 ? 6.432 -20.135 -9.905 1.00 45.12 718 VAL A CA 1
ATOM 5699 C C . VAL A 1 718 ? 6.519 -21.664 -9.969 1.00 45.12 718 VAL A C 1
ATOM 5701 O O . VAL A 1 718 ? 5.775 -22.362 -9.288 1.00 45.12 718 VAL A O 1
ATOM 5704 N N . GLY A 1 719 ? 7.430 -22.184 -10.796 1.00 45.12 719 GLY A N 1
ATOM 5705 C CA . GLY A 1 719 ? 7.649 -23.626 -10.987 1.00 45.12 719 GLY A CA 1
ATOM 5706 C C . GLY A 1 719 ? 6.917 -24.264 -12.177 1.00 45.12 719 GLY A C 1
ATOM 5707 O O . GLY A 1 719 ? 7.212 -25.405 -12.514 1.00 45.12 719 GLY A O 1
ATOM 5708 N N . SER A 1 720 ? 6.030 -23.540 -12.871 1.00 51.78 720 SER A N 1
ATOM 5709 C CA . SER A 1 720 ? 5.241 -24.085 -13.997 1.00 51.78 720 SER A CA 1
ATOM 5710 C C . SER A 1 720 ? 6.019 -24.290 -15.311 1.00 51.78 720 SER A C 1
ATOM 5712 O O . SER A 1 720 ? 5.508 -24.910 -16.240 1.00 51.78 720 SER A O 1
ATOM 5714 N N . GLY A 1 721 ? 7.232 -23.737 -15.429 1.00 50.72 721 GLY A N 1
ATOM 5715 C CA . GLY A 1 721 ? 8.053 -23.790 -16.649 1.00 50.72 721 GLY A CA 1
ATOM 5716 C C . GLY A 1 721 ? 7.548 -22.934 -17.824 1.00 50.72 721 GLY A C 1
ATOM 5717 O O . GLY A 1 721 ? 8.195 -22.899 -18.868 1.00 50.72 721 GLY A O 1
ATOM 5718 N N . VAL A 1 722 ? 6.422 -22.228 -17.671 1.00 59.31 722 VAL A N 1
ATOM 5719 C CA . VAL A 1 722 ? 5.820 -21.381 -18.712 1.00 59.31 722 VAL A CA 1
ATOM 5720 C C . VAL A 1 722 ? 6.304 -19.934 -18.574 1.00 59.31 722 VAL A C 1
ATOM 5722 O O . VAL A 1 722 ? 6.197 -19.335 -17.505 1.00 59.31 722 VAL A O 1
ATOM 5725 N N . SER A 1 723 ? 6.785 -19.339 -19.671 1.00 69.44 723 SER A N 1
ATOM 5726 C CA . SER A 1 723 ? 7.072 -17.900 -19.732 1.00 69.44 723 SER A CA 1
ATOM 5727 C C . SER A 1 723 ? 5.776 -17.098 -19.573 1.00 69.44 723 SER A C 1
ATOM 5729 O O . SER A 1 723 ? 4.902 -17.115 -20.443 1.00 69.44 723 SER A O 1
ATOM 5731 N N . PHE A 1 724 ? 5.655 -16.372 -18.460 1.00 69.81 724 PHE A N 1
ATOM 5732 C CA . PHE A 1 724 ? 4.509 -15.497 -18.193 1.00 69.81 724 PHE A CA 1
ATOM 5733 C C . PHE A 1 724 ? 4.361 -14.398 -19.261 1.00 69.81 724 PHE A C 1
ATOM 5735 O O . PHE A 1 724 ? 3.243 -14.050 -19.634 1.00 69.81 724 PHE A O 1
ATOM 5742 N N . ALA A 1 725 ? 5.477 -13.894 -19.801 1.00 72.00 725 ALA A N 1
ATOM 5743 C CA . ALA A 1 725 ? 5.470 -12.905 -20.878 1.00 72.00 725 ALA A CA 1
ATOM 5744 C C . ALA A 1 725 ? 4.882 -13.479 -22.181 1.00 72.00 725 ALA A C 1
ATOM 5746 O O . ALA A 1 725 ? 4.039 -12.836 -22.808 1.00 72.00 725 ALA A O 1
ATOM 5747 N N . ASP A 1 726 ? 5.260 -14.707 -22.546 1.00 76.75 726 ASP A N 1
ATOM 5748 C CA . ASP A 1 726 ? 4.794 -15.359 -23.776 1.00 76.75 726 ASP A CA 1
ATOM 5749 C C . ASP A 1 726 ? 3.305 -15.719 -23.670 1.00 76.75 726 ASP A C 1
ATOM 5751 O O . ASP A 1 726 ? 2.545 -15.520 -24.621 1.00 76.75 726 ASP A O 1
ATOM 5755 N N . LEU A 1 727 ? 2.868 -16.194 -22.494 1.00 80.31 727 LEU A N 1
ATOM 5756 C CA . LEU A 1 727 ? 1.457 -16.440 -22.185 1.00 80.31 727 LEU A CA 1
ATOM 5757 C C . LEU A 1 727 ? 0.638 -15.146 -22.296 1.00 80.31 727 LEU A C 1
ATOM 5759 O O . LEU A 1 727 ? -0.381 -15.123 -22.987 1.00 80.31 727 LEU A O 1
ATOM 5763 N N . MET A 1 728 ? 1.115 -14.060 -21.678 1.00 80.81 728 MET A N 1
ATOM 5764 C CA . MET A 1 728 ? 0.477 -12.744 -21.725 1.00 80.81 728 MET A CA 1
ATOM 5765 C C . MET A 1 728 ? 0.360 -12.227 -23.166 1.00 80.81 728 MET A C 1
ATOM 5767 O O . MET A 1 728 ? -0.717 -11.796 -23.573 1.00 80.81 728 MET A O 1
ATOM 5771 N N . GLN A 1 729 ? 1.428 -12.311 -23.967 1.00 81.94 729 GLN A N 1
ATOM 5772 C CA . GLN A 1 729 ? 1.419 -11.868 -25.366 1.00 81.94 729 GLN A CA 1
ATOM 5773 C C . GLN A 1 729 ? 0.463 -12.707 -26.229 1.00 81.94 729 GLN A C 1
ATOM 5775 O O . GLN A 1 729 ? -0.350 -12.148 -26.971 1.00 81.94 729 GLN A O 1
ATOM 5780 N N . ARG A 1 730 ? 0.520 -14.040 -26.106 1.00 89.50 730 ARG A N 1
ATOM 5781 C CA . ARG A 1 730 ? -0.362 -14.974 -26.823 1.00 89.50 730 ARG A CA 1
ATOM 5782 C C . ARG A 1 730 ? -1.833 -14.720 -26.497 1.00 89.50 730 ARG A C 1
ATOM 5784 O O . ARG A 1 730 ? -2.653 -14.607 -27.409 1.00 89.50 730 ARG A O 1
ATOM 5791 N N . ASN A 1 731 ? -2.170 -14.617 -25.216 1.00 89.75 731 ASN A N 1
ATOM 5792 C CA . ASN A 1 731 ? -3.556 -14.463 -24.789 1.00 89.75 731 ASN A CA 1
ATOM 5793 C C . ASN A 1 731 ? -4.089 -13.050 -25.047 1.00 89.75 731 ASN A C 1
ATOM 5795 O O . ASN A 1 731 ? -5.255 -12.905 -25.415 1.00 89.75 731 ASN A O 1
ATOM 5799 N N . GLN A 1 732 ? -3.233 -12.023 -24.998 1.00 89.06 732 GLN A N 1
ATOM 5800 C CA . GLN A 1 732 ? -3.592 -10.685 -25.466 1.00 89.06 732 GLN A CA 1
ATOM 5801 C C . GLN A 1 732 ? -3.958 -10.693 -26.958 1.00 89.06 732 GLN A C 1
ATOM 5803 O O . GLN A 1 732 ? -4.926 -10.042 -27.355 1.00 89.06 732 GLN A O 1
ATOM 5808 N N . GLN A 1 733 ? -3.209 -11.421 -27.794 1.00 88.25 733 GLN A N 1
ATOM 5809 C CA . GLN A 1 733 ? -3.541 -11.560 -29.212 1.00 88.25 733 GLN A CA 1
ATOM 5810 C C . GLN A 1 733 ? -4.872 -12.301 -29.407 1.00 88.25 733 GLN A C 1
ATOM 5812 O O . GLN A 1 733 ? -5.741 -11.786 -30.110 1.00 88.25 733 GLN A O 1
ATOM 5817 N N . LEU A 1 734 ? -5.077 -13.437 -28.731 1.00 89.12 734 LEU A N 1
ATOM 5818 C CA . LEU A 1 734 ? -6.338 -14.190 -28.775 1.00 89.12 734 LEU A CA 1
ATOM 5819 C C . LEU A 1 734 ? -7.544 -13.324 -28.362 1.00 89.12 734 LEU A C 1
ATOM 5821 O O . LEU A 1 734 ? -8.591 -13.356 -29.012 1.00 89.12 734 LEU A O 1
ATOM 5825 N N . PHE A 1 735 ? -7.391 -12.503 -27.318 1.00 91.00 735 PHE A N 1
ATOM 5826 C CA . PHE A 1 735 ? -8.420 -11.561 -26.881 1.00 91.00 735 PHE A CA 1
ATOM 5827 C C . PHE A 1 735 ? -8.704 -10.481 -27.940 1.00 91.00 735 PHE A C 1
ATOM 5829 O O . PHE A 1 735 ? -9.867 -10.217 -28.243 1.00 91.00 735 PHE A O 1
ATOM 5836 N N . ARG A 1 736 ? -7.674 -9.909 -28.586 1.00 87.94 736 ARG A N 1
ATOM 5837 C CA . ARG A 1 736 ? -7.843 -8.955 -29.706 1.00 87.94 736 ARG A CA 1
ATOM 5838 C C . ARG A 1 736 ? -8.527 -9.580 -30.924 1.00 87.94 736 ARG A C 1
ATOM 5840 O O . ARG A 1 736 ? -9.365 -8.935 -31.550 1.00 87.94 736 ARG A O 1
ATOM 5847 N N . GLU A 1 737 ? -8.198 -10.821 -31.268 1.00 87.75 737 GLU A N 1
ATOM 5848 C CA . GLU A 1 737 ? -8.853 -11.551 -32.360 1.00 87.75 737 GLU A CA 1
ATOM 5849 C C . GLU A 1 737 ? -10.343 -11.762 -32.056 1.00 87.75 737 GLU A C 1
ATOM 5851 O O . GLU A 1 737 ? -11.197 -11.472 -32.900 1.00 87.75 737 GLU A O 1
ATOM 5856 N N . LYS A 1 738 ? -10.665 -12.151 -30.815 1.00 88.19 738 LYS A N 1
ATOM 5857 C CA . LYS A 1 738 ? -12.044 -12.283 -30.330 1.00 88.19 738 LYS A CA 1
ATOM 5858 C C . LYS A 1 738 ? -12.788 -10.939 -30.331 1.00 88.19 738 LYS A C 1
ATOM 5860 O O . LYS A 1 738 ? -13.919 -10.890 -30.809 1.00 88.19 738 LYS A O 1
ATOM 5865 N N . LEU A 1 739 ? -12.151 -9.845 -29.899 1.00 83.69 739 LEU A N 1
ATOM 5866 C CA . LEU A 1 739 ? -12.685 -8.476 -29.988 1.00 83.69 739 LEU A CA 1
ATOM 5867 C C . LEU A 1 739 ? -13.044 -8.085 -31.428 1.00 83.69 739 LEU A C 1
ATOM 5869 O O . LEU A 1 739 ? -14.139 -7.575 -31.672 1.00 83.69 739 LEU A O 1
ATOM 5873 N N . ASN A 1 740 ? -12.145 -8.345 -32.380 1.00 81.50 740 ASN A N 1
ATOM 5874 C CA . ASN A 1 740 ? -12.348 -8.022 -33.792 1.00 81.50 740 ASN A CA 1
ATOM 5875 C C . ASN A 1 740 ? -13.497 -8.838 -34.399 1.00 81.50 740 ASN A C 1
ATOM 5877 O O . ASN A 1 740 ? -14.375 -8.269 -35.049 1.00 81.50 740 ASN A O 1
ATOM 5881 N N . GLN A 1 741 ? -13.546 -10.149 -34.136 1.00 78.00 741 GLN A N 1
ATOM 5882 C CA . GLN A 1 741 ? -14.664 -11.001 -34.549 1.00 78.00 741 GLN A CA 1
ATOM 5883 C C . GLN A 1 741 ? -15.995 -10.480 -33.977 1.00 78.00 741 GLN A C 1
ATOM 5885 O O . GLN A 1 741 ? -16.947 -10.244 -34.723 1.00 78.00 741 GLN A O 1
ATOM 5890 N N . MET A 1 742 ? -16.030 -10.204 -32.672 1.00 77.88 742 MET A N 1
ATOM 5891 C CA . MET A 1 742 ? -17.195 -9.655 -31.976 1.00 77.88 742 MET A CA 1
ATOM 5892 C C . MET A 1 742 ? -17.622 -8.265 -32.480 1.00 77.88 742 MET A C 1
ATOM 5894 O O . MET A 1 742 ? -18.787 -7.893 -32.327 1.00 77.88 742 MET A O 1
ATOM 5898 N N . ALA A 1 743 ? -16.710 -7.462 -33.035 1.00 71.88 743 ALA A N 1
ATOM 5899 C CA . ALA A 1 743 ? -17.032 -6.180 -33.664 1.00 71.88 743 ALA A CA 1
ATOM 5900 C C . ALA A 1 743 ? -17.639 -6.369 -35.066 1.00 71.88 743 ALA A C 1
ATOM 5902 O O . ALA A 1 743 ? -18.615 -5.700 -35.404 1.00 71.88 743 ALA A O 1
ATOM 5903 N N . ILE A 1 744 ? -17.123 -7.321 -35.852 1.00 68.88 744 ILE A N 1
ATOM 5904 C CA . ILE A 1 744 ? -17.663 -7.691 -37.173 1.00 68.88 744 ILE A CA 1
ATOM 5905 C C . ILE A 1 744 ? -19.080 -8.272 -37.044 1.00 68.88 744 ILE A C 1
ATOM 5907 O O . ILE A 1 744 ? -19.957 -7.947 -37.843 1.00 68.88 744 ILE A O 1
ATOM 5911 N N . GLU A 1 745 ? -19.324 -9.097 -36.025 1.00 64.94 745 GLU A N 1
ATOM 5912 C CA . GLU A 1 745 ? -20.646 -9.657 -35.722 1.00 64.94 745 GLU A CA 1
ATOM 5913 C C . GLU A 1 745 ? -21.647 -8.561 -35.317 1.00 64.94 745 GLU A C 1
ATOM 5915 O O . GLU A 1 745 ? -22.759 -8.520 -35.844 1.00 64.94 745 GLU A O 1
ATOM 5920 N N . SER A 1 746 ? -21.241 -7.608 -34.467 1.00 57.56 746 SER A N 1
ATOM 5921 C CA . SER A 1 746 ? -22.072 -6.442 -34.128 1.00 57.56 746 SER A CA 1
ATOM 5922 C C . SER A 1 746 ? -22.314 -5.506 -35.322 1.00 57.56 746 SER A C 1
ATOM 5924 O O . SER A 1 746 ? -23.410 -4.974 -35.454 1.00 57.56 746 SER A O 1
ATOM 5926 N N . GLY A 1 747 ? -21.343 -5.343 -36.226 1.00 46.19 747 GLY A N 1
ATOM 5927 C CA . GLY A 1 747 ? -21.483 -4.521 -37.435 1.00 46.19 747 GLY A CA 1
ATOM 5928 C C . GLY A 1 747 ? -22.421 -5.097 -38.505 1.00 46.19 747 GLY A C 1
ATOM 5929 O O . GLY A 1 747 ? -22.805 -4.377 -39.424 1.00 46.19 747 GLY A O 1
ATOM 5930 N N . ARG A 1 748 ? -22.809 -6.378 -38.403 1.00 42.78 748 ARG A N 1
ATOM 5931 C CA . ARG A 1 748 ? -23.760 -7.033 -39.323 1.00 42.78 748 ARG A CA 1
ATOM 5932 C C . ARG A 1 748 ? -25.220 -6.953 -38.866 1.00 42.78 748 ARG A C 1
ATOM 5934 O O . ARG A 1 748 ? -26.107 -7.072 -39.707 1.00 42.78 748 ARG A O 1
ATOM 5941 N N . ASN A 1 749 ? -25.473 -6.702 -37.581 1.00 38.25 749 ASN A N 1
ATOM 5942 C CA . ASN A 1 749 ? -26.814 -6.517 -37.020 1.00 38.25 749 ASN A CA 1
ATOM 5943 C C . ASN A 1 749 ? -27.059 -5.021 -36.766 1.00 38.25 749 ASN A C 1
ATOM 5945 O O . ASN A 1 749 ? -26.723 -4.493 -35.709 1.00 38.25 749 ASN A O 1
ATOM 5949 N N . GLY A 1 750 ? -27.583 -4.328 -37.780 1.00 32.88 750 GLY A N 1
ATOM 5950 C CA . GLY A 1 750 ? -27.633 -2.864 -37.815 1.00 32.88 750 GLY A CA 1
ATOM 5951 C C . GLY A 1 750 ? -28.670 -2.186 -36.906 1.00 32.88 750 GLY A C 1
ATOM 5952 O O . GLY A 1 750 ? -29.588 -2.812 -36.388 1.00 32.88 750 GLY A O 1
ATOM 5953 N N . ASN A 1 751 ? -28.529 -0.859 -36.806 1.00 36.56 751 ASN A N 1
ATOM 5954 C CA . ASN A 1 751 ? -29.511 0.125 -36.330 1.00 36.56 751 ASN A CA 1
ATOM 5955 C C . ASN A 1 751 ? -30.292 -0.201 -35.040 1.00 36.56 751 ASN A C 1
ATOM 5957 O O . ASN A 1 751 ? -31.478 -0.525 -35.073 1.00 36.56 751 ASN A O 1
ATOM 5961 N N . ALA A 1 752 ? -29.677 0.111 -33.898 1.00 28.86 752 ALA A N 1
ATOM 5962 C CA . ALA A 1 752 ? -30.400 0.588 -32.719 1.00 28.86 752 ALA A CA 1
ATOM 5963 C C . ALA A 1 752 ? -29.741 1.888 -32.229 1.00 28.86 752 ALA A C 1
ATOM 5965 O O . ALA A 1 752 ? -28.531 1.926 -32.000 1.00 28.86 752 ALA A O 1
ATOM 5966 N N . ALA A 1 753 ? -30.524 2.964 -32.128 1.00 30.17 753 ALA A N 1
ATOM 5967 C CA . ALA A 1 753 ? -30.026 4.285 -31.750 1.00 30.17 753 ALA A CA 1
ATOM 5968 C C . ALA A 1 753 ? -29.513 4.311 -30.299 1.00 30.17 753 ALA A C 1
ATOM 5970 O O . ALA A 1 753 ? -30.070 3.651 -29.421 1.00 30.17 753 ALA A O 1
ATOM 5971 N N . ARG A 1 754 ? -28.487 5.128 -30.038 1.00 27.39 754 ARG A N 1
ATOM 5972 C CA . ARG A 1 754 ? -28.109 5.554 -28.684 1.00 27.39 754 ARG A CA 1
ATOM 5973 C C . ARG A 1 754 ? -28.515 7.021 -28.512 1.00 27.39 754 ARG A C 1
ATOM 5975 O O . ARG A 1 754 ? -28.197 7.798 -29.408 1.00 27.39 754 ARG A O 1
ATOM 5982 N N . PRO A 1 755 ? -29.205 7.398 -27.424 1.00 31.34 755 PRO A N 1
ATOM 5983 C CA . PRO A 1 755 ? -29.427 8.800 -27.102 1.00 31.34 755 PRO A CA 1
ATOM 5984 C C . PRO A 1 755 ? -28.143 9.429 -26.544 1.00 31.34 755 PRO A C 1
ATOM 5986 O O . PRO A 1 755 ? -27.392 8.775 -25.816 1.00 31.34 755 PRO A O 1
ATOM 5989 N N . ASP A 1 756 ? -27.917 10.694 -26.889 1.00 33.97 756 ASP A N 1
ATOM 5990 C CA . ASP A 1 756 ? -26.901 11.542 -26.271 1.00 33.97 756 ASP A CA 1
ATOM 5991 C C . ASP A 1 756 ? -27.295 11.889 -24.830 1.00 33.97 756 ASP A C 1
ATOM 5993 O O . ASP A 1 756 ? -28.404 12.360 -24.598 1.00 33.97 756 ASP A O 1
ATOM 5997 N N . GLU A 1 757 ? -26.369 11.732 -23.884 1.00 25.97 757 GLU A N 1
ATOM 5998 C CA . GLU A 1 757 ? -26.333 12.511 -22.638 1.00 25.97 757 GLU A CA 1
ATOM 5999 C C . GLU A 1 757 ? -24.897 12.498 -22.066 1.00 25.97 757 GLU A C 1
ATOM 6001 O O . GLU A 1 757 ? -24.185 11.492 -22.205 1.00 25.97 757 GLU A O 1
ATOM 6006 N N . PRO A 1 758 ? -24.411 13.610 -21.480 1.00 29.36 758 PRO A N 1
ATOM 6007 C CA . PRO A 1 758 ? -23.003 13.768 -21.136 1.00 29.36 758 PRO A CA 1
ATOM 6008 C C . PRO A 1 758 ? -22.659 13.038 -19.834 1.00 29.36 758 PRO A C 1
ATOM 6010 O O . PRO A 1 758 ? -23.288 13.245 -18.800 1.00 29.36 758 PRO A O 1
ATOM 6013 N N . ARG A 1 759 ? -21.610 12.209 -19.863 1.00 26.50 759 ARG A N 1
ATOM 6014 C CA . ARG A 1 759 ? -21.050 11.592 -18.653 1.00 26.50 759 ARG A CA 1
ATOM 6015 C C . ARG A 1 759 ? -19.941 12.464 -18.082 1.00 26.50 759 ARG A C 1
ATOM 6017 O O . ARG A 1 759 ? -18.917 12.659 -18.736 1.00 26.50 759 ARG A O 1
ATOM 6024 N N . GLU A 1 760 ? -20.138 12.936 -16.856 1.00 25.25 760 GLU A N 1
ATOM 6025 C CA . GLU A 1 760 ? -19.099 13.598 -16.068 1.00 25.25 760 GLU A CA 1
ATOM 6026 C C . GLU A 1 760 ? -17.888 12.670 -15.883 1.00 25.25 760 GLU A C 1
ATOM 6028 O O . GLU A 1 760 ? -18.020 11.481 -15.579 1.00 25.25 760 GLU A O 1
ATOM 6033 N N . GLN A 1 761 ? -16.690 13.213 -16.096 1.00 23.72 761 GLN A N 1
ATOM 6034 C CA . GLN A 1 761 ? -15.441 12.468 -15.972 1.00 23.72 761 GLN A CA 1
ATOM 6035 C C . GLN A 1 761 ? -14.948 12.496 -14.524 1.00 23.72 761 GLN A C 1
ATOM 6037 O O . GLN A 1 761 ? -14.366 13.483 -14.081 1.00 23.72 761 GLN A O 1
ATOM 6042 N N . VAL A 1 762 ? -15.107 11.386 -13.802 1.00 26.00 762 VAL A N 1
ATOM 6043 C CA . VAL A 1 762 ? -14.380 11.163 -12.543 1.00 26.00 762 VAL A CA 1
ATOM 6044 C C . VAL A 1 762 ? -13.019 10.551 -12.877 1.00 26.00 762 VAL A C 1
ATOM 6046 O O . VAL A 1 762 ? -12.909 9.359 -13.169 1.00 26.00 762 VAL A O 1
ATOM 6049 N N . SER A 1 763 ? -11.972 11.374 -12.861 1.00 28.14 763 SER A N 1
ATOM 6050 C CA . SER A 1 763 ? -10.598 10.959 -13.152 1.00 28.14 763 SER A CA 1
ATOM 6051 C C . SER A 1 763 ? -10.043 10.029 -12.067 1.00 28.14 763 SER A C 1
ATOM 6053 O O . SER A 1 763 ? -10.171 10.296 -10.875 1.00 28.14 763 SER A O 1
ATOM 6055 N N . HIS A 1 764 ? -9.410 8.922 -12.466 1.00 28.22 764 HIS A N 1
ATOM 6056 C CA . HIS A 1 764 ? -8.627 8.051 -11.580 1.00 28.22 764 HIS A CA 1
ATOM 6057 C C . HIS A 1 764 ? -7.342 7.628 -12.302 1.00 28.22 764 HIS A C 1
ATOM 6059 O O . HIS A 1 764 ? -7.289 6.597 -12.970 1.00 28.22 764 HIS A O 1
ATOM 6065 N N . GLY A 1 765 ? -6.303 8.454 -12.169 1.00 27.25 765 GLY A N 1
ATOM 6066 C CA . GLY A 1 765 ? -5.019 8.254 -12.836 1.00 27.25 765 GLY A CA 1
ATOM 6067 C C . GLY A 1 765 ? -4.324 6.950 -12.418 1.00 27.25 765 GLY A C 1
ATOM 6068 O O . GLY A 1 765 ? -3.938 6.757 -11.261 1.00 27.25 765 GLY A O 1
ATOM 6069 N N . SER A 1 766 ? -4.152 6.043 -13.378 1.00 27.86 766 SER A N 1
ATOM 6070 C CA . SER A 1 766 ? -3.650 4.679 -13.166 1.00 27.86 766 SER A CA 1
ATOM 6071 C C . SER A 1 766 ? -2.118 4.607 -13.071 1.00 27.86 766 SER A C 1
ATOM 6073 O O . SER A 1 766 ? -1.417 4.582 -14.083 1.00 27.86 766 SER A O 1
ATOM 6075 N N . ARG A 1 767 ? -1.591 4.536 -11.843 1.00 33.72 767 ARG A N 1
ATOM 6076 C CA . ARG A 1 767 ? -0.145 4.408 -11.570 1.00 33.72 767 ARG A CA 1
ATOM 6077 C C . ARG A 1 767 ? 0.402 3.050 -12.034 1.00 33.72 767 ARG A C 1
ATOM 6079 O O . ARG A 1 767 ? -0.279 2.030 -11.921 1.00 33.72 767 ARG A O 1
ATOM 6086 N N . LYS A 1 768 ? 1.629 3.049 -12.567 1.00 34.72 768 LYS A N 1
ATOM 6087 C CA . LYS A 1 768 ? 2.280 1.863 -13.152 1.00 34.72 768 LYS A CA 1
ATOM 6088 C C . LYS A 1 768 ? 2.869 0.922 -12.093 1.00 34.72 768 LYS A C 1
ATOM 6090 O O . LYS A 1 768 ? 3.239 1.351 -11.003 1.00 34.72 768 LYS A O 1
ATOM 6095 N N . HIS A 1 769 ? 2.987 -0.350 -12.466 1.00 38.97 769 HIS A N 1
ATOM 6096 C CA . HIS A 1 769 ? 3.584 -1.430 -11.678 1.00 38.97 769 HIS A CA 1
ATOM 6097 C C . HIS A 1 769 ? 4.685 -2.103 -12.482 1.00 38.97 769 HIS A C 1
ATOM 6099 O O . HIS A 1 769 ? 4.627 -2.105 -13.711 1.00 38.97 769 HIS A O 1
ATOM 6105 N N . ASP A 1 770 ? 5.632 -2.713 -11.781 1.00 32.16 770 ASP A N 1
ATOM 6106 C CA . ASP A 1 770 ? 6.791 -3.362 -12.381 1.00 32.16 770 ASP A CA 1
ATOM 6107 C C . ASP A 1 770 ? 6.964 -4.779 -11.843 1.00 32.16 770 ASP A C 1
ATOM 6109 O O . ASP A 1 770 ? 6.474 -5.133 -10.768 1.00 32.16 770 ASP A O 1
ATOM 6113 N N . PHE A 1 771 ? 7.691 -5.573 -12.619 1.00 34.28 771 PHE A N 1
ATOM 6114 C CA . PHE A 1 771 ? 7.910 -6.989 -12.392 1.00 34.28 771 PHE A CA 1
ATOM 6115 C C . PHE A 1 771 ? 9.385 -7.231 -12.057 1.00 34.28 771 PHE A C 1
ATOM 6117 O O . PHE A 1 771 ? 10.259 -6.926 -12.870 1.00 34.28 771 PHE A O 1
ATOM 6124 N N . HIS A 1 772 ? 9.670 -7.805 -10.888 1.00 31.53 772 HIS A N 1
ATOM 6125 C CA . HIS A 1 772 ? 11.034 -8.161 -10.477 1.00 31.53 772 HIS A CA 1
ATOM 6126 C C . HIS A 1 772 ? 11.205 -9.680 -10.339 1.00 31.53 772 HIS A C 1
ATOM 6128 O O . HIS A 1 772 ? 10.354 -10.317 -9.719 1.00 31.53 772 HIS A O 1
ATOM 6134 N N . PRO A 1 773 ? 12.290 -10.284 -10.866 1.00 28.44 773 PRO A N 1
ATOM 6135 C CA . PRO A 1 773 ? 12.530 -11.713 -10.702 1.00 28.44 773 PRO A CA 1
ATOM 6136 C C . PRO A 1 773 ? 12.856 -12.025 -9.239 1.00 28.44 773 PRO A C 1
ATOM 6138 O O . PRO A 1 773 ? 13.888 -11.616 -8.710 1.00 28.44 773 PRO A O 1
ATOM 6141 N N . ALA A 1 774 ? 11.964 -12.761 -8.583 1.00 36.22 774 ALA A N 1
ATOM 6142 C CA . ALA A 1 774 ? 12.208 -13.342 -7.274 1.00 36.22 774 ALA A CA 1
ATOM 6143 C C . ALA A 1 774 ? 13.284 -14.433 -7.372 1.00 36.22 774 ALA A C 1
ATOM 6145 O O . ALA A 1 774 ? 13.388 -15.129 -8.384 1.00 36.22 774 ALA A O 1
ATOM 6146 N N . HIS A 1 775 ? 14.007 -14.667 -6.274 1.00 30.78 775 HIS A N 1
ATOM 6147 C CA . HIS A 1 775 ? 15.071 -15.678 -6.157 1.00 30.78 775 HIS A CA 1
ATOM 6148 C C . HIS A 1 775 ? 14.637 -17.146 -6.404 1.00 30.78 775 HIS A C 1
ATOM 6150 O O . HIS A 1 775 ? 15.463 -18.047 -6.305 1.00 30.78 775 HIS A O 1
ATOM 6156 N N . GLN A 1 776 ? 13.366 -17.393 -6.741 1.00 28.30 776 GLN A N 1
ATOM 6157 C CA . GLN A 1 776 ? 12.800 -18.703 -7.094 1.00 28.30 776 GLN A CA 1
ATOM 6158 C C . GLN A 1 776 ? 12.136 -18.727 -8.491 1.00 28.30 776 GLN A C 1
ATOM 6160 O O . GLN A 1 776 ? 11.355 -19.624 -8.788 1.00 28.30 776 GLN A O 1
ATOM 6165 N N . GLY A 1 777 ? 12.431 -17.760 -9.371 1.00 29.66 777 GLY A N 1
ATOM 6166 C CA . GLY A 1 777 ? 12.038 -17.825 -10.789 1.00 29.66 777 GLY A CA 1
ATOM 6167 C C . GLY A 1 777 ? 10.606 -17.380 -11.121 1.00 29.66 777 GLY A C 1
ATOM 6168 O O . GLY A 1 777 ? 10.099 -17.720 -12.185 1.00 29.66 777 GLY A O 1
ATOM 6169 N N . GLY A 1 778 ? 9.956 -16.611 -10.243 1.00 29.47 778 GLY A N 1
ATOM 6170 C CA . GLY A 1 778 ? 8.688 -15.923 -10.526 1.00 29.47 778 GLY A CA 1
ATOM 6171 C C . GLY A 1 778 ? 8.852 -14.403 -10.518 1.00 29.47 778 GLY A C 1
ATOM 6172 O O . GLY A 1 778 ? 9.713 -13.885 -9.811 1.00 29.47 778 GLY A O 1
ATOM 6173 N N . LEU A 1 779 ? 8.033 -13.677 -11.279 1.00 25.53 779 LEU A N 1
ATOM 6174 C CA . LEU A 1 779 ? 8.032 -12.211 -11.272 1.00 25.53 779 LEU A CA 1
ATOM 6175 C C . LEU A 1 779 ? 7.098 -11.675 -10.175 1.00 25.53 779 LEU A C 1
ATOM 6177 O O . LEU A 1 779 ? 5.884 -11.856 -10.249 1.00 25.53 779 LEU A O 1
ATOM 6181 N N . LEU A 1 780 ? 7.657 -10.988 -9.178 1.00 29.20 780 LEU A N 1
ATOM 6182 C CA . LEU A 1 780 ? 6.897 -10.255 -8.166 1.00 29.20 780 LEU A CA 1
ATOM 6183 C C . LEU A 1 780 ? 6.377 -8.939 -8.752 1.00 29.20 780 LEU A C 1
ATOM 6185 O O . LEU A 1 780 ? 7.168 -8.104 -9.194 1.00 29.20 780 LEU A O 1
ATOM 6189 N N . LEU A 1 781 ? 5.058 -8.746 -8.690 1.00 28.31 781 LEU A N 1
ATOM 6190 C CA . LEU A 1 781 ? 4.425 -7.433 -8.786 1.00 28.31 781 LEU A CA 1
ATOM 6191 C C . LEU A 1 781 ? 4.560 -6.739 -7.431 1.00 28.31 781 LEU A C 1
ATOM 6193 O O . LEU A 1 781 ? 3.881 -7.102 -6.471 1.00 28.31 781 LEU A O 1
ATOM 6197 N N . SER A 1 782 ? 5.437 -5.743 -7.353 1.00 34.88 782 SER A N 1
ATOM 6198 C CA . SER A 1 782 ? 5.469 -4.817 -6.224 1.00 34.88 782 SER A CA 1
ATOM 6199 C C . SER A 1 782 ? 4.894 -3.470 -6.639 1.00 34.88 782 SER A C 1
ATOM 6201 O O . SER A 1 782 ? 4.996 -3.023 -7.787 1.00 34.88 782 SER A O 1
ATOM 6203 N N . ARG A 1 783 ? 4.279 -2.783 -5.677 1.00 36.25 783 ARG A N 1
ATOM 6204 C CA . ARG A 1 783 ? 4.036 -1.353 -5.828 1.00 36.25 783 ARG A CA 1
ATOM 6205 C C . ARG A 1 783 ? 5.371 -0.640 -5.816 1.00 36.25 783 ARG A C 1
ATOM 6207 O O . ARG A 1 783 ? 6.199 -0.882 -4.942 1.00 36.25 783 ARG A O 1
ATOM 6214 N N . SER A 1 784 ? 5.541 0.249 -6.782 1.00 41.31 784 SER A N 1
ATOM 6215 C CA . SER A 1 784 ? 6.707 1.108 -6.883 1.00 41.31 784 SER A CA 1
ATOM 6216 C C . SER A 1 784 ? 6.942 1.872 -5.574 1.00 41.31 784 SER A C 1
ATOM 6218 O O . SER A 1 784 ? 6.223 2.824 -5.277 1.00 41.31 784 SER A O 1
ATOM 6220 N N . GLN A 1 785 ? 7.965 1.483 -4.805 1.00 54.38 785 GLN A N 1
ATOM 6221 C CA . GLN A 1 785 ? 8.502 2.323 -3.724 1.00 54.38 785 GLN A CA 1
ATOM 6222 C C . GLN A 1 785 ? 9.285 3.531 -4.272 1.00 54.38 785 GLN A C 1
ATOM 6224 O O . GLN A 1 785 ? 9.568 4.472 -3.535 1.00 54.38 785 GLN A O 1
ATOM 6229 N N . ILE A 1 786 ? 9.597 3.525 -5.572 1.00 67.38 786 ILE A N 1
ATOM 6230 C CA . ILE A 1 786 ? 10.179 4.650 -6.303 1.00 67.38 786 ILE A CA 1
ATOM 6231 C C . ILE A 1 786 ? 9.119 5.759 -6.338 1.00 67.38 786 ILE A C 1
ATOM 6233 O O . ILE A 1 786 ? 8.034 5.601 -6.909 1.00 67.38 786 ILE A O 1
ATOM 6237 N N . ARG A 1 787 ? 9.427 6.888 -5.695 1.00 82.94 787 ARG A N 1
ATOM 6238 C CA . ARG A 1 787 ? 8.624 8.118 -5.710 1.00 82.94 787 ARG A CA 1
ATOM 6239 C C . ARG A 1 787 ? 8.959 8.947 -6.942 1.00 82.94 787 ARG A C 1
ATOM 6241 O O . ARG A 1 787 ? 8.047 9.544 -7.514 1.00 82.94 787 ARG A O 1
ATOM 6248 N N . LEU A 1 788 ? 10.227 8.952 -7.349 1.00 93.19 788 LEU A N 1
ATOM 6249 C CA . LEU A 1 788 ? 10.762 9.797 -8.409 1.00 93.19 788 LEU A CA 1
ATOM 6250 C C . LEU A 1 788 ? 11.613 8.985 -9.400 1.00 93.19 788 LEU A C 1
ATOM 6252 O O . LEU A 1 788 ? 12.695 8.516 -9.048 1.00 93.19 788 LEU A O 1
ATOM 6256 N N . SER A 1 789 ? 11.147 8.860 -10.644 1.00 96.19 789 SER A N 1
ATOM 6257 C CA . SER A 1 789 ? 11.943 8.308 -11.751 1.00 96.19 789 SER A CA 1
ATOM 6258 C C . SER A 1 789 ? 12.576 9.431 -12.559 1.00 96.19 789 SER A C 1
ATOM 6260 O O . SER A 1 789 ? 11.867 10.354 -12.958 1.00 96.19 789 SER A O 1
ATOM 6262 N N . LEU A 1 790 ? 13.860 9.311 -12.888 1.00 97.75 790 LEU A N 1
ATOM 6263 C CA . LEU A 1 790 ? 14.431 10.018 -14.032 1.00 97.75 790 LEU A CA 1
ATOM 6264 C C . LEU A 1 790 ? 14.051 9.290 -15.330 1.00 97.75 790 LEU A C 1
ATOM 6266 O O . LEU A 1 790 ? 14.242 8.079 -15.434 1.00 97.75 790 LEU A O 1
ATOM 6270 N N . CYS A 1 791 ? 13.599 10.034 -16.334 1.00 97.62 791 CYS A N 1
ATOM 6271 C CA . CYS A 1 791 ? 13.428 9.584 -17.711 1.00 97.62 791 CYS A CA 1
ATOM 6272 C C . CYS A 1 791 ? 14.307 10.396 -18.658 1.00 97.62 791 CYS A C 1
ATOM 6274 O O . CYS A 1 791 ? 14.288 11.625 -18.642 1.00 97.62 791 CYS A O 1
ATOM 6276 N N . LEU A 1 792 ? 15.051 9.700 -19.509 1.00 94.56 792 LEU A N 1
ATOM 6277 C CA . LEU A 1 792 ? 16.034 10.296 -20.403 1.00 94.56 792 LEU A CA 1
ATOM 6278 C C . LEU A 1 792 ? 16.003 9.575 -21.753 1.00 94.56 792 LEU A C 1
ATOM 6280 O O . LEU A 1 792 ? 15.808 8.358 -21.814 1.00 94.56 792 LEU A O 1
ATOM 6284 N N . ILE A 1 793 ? 16.171 10.333 -22.834 1.00 95.62 793 ILE A N 1
ATOM 6285 C CA . ILE A 1 793 ? 16.420 9.799 -24.178 1.00 95.62 793 ILE A CA 1
ATOM 6286 C C . ILE A 1 793 ? 17.859 10.132 -24.565 1.00 95.62 793 ILE A C 1
ATOM 6288 O O . ILE A 1 793 ? 18.355 11.199 -24.205 1.00 95.62 793 ILE A O 1
ATOM 6292 N N . MET A 1 794 ? 18.535 9.230 -25.271 1.00 93.44 794 MET A N 1
ATOM 6293 C CA . MET A 1 794 ? 19.938 9.418 -25.647 1.00 93.44 794 MET A CA 1
ATOM 6294 C C . MET A 1 794 ? 20.254 8.876 -27.039 1.00 93.44 794 MET A C 1
ATOM 6296 O O . MET A 1 794 ? 19.561 7.995 -27.568 1.00 93.44 794 MET A O 1
ATOM 6300 N N . ARG A 1 795 ? 21.294 9.465 -27.630 1.00 91.69 795 ARG A N 1
ATOM 6301 C CA . ARG A 1 795 ? 21.910 9.071 -28.892 1.00 91.69 795 ARG A CA 1
ATOM 6302 C C . ARG A 1 795 ? 23.282 9.725 -29.050 1.00 91.69 795 ARG A C 1
ATOM 6304 O O . ARG A 1 795 ? 23.352 10.938 -29.244 1.00 91.69 795 ARG A O 1
ATOM 6311 N N . ASP A 1 796 ? 24.339 8.918 -29.031 1.00 90.62 796 ASP A N 1
ATOM 6312 C CA . ASP A 1 796 ? 25.718 9.351 -29.311 1.00 90.62 796 ASP A CA 1
ATOM 6313 C C . ASP A 1 796 ? 26.197 10.495 -28.379 1.00 90.62 796 ASP A C 1
ATOM 6315 O O . ASP A 1 796 ? 26.672 11.545 -28.813 1.00 90.62 796 ASP A O 1
ATOM 6319 N N . ASN A 1 797 ? 26.009 10.316 -27.065 1.00 87.94 797 ASN A N 1
ATOM 6320 C CA . ASN A 1 797 ? 26.256 11.313 -26.012 1.00 87.94 797 ASN A CA 1
ATOM 6321 C C . ASN A 1 797 ? 27.329 10.892 -24.988 1.00 87.94 797 ASN A C 1
ATOM 6323 O O . ASN A 1 797 ? 27.319 11.364 -23.846 1.00 87.94 797 ASN A O 1
ATOM 6327 N N . SER A 1 798 ? 28.275 10.025 -25.364 1.00 87.81 798 SER A N 1
ATOM 6328 C CA . SER A 1 798 ? 29.273 9.462 -24.438 1.00 87.81 798 SER A CA 1
ATOM 6329 C C . SER A 1 798 ? 30.127 10.520 -23.721 1.00 87.81 798 SER A C 1
ATOM 6331 O O . SER A 1 798 ? 30.595 10.275 -22.609 1.00 87.81 798 SER A O 1
ATOM 6333 N N . GLY A 1 799 ? 30.276 11.711 -24.313 1.00 84.06 799 GLY A N 1
ATOM 6334 C CA . GLY A 1 799 ? 30.991 12.852 -23.732 1.00 84.06 799 GLY A CA 1
ATOM 6335 C C . GLY A 1 799 ? 30.240 13.659 -22.659 1.00 84.06 799 GLY A C 1
ATOM 6336 O O . GLY A 1 799 ? 30.895 14.415 -21.942 1.00 84.06 799 GLY A O 1
ATOM 6337 N N . THR A 1 800 ? 28.912 13.518 -22.532 1.00 88.00 800 THR A N 1
ATOM 6338 C CA . THR A 1 800 ? 28.079 14.285 -21.571 1.00 88.00 800 THR A CA 1
ATOM 6339 C C . THR A 1 800 ? 27.255 13.414 -20.621 1.00 88.00 800 THR A C 1
ATOM 6341 O O . THR A 1 800 ? 26.909 13.849 -19.520 1.00 88.00 800 THR A O 1
ATOM 6344 N N . ILE A 1 801 ? 26.948 12.173 -21.016 1.00 92.50 801 ILE A N 1
ATOM 6345 C CA . ILE A 1 801 ? 26.046 11.283 -20.270 1.00 92.50 801 ILE A CA 1
ATOM 6346 C C . ILE A 1 801 ? 26.574 10.930 -18.866 1.00 92.50 801 ILE A C 1
ATOM 6348 O O . ILE A 1 801 ? 25.781 10.658 -17.966 1.00 92.50 801 ILE A O 1
ATOM 6352 N N . VAL A 1 802 ? 27.898 10.982 -18.653 1.00 92.38 802 VAL A N 1
ATOM 6353 C CA . VAL A 1 802 ? 28.522 10.758 -17.336 1.00 92.38 802 VAL A CA 1
ATOM 6354 C C . VAL A 1 802 ? 28.120 11.857 -16.358 1.00 92.38 802 VAL A C 1
ATOM 6356 O O . VAL A 1 802 ? 27.479 11.570 -15.350 1.00 92.38 802 VAL A O 1
ATOM 6359 N N . GLN A 1 803 ? 28.429 13.115 -16.683 1.00 92.75 803 GLN A N 1
ATOM 6360 C CA . GLN A 1 803 ? 28.124 14.264 -15.830 1.00 92.75 803 GLN A CA 1
ATOM 6361 C C . GLN A 1 803 ? 26.611 14.408 -15.635 1.00 92.75 803 GLN A C 1
ATOM 6363 O O . GLN A 1 803 ? 26.164 14.705 -14.527 1.00 92.75 803 GLN A O 1
ATOM 6368 N N . CYS A 1 804 ? 25.826 14.144 -16.687 1.00 93.94 804 CYS A N 1
ATOM 6369 C CA . CYS A 1 804 ? 24.370 14.122 -16.617 1.00 93.94 804 CYS A CA 1
ATOM 6370 C C . CYS A 1 804 ? 23.875 13.157 -15.531 1.00 93.94 804 CYS A C 1
ATOM 6372 O O . CYS A 1 804 ? 23.278 13.607 -14.548 1.00 93.94 804 CYS A O 1
ATOM 6374 N N . LEU A 1 805 ? 24.159 11.855 -15.663 1.00 95.62 805 LEU A N 1
ATOM 6375 C CA . LEU A 1 805 ? 23.627 10.833 -14.758 1.00 95.62 805 LEU A CA 1
ATOM 6376 C C . LEU A 1 805 ? 24.229 10.921 -13.348 1.00 95.62 805 LEU A C 1
ATOM 6378 O O . LEU A 1 805 ? 23.496 10.762 -12.373 1.00 95.62 805 LEU A O 1
ATOM 6382 N N . GLU A 1 806 ? 25.521 11.228 -13.203 1.00 94.25 806 GLU A N 1
ATOM 6383 C CA . GLU A 1 806 ? 26.149 11.399 -11.883 1.00 94.25 806 GLU A CA 1
ATOM 6384 C C . GLU A 1 806 ? 25.534 12.559 -11.087 1.00 94.25 806 GLU A C 1
ATOM 6386 O O . GLU A 1 806 ? 25.361 12.438 -9.872 1.00 94.25 806 GLU A O 1
ATOM 6391 N N . SER A 1 807 ? 25.141 13.649 -11.757 1.00 95.81 807 SER A N 1
ATOM 6392 C CA . SER A 1 807 ? 24.546 14.819 -11.099 1.00 95.81 807 SER A CA 1
ATOM 6393 C C . SER A 1 807 ? 23.178 14.526 -10.461 1.00 95.81 807 SER A C 1
ATOM 6395 O O . SER A 1 807 ? 22.871 15.018 -9.371 1.00 95.81 807 SER A O 1
ATOM 6397 N N . ILE A 1 808 ? 22.371 13.676 -11.107 1.00 95.50 808 ILE A N 1
ATOM 6398 C CA . ILE A 1 808 ? 20.979 13.385 -10.729 1.00 95.50 808 ILE A CA 1
ATOM 6399 C C . ILE A 1 808 ? 20.811 12.092 -9.913 1.00 95.50 808 ILE A C 1
ATOM 6401 O O . ILE A 1 808 ? 19.911 12.016 -9.072 1.00 95.50 808 ILE A O 1
ATOM 6405 N N . ARG A 1 809 ? 21.690 11.094 -10.096 1.00 94.38 809 ARG A N 1
ATOM 6406 C CA . ARG A 1 809 ? 21.627 9.766 -9.448 1.00 94.38 809 ARG A CA 1
ATOM 6407 C C . ARG A 1 809 ? 21.386 9.775 -7.923 1.00 94.38 809 ARG A C 1
ATOM 6409 O O . ARG A 1 809 ? 20.679 8.880 -7.469 1.00 94.38 809 ARG A O 1
ATOM 6416 N N . PRO A 1 810 ? 21.905 10.719 -7.108 1.00 93.50 810 PRO A N 1
ATOM 6417 C CA . PRO A 1 810 ? 21.639 10.736 -5.661 1.00 93.50 810 PRO A CA 1
ATOM 6418 C C . PRO A 1 810 ? 20.210 11.161 -5.264 1.00 93.50 810 PRO A C 1
ATOM 6420 O O . PRO A 1 810 ? 19.823 11.006 -4.101 1.00 93.50 810 PRO A O 1
ATOM 6423 N N . TRP A 1 811 ? 19.443 11.740 -6.194 1.00 95.00 811 TRP A N 1
ATOM 6424 C CA . TRP A 1 811 ? 18.188 12.452 -5.907 1.00 95.00 811 TRP A CA 1
ATOM 6425 C C . TRP A 1 811 ? 16.933 11.741 -6.417 1.00 95.00 811 TRP A C 1
ATOM 6427 O O . TRP A 1 811 ? 15.836 12.069 -5.967 1.00 95.00 811 TRP A O 1
ATOM 6437 N N . VAL A 1 812 ? 17.095 10.775 -7.322 1.00 94.12 812 VAL A N 1
ATOM 6438 C CA . VAL A 1 812 ? 16.020 9.976 -7.929 1.00 94.12 812 VAL A CA 1
ATOM 6439 C C . VAL A 1 812 ? 16.106 8.526 -7.464 1.00 94.12 812 VAL A C 1
ATOM 6441 O O . VAL A 1 812 ? 17.188 8.027 -7.162 1.00 94.12 812 VAL A O 1
ATOM 6444 N N . ASP A 1 813 ? 14.969 7.838 -7.413 1.00 90.38 813 ASP A N 1
ATOM 6445 C CA . ASP A 1 813 ? 14.907 6.462 -6.910 1.00 90.38 813 ASP A CA 1
ATOM 6446 C C . ASP A 1 813 ? 15.117 5.430 -8.038 1.00 90.38 813 ASP A C 1
ATOM 6448 O O . ASP A 1 813 ? 15.438 4.271 -7.778 1.00 90.38 813 ASP A O 1
ATOM 6452 N N . GLU A 1 814 ? 14.990 5.850 -9.302 1.00 93.69 814 GLU A N 1
ATOM 6453 C CA . GLU A 1 814 ? 15.501 5.120 -10.465 1.00 93.69 814 GLU A CA 1
ATOM 6454 C C . GLU A 1 814 ? 15.902 6.053 -11.615 1.00 93.69 814 GLU A C 1
ATOM 6456 O O . GLU A 1 814 ? 15.457 7.200 -11.694 1.00 93.69 814 GLU A O 1
ATOM 6461 N N . MET A 1 815 ? 16.672 5.515 -12.563 1.00 96.94 815 MET A N 1
ATOM 6462 C CA . MET A 1 815 ? 16.986 6.160 -13.837 1.00 96.94 815 MET A CA 1
ATOM 6463 C C . MET A 1 815 ? 16.570 5.252 -14.995 1.00 96.94 815 MET A C 1
ATOM 6465 O O . MET A 1 815 ? 16.968 4.090 -15.040 1.00 96.94 815 MET A O 1
ATOM 6469 N N . VAL A 1 816 ? 15.776 5.782 -15.923 1.00 96.56 816 VAL A N 1
ATOM 6470 C CA . VAL A 1 816 ? 15.260 5.100 -17.117 1.00 96.56 816 VAL A CA 1
ATOM 6471 C C . VAL A 1 816 ? 15.817 5.809 -18.348 1.00 96.56 816 VAL A C 1
ATOM 6473 O O . VAL A 1 816 ? 15.454 6.953 -18.624 1.00 96.56 816 VAL A O 1
ATOM 6476 N N . CYS A 1 817 ? 16.693 5.131 -19.085 1.00 97.06 817 CYS A N 1
ATOM 6477 C CA . CYS A 1 817 ? 17.334 5.659 -20.287 1.00 97.06 817 CYS A CA 1
ATOM 6478 C C . CYS A 1 817 ? 16.858 4.889 -21.522 1.00 97.06 817 CYS A C 1
ATOM 6480 O O . CYS A 1 817 ? 16.998 3.667 -21.590 1.00 97.06 817 CYS A O 1
ATOM 6482 N N . VAL A 1 818 ? 16.313 5.607 -22.503 1.00 97.25 818 VAL A N 1
ATOM 6483 C CA . VAL A 1 818 ? 15.947 5.063 -23.814 1.00 97.25 818 VAL A CA 1
ATOM 6484 C C . VAL A 1 818 ? 17.002 5.470 -24.835 1.00 97.25 818 VAL A C 1
ATOM 6486 O O . VAL A 1 818 ? 17.112 6.641 -25.200 1.00 97.25 818 VAL A O 1
ATOM 6489 N N . ASP A 1 819 ? 17.768 4.492 -25.307 1.00 96.62 819 ASP A N 1
ATOM 6490 C CA . ASP A 1 819 ? 18.646 4.656 -26.456 1.00 96.62 819 ASP A CA 1
ATOM 6491 C C . ASP A 1 819 ? 17.834 4.652 -27.757 1.00 96.62 819 ASP A C 1
ATOM 6493 O O . ASP A 1 819 ? 16.975 3.790 -27.969 1.00 96.62 819 ASP A O 1
ATOM 6497 N N . THR A 1 820 ? 18.124 5.609 -28.641 1.00 95.19 820 THR A N 1
ATOM 6498 C CA . THR A 1 820 ? 17.446 5.744 -29.944 1.00 95.19 820 THR A CA 1
ATOM 6499 C C . THR A 1 820 ? 18.304 5.302 -31.137 1.00 95.19 820 THR A C 1
ATOM 6501 O O . THR A 1 820 ? 18.045 5.691 -32.281 1.00 95.19 820 THR A O 1
ATOM 6504 N N . GLY A 1 821 ? 19.314 4.465 -30.879 1.00 92.62 821 GLY A N 1
ATOM 6505 C CA . GLY A 1 821 ? 20.261 3.939 -31.859 1.00 92.62 821 GLY A CA 1
ATOM 6506 C C . GLY A 1 821 ? 21.621 4.634 -31.814 1.00 92.62 821 GLY A C 1
ATOM 6507 O O . GLY A 1 821 ? 22.067 5.123 -32.856 1.00 92.62 821 GLY A O 1
ATOM 6508 N N . SER A 1 822 ? 22.258 4.689 -30.636 1.00 92.06 822 SER A N 1
ATOM 6509 C CA . SER A 1 822 ? 23.669 5.099 -30.521 1.00 92.06 822 SER A CA 1
ATOM 6510 C C . SER A 1 822 ? 24.598 4.112 -31.237 1.00 92.06 822 SER A C 1
ATOM 6512 O O . SER A 1 822 ? 24.349 2.904 -31.272 1.00 92.06 822 SER A O 1
ATOM 6514 N N . GLN A 1 823 ? 25.697 4.630 -31.775 1.00 90.94 823 GLN A N 1
ATOM 6515 C CA . GLN A 1 823 ? 26.816 3.880 -32.352 1.00 90.94 823 GLN A CA 1
ATOM 6516 C C . GLN A 1 823 ? 28.088 3.966 -31.492 1.00 90.94 823 GLN A C 1
ATOM 6518 O O . GLN A 1 823 ? 29.050 3.247 -31.761 1.00 90.94 823 GLN A O 1
ATOM 6523 N N . ASP A 1 824 ? 28.099 4.824 -30.468 1.00 91.19 824 ASP A N 1
ATOM 6524 C CA . ASP A 1 824 ? 29.178 4.946 -29.488 1.00 91.19 824 ASP A CA 1
ATOM 6525 C C . ASP A 1 824 ? 28.896 4.175 -28.174 1.00 91.19 824 ASP A C 1
ATOM 6527 O O . ASP A 1 824 ? 27.943 3.405 -28.043 1.00 91.19 824 ASP A O 1
ATOM 6531 N N . GLU A 1 825 ? 29.743 4.383 -27.163 1.00 91.94 825 GLU A N 1
ATOM 6532 C CA . GLU A 1 825 ? 29.646 3.707 -25.863 1.00 91.94 825 GLU A CA 1
ATOM 6533 C C . GLU A 1 825 ? 28.541 4.270 -24.933 1.00 91.94 825 GLU A C 1
ATOM 6535 O O . GLU A 1 825 ? 28.423 3.804 -23.796 1.00 91.94 825 GLU A O 1
ATOM 6540 N N . THR A 1 826 ? 27.714 5.235 -25.369 1.00 92.62 826 THR A N 1
ATOM 6541 C CA . THR A 1 826 ? 26.656 5.868 -24.542 1.00 92.62 826 THR A CA 1
ATOM 6542 C C . THR A 1 826 ? 25.780 4.864 -23.786 1.00 92.62 826 THR A C 1
ATOM 6544 O O . THR A 1 826 ? 25.628 5.032 -22.571 1.00 92.62 826 THR A O 1
ATOM 6547 N N . PRO A 1 827 ? 25.253 3.789 -24.414 1.00 92.88 827 PRO A N 1
ATOM 6548 C CA . PRO A 1 827 ? 24.374 2.853 -23.717 1.00 92.88 827 PRO A CA 1
ATOM 6549 C C . PRO A 1 827 ? 25.105 2.098 -22.597 1.00 92.88 827 PRO A C 1
ATOM 6551 O O . PRO A 1 827 ? 24.585 1.975 -21.488 1.00 92.88 827 PRO A O 1
ATOM 6554 N N . ARG A 1 828 ? 26.356 1.681 -22.844 1.00 92.31 828 ARG A N 1
ATOM 6555 C CA . ARG A 1 828 ? 27.212 0.999 -21.855 1.00 92.31 828 ARG A CA 1
ATOM 6556 C C . ARG A 1 828 ? 27.601 1.916 -20.697 1.00 92.31 828 ARG A C 1
ATOM 6558 O O . ARG A 1 828 ? 27.706 1.463 -19.559 1.00 92.31 828 ARG A O 1
ATOM 6565 N N . ILE A 1 829 ? 27.816 3.206 -20.964 1.00 92.56 829 ILE A N 1
ATOM 6566 C CA . ILE A 1 829 ? 28.110 4.193 -19.919 1.00 92.56 829 ILE A CA 1
ATOM 6567 C C . ILE A 1 829 ? 26.884 4.393 -19.017 1.00 92.56 829 ILE A C 1
ATOM 6569 O O . ILE A 1 829 ? 27.037 4.368 -17.795 1.00 92.56 829 ILE A O 1
ATOM 6573 N N . ALA A 1 830 ? 25.687 4.533 -19.594 1.00 90.50 830 ALA A N 1
ATOM 6574 C CA . ALA A 1 830 ? 24.445 4.681 -18.835 1.00 90.50 830 ALA A CA 1
ATOM 6575 C C . ALA A 1 830 ? 24.138 3.444 -17.968 1.00 90.50 830 ALA A C 1
ATOM 6577 O O . ALA A 1 830 ? 23.837 3.580 -16.779 1.00 90.50 830 ALA A O 1
ATOM 6578 N N . GLU A 1 831 ? 24.297 2.240 -18.526 1.00 90.00 831 GLU A N 1
ATOM 6579 C CA . GLU A 1 831 ? 24.146 0.970 -17.802 1.00 90.00 831 GLU A CA 1
ATOM 6580 C C . GLU A 1 831 ? 25.144 0.858 -16.634 1.00 90.00 831 GLU A C 1
ATOM 6582 O O . GLU A 1 831 ? 24.747 0.599 -15.496 1.00 90.00 831 GLU A O 1
ATOM 6587 N N . ARG A 1 832 ? 26.430 1.166 -16.867 1.00 92.44 832 ARG A N 1
ATOM 6588 C CA . ARG A 1 832 ? 27.473 1.193 -15.821 1.00 92.44 832 ARG A CA 1
ATOM 6589 C C . ARG A 1 832 ? 27.177 2.201 -14.703 1.00 92.44 832 ARG A C 1
ATOM 6591 O O . ARG A 1 832 ? 27.560 1.975 -13.555 1.00 92.44 832 ARG A O 1
ATOM 6598 N N . LEU A 1 833 ? 26.497 3.305 -15.014 1.00 89.38 833 LEU A N 1
ATOM 6599 C CA . LEU A 1 833 ? 26.056 4.301 -14.031 1.00 89.38 833 LEU A CA 1
ATOM 6600 C C . LEU A 1 833 ? 24.743 3.920 -13.322 1.00 89.38 833 LEU A C 1
ATOM 6602 O O . LEU A 1 833 ? 24.288 4.665 -12.453 1.00 89.38 833 LEU A O 1
ATOM 6606 N N . GLY A 1 834 ? 24.186 2.738 -13.600 1.00 85.12 834 GLY A N 1
ATOM 6607 C CA . GLY A 1 834 ? 23.027 2.174 -12.906 1.00 85.12 834 GLY A CA 1
ATOM 6608 C C . GLY A 1 834 ? 21.675 2.572 -13.497 1.00 85.12 834 GLY A C 1
ATOM 6609 O O . GLY A 1 834 ? 20.662 2.448 -12.809 1.00 85.12 834 GLY A O 1
ATOM 6610 N N . ALA A 1 835 ? 21.636 3.064 -14.738 1.00 92.19 835 ALA A N 1
ATOM 6611 C CA . ALA A 1 835 ? 20.380 3.320 -15.432 1.00 92.19 835 ALA A CA 1
ATOM 6612 C C . ALA A 1 835 ? 19.791 2.039 -16.043 1.00 92.19 835 ALA A C 1
ATOM 6614 O O . ALA A 1 835 ? 20.504 1.197 -16.589 1.00 92.19 835 ALA A O 1
ATOM 6615 N N . ARG A 1 836 ? 18.461 1.921 -16.001 1.00 95.00 836 ARG A N 1
ATOM 6616 C CA . ARG A 1 836 ? 17.702 0.911 -16.744 1.00 95.00 836 ARG A CA 1
ATOM 6617 C C . ARG A 1 836 ? 17.708 1.291 -18.216 1.00 95.00 836 ARG A C 1
ATOM 6619 O O . ARG A 1 836 ? 17.119 2.303 -18.597 1.00 95.00 836 ARG A O 1
ATOM 6626 N N . LEU A 1 837 ? 18.392 0.482 -19.012 1.00 95.19 837 LEU A N 1
ATOM 6627 C CA . LEU A 1 837 ? 18.568 0.705 -20.435 1.00 95.19 837 LEU A CA 1
ATOM 6628 C C . LEU A 1 837 ? 17.447 0.043 -21.244 1.00 95.19 837 LEU A C 1
ATOM 6630 O O . LEU A 1 837 ? 17.184 -1.152 -21.117 1.00 95.19 837 LEU A O 1
ATOM 6634 N N . HIS A 1 838 ? 16.817 0.832 -22.104 1.00 95.19 838 HIS A N 1
ATOM 6635 C CA . HIS A 1 838 ? 15.802 0.402 -23.057 1.00 95.19 838 HIS A CA 1
ATOM 6636 C C . HIS A 1 838 ? 16.180 0.902 -24.455 1.00 95.19 838 HIS A C 1
ATOM 6638 O O . HIS A 1 838 ? 16.862 1.914 -24.585 1.00 95.19 838 HIS A O 1
ATOM 6644 N N . TYR A 1 839 ? 15.725 0.216 -25.504 1.00 93.06 839 TYR A N 1
ATOM 6645 C CA . TYR A 1 839 ? 16.033 0.569 -26.892 1.00 93.06 839 TYR A CA 1
ATOM 6646 C C . TYR A 1 839 ? 14.751 0.895 -27.655 1.00 93.06 839 TYR A C 1
ATOM 6648 O O . TYR A 1 839 ? 13.786 0.130 -27.603 1.00 93.06 839 TYR A O 1
ATOM 6656 N N . PHE A 1 840 ? 14.754 2.007 -28.386 1.00 92.94 840 PHE A N 1
ATOM 6657 C CA . PHE A 1 840 ? 13.625 2.465 -29.188 1.00 92.94 840 PHE A CA 1
ATOM 6658 C C . PHE A 1 840 ? 14.087 2.851 -30.601 1.00 92.94 840 PHE A C 1
ATOM 6660 O O . PHE A 1 840 ? 14.827 3.823 -30.751 1.00 92.94 840 PHE A O 1
ATOM 6667 N N . PRO A 1 841 ? 13.663 2.138 -31.662 1.00 90.12 841 PRO A N 1
ATOM 6668 C CA . PRO A 1 841 ? 14.027 2.498 -33.028 1.00 90.12 841 PRO A CA 1
ATOM 6669 C C . PRO A 1 841 ? 13.572 3.921 -33.374 1.00 90.12 841 PRO A C 1
ATOM 6671 O O . PRO A 1 841 ? 12.382 4.235 -33.317 1.00 90.12 841 PRO A O 1
ATOM 6674 N N . TRP A 1 842 ? 14.519 4.785 -33.749 1.00 92.62 842 TRP A N 1
ATOM 6675 C CA . TRP A 1 842 ? 14.222 6.169 -34.110 1.00 92.62 842 TRP A CA 1
ATOM 6676 C C . TRP A 1 842 ? 13.205 6.252 -35.264 1.00 92.62 842 TRP A C 1
ATOM 6678 O O . TRP A 1 842 ? 13.452 5.741 -36.356 1.00 92.62 842 TRP A O 1
ATOM 6688 N N . CYS A 1 843 ? 12.077 6.928 -35.027 1.00 91.12 843 CYS A N 1
ATOM 6689 C CA . CYS A 1 843 ? 10.925 6.984 -35.938 1.00 91.12 843 CYS A CA 1
ATOM 6690 C C . CYS A 1 843 ? 10.505 8.417 -36.325 1.00 91.12 843 CYS A C 1
ATOM 6692 O O . CYS A 1 843 ? 9.329 8.684 -36.574 1.00 91.12 843 CYS A O 1
ATOM 6694 N N . ASP A 1 844 ? 11.461 9.353 -36.362 1.00 92.25 844 ASP A N 1
ATOM 6695 C CA . ASP A 1 844 ? 11.216 10.771 -36.677 1.00 92.25 844 ASP A CA 1
ATOM 6696 C C . ASP A 1 844 ? 10.177 11.439 -35.753 1.00 92.25 844 ASP A C 1
ATOM 6698 O O . ASP A 1 844 ? 9.344 12.251 -36.167 1.00 92.25 844 ASP A O 1
ATOM 6702 N N . SER A 1 845 ? 10.244 11.085 -34.469 1.00 92.75 845 SER A N 1
ATOM 6703 C CA . SER A 1 845 ? 9.499 11.723 -33.389 1.00 92.75 845 SER A CA 1
ATOM 6704 C C . SER A 1 845 ? 10.262 11.586 -32.073 1.00 92.75 845 SER A C 1
ATOM 6706 O O . SER A 1 845 ? 10.502 10.472 -31.598 1.00 92.75 845 SER A O 1
ATOM 6708 N N . PHE A 1 846 ? 10.609 12.720 -31.462 1.00 93.06 846 PHE A N 1
ATOM 6709 C CA . PHE A 1 846 ? 11.128 12.735 -30.099 1.00 93.06 846 PHE A CA 1
ATOM 6710 C C . PHE A 1 846 ? 10.042 12.315 -29.093 1.00 93.06 846 PHE A C 1
ATOM 6712 O O . PHE A 1 846 ? 10.356 11.560 -28.175 1.00 93.06 846 PHE A O 1
ATOM 6719 N N . SER A 1 847 ? 8.761 12.666 -29.306 1.00 94.06 847 SER A N 1
ATOM 6720 C CA . SER A 1 847 ? 7.685 12.300 -28.364 1.00 94.06 847 SER A CA 1
ATOM 6721 C C . SER A 1 847 ? 7.386 10.822 -28.335 1.00 94.06 847 SER A C 1
ATOM 6723 O O . SER A 1 847 ? 7.024 10.301 -27.285 1.00 94.06 847 SER A O 1
ATOM 6725 N N . ALA A 1 848 ? 7.605 10.104 -29.433 1.00 93.00 848 ALA A N 1
ATOM 6726 C CA . ALA A 1 848 ? 7.560 8.652 -29.397 1.00 93.00 848 ALA A CA 1
ATOM 6727 C C . ALA A 1 848 ? 8.643 8.092 -28.448 1.00 93.00 848 ALA A C 1
ATOM 6729 O O . ALA A 1 848 ? 8.338 7.249 -27.607 1.00 93.00 848 ALA A O 1
ATOM 6730 N N . ALA A 1 849 ? 9.866 8.636 -28.493 1.00 93.31 849 ALA A N 1
ATOM 6731 C CA . ALA A 1 849 ? 10.965 8.234 -27.612 1.00 93.31 849 ALA A CA 1
ATOM 6732 C C . ALA A 1 849 ? 10.782 8.693 -26.146 1.00 93.31 849 ALA A C 1
ATOM 6734 O O . ALA A 1 849 ? 11.019 7.903 -25.230 1.00 93.31 849 ALA A O 1
ATOM 6735 N N . ARG A 1 850 ? 10.314 9.928 -25.889 1.00 94.19 850 ARG A N 1
ATOM 6736 C CA . ARG A 1 850 ? 10.009 10.412 -24.524 1.00 94.19 850 ARG A CA 1
ATOM 6737 C C . ARG A 1 850 ? 8.802 9.693 -23.914 1.00 94.19 850 ARG A C 1
ATOM 6739 O O . ARG A 1 850 ? 8.812 9.378 -22.727 1.00 94.19 850 ARG A O 1
ATOM 6746 N N . ASN A 1 851 ? 7.781 9.361 -24.705 1.00 95.25 851 ASN A N 1
ATOM 6747 C CA . ASN A 1 851 ? 6.670 8.533 -24.231 1.00 95.25 851 ASN A CA 1
ATOM 6748 C C . ASN A 1 851 ? 7.093 7.082 -23.966 1.00 95.25 851 ASN A C 1
ATOM 6750 O O . ASN A 1 851 ? 6.552 6.463 -23.049 1.00 95.25 851 ASN A O 1
ATOM 6754 N N . GLU A 1 852 ? 8.063 6.551 -24.715 1.00 95.25 852 GLU A N 1
ATOM 6755 C CA . GLU A 1 852 ? 8.658 5.244 -24.435 1.00 95.25 852 GLU A CA 1
ATOM 6756 C C . GLU A 1 852 ? 9.458 5.263 -23.123 1.00 95.25 852 GLU A C 1
ATOM 6758 O O . GLU A 1 852 ? 9.269 4.368 -22.302 1.00 95.25 852 GLU A O 1
ATOM 6763 N N . SER A 1 853 ? 10.260 6.297 -22.831 1.00 94.44 853 SER A N 1
ATOM 6764 C CA . SER A 1 853 ? 10.940 6.386 -21.523 1.00 94.44 853 SER A CA 1
ATOM 6765 C C . SER A 1 853 ? 9.933 6.556 -20.379 1.00 94.44 853 SER A C 1
ATOM 6767 O O . SER A 1 853 ? 10.001 5.834 -19.381 1.00 94.44 853 SER A O 1
ATOM 6769 N N . PHE A 1 854 ? 8.902 7.386 -20.569 1.00 94.00 854 PHE A N 1
ATOM 6770 C CA . PHE A 1 854 ? 7.775 7.496 -19.638 1.00 94.00 854 PHE A CA 1
ATOM 6771 C C . PHE A 1 854 ? 7.048 6.158 -19.436 1.00 94.00 854 PHE A C 1
ATOM 6773 O O . PHE A 1 854 ? 6.507 5.924 -18.354 1.00 94.00 854 PHE A O 1
ATOM 6780 N N . ARG A 1 855 ? 6.993 5.270 -20.439 1.00 88.94 855 ARG A N 1
ATOM 6781 C CA . ARG A 1 855 ? 6.319 3.964 -20.341 1.00 88.94 855 ARG A CA 1
ATOM 6782 C C . ARG A 1 855 ? 6.971 3.055 -19.301 1.00 88.94 855 ARG A C 1
ATOM 6784 O O . ARG A 1 855 ? 6.230 2.389 -18.582 1.00 88.94 855 ARG A O 1
ATOM 6791 N N . HIS A 1 856 ? 8.301 3.071 -19.206 1.00 90.00 856 HIS A N 1
ATOM 6792 C CA . HIS A 1 856 ? 9.090 2.260 -18.263 1.00 90.00 856 HIS A CA 1
ATOM 6793 C C . HIS A 1 856 ? 9.264 2.910 -16.878 1.00 90.00 856 HIS A C 1
ATOM 6795 O O . HIS A 1 856 ? 9.738 2.261 -15.948 1.00 90.00 856 HIS A O 1
ATOM 6801 N N . ALA A 1 857 ? 8.865 4.176 -16.721 1.00 88.75 857 ALA A N 1
ATOM 6802 C CA . ALA A 1 857 ? 8.910 4.889 -15.448 1.00 88.75 857 ALA A CA 1
ATOM 6803 C C . ALA A 1 857 ? 7.909 4.325 -14.427 1.00 88.75 857 ALA A C 1
ATOM 6805 O O . ALA A 1 857 ? 6.698 4.293 -14.684 1.00 88.75 857 ALA A O 1
ATOM 6806 N N . ARG A 1 858 ? 8.397 3.964 -13.237 1.00 85.69 858 ARG A N 1
ATOM 6807 C CA . ARG A 1 858 ? 7.587 3.469 -12.110 1.00 85.69 858 ARG A CA 1
ATOM 6808 C C . ARG A 1 858 ? 7.174 4.546 -11.109 1.00 85.69 858 ARG A C 1
ATOM 6810 O O . ARG A 1 858 ? 6.196 4.370 -10.387 1.00 85.69 858 ARG A O 1
ATOM 6817 N N . GLY A 1 859 ? 7.926 5.641 -11.056 1.00 83.19 859 GLY A N 1
ATOM 6818 C CA . GLY A 1 859 ? 7.820 6.698 -10.057 1.00 83.19 859 GLY A CA 1
ATOM 6819 C C . GLY A 1 859 ? 6.419 7.279 -9.955 1.00 83.19 859 GLY A C 1
ATOM 6820 O O . GLY A 1 859 ? 5.702 7.342 -10.948 1.00 83.19 859 GLY A O 1
ATOM 6821 N N . HIS A 1 860 ? 6.016 7.749 -8.774 1.00 85.81 860 HIS A N 1
ATOM 6822 C CA . HIS A 1 860 ? 4.810 8.583 -8.650 1.00 85.81 860 HIS A CA 1
ATOM 6823 C C . HIS A 1 860 ? 4.934 9.874 -9.475 1.00 85.81 860 HIS A C 1
ATOM 6825 O O . HIS A 1 860 ? 3.955 10.339 -10.066 1.00 85.81 860 HIS A O 1
ATOM 6831 N N . TRP A 1 861 ? 6.149 10.414 -9.526 1.00 93.81 861 TRP A N 1
ATOM 6832 C CA . TRP A 1 861 ? 6.563 11.513 -10.377 1.00 93.81 861 TRP A CA 1
ATOM 6833 C C . TRP A 1 861 ? 7.606 11.035 -11.392 1.00 93.81 861 TRP A C 1
ATOM 6835 O O . TRP A 1 861 ? 8.497 10.248 -11.062 1.00 93.81 861 TRP A O 1
ATOM 6845 N N . ILE A 1 862 ? 7.503 11.550 -12.613 1.00 96.75 862 ILE A N 1
ATOM 6846 C CA . ILE A 1 862 ? 8.518 11.444 -13.655 1.00 96.75 862 ILE A CA 1
ATOM 6847 C C . ILE A 1 862 ? 9.226 12.790 -13.741 1.00 96.75 862 ILE A C 1
ATOM 6849 O O . ILE A 1 862 ? 8.602 13.803 -14.061 1.00 96.75 862 ILE A O 1
ATOM 6853 N N . PHE A 1 863 ? 10.521 12.789 -13.464 1.00 97.62 863 PHE A N 1
ATOM 6854 C CA . PHE A 1 863 ? 11.436 13.866 -13.807 1.00 97.62 863 PHE A CA 1
ATOM 6855 C C . PHE A 1 863 ? 12.113 13.518 -15.129 1.00 97.62 863 PHE A C 1
ATOM 6857 O O . PHE A 1 863 ? 12.468 12.359 -15.331 1.00 97.62 863 PHE A O 1
ATOM 6864 N N . TRP A 1 864 ? 12.311 14.471 -16.034 1.00 95.88 864 TRP A N 1
ATOM 6865 C CA . TRP A 1 864 ? 13.039 14.204 -17.275 1.00 95.88 864 TRP A CA 1
ATOM 6866 C C . TRP A 1 864 ? 14.164 15.200 -17.519 1.00 95.88 864 TRP A C 1
ATOM 6868 O O . TRP A 1 864 ? 14.067 16.375 -17.174 1.00 95.88 864 TRP A O 1
ATOM 6878 N N . MET A 1 865 ? 15.234 14.703 -18.129 1.00 92.94 865 MET A N 1
ATOM 6879 C CA . MET A 1 865 ? 16.430 15.459 -18.490 1.00 92.94 865 MET A CA 1
ATOM 6880 C C . MET A 1 865 ? 16.847 15.085 -19.907 1.00 92.94 865 MET A C 1
ATOM 6882 O O . MET A 1 865 ? 16.621 13.954 -20.349 1.00 92.94 865 MET A O 1
ATOM 6886 N N . ASP A 1 866 ? 17.467 16.030 -20.600 1.00 91.50 866 ASP A N 1
ATOM 6887 C CA . ASP A 1 866 ? 18.240 15.732 -21.802 1.00 91.50 866 ASP A CA 1
ATOM 6888 C C . ASP A 1 866 ? 19.633 15.204 -21.400 1.00 91.50 866 ASP A C 1
ATOM 6890 O O . ASP A 1 866 ? 20.107 15.451 -20.290 1.00 91.50 866 ASP A O 1
ATOM 6894 N N . SER A 1 867 ? 20.295 14.445 -22.278 1.00 90.00 867 SER A N 1
ATOM 6895 C CA . SER A 1 867 ? 21.572 13.743 -22.016 1.00 90.00 867 SER A CA 1
ATOM 6896 C C . SER A 1 867 ? 22.792 14.645 -21.761 1.00 90.00 867 SER A C 1
ATOM 6898 O O . SER A 1 867 ? 23.916 14.163 -21.592 1.00 90.00 867 SER A O 1
ATOM 6900 N N . ASP A 1 868 ? 22.581 15.953 -21.784 1.00 88.75 868 ASP A N 1
ATOM 6901 C CA . ASP A 1 868 ? 23.527 17.043 -21.573 1.00 88.75 868 ASP A CA 1
ATOM 6902 C C . ASP A 1 868 ? 23.023 18.077 -20.537 1.00 88.75 868 ASP A C 1
ATOM 6904 O O . ASP A 1 868 ? 23.671 19.109 -20.331 1.00 88.75 868 ASP A O 1
ATOM 6908 N N . ASP A 1 869 ? 21.915 17.789 -19.843 1.00 93.31 869 ASP A N 1
ATOM 6909 C CA . ASP A 1 869 ? 21.478 18.508 -18.642 1.00 93.31 869 ASP A CA 1
ATOM 6910 C C . ASP A 1 869 ? 22.270 18.044 -17.403 1.00 93.31 869 ASP A C 1
ATOM 6912 O O . ASP A 1 869 ? 22.632 16.876 -17.261 1.00 93.31 869 ASP A O 1
ATOM 6916 N N . THR A 1 870 ? 22.470 18.945 -16.441 1.00 93.81 870 THR A N 1
ATOM 6917 C CA . THR A 1 870 ? 23.045 18.650 -15.116 1.00 93.81 870 THR A CA 1
ATOM 6918 C C . THR A 1 870 ? 22.278 19.371 -14.005 1.00 93.81 870 THR A C 1
ATOM 6920 O O . THR A 1 870 ? 21.662 20.414 -14.241 1.00 93.81 870 THR A O 1
ATOM 6923 N N . ILE A 1 871 ? 22.310 18.828 -12.784 1.00 94.62 871 ILE A N 1
ATOM 6924 C CA . ILE A 1 871 ? 21.697 19.434 -11.590 1.00 94.62 871 ILE A CA 1
ATOM 6925 C C . ILE A 1 871 ? 22.701 19.500 -10.430 1.00 94.62 871 ILE A C 1
ATOM 6927 O O . ILE A 1 871 ? 23.450 18.558 -10.187 1.00 94.62 871 ILE A O 1
ATOM 6931 N N . ASP A 1 872 ? 22.744 20.614 -9.699 1.00 91.25 872 ASP A N 1
ATOM 6932 C CA . ASP A 1 872 ? 23.607 20.724 -8.516 1.00 91.25 872 ASP A CA 1
ATOM 6933 C C . ASP A 1 872 ? 22.977 20.083 -7.261 1.00 91.25 872 ASP A C 1
ATOM 6935 O O . ASP A 1 872 ? 21.802 19.711 -7.226 1.00 91.25 872 ASP A O 1
ATOM 6939 N N . ARG A 1 873 ? 23.779 19.951 -6.196 1.00 88.06 873 ARG A N 1
ATOM 6940 C CA . ARG A 1 873 ? 23.365 19.328 -4.927 1.00 88.06 873 ARG A CA 1
ATOM 6941 C C . ARG A 1 873 ? 22.190 20.043 -4.250 1.00 88.06 873 ARG A C 1
ATOM 6943 O O . ARG A 1 873 ? 21.387 19.385 -3.590 1.00 88.06 873 ARG A O 1
ATOM 6950 N N . GLU A 1 874 ? 22.099 21.365 -4.370 1.00 90.94 874 GLU A N 1
ATOM 6951 C CA . GLU A 1 874 ? 21.042 22.148 -3.725 1.00 90.94 874 GLU A CA 1
ATOM 6952 C C . GLU A 1 874 ? 19.709 21.939 -4.454 1.00 90.94 874 GLU A C 1
ATOM 6954 O O . GLU A 1 874 ? 18.686 21.632 -3.835 1.00 90.94 874 GLU A O 1
ATOM 6959 N N . ASN A 1 875 ? 19.730 22.028 -5.783 1.00 94.00 875 ASN A N 1
ATOM 6960 C CA . ASN A 1 875 ? 18.563 21.814 -6.630 1.00 94.00 875 ASN A CA 1
ATOM 6961 C C . ASN A 1 875 ? 18.110 20.348 -6.637 1.00 94.00 875 ASN A C 1
ATOM 6963 O O . ASN A 1 875 ? 16.907 20.095 -6.600 1.00 94.00 875 ASN A O 1
ATOM 6967 N N . GLY A 1 876 ? 19.038 19.388 -6.571 1.00 92.88 876 GLY A N 1
ATOM 6968 C CA . GLY A 1 876 ? 18.725 17.970 -6.380 1.00 92.88 876 GLY A CA 1
ATOM 6969 C C . GLY A 1 876 ? 17.989 17.690 -5.064 1.00 92.88 876 GLY A C 1
ATOM 6970 O O . GLY A 1 876 ? 17.019 16.928 -5.041 1.00 92.88 876 GLY A O 1
ATOM 6971 N N . HIS A 1 877 ? 18.368 18.368 -3.974 1.00 88.69 877 HIS A N 1
ATOM 6972 C CA . HIS A 1 877 ? 17.648 18.261 -2.703 1.00 88.69 877 HIS A CA 1
ATOM 6973 C C . HIS A 1 877 ? 16.231 18.854 -2.790 1.00 88.69 877 HIS A C 1
ATOM 6975 O O . HIS A 1 877 ? 15.272 18.191 -2.390 1.00 88.69 877 HIS A O 1
ATOM 6981 N N . LYS A 1 878 ? 16.078 20.051 -3.381 1.00 93.50 878 LYS A N 1
ATOM 6982 C CA . LYS A 1 878 ? 14.763 20.685 -3.609 1.00 93.50 878 LYS A CA 1
ATOM 6983 C C . LYS A 1 878 ? 13.849 19.815 -4.478 1.00 93.50 878 LYS A C 1
ATOM 6985 O O . LYS A 1 878 ? 12.690 19.620 -4.126 1.00 93.50 878 LYS A O 1
ATOM 6990 N N . LEU A 1 879 ? 14.372 19.253 -5.573 1.00 94.06 879 LEU A N 1
ATOM 6991 C CA . LEU A 1 879 ? 13.662 18.322 -6.458 1.00 94.06 879 LEU A CA 1
ATOM 6992 C C . LEU A 1 879 ? 13.119 17.115 -5.680 1.00 94.06 879 LEU A C 1
ATOM 6994 O O . LEU A 1 879 ? 11.935 16.787 -5.789 1.00 94.06 879 LEU A O 1
ATOM 6998 N N . ARG A 1 880 ? 13.971 16.473 -4.869 1.00 89.69 880 ARG A N 1
ATOM 6999 C CA . ARG A 1 880 ? 13.565 15.306 -4.078 1.00 89.69 880 ARG A CA 1
ATOM 7000 C C . ARG A 1 880 ? 12.529 15.679 -3.018 1.00 89.69 880 ARG A C 1
ATOM 7002 O O . ARG A 1 880 ? 11.537 14.968 -2.878 1.00 89.69 880 ARG A O 1
ATOM 7009 N N . GLN A 1 881 ? 12.702 16.810 -2.333 1.00 88.81 881 GLN A N 1
ATOM 7010 C CA . GLN A 1 881 ? 11.714 17.333 -1.386 1.00 88.81 881 GLN A CA 1
ATOM 7011 C C . GLN A 1 881 ? 10.348 17.545 -2.062 1.00 88.81 881 GLN A C 1
ATOM 7013 O O . GLN A 1 881 ? 9.333 17.107 -1.522 1.00 88.81 881 GLN A O 1
ATOM 7018 N N . LEU A 1 882 ? 10.326 18.124 -3.267 1.00 90.00 882 LEU A N 1
ATOM 7019 C CA . LEU A 1 882 ? 9.107 18.366 -4.047 1.00 90.00 882 LEU A CA 1
ATOM 7020 C C . LEU A 1 882 ? 8.337 17.074 -4.372 1.00 90.00 882 LEU A C 1
ATOM 7022 O O . LEU A 1 882 ? 7.118 17.018 -4.230 1.00 90.00 882 LEU A O 1
ATOM 7026 N N . ALA A 1 883 ? 9.046 16.020 -4.790 1.00 86.75 883 ALA A N 1
ATOM 7027 C CA . ALA A 1 883 ? 8.436 14.741 -5.161 1.00 86.75 883 ALA A CA 1
ATOM 7028 C C . ALA A 1 883 ? 7.934 13.925 -3.948 1.00 86.75 883 ALA A C 1
ATOM 7030 O O . ALA A 1 883 ? 7.024 13.090 -4.074 1.00 86.75 883 ALA A O 1
ATOM 7031 N N . TYR A 1 884 ? 8.531 14.147 -2.774 1.00 83.81 884 TYR A N 1
ATOM 7032 C CA . TYR A 1 884 ? 8.229 13.422 -1.538 1.00 83.81 884 TYR A CA 1
ATOM 7033 C C . TYR A 1 884 ? 7.183 14.106 -0.650 1.00 83.81 884 TYR A C 1
ATOM 7035 O O . TYR A 1 884 ? 6.436 13.395 0.029 1.00 83.81 884 TYR A O 1
ATOM 7043 N N . ALA A 1 885 ? 7.081 15.436 -0.695 1.00 78.06 885 ALA A N 1
ATOM 7044 C CA . ALA A 1 885 ? 6.094 16.207 0.055 1.00 78.06 885 ALA A CA 1
ATOM 7045 C C . ALA A 1 885 ? 4.642 15.773 -0.227 1.00 78.06 885 ALA A C 1
ATOM 7047 O O . ALA A 1 885 ? 4.316 15.198 -1.276 1.00 78.06 885 ALA A O 1
ATOM 7048 N N . GLU A 1 886 ? 3.752 16.082 0.716 1.00 69.31 886 GLU A N 1
ATOM 7049 C CA . GLU A 1 886 ? 2.322 16.130 0.424 1.00 69.31 886 GLU A CA 1
ATOM 7050 C C . GLU A 1 886 ? 2.056 17.336 -0.482 1.00 69.31 886 GLU A C 1
ATOM 7052 O O . GLU A 1 886 ? 2.557 18.437 -0.258 1.00 69.31 886 GLU A O 1
ATOM 7057 N N . THR A 1 887 ? 1.337 17.091 -1.572 1.00 72.25 887 THR A N 1
ATOM 7058 C CA . THR A 1 887 ? 1.111 18.046 -2.662 1.00 72.25 887 THR A CA 1
ATOM 7059 C C . THR A 1 887 ? -0.362 18.022 -3.011 1.00 72.25 887 THR A C 1
ATOM 7061 O O . THR A 1 887 ? -0.972 16.949 -2.972 1.00 72.25 887 THR A O 1
ATOM 7064 N N . ASP A 1 888 ? -0.918 19.178 -3.372 1.00 75.88 888 ASP A N 1
ATOM 7065 C CA . ASP A 1 888 ? -2.308 19.269 -3.811 1.00 75.88 888 ASP A CA 1
ATOM 7066 C C . ASP A 1 888 ? -2.570 18.248 -4.943 1.00 75.88 888 ASP A C 1
ATOM 7068 O O . ASP A 1 888 ? -1.803 18.208 -5.919 1.00 75.88 888 ASP A O 1
ATOM 7072 N N . PRO A 1 889 ? -3.599 17.384 -4.829 1.00 76.81 889 PRO A N 1
ATOM 7073 C CA . PRO A 1 889 ? -3.972 16.448 -5.884 1.00 76.81 889 PRO A CA 1
ATOM 7074 C C . PRO A 1 889 ? -4.185 17.102 -7.258 1.00 76.81 889 PRO A C 1
ATOM 7076 O O . PRO A 1 889 ? -3.903 16.447 -8.263 1.00 76.81 889 PRO A O 1
ATOM 7079 N N . ALA A 1 890 ? -4.618 18.368 -7.308 1.00 84.12 890 ALA A N 1
ATOM 7080 C CA . ALA A 1 890 ? -4.823 19.126 -8.541 1.00 84.12 890 ALA A CA 1
ATOM 7081 C C . ALA A 1 890 ? -3.511 19.447 -9.277 1.00 84.12 890 ALA A C 1
ATOM 7083 O O . ALA A 1 890 ? -3.493 19.478 -10.508 1.00 84.12 890 ALA A O 1
ATOM 7084 N N . VAL A 1 891 ? -2.390 19.629 -8.567 1.00 90.06 891 VAL A N 1
ATOM 7085 C CA . VAL A 1 891 ? -1.086 19.892 -9.198 1.00 90.06 891 VAL A CA 1
ATOM 7086 C C . VAL A 1 891 ? -0.589 18.613 -9.867 1.00 90.06 891 VAL A C 1
ATOM 7088 O O . VAL A 1 891 ? -0.181 17.665 -9.194 1.00 90.06 891 VAL A O 1
ATOM 7091 N N . LEU A 1 892 ? -0.607 18.574 -11.202 1.00 94.62 892 LEU A N 1
ATOM 7092 C CA . LEU A 1 892 ? -0.159 17.422 -11.993 1.00 94.62 892 LEU A CA 1
ATOM 7093 C C . LEU A 1 892 ? 1.266 17.581 -12.540 1.00 94.62 892 LEU A C 1
ATOM 7095 O O . LEU A 1 892 ? 1.862 16.595 -12.980 1.00 94.62 892 LEU A O 1
ATOM 7099 N N . ALA A 1 893 ? 1.820 18.793 -12.515 1.00 95.12 893 ALA A N 1
ATOM 7100 C CA . ALA A 1 893 ? 3.141 19.087 -13.052 1.00 95.12 893 ALA A CA 1
ATOM 7101 C C . ALA A 1 893 ? 3.813 20.279 -12.359 1.00 95.12 893 ALA A C 1
ATOM 7103 O O . ALA A 1 893 ? 3.143 21.163 -11.825 1.00 95.12 893 ALA A O 1
ATOM 7104 N N . TYR A 1 894 ? 5.142 20.327 -12.444 1.00 94.62 894 TYR A N 1
ATOM 7105 C CA . TYR A 1 894 ? 5.949 21.451 -11.989 1.00 94.62 89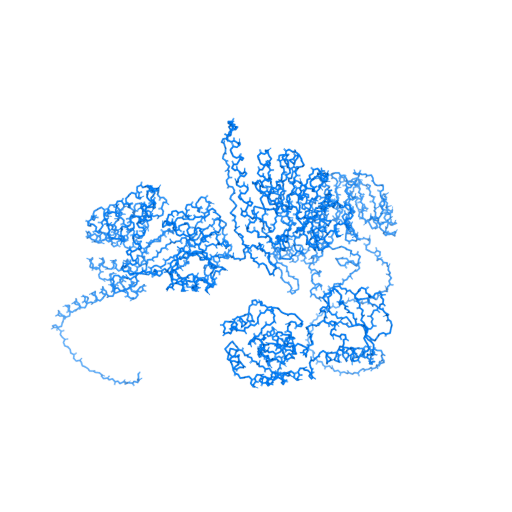4 TYR A CA 1
ATOM 7106 C C . TYR A 1 894 ? 6.827 22.013 -13.110 1.00 94.62 894 TYR A C 1
ATOM 7108 O O . TYR A 1 894 ? 7.551 21.275 -13.788 1.00 94.62 894 TYR A O 1
ATOM 7116 N N . SER A 1 895 ? 6.785 23.337 -13.262 1.00 93.62 895 SER A N 1
ATOM 7117 C CA . SER A 1 895 ? 7.719 24.097 -14.090 1.00 93.62 895 SER A CA 1
ATOM 7118 C C . SER A 1 895 ? 9.016 24.364 -13.322 1.00 93.62 895 SER A C 1
ATOM 7120 O O . SER A 1 895 ? 9.000 24.725 -12.138 1.00 93.62 895 SER A O 1
ATOM 7122 N N . MET A 1 896 ? 10.143 24.170 -13.999 1.00 94.12 896 MET A N 1
ATOM 7123 C CA . MET A 1 896 ? 11.502 24.340 -13.489 1.00 94.12 896 MET A CA 1
ATOM 7124 C C . MET A 1 896 ? 12.316 25.164 -14.481 1.00 94.12 896 MET A C 1
ATOM 7126 O O . MET A 1 896 ? 12.047 25.155 -15.684 1.00 94.12 896 MET A O 1
ATOM 7130 N N . LYS A 1 897 ? 13.333 25.861 -13.980 1.00 90.69 897 LYS A N 1
ATOM 7131 C CA . LYS A 1 897 ? 14.174 26.729 -14.806 1.00 90.69 897 LYS A CA 1
ATOM 7132 C C . LYS A 1 897 ? 15.334 25.941 -15.401 1.00 90.69 897 LYS A C 1
ATOM 7134 O O . LYS A 1 897 ? 16.008 25.191 -14.707 1.00 90.69 897 LYS A O 1
ATOM 7139 N N . VAL A 1 898 ? 15.606 26.128 -16.681 1.00 89.50 898 VAL A N 1
ATOM 7140 C CA . VAL A 1 898 ? 16.758 25.537 -17.364 1.00 89.50 898 VAL A CA 1
ATOM 7141 C C . VAL A 1 898 ? 17.698 26.670 -17.750 1.00 89.50 898 VAL A C 1
ATOM 7143 O O . VAL A 1 898 ? 17.325 27.570 -18.502 1.00 89.50 898 VAL A O 1
ATOM 7146 N N . HIS A 1 899 ? 18.900 26.663 -17.183 1.00 89.31 899 HIS A N 1
ATOM 7147 C CA . HIS A 1 899 ? 19.958 27.614 -17.494 1.00 89.31 899 HIS A CA 1
ATOM 7148 C C . HIS A 1 899 ? 20.755 27.100 -18.694 1.00 89.31 899 HIS A C 1
ATOM 7150 O O . HIS A 1 899 ? 21.434 26.079 -18.599 1.00 89.31 899 HIS A O 1
ATOM 7156 N N . CYS A 1 900 ? 20.698 27.824 -19.807 1.00 84.50 900 CYS A N 1
ATOM 7157 C CA . CYS A 1 900 ? 21.386 27.506 -21.054 1.00 84.50 900 CYS A CA 1
ATOM 7158 C C . CYS A 1 900 ? 22.573 28.473 -21.252 1.00 84.50 900 CYS A C 1
ATOM 7160 O O . CYS A 1 900 ? 22.403 29.516 -21.897 1.00 84.50 900 CYS A O 1
ATOM 7162 N N . PRO A 1 901 ? 23.763 28.194 -20.678 1.00 81.06 901 PRO A N 1
ATOM 7163 C CA . PRO A 1 901 ? 24.958 29.010 -20.879 1.00 81.06 901 PRO A CA 1
ATOM 7164 C C . PRO A 1 901 ? 25.436 28.944 -22.335 1.00 81.06 901 PRO A C 1
ATOM 7166 O O . PRO A 1 901 ? 25.679 27.866 -22.879 1.00 81.06 901 PRO A O 1
ATOM 7169 N N . SER A 1 902 ? 25.623 30.098 -22.961 1.00 69.12 902 SER A N 1
ATOM 7170 C CA . SER A 1 902 ? 26.088 30.274 -24.339 1.00 69.12 902 SER A CA 1
ATOM 7171 C C . SER A 1 902 ? 27.344 31.154 -24.374 1.00 69.12 902 SER A C 1
ATOM 7173 O O . SER A 1 902 ? 27.517 31.992 -23.487 1.00 69.12 902 SER A O 1
ATOM 7175 N N . PRO A 1 903 ? 28.240 30.990 -25.366 1.00 62.28 903 PRO A N 1
ATOM 7176 C CA . PRO A 1 903 ? 29.351 31.916 -25.551 1.00 62.28 903 PRO A CA 1
ATOM 7177 C C . PRO A 1 903 ? 28.768 33.255 -26.002 1.00 62.28 903 PRO A C 1
ATOM 7179 O O . PRO A 1 903 ? 28.190 33.338 -27.088 1.00 62.28 903 PRO A O 1
ATOM 7182 N N . GLY A 1 904 ? 28.885 34.274 -25.156 1.00 57.41 904 GLY A N 1
ATOM 7183 C CA . GLY A 1 904 ? 28.419 35.613 -25.468 1.00 57.41 904 GLY A CA 1
ATOM 7184 C C . GLY A 1 904 ? 29.311 36.302 -26.491 1.00 57.41 904 GLY A C 1
ATOM 7185 O O . GLY A 1 904 ? 30.461 35.906 -26.719 1.00 57.41 904 GLY A O 1
ATOM 7186 N N . LYS A 1 905 ? 28.796 37.367 -27.110 1.00 51.19 905 LYS A N 1
ATOM 7187 C CA . LYS A 1 905 ? 29.450 38.016 -28.269 1.00 51.19 905 LYS A CA 1
ATOM 7188 C C . LYS A 1 905 ? 30.861 38.551 -27.984 1.00 51.19 905 LYS A C 1
ATOM 7190 O O . LYS A 1 905 ? 31.652 38.671 -28.915 1.00 51.19 905 LYS A O 1
ATOM 7195 N N . ASN A 1 906 ? 31.169 38.823 -26.714 1.00 49.00 906 ASN A N 1
ATOM 7196 C CA . ASN A 1 906 ? 32.429 39.416 -26.256 1.00 49.00 906 ASN A CA 1
ATOM 7197 C C . ASN A 1 906 ? 33.290 38.462 -25.396 1.00 49.00 906 ASN A C 1
ATOM 7199 O O . ASN A 1 906 ? 34.256 38.905 -24.783 1.00 49.00 906 ASN A O 1
ATOM 7203 N N . GLY A 1 907 ? 32.954 37.167 -25.322 1.00 48.88 907 GLY A N 1
ATOM 7204 C CA . GLY A 1 907 ? 33.691 36.171 -24.525 1.00 48.88 907 GLY A CA 1
ATOM 7205 C C . GLY A 1 907 ? 33.194 35.967 -23.085 1.00 48.88 907 GLY A C 1
ATOM 7206 O O . GLY A 1 907 ? 33.592 34.992 -22.450 1.00 48.88 907 GLY A O 1
ATOM 7207 N N . ASP A 1 908 ? 32.286 36.815 -22.589 1.00 56.00 908 ASP A N 1
ATOM 7208 C CA . ASP A 1 908 ? 31.473 36.523 -21.398 1.00 56.00 908 ASP A CA 1
ATOM 7209 C C . ASP A 1 908 ? 30.534 35.319 -21.654 1.00 56.00 908 ASP A C 1
ATOM 7211 O O . ASP A 1 908 ? 30.226 34.978 -22.797 1.00 56.00 908 ASP A O 1
ATOM 7215 N N . THR A 1 909 ? 30.045 34.667 -20.594 1.00 59.59 909 THR A N 1
ATOM 7216 C CA . THR A 1 909 ? 29.025 33.604 -20.713 1.00 59.59 909 THR A CA 1
ATOM 7217 C C . THR A 1 909 ? 27.622 34.193 -20.554 1.00 59.59 909 THR A C 1
ATOM 7219 O O . THR A 1 909 ? 27.207 34.532 -19.446 1.00 59.59 909 THR A O 1
ATOM 7222 N N . GLU A 1 910 ? 26.873 34.281 -21.653 1.00 69.50 910 GLU A N 1
ATOM 7223 C CA . GLU A 1 910 ? 25.458 34.675 -21.649 1.00 69.50 910 GLU A CA 1
ATOM 7224 C C . GLU A 1 910 ? 24.604 33.489 -21.165 1.00 69.50 910 GLU A C 1
ATOM 7226 O O . GLU A 1 910 ? 24.782 32.362 -21.624 1.00 69.50 910 GLU A O 1
ATOM 7231 N N . VAL A 1 911 ? 23.664 33.704 -20.238 1.00 76.81 911 VAL A N 1
ATOM 7232 C CA . VAL A 1 911 ? 22.779 32.635 -19.734 1.00 76.81 911 VAL A CA 1
ATOM 7233 C C . VAL A 1 911 ? 21.333 32.959 -20.085 1.00 76.81 911 VAL A C 1
ATOM 7235 O O . VAL A 1 911 ? 20.729 33.867 -19.509 1.00 76.81 911 VAL A O 1
ATOM 7238 N N . THR A 1 912 ? 20.761 32.177 -21.000 1.00 81.62 912 THR A N 1
ATOM 7239 C CA . THR A 1 912 ? 19.308 32.162 -21.223 1.00 81.62 912 THR A CA 1
ATOM 7240 C C . THR A 1 912 ? 18.654 31.275 -20.171 1.00 81.62 912 THR A C 1
ATOM 7242 O O . THR A 1 912 ? 19.164 30.195 -19.874 1.00 81.62 912 THR A O 1
ATOM 7245 N N . VAL A 1 913 ? 17.539 31.723 -19.598 1.00 82.56 913 VAL A N 1
ATOM 7246 C CA . VAL A 1 913 ? 16.735 30.948 -18.647 1.00 82.56 913 VAL A CA 1
ATOM 7247 C C . VAL A 1 913 ? 15.418 30.578 -19.316 1.00 82.56 913 VAL A C 1
ATOM 7249 O O . VAL A 1 913 ? 14.701 31.458 -19.792 1.00 82.56 913 VAL A O 1
ATOM 7252 N N . VAL A 1 914 ? 15.117 29.280 -19.355 1.00 85.44 914 VAL A N 1
ATOM 7253 C CA . VAL A 1 914 ? 13.914 28.723 -19.987 1.00 85.44 914 VAL A CA 1
ATOM 7254 C C . VAL A 1 914 ? 13.074 27.996 -18.944 1.00 85.44 914 VAL A C 1
ATOM 7256 O O . VAL A 1 914 ? 13.563 27.067 -18.307 1.00 85.44 914 VAL A O 1
ATOM 7259 N N . ASP A 1 915 ? 11.813 28.379 -18.777 1.00 87.56 915 ASP A N 1
ATOM 7260 C CA . ASP A 1 915 ? 10.854 27.629 -17.967 1.00 87.56 915 ASP A CA 1
ATOM 7261 C C . ASP A 1 915 ? 10.370 26.397 -18.746 1.00 87.56 915 ASP A C 1
ATOM 7263 O O . ASP A 1 915 ? 9.779 26.509 -19.823 1.00 87.56 915 ASP A O 1
ATOM 7267 N N . GLN A 1 916 ? 10.615 25.206 -18.201 1.00 90.19 916 GLN A N 1
ATOM 7268 C CA . GLN A 1 916 ? 10.173 23.937 -18.774 1.00 90.19 916 GLN A CA 1
ATOM 7269 C C . GLN A 1 916 ? 9.485 23.073 -17.720 1.00 90.19 916 GLN A C 1
ATOM 7271 O O . GLN A 1 916 ? 9.927 22.972 -16.576 1.00 90.19 916 GLN A O 1
ATOM 7276 N N . ILE A 1 917 ? 8.433 22.365 -18.128 1.00 93.69 917 ILE A N 1
ATOM 7277 C CA . ILE A 1 917 ? 7.832 21.316 -17.303 1.00 93.69 917 ILE A CA 1
ATOM 7278 C C . ILE A 1 917 ? 8.796 20.133 -17.272 1.00 93.69 917 ILE A C 1
ATOM 7280 O O . ILE A 1 917 ? 8.787 19.318 -18.191 1.00 93.69 917 ILE A O 1
ATOM 7284 N N . LYS A 1 918 ? 9.635 20.049 -16.236 1.00 95.06 918 LYS A N 1
ATOM 7285 C CA . LYS A 1 918 ? 10.621 18.968 -16.052 1.00 95.06 918 LYS A CA 1
ATOM 7286 C C . LYS A 1 918 ? 10.120 17.847 -15.133 1.00 95.06 918 LYS A C 1
ATOM 7288 O O . LYS A 1 918 ? 10.660 16.749 -15.196 1.00 95.06 918 LYS A O 1
ATOM 7293 N N . LEU A 1 919 ? 9.074 18.079 -14.330 1.00 96.19 919 LEU A N 1
ATOM 7294 C CA . LEU A 1 919 ? 8.509 17.107 -13.380 1.00 96.19 919 LEU A CA 1
ATOM 7295 C C . LEU A 1 919 ? 6.987 16.967 -13.570 1.00 96.19 919 LEU A C 1
ATOM 7297 O O . LEU A 1 919 ? 6.268 17.963 -13.513 1.00 96.19 919 LEU A O 1
ATOM 7301 N N . VAL A 1 920 ? 6.482 15.746 -13.771 1.00 95.88 920 VAL A N 1
ATOM 7302 C CA . VAL A 1 920 ? 5.052 15.451 -14.020 1.00 95.88 920 VAL A CA 1
ATOM 7303 C C . VAL A 1 920 ? 4.578 14.212 -13.264 1.00 95.88 920 VAL A C 1
ATOM 7305 O O . VAL A 1 920 ? 5.365 13.297 -13.020 1.00 95.88 920 VAL A O 1
ATOM 7308 N N . ARG A 1 921 ? 3.298 14.139 -12.877 1.00 92.12 921 ARG A N 1
ATOM 7309 C CA . ARG A 1 921 ? 2.740 12.917 -12.273 1.00 92.12 921 ARG A CA 1
ATOM 7310 C C . ARG A 1 921 ? 2.741 11.779 -13.299 1.00 92.12 921 ARG A C 1
ATOM 7312 O O . ARG A 1 921 ? 2.424 11.977 -14.470 1.00 92.12 921 ARG A O 1
ATOM 7319 N N . ASN A 1 922 ? 3.056 10.564 -12.858 1.00 90.88 922 ASN A N 1
ATOM 7320 C CA . ASN A 1 922 ? 3.061 9.374 -13.713 1.00 90.88 922 ASN A CA 1
ATOM 7321 C C . ASN A 1 922 ? 1.637 8.841 -13.942 1.00 90.88 922 ASN A C 1
ATOM 7323 O O . ASN A 1 922 ? 1.242 7.813 -13.386 1.00 90.88 922 ASN A O 1
ATOM 7327 N N . LEU A 1 923 ? 0.857 9.572 -14.737 1.00 85.31 923 LEU A N 1
ATOM 7328 C CA . LEU A 1 923 ? -0.500 9.193 -15.130 1.00 85.31 923 LEU A CA 1
ATOM 7329 C C . LEU A 1 923 ? -0.518 8.772 -16.615 1.00 85.31 923 LEU A C 1
ATOM 7331 O O . LEU A 1 923 ? 0.255 9.324 -17.408 1.00 85.31 923 LEU A O 1
ATOM 7335 N N . PRO A 1 924 ? -1.322 7.783 -17.048 1.00 77.38 924 PRO A N 1
ATOM 7336 C CA . PRO A 1 924 ? -1.309 7.333 -18.442 1.00 77.38 924 PRO A CA 1
ATOM 7337 C C . PRO A 1 924 ? -1.792 8.353 -19.471 1.00 77.38 924 PRO A C 1
ATOM 7339 O O . PRO A 1 924 ? -1.307 8.336 -20.599 1.00 77.38 924 PRO A O 1
ATOM 7342 N N . GLU A 1 925 ? -2.664 9.264 -19.060 1.00 84.75 925 GLU A N 1
ATOM 7343 C CA . GLU A 1 925 ? -3.183 10.394 -19.827 1.00 84.75 925 GLU A CA 1
ATOM 7344 C C . GLU A 1 925 ? -2.145 11.509 -20.067 1.00 84.75 925 GLU A C 1
ATOM 7346 O O . GLU A 1 925 ? -2.264 12.259 -21.036 1.00 84.75 925 GLU A O 1
ATOM 7351 N N . LEU A 1 926 ? -1.095 11.596 -19.238 1.00 92.38 926 LEU A N 1
ATOM 7352 C CA . LEU A 1 926 ? -0.027 12.591 -19.376 1.00 92.38 926 LEU A CA 1
ATOM 7353 C C . LEU A 1 926 ? 1.072 12.065 -20.304 1.00 92.38 926 LEU A C 1
ATOM 7355 O O . LEU A 1 926 ? 2.029 11.410 -19.883 1.00 92.38 926 LEU A O 1
ATOM 7359 N N . ARG A 1 927 ? 0.899 12.319 -21.600 1.00 93.62 927 ARG A N 1
ATOM 7360 C CA . ARG A 1 927 ? 1.845 11.962 -22.663 1.00 93.62 927 ARG A CA 1
ATOM 7361 C C . ARG A 1 927 ? 2.239 13.183 -23.473 1.00 93.62 927 ARG A C 1
ATOM 7363 O O . ARG A 1 927 ? 1.449 14.113 -23.633 1.00 93.62 927 ARG A O 1
ATOM 7370 N N . TRP A 1 928 ? 3.462 13.141 -23.978 1.00 94.12 928 TRP A N 1
ATOM 7371 C CA . TRP A 1 928 ? 3.983 14.112 -24.921 1.00 94.12 928 TRP A CA 1
ATOM 7372 C C . TRP A 1 928 ? 3.296 13.966 -26.274 1.00 94.12 928 TRP A C 1
ATOM 7374 O O . TRP A 1 928 ? 3.034 12.852 -26.730 1.00 94.12 928 TRP A O 1
ATOM 7384 N N . ASP A 1 929 ? 3.042 15.092 -26.919 1.00 89.56 929 ASP A N 1
ATOM 7385 C CA . ASP A 1 929 ? 2.563 15.189 -28.294 1.00 89.56 929 ASP A CA 1
ATOM 7386 C C . ASP A 1 929 ? 3.519 16.079 -29.112 1.00 89.56 929 ASP A C 1
ATOM 7388 O O . ASP A 1 929 ? 4.351 16.785 -28.537 1.00 89.56 929 ASP A O 1
ATOM 7392 N N . ARG A 1 930 ? 3.362 16.082 -30.440 1.00 90.31 930 ARG A N 1
ATOM 7393 C CA . ARG A 1 930 ? 4.232 16.721 -31.449 1.00 90.31 930 ARG A CA 1
ATOM 7394 C C . ARG A 1 930 ? 5.566 15.994 -31.682 1.00 90.31 930 ARG A C 1
ATOM 7396 O O . ARG A 1 930 ? 6.061 15.285 -30.809 1.00 90.31 930 ARG A O 1
ATOM 7403 N N . ARG A 1 931 ? 6.156 16.111 -32.876 1.00 91.50 931 ARG A N 1
ATOM 7404 C CA . ARG A 1 931 ? 7.366 15.359 -33.290 1.00 91.50 931 ARG A CA 1
ATOM 7405 C C . ARG A 1 931 ? 8.656 15.943 -32.718 1.00 91.50 931 ARG A C 1
ATOM 7407 O O . ARG A 1 931 ? 9.608 15.204 -32.470 1.00 91.50 931 ARG A O 1
ATOM 7414 N N . ILE A 1 932 ? 8.688 17.257 -32.526 1.00 89.25 932 ILE A N 1
ATOM 7415 C CA . ILE A 1 932 ? 9.804 18.038 -31.981 1.00 89.25 932 ILE A CA 1
ATOM 7416 C C . ILE A 1 932 ? 9.234 19.255 -31.235 1.00 89.25 932 ILE A C 1
ATOM 7418 O O . ILE A 1 932 ? 8.115 19.675 -31.516 1.00 89.25 932 ILE A O 1
ATOM 7422 N N . HIS A 1 933 ? 9.971 19.799 -30.258 1.00 87.44 933 HIS A N 1
ATOM 7423 C CA . HIS A 1 933 ? 9.459 20.800 -29.303 1.00 87.44 933 HIS A CA 1
ATOM 7424 C C . HIS A 1 933 ? 8.176 20.313 -28.605 1.00 87.44 933 HIS A C 1
ATOM 7426 O O . HIS A 1 933 ? 7.159 20.995 -28.527 1.00 87.44 933 HIS A O 1
ATOM 7432 N N . GLU A 1 934 ? 8.225 19.072 -28.135 1.00 90.06 934 GLU A N 1
ATOM 7433 C CA . GLU A 1 934 ? 7.063 18.321 -27.673 1.00 90.06 934 GLU A CA 1
ATOM 7434 C C . GLU A 1 934 ? 6.239 19.036 -26.600 1.00 90.06 934 GLU A C 1
ATOM 7436 O O . GLU A 1 934 ? 6.762 19.772 -25.762 1.00 90.06 934 GLU A O 1
ATOM 7441 N N . GLN A 1 935 ? 4.935 18.772 -26.598 1.00 88.94 935 GLN A N 1
ATOM 7442 C CA . GLN A 1 935 ? 3.965 19.440 -25.740 1.00 88.94 935 GLN A CA 1
ATOM 7443 C C . GLN A 1 935 ? 3.293 18.461 -24.779 1.00 88.94 935 GLN A C 1
ATOM 7445 O O . GLN A 1 935 ? 2.695 17.474 -25.202 1.00 88.94 935 GLN A O 1
ATOM 7450 N N . ILE A 1 936 ? 3.332 18.782 -23.481 1.00 92.44 936 ILE A N 1
ATOM 7451 C CA . ILE A 1 936 ? 2.609 18.058 -22.419 1.00 92.44 936 ILE A CA 1
ATOM 7452 C C . ILE A 1 936 ? 1.522 18.913 -21.738 1.00 92.44 936 ILE A C 1
ATOM 7454 O O . ILE A 1 936 ? 0.582 18.369 -21.159 1.00 92.44 936 ILE A O 1
ATOM 7458 N N . ILE A 1 937 ? 1.569 20.247 -21.885 1.00 90.69 937 ILE A N 1
ATOM 7459 C CA . ILE A 1 937 ? 0.548 21.182 -21.366 1.00 90.69 937 ILE A CA 1
ATOM 7460 C C . ILE A 1 937 ? -0.876 20.811 -21.827 1.00 90.69 937 ILE A C 1
ATOM 7462 O O . ILE A 1 937 ? -1.767 20.775 -20.976 1.00 90.69 937 ILE A O 1
ATOM 7466 N N . PRO A 1 938 ? -1.138 20.470 -23.110 1.00 89.12 938 PRO A N 1
ATOM 7467 C CA . PRO A 1 938 ? -2.482 20.080 -23.539 1.00 89.12 938 PRO A CA 1
ATOM 7468 C C . PRO A 1 938 ? -2.987 18.800 -22.860 1.00 89.12 938 PRO A C 1
ATOM 7470 O O . PRO A 1 938 ? -4.187 18.668 -22.634 1.00 89.12 938 PRO A O 1
ATOM 7473 N N . ALA A 1 939 ? -2.096 17.865 -22.515 1.00 89.62 939 ALA A N 1
ATOM 7474 C CA . ALA A 1 939 ? -2.461 16.651 -21.787 1.00 89.62 939 ALA A CA 1
ATOM 7475 C C . ALA A 1 939 ? -2.822 16.958 -20.324 1.00 89.62 939 ALA A C 1
ATOM 7477 O O . ALA A 1 939 ? -3.849 16.488 -19.843 1.00 89.62 939 ALA A O 1
ATOM 7478 N N . ILE A 1 940 ? -2.039 17.816 -19.659 1.00 90.62 940 ILE A N 1
ATOM 7479 C CA . ILE A 1 940 ? -2.298 18.274 -18.283 1.00 90.62 940 ILE A CA 1
ATOM 7480 C C . ILE A 1 940 ? -3.636 19.023 -18.196 1.00 90.62 940 ILE A C 1
ATOM 7482 O O . ILE A 1 940 ? -4.471 18.689 -17.355 1.00 90.62 940 ILE A O 1
ATOM 7486 N N . ARG A 1 941 ? -3.889 19.961 -19.122 1.00 86.50 941 ARG A N 1
ATOM 7487 C CA . ARG A 1 941 ? -5.161 20.702 -19.211 1.00 86.50 941 ARG A CA 1
ATOM 7488 C C . ARG A 1 941 ? -6.359 19.765 -19.424 1.00 86.50 941 ARG A C 1
ATOM 7490 O O . ARG A 1 941 ? -7.372 19.925 -18.753 1.00 86.50 941 ARG A O 1
ATOM 7497 N N . ARG A 1 942 ? -6.248 18.758 -20.306 1.00 87.62 942 ARG A N 1
ATOM 7498 C CA . ARG A 1 942 ? -7.310 17.747 -20.520 1.00 87.62 942 ARG A CA 1
ATOM 7499 C C . ARG A 1 942 ? -7.561 16.855 -19.302 1.00 87.62 942 ARG A C 1
ATOM 7501 O O . ARG A 1 942 ? -8.677 16.379 -19.147 1.00 87.62 942 ARG A O 1
ATOM 7508 N N . ALA A 1 943 ? -6.555 16.634 -18.460 1.00 82.00 943 ALA A N 1
ATOM 7509 C CA . ALA A 1 943 ? -6.690 15.890 -17.208 1.00 82.00 943 ALA A CA 1
ATOM 7510 C C . ALA A 1 943 ? -7.269 16.735 -16.049 1.00 82.00 943 ALA A C 1
ATOM 7512 O O . ALA A 1 943 ? -7.385 16.228 -14.936 1.00 82.00 943 ALA A O 1
ATOM 7513 N N . GLY A 1 944 ? -7.613 18.010 -16.289 1.00 85.25 944 GLY A N 1
ATOM 7514 C CA . GLY A 1 944 ? -8.101 18.935 -15.259 1.00 85.25 944 GLY A CA 1
ATOM 7515 C C . GLY A 1 944 ? -7.023 19.380 -14.265 1.00 85.25 944 GLY A C 1
ATOM 7516 O O . GLY A 1 944 ? -7.354 19.770 -13.151 1.00 85.25 944 GLY A O 1
ATOM 7517 N N . GLY A 1 945 ? -5.744 19.270 -14.638 1.00 86.06 945 GLY A N 1
ATOM 7518 C CA . GLY A 1 945 ? -4.615 19.494 -13.740 1.00 86.06 945 GLY A CA 1
ATOM 7519 C C . GLY A 1 945 ? -3.996 20.885 -13.795 1.00 86.06 945 GLY A C 1
ATOM 7520 O O . GLY A 1 945 ? -3.940 21.528 -14.845 1.00 86.06 945 GLY A O 1
ATOM 7521 N N . GLU A 1 946 ? -3.428 21.291 -12.666 1.00 88.19 946 GLU A N 1
ATOM 7522 C CA . GLU A 1 946 ? -2.651 22.516 -12.507 1.00 88.19 946 GLU A CA 1
ATOM 7523 C C . GLU A 1 946 ? -1.146 22.289 -12.713 1.00 88.19 946 GLU A C 1
ATOM 7525 O O . GLU A 1 946 ? -0.620 21.177 -12.566 1.00 88.19 946 GLU A O 1
ATOM 7530 N N . ILE A 1 947 ? -0.443 23.378 -13.039 1.00 92.50 947 ILE A N 1
ATOM 7531 C CA . ILE A 1 947 ? 1.012 23.420 -13.201 1.00 92.50 947 ILE A CA 1
ATOM 7532 C C . ILE A 1 947 ? 1.566 24.449 -12.216 1.00 92.50 947 ILE A C 1
ATOM 7534 O O . ILE A 1 947 ? 1.297 25.641 -12.351 1.00 92.50 947 ILE A O 1
ATOM 7538 N N . ALA A 1 948 ? 2.361 24.000 -11.250 1.00 90.19 948 ALA A N 1
ATOM 7539 C CA . ALA A 1 948 ? 2.976 24.877 -10.258 1.00 90.19 948 ALA A CA 1
ATOM 7540 C C . ALA A 1 948 ? 4.399 25.291 -10.676 1.00 90.19 948 ALA A C 1
ATOM 7542 O O . ALA A 1 948 ? 5.157 24.500 -11.237 1.00 90.19 948 ALA A O 1
ATOM 7543 N N . PHE A 1 949 ? 4.791 26.532 -10.394 1.00 88.81 949 PHE A N 1
ATOM 7544 C CA . PHE A 1 949 ? 6.150 27.023 -10.656 1.00 88.81 949 PHE A CA 1
ATOM 7545 C C . PHE A 1 949 ? 7.070 26.759 -9.460 1.00 88.81 949 PHE A C 1
ATOM 7547 O O . PHE A 1 949 ? 6.629 26.755 -8.312 1.00 88.81 949 PHE A O 1
ATOM 7554 N N . THR A 1 950 ? 8.361 26.548 -9.723 1.00 90.25 950 THR A N 1
ATOM 7555 C CA . THR A 1 950 ? 9.362 26.246 -8.688 1.00 90.25 950 THR A CA 1
ATOM 7556 C C . THR A 1 950 ? 10.612 27.114 -8.831 1.00 90.25 950 THR A C 1
ATOM 7558 O O . THR A 1 950 ? 10.848 27.746 -9.861 1.00 90.25 950 THR A O 1
ATOM 7561 N N . ASN A 1 951 ? 11.445 27.123 -7.789 1.00 84.44 951 ASN A N 1
ATOM 7562 C CA . ASN A 1 951 ? 12.793 27.693 -7.814 1.00 84.44 951 ASN A CA 1
ATOM 7563 C C . ASN A 1 951 ? 13.891 26.635 -8.057 1.00 84.44 951 ASN A C 1
ATOM 7565 O O . ASN A 1 951 ? 15.067 26.933 -7.845 1.00 84.44 951 ASN A O 1
ATOM 7569 N N . VAL A 1 952 ? 13.518 25.418 -8.475 1.00 90.75 952 VAL A N 1
ATOM 7570 C CA . VAL A 1 952 ? 14.468 24.384 -8.904 1.00 90.75 952 VAL A CA 1
ATOM 7571 C C . VAL A 1 952 ? 14.985 24.760 -10.288 1.00 90.75 952 VAL A C 1
ATOM 7573 O O . VAL A 1 952 ? 14.187 25.074 -11.179 1.00 90.75 952 VAL A O 1
ATOM 7576 N N . TYR A 1 953 ? 16.304 24.715 -10.477 1.00 91.38 953 TYR A N 1
ATOM 7577 C CA . TYR A 1 953 ? 16.910 24.870 -11.796 1.00 91.38 953 TYR A CA 1
ATOM 7578 C C . TYR A 1 953 ? 17.878 23.741 -12.173 1.00 91.38 953 TYR A C 1
ATOM 7580 O O . TYR A 1 953 ? 18.464 23.076 -11.319 1.00 91.38 953 TYR A O 1
ATOM 7588 N N . LEU A 1 954 ? 18.038 23.556 -13.484 1.00 92.94 954 LEU A N 1
ATOM 7589 C CA . LEU A 1 954 ? 19.018 22.687 -14.137 1.00 92.94 954 LEU A CA 1
ATOM 7590 C C . LEU A 1 954 ? 19.973 23.537 -14.991 1.00 92.94 954 LEU A C 1
ATOM 7592 O O . LEU A 1 954 ? 19.656 24.682 -15.323 1.00 92.94 954 LEU A O 1
ATOM 7596 N N . VAL A 1 955 ? 21.107 22.973 -15.405 1.00 90.69 955 VAL A N 1
ATOM 7597 C CA . VAL A 1 955 ? 22.029 23.582 -16.378 1.00 90.69 955 VAL A CA 1
ATOM 7598 C C . VAL A 1 955 ? 22.124 22.700 -17.622 1.00 90.69 955 VAL A C 1
ATOM 7600 O O . VAL A 1 955 ? 22.577 21.560 -17.532 1.00 90.69 955 VAL A O 1
ATOM 7603 N N . HIS A 1 956 ? 21.729 23.236 -18.777 1.00 88.75 956 HIS A N 1
ATOM 7604 C CA . HIS A 1 956 ? 21.778 22.560 -20.074 1.00 88.75 956 HIS A CA 1
ATOM 7605 C C . HIS A 1 956 ? 23.088 22.891 -20.802 1.00 88.75 956 HIS A C 1
ATOM 7607 O O . HIS A 1 956 ? 23.304 24.025 -21.244 1.00 88.75 956 HIS A O 1
ATOM 7613 N N . SER A 1 957 ? 23.988 21.913 -20.914 1.00 76.75 957 SER A N 1
ATOM 7614 C CA . SER A 1 957 ? 25.341 22.136 -21.441 1.00 76.75 957 SER A CA 1
ATOM 7615 C C . SER A 1 957 ? 25.434 22.121 -22.972 1.00 76.75 957 SER A C 1
ATOM 7617 O O . SER A 1 957 ? 26.305 22.800 -23.516 1.00 76.75 957 SER A O 1
ATOM 7619 N N . GLY A 1 958 ? 24.511 21.470 -23.688 1.00 66.50 958 GLY A N 1
ATOM 7620 C CA . GLY A 1 958 ? 24.468 21.441 -25.156 1.00 66.50 958 GLY A CA 1
ATOM 7621 C C . GLY A 1 958 ? 25.613 20.630 -25.781 1.00 66.50 958 GLY A C 1
ATOM 7622 O O . GLY A 1 958 ? 26.689 21.181 -26.022 1.00 66.50 958 GLY A O 1
ATOM 7623 N N . ALA A 1 959 ? 25.357 19.354 -26.081 1.00 53.28 959 ALA A N 1
ATOM 7624 C CA . ALA A 1 959 ? 26.362 18.322 -26.369 1.00 53.28 959 ALA A CA 1
ATOM 7625 C C . ALA A 1 959 ? 27.305 18.583 -27.563 1.00 53.28 959 ALA A C 1
ATOM 7627 O O . ALA A 1 959 ? 28.458 18.162 -27.515 1.00 53.28 959 ALA A O 1
ATOM 7628 N N . ASP A 1 960 ? 26.855 19.271 -28.619 1.00 66.25 960 ASP A N 1
ATOM 7629 C CA . ASP A 1 960 ? 27.708 19.629 -29.762 1.00 66.25 960 ASP A CA 1
ATOM 7630 C C . ASP A 1 960 ? 27.452 21.070 -30.232 1.00 66.25 960 ASP A C 1
ATOM 7632 O O . ASP A 1 960 ? 26.369 21.42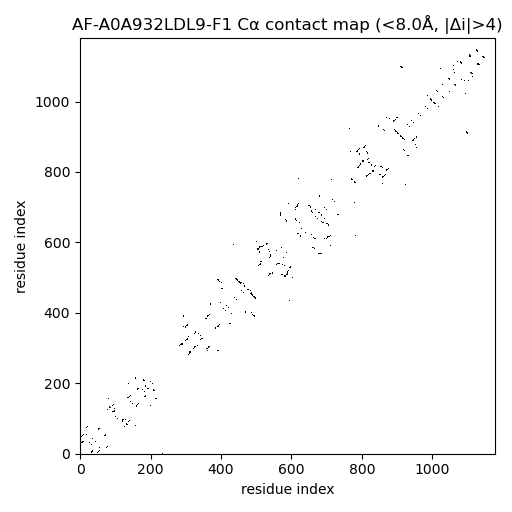8 -30.704 1.00 66.25 960 ASP A O 1
ATOM 7636 N N . ARG A 1 961 ? 28.485 21.910 -30.096 1.00 65.81 961 ARG A N 1
ATOM 7637 C CA . ARG A 1 961 ? 28.493 23.334 -30.476 1.00 65.81 961 ARG A CA 1
ATOM 7638 C C . ARG A 1 961 ? 29.358 23.612 -31.716 1.00 65.81 961 ARG A C 1
ATOM 7640 O O . ARG A 1 961 ? 29.509 24.775 -32.116 1.00 65.81 961 ARG A O 1
ATOM 7647 N N . SER A 1 962 ? 29.912 22.574 -32.346 1.00 73.94 962 SER A N 1
ATOM 7648 C CA . SER A 1 962 ? 30.672 22.694 -33.595 1.00 73.94 962 SER A CA 1
ATOM 7649 C C . SER A 1 962 ? 29.820 23.322 -34.716 1.00 73.94 962 SER A C 1
ATOM 7651 O O . SER A 1 962 ? 28.584 23.314 -34.650 1.00 73.94 962 SER A O 1
ATOM 7653 N N . PRO A 1 963 ? 30.436 23.941 -35.740 1.00 74.56 963 PRO A N 1
ATOM 7654 C CA . PRO A 1 963 ? 29.713 24.390 -36.933 1.00 74.56 963 PRO A CA 1
ATOM 7655 C C . PRO A 1 963 ? 28.938 23.253 -37.621 1.00 74.56 963 PRO A C 1
ATOM 7657 O O . PRO A 1 963 ? 27.814 23.458 -38.085 1.00 74.56 963 PRO A O 1
ATOM 7660 N N . GLU A 1 964 ? 29.520 22.056 -37.648 1.00 75.50 964 GLU A N 1
ATOM 7661 C CA . GLU A 1 964 ? 28.968 20.837 -38.237 1.00 75.50 964 GLU A CA 1
ATOM 7662 C C . GLU A 1 964 ? 27.762 20.325 -37.436 1.00 75.50 964 GLU A C 1
ATOM 7664 O O . GLU A 1 964 ? 26.691 20.116 -38.010 1.00 75.50 964 GLU A O 1
ATOM 7669 N N . GLY A 1 965 ? 27.892 20.213 -36.111 1.00 76.25 965 GLY A N 1
ATOM 7670 C CA . GLY A 1 965 ? 26.818 19.818 -35.199 1.00 76.25 965 GLY A CA 1
ATOM 7671 C C . GLY A 1 965 ? 25.631 20.773 -35.231 1.00 76.25 965 GLY A C 1
ATOM 7672 O O . GLY A 1 965 ? 24.482 20.340 -35.342 1.00 76.25 965 GLY A O 1
ATOM 7673 N N . ARG A 1 966 ? 25.895 22.088 -35.244 1.00 78.00 966 ARG A N 1
ATOM 7674 C CA . ARG A 1 966 ? 24.851 23.113 -35.410 1.00 78.00 966 ARG A CA 1
ATOM 7675 C C . ARG A 1 966 ? 24.112 22.983 -36.742 1.00 78.00 966 ARG A C 1
ATOM 7677 O O . ARG A 1 966 ? 22.889 23.104 -36.755 1.00 78.00 966 ARG A O 1
ATOM 7684 N N . ARG A 1 967 ? 24.819 22.696 -37.842 1.00 79.94 967 ARG A N 1
ATOM 7685 C CA . ARG A 1 967 ? 24.195 22.461 -39.156 1.00 79.94 967 ARG A CA 1
ATOM 7686 C C . ARG A 1 967 ? 23.351 21.183 -39.162 1.00 79.94 967 ARG A C 1
ATOM 7688 O O . ARG A 1 967 ? 22.197 21.235 -39.569 1.00 79.94 967 ARG A O 1
ATOM 7695 N N . SER A 1 968 ? 23.890 20.076 -38.651 1.00 81.69 968 SER A N 1
ATOM 7696 C CA . SER A 1 968 ? 23.188 18.788 -38.551 1.00 81.69 968 SER A CA 1
ATOM 7697 C C . SER A 1 968 ? 21.911 18.891 -37.702 1.00 81.69 968 SER A C 1
ATOM 7699 O O . SER A 1 968 ? 20.841 18.434 -38.112 1.00 81.69 968 SER A O 1
ATOM 7701 N N . LYS A 1 969 ? 21.987 19.587 -36.557 1.00 84.69 969 LYS A N 1
ATOM 7702 C CA . LYS A 1 969 ? 20.825 19.911 -35.717 1.00 84.69 969 LYS A CA 1
ATOM 7703 C C . LYS A 1 969 ? 19.781 20.720 -36.489 1.00 84.69 969 LYS A C 1
ATOM 7705 O O . LYS A 1 969 ? 18.620 20.327 -36.508 1.00 84.69 969 LYS A O 1
ATOM 7710 N N . LEU A 1 970 ? 20.188 21.800 -37.159 1.00 86.44 970 LEU A N 1
ATOM 7711 C CA . LEU A 1 970 ? 19.292 22.652 -37.946 1.00 86.44 970 LEU A CA 1
ATOM 7712 C C . LEU A 1 970 ? 18.582 21.875 -39.072 1.00 86.44 970 LEU A C 1
ATOM 7714 O O . LEU A 1 970 ? 17.368 21.992 -39.231 1.00 86.44 970 LEU A O 1
ATOM 7718 N N . GLU A 1 971 ? 19.316 21.055 -39.826 1.00 88.75 971 GLU A N 1
ATOM 7719 C CA . GLU A 1 971 ? 18.767 20.221 -40.905 1.00 88.75 971 GLU A CA 1
ATOM 7720 C C . GLU A 1 971 ? 17.761 19.186 -40.376 1.00 88.75 971 GLU A C 1
ATOM 7722 O O . GLU A 1 971 ? 16.676 19.022 -40.943 1.00 88.75 971 GLU A O 1
ATOM 7727 N N . ARG A 1 972 ? 18.080 18.524 -39.255 1.00 90.94 972 ARG A N 1
ATOM 7728 C CA . ARG A 1 972 ? 17.176 17.594 -38.564 1.00 90.94 972 ARG A CA 1
ATOM 7729 C C . ARG A 1 972 ? 15.908 18.297 -38.082 1.00 90.94 972 ARG A C 1
ATOM 7731 O O . ARG A 1 972 ? 14.812 17.804 -38.350 1.00 90.94 972 ARG A O 1
ATOM 7738 N N . ASP A 1 973 ? 16.053 19.415 -37.380 1.00 93.00 973 ASP A N 1
ATOM 7739 C CA . ASP A 1 973 ? 14.946 20.106 -36.718 1.00 93.00 973 ASP A CA 1
ATOM 7740 C C . ASP A 1 973 ? 13.978 20.686 -37.764 1.00 93.00 973 ASP A C 1
ATOM 7742 O O . ASP A 1 973 ? 12.770 20.450 -37.680 1.00 93.00 973 ASP A O 1
ATOM 7746 N N . LEU A 1 974 ? 14.500 21.291 -38.842 1.00 92.56 974 LEU A N 1
ATOM 7747 C CA . LEU A 1 974 ? 13.695 21.694 -40.001 1.00 92.56 974 LEU A CA 1
ATOM 7748 C C . LEU A 1 974 ? 13.002 20.504 -40.678 1.00 92.56 974 LEU A C 1
ATOM 7750 O O . LEU A 1 974 ? 11.838 20.630 -41.058 1.00 92.56 974 LEU A O 1
ATOM 7754 N N . ARG A 1 975 ? 13.662 19.348 -40.844 1.00 94.00 975 ARG A N 1
ATOM 7755 C CA . ARG A 1 975 ? 13.032 18.162 -41.456 1.00 94.00 975 ARG A CA 1
ATOM 7756 C C . ARG A 1 975 ? 11.834 17.676 -40.636 1.00 94.00 975 ARG A C 1
ATOM 7758 O O . ARG A 1 975 ? 10.775 17.428 -41.210 1.00 94.00 975 ARG A O 1
ATOM 7765 N N . LEU A 1 976 ? 11.983 17.576 -39.315 1.00 94.44 976 LEU A N 1
ATOM 7766 C CA . LEU A 1 976 ? 10.917 17.125 -38.413 1.00 94.44 976 LEU A CA 1
ATOM 7767 C C . LEU A 1 976 ? 9.757 18.130 -38.348 1.00 94.44 976 LEU A C 1
ATOM 7769 O O . LEU A 1 976 ? 8.601 17.727 -38.463 1.00 94.44 976 LEU A O 1
ATOM 7773 N N . LEU A 1 977 ? 10.057 19.430 -38.256 1.00 94.31 977 LEU A N 1
ATOM 7774 C CA . LEU A 1 977 ? 9.043 20.487 -38.279 1.00 94.31 977 LEU A CA 1
ATOM 7775 C C . LEU A 1 977 ? 8.276 20.549 -39.610 1.00 94.31 977 LEU A C 1
ATOM 7777 O O . LEU A 1 977 ? 7.080 20.822 -39.606 1.00 94.31 977 LEU A O 1
ATOM 7781 N N . ASN A 1 978 ? 8.924 20.271 -40.747 1.00 92.88 978 ASN A N 1
ATOM 7782 C CA . ASN A 1 978 ? 8.240 20.219 -42.045 1.00 92.88 978 ASN A CA 1
ATOM 7783 C C . ASN A 1 978 ? 7.329 18.987 -42.189 1.00 92.88 978 ASN A C 1
ATOM 7785 O O . ASN A 1 978 ? 6.257 19.112 -42.776 1.00 92.88 978 ASN A O 1
ATOM 7789 N N . LEU A 1 979 ? 7.708 17.825 -41.641 1.00 93.62 979 LEU A N 1
ATOM 7790 C CA . LEU A 1 979 ? 6.811 16.660 -41.564 1.00 93.62 979 LEU A CA 1
ATOM 7791 C C . LEU A 1 979 ? 5.583 16.974 -40.699 1.00 93.62 979 LEU A C 1
ATOM 7793 O O . LEU A 1 979 ? 4.453 16.705 -41.094 1.00 93.62 979 LEU A O 1
ATOM 7797 N N . GLU A 1 980 ? 5.794 17.622 -39.555 1.00 92.94 980 GLU A N 1
ATOM 7798 C CA . GLU A 1 980 ? 4.709 18.046 -38.673 1.00 92.94 980 GLU A CA 1
ATOM 7799 C C . GLU A 1 980 ? 3.802 19.113 -39.309 1.00 92.94 980 GLU A C 1
ATOM 7801 O O . GLU A 1 980 ? 2.585 19.064 -39.146 1.00 92.94 980 GLU A O 1
ATOM 7806 N N . LEU A 1 981 ? 4.363 20.042 -40.088 1.00 92.69 981 LEU A N 1
ATOM 7807 C CA . LEU A 1 981 ? 3.595 21.024 -40.856 1.00 92.69 981 LEU A CA 1
ATOM 7808 C C . LEU A 1 981 ? 2.758 20.368 -41.969 1.00 92.69 981 LEU A C 1
ATOM 7810 O O . LEU A 1 981 ? 1.684 20.864 -42.288 1.00 92.69 981 LEU A O 1
ATOM 7814 N N . GLN A 1 982 ? 3.207 19.259 -42.563 1.00 92.25 982 GLN A N 1
ATOM 7815 C CA . GLN A 1 982 ? 2.404 18.519 -43.548 1.00 92.25 982 GLN A CA 1
ATOM 7816 C C . GLN A 1 982 ? 1.195 17.832 -42.899 1.00 92.25 982 GLN A C 1
ATOM 7818 O O . GLN A 1 982 ? 0.118 17.804 -43.492 1.00 92.25 982 GLN A O 1
ATOM 7823 N N . GLU A 1 983 ? 1.361 17.312 -41.682 1.00 90.38 983 GLU A N 1
ATOM 7824 C CA . GLU A 1 983 ? 0.286 16.682 -40.906 1.00 90.38 983 GLU A CA 1
ATOM 7825 C C . GLU A 1 983 ? -0.670 17.721 -40.285 1.00 90.38 983 GLU A C 1
ATOM 7827 O O . GLU A 1 983 ? -1.877 17.486 -40.216 1.00 90.38 983 GLU A O 1
ATOM 7832 N N . TYR A 1 984 ? -0.150 18.885 -39.872 1.00 90.44 984 TYR A N 1
ATOM 7833 C CA . TYR A 1 984 ? -0.894 19.934 -39.163 1.00 90.44 984 TYR A CA 1
ATOM 7834 C C . TYR A 1 984 ? -0.557 21.355 -39.692 1.00 90.44 984 TYR A C 1
ATOM 7836 O O . TYR A 1 984 ? 0.115 22.131 -39.003 1.00 90.44 984 TYR A O 1
ATOM 7844 N N . PRO A 1 985 ? -1.046 21.747 -40.891 1.00 89.56 985 PRO A N 1
ATOM 7845 C CA . PRO A 1 985 ? -0.562 22.929 -41.631 1.00 89.56 985 PRO A CA 1
ATOM 7846 C C . PRO A 1 985 ? -0.691 24.296 -40.955 1.00 89.56 985 PRO A C 1
ATOM 7848 O O . PRO A 1 985 ? 0.066 25.208 -41.293 1.00 89.56 985 PRO A O 1
ATOM 7851 N N . ASP A 1 986 ? -1.637 24.443 -40.027 1.00 89.06 986 ASP A N 1
ATOM 7852 C CA . ASP A 1 986 ? -1.952 25.695 -39.326 1.00 89.06 986 ASP A CA 1
ATOM 7853 C C . ASP A 1 986 ? -1.775 25.586 -37.795 1.00 89.06 986 ASP A C 1
ATOM 7855 O O . ASP A 1 986 ? -2.265 26.433 -37.051 1.00 89.06 986 ASP A O 1
ATOM 7859 N N . HIS A 1 987 ? -1.070 24.562 -37.291 1.00 91.12 987 HIS A N 1
ATOM 7860 C CA . HIS A 1 987 ? -0.853 24.411 -35.848 1.00 91.12 987 HIS A CA 1
ATOM 7861 C C . HIS A 1 987 ? 0.074 25.523 -35.302 1.00 91.12 987 HIS A C 1
ATOM 7863 O O . HIS A 1 987 ? 1.251 25.578 -35.681 1.00 91.12 987 HIS A O 1
ATOM 7869 N N . PRO A 1 988 ? -0.405 26.408 -34.400 1.00 91.56 988 PRO A N 1
ATOM 7870 C CA . PRO A 1 988 ? 0.286 27.655 -34.064 1.00 91.56 988 PRO A CA 1
ATOM 7871 C C . PRO A 1 988 ? 1.658 27.437 -33.430 1.00 91.56 988 PRO A C 1
ATOM 7873 O O . PRO A 1 988 ? 2.601 28.162 -33.751 1.00 91.56 988 PRO A O 1
ATOM 7876 N N . PHE A 1 989 ? 1.801 26.416 -32.582 1.00 90.88 989 PHE A N 1
ATOM 7877 C CA . PHE A 1 989 ? 3.078 26.099 -31.943 1.00 90.88 989 PHE A CA 1
ATOM 7878 C C . PHE A 1 989 ? 4.096 25.504 -32.937 1.00 90.88 989 PHE A C 1
ATOM 7880 O O . PHE A 1 989 ? 5.292 25.762 -32.834 1.00 90.88 989 PHE A O 1
ATOM 7887 N N . THR A 1 990 ? 3.649 24.769 -33.960 1.00 92.75 990 THR A N 1
ATOM 7888 C CA . THR A 1 990 ? 4.541 24.261 -35.025 1.00 92.75 990 THR A CA 1
ATOM 7889 C C . THR A 1 990 ? 5.062 25.411 -35.884 1.00 92.75 990 THR A C 1
ATOM 7891 O O . THR A 1 990 ? 6.257 25.491 -36.169 1.00 92.75 990 THR A O 1
ATOM 7894 N N . LEU A 1 991 ? 4.176 26.349 -36.232 1.00 94.50 991 LEU A N 1
ATOM 7895 C CA . LEU A 1 991 ? 4.522 27.583 -36.938 1.00 94.50 991 LEU A CA 1
ATOM 7896 C C . LEU A 1 991 ? 5.484 28.456 -36.112 1.00 94.50 991 LEU A C 1
ATOM 7898 O O . LEU A 1 991 ? 6.456 28.972 -36.657 1.00 94.50 991 LEU A O 1
ATOM 7902 N N . PHE A 1 992 ? 5.274 28.565 -34.795 1.00 94.81 992 PHE A N 1
ATOM 7903 C CA . PHE A 1 992 ? 6.184 29.274 -33.890 1.00 94.81 992 PHE A CA 1
ATOM 7904 C C . PHE A 1 992 ? 7.599 28.681 -33.925 1.00 94.81 992 PHE A C 1
ATOM 7906 O O . PHE A 1 992 ? 8.562 29.415 -34.148 1.00 94.81 992 PHE A O 1
ATOM 7913 N N . ASN A 1 993 ? 7.728 27.358 -33.771 1.00 93.62 993 ASN A N 1
ATOM 7914 C CA . ASN A 1 993 ? 9.039 26.707 -33.771 1.00 93.62 993 ASN A CA 1
ATOM 7915 C C . ASN A 1 993 ? 9.730 26.785 -35.138 1.00 93.62 993 ASN A C 1
ATOM 7917 O O . ASN A 1 993 ? 10.924 27.048 -35.174 1.00 93.62 993 ASN A O 1
ATOM 7921 N N . LEU A 1 994 ? 9.005 26.673 -36.260 1.00 93.75 994 LEU A N 1
ATOM 7922 C CA . LEU A 1 994 ? 9.572 26.966 -37.587 1.00 93.75 994 LEU A CA 1
ATOM 7923 C C . LEU A 1 994 ? 10.117 28.397 -37.663 1.00 93.75 994 LEU A C 1
ATOM 7925 O O . LEU A 1 994 ? 11.234 28.606 -38.133 1.00 93.75 994 LEU A O 1
ATOM 7929 N N . GLY A 1 995 ? 9.355 29.371 -37.162 1.00 94.06 995 GLY A N 1
ATOM 7930 C CA . GLY A 1 995 ? 9.787 30.763 -37.053 1.00 94.06 995 GLY A CA 1
ATOM 7931 C C . GLY A 1 995 ? 11.077 30.926 -36.243 1.00 94.06 995 GLY A C 1
ATOM 7932 O O . GLY A 1 995 ? 11.994 31.613 -36.689 1.00 94.06 995 GLY A O 1
ATOM 7933 N N . MET A 1 996 ? 11.176 30.240 -35.101 1.00 92.50 996 MET A N 1
ATOM 7934 C CA . MET A 1 996 ? 12.378 30.187 -34.263 1.00 92.50 996 MET A CA 1
ATOM 7935 C C . MET A 1 996 ? 13.568 29.550 -34.983 1.00 92.50 996 MET A C 1
ATOM 7937 O O . MET A 1 996 ? 14.631 30.158 -35.054 1.00 92.50 996 MET A O 1
ATOM 7941 N N . THR A 1 997 ? 13.392 28.375 -35.584 1.00 91.62 997 THR A N 1
ATOM 7942 C CA . THR A 1 997 ? 14.468 27.665 -36.285 1.00 91.62 997 THR A CA 1
ATOM 7943 C C . THR A 1 997 ? 15.002 28.461 -37.484 1.00 91.62 997 THR A C 1
ATOM 7945 O O . THR A 1 997 ? 16.207 28.454 -37.733 1.00 91.62 997 THR A O 1
ATOM 7948 N N . TYR A 1 998 ? 14.148 29.202 -38.204 1.00 92.06 998 TYR A N 1
ATOM 7949 C CA . TYR A 1 998 ? 14.604 30.127 -39.250 1.00 92.06 998 TYR A CA 1
ATOM 7950 C C . TYR A 1 998 ? 15.288 31.384 -38.689 1.00 92.06 998 TYR A C 1
ATOM 7952 O O . TYR A 1 998 ? 16.255 31.846 -39.296 1.00 92.06 998 TYR A O 1
ATOM 7960 N N . LEU A 1 999 ? 14.858 31.905 -37.532 1.00 89.69 999 LEU A N 1
ATOM 7961 C CA . LEU A 1 999 ? 15.547 33.006 -36.846 1.00 89.69 999 LEU A CA 1
ATOM 7962 C C . LEU A 1 999 ? 16.979 32.603 -36.456 1.00 89.69 999 LEU A C 1
ATOM 7964 O O . LEU A 1 999 ? 17.922 33.336 -36.758 1.00 89.69 999 LEU A O 1
ATOM 7968 N N . ASP A 1 1000 ? 17.140 31.426 -35.848 1.00 84.50 1000 ASP A N 1
ATOM 7969 C CA . ASP A 1 1000 ? 18.436 30.875 -35.427 1.00 84.50 1000 ASP A CA 1
ATOM 7970 C C . ASP A 1 1000 ? 19.357 30.580 -36.626 1.00 84.50 1000 ASP A C 1
ATOM 7972 O O . ASP A 1 1000 ? 20.580 30.688 -36.525 1.00 84.50 1000 ASP A O 1
ATOM 7976 N N . ALA A 1 1001 ? 18.774 30.264 -37.788 1.00 86.00 1001 ALA A N 1
ATOM 7977 C CA . ALA A 1 1001 ? 19.483 30.120 -39.060 1.00 86.00 1001 ALA A CA 1
ATOM 7978 C C . ALA A 1 1001 ? 19.837 31.460 -39.745 1.00 86.00 1001 ALA A C 1
ATOM 7980 O O . ALA A 1 1001 ? 20.535 31.454 -40.760 1.00 86.00 1001 ALA A O 1
ATOM 7981 N N . GLY A 1 1002 ? 19.355 32.599 -39.232 1.00 87.75 1002 GLY A N 1
ATOM 7982 C CA . GLY A 1 1002 ? 19.529 33.927 -39.833 1.00 87.75 1002 GLY A CA 1
ATOM 7983 C C . GLY A 1 1002 ? 18.613 34.226 -41.032 1.00 87.75 1002 GLY A C 1
ATOM 7984 O O . GLY A 1 1002 ? 18.776 35.259 -41.682 1.00 87.75 1002 GLY A O 1
ATOM 7985 N N . ASP A 1 1003 ? 17.640 33.362 -41.332 1.00 92.25 1003 ASP A N 1
ATOM 7986 C CA . ASP A 1 1003 ? 16.641 33.563 -42.391 1.00 92.25 1003 ASP A CA 1
ATOM 7987 C C . ASP A 1 1003 ? 15.454 34.370 -41.847 1.00 92.25 1003 ASP A C 1
ATOM 7989 O O . ASP A 1 1003 ? 14.348 33.869 -41.612 1.00 92.25 1003 ASP A O 1
ATOM 7993 N N . TYR A 1 1004 ? 15.706 35.658 -41.609 1.00 92.38 1004 TYR A N 1
ATOM 7994 C CA . TYR A 1 1004 ? 14.714 36.565 -41.038 1.00 92.38 1004 TYR A CA 1
ATOM 7995 C C . TYR A 1 1004 ? 13.471 36.717 -41.931 1.00 92.38 1004 TYR A C 1
ATOM 7997 O O . TYR A 1 1004 ? 12.385 36.961 -41.407 1.00 92.38 1004 TYR A O 1
ATOM 8005 N N . GLN A 1 1005 ? 13.582 36.551 -43.259 1.00 91.25 1005 GLN A N 1
ATOM 8006 C CA . GLN A 1 1005 ? 12.416 36.609 -44.149 1.00 91.25 1005 GLN A CA 1
ATOM 8007 C C . GLN A 1 1005 ? 11.472 35.415 -43.958 1.00 91.25 1005 GLN A C 1
ATOM 8009 O O . GLN A 1 1005 ? 10.258 35.613 -43.927 1.00 91.25 1005 GLN A O 1
ATOM 8014 N N . ARG A 1 1006 ? 11.978 34.182 -43.817 1.00 92.81 1006 ARG A N 1
ATOM 8015 C CA . ARG A 1 1006 ? 11.105 33.033 -43.516 1.00 92.81 1006 ARG A CA 1
ATOM 8016 C C . ARG A 1 1006 ? 10.626 33.045 -42.069 1.00 92.81 1006 ARG A C 1
ATOM 8018 O O . ARG A 1 1006 ? 9.472 32.689 -41.827 1.00 92.81 1006 ARG A O 1
ATOM 8025 N N . ALA A 1 1007 ? 11.459 33.502 -41.132 1.00 94.25 1007 ALA A N 1
ATOM 8026 C CA . ALA A 1 1007 ? 11.082 33.632 -39.728 1.00 94.25 1007 ALA A CA 1
ATOM 8027 C C . ALA A 1 1007 ? 9.812 34.486 -39.557 1.00 94.25 1007 ALA A C 1
ATOM 8029 O O . ALA A 1 1007 ? 8.853 34.032 -38.934 1.00 94.25 1007 ALA A O 1
ATOM 8030 N N . THR A 1 1008 ? 9.744 35.673 -40.177 1.00 95.25 1008 THR A N 1
ATOM 8031 C CA . THR A 1 1008 ? 8.559 36.549 -40.077 1.00 95.25 1008 THR A CA 1
ATOM 8032 C C . THR A 1 1008 ? 7.298 35.917 -40.667 1.00 95.25 1008 THR A C 1
ATOM 8034 O O . THR A 1 1008 ? 6.224 36.078 -40.090 1.00 95.25 1008 THR A O 1
ATOM 8037 N N . VAL A 1 1009 ? 7.392 35.161 -41.768 1.00 94.44 1009 VAL A N 1
ATOM 8038 C CA . VAL A 1 1009 ? 6.235 34.472 -42.375 1.00 94.44 1009 VAL A CA 1
ATOM 8039 C C . VAL A 1 1009 ? 5.629 33.448 -41.413 1.00 94.44 1009 VAL A C 1
ATOM 8041 O O . VAL A 1 1009 ? 4.413 33.428 -41.216 1.00 94.44 1009 VAL A O 1
ATOM 8044 N N . TYR A 1 1010 ? 6.460 32.610 -40.789 1.00 95.88 1010 TYR A N 1
ATOM 8045 C CA . TYR A 1 1010 ? 5.979 31.582 -39.865 1.00 95.88 1010 TYR A CA 1
ATOM 8046 C C . TYR A 1 1010 ? 5.538 32.158 -38.509 1.00 95.88 1010 TYR A C 1
ATOM 8048 O O . TYR A 1 1010 ? 4.512 31.728 -37.982 1.00 95.88 1010 TYR A O 1
ATOM 8056 N N . LEU A 1 1011 ? 6.233 33.175 -37.983 1.00 95.38 1011 LEU A N 1
ATOM 8057 C CA . LEU A 1 1011 ? 5.846 33.858 -36.742 1.00 95.38 1011 LEU A CA 1
ATOM 8058 C C . LEU A 1 1011 ? 4.516 34.620 -36.881 1.00 95.38 1011 LEU A C 1
ATOM 8060 O O . LEU A 1 1011 ? 3.674 34.509 -35.993 1.00 95.38 1011 LEU A O 1
ATOM 8064 N N . ASN A 1 1012 ? 4.273 35.320 -37.998 1.00 94.44 1012 ASN A N 1
ATOM 8065 C CA . ASN A 1 1012 ? 2.977 35.969 -38.247 1.00 94.44 1012 ASN A CA 1
ATOM 8066 C C . ASN A 1 1012 ? 1.840 34.939 -38.319 1.00 94.44 1012 ASN A C 1
ATOM 8068 O O . ASN A 1 1012 ? 0.863 35.056 -37.583 1.00 94.44 1012 ASN A O 1
ATOM 8072 N N . ARG A 1 1013 ? 2.000 33.872 -39.120 1.00 95.06 1013 ARG A N 1
ATOM 8073 C CA . ARG A 1 1013 ? 1.004 32.786 -39.198 1.00 95.06 1013 ARG A CA 1
ATOM 8074 C C . ARG A 1 1013 ? 0.761 32.114 -37.845 1.00 95.06 1013 ARG A C 1
ATOM 8076 O O . ARG A 1 1013 ? -0.365 31.724 -37.561 1.00 95.06 1013 ARG A O 1
ATOM 8083 N N . SER A 1 1014 ? 1.795 31.978 -37.012 1.00 95.50 1014 SER A N 1
ATOM 8084 C CA . SER A 1 1014 ? 1.653 31.479 -35.643 1.00 95.50 1014 SER A CA 1
ATOM 8085 C C . SER A 1 1014 ? 0.752 32.391 -34.808 1.00 95.50 1014 SER A C 1
ATOM 8087 O O . SER A 1 1014 ? -0.212 31.901 -34.219 1.00 95.50 1014 SER A O 1
ATOM 8089 N N . ILE A 1 1015 ? 1.005 33.704 -34.801 1.00 93.81 1015 ILE A N 1
ATOM 8090 C CA . ILE A 1 1015 ? 0.195 34.688 -34.066 1.00 93.81 1015 ILE A CA 1
ATOM 8091 C C . ILE A 1 1015 ? -1.259 34.682 -34.571 1.00 93.81 1015 ILE A C 1
ATOM 8093 O O . ILE A 1 1015 ? -2.173 34.559 -33.762 1.00 93.81 1015 ILE A O 1
ATOM 8097 N N . GLU A 1 1016 ? -1.484 34.697 -35.889 1.00 93.06 1016 GLU A N 1
ATOM 8098 C CA . GLU A 1 1016 ? -2.820 34.628 -36.515 1.00 93.06 1016 GLU A CA 1
ATOM 8099 C C . GLU A 1 1016 ? -3.620 33.346 -36.211 1.00 93.06 1016 GLU A C 1
ATOM 8101 O O . GLU A 1 1016 ? -4.826 33.296 -36.466 1.00 93.06 1016 GLU A O 1
ATOM 8106 N N . ARG A 1 1017 ? -2.960 32.274 -35.760 1.00 93.00 1017 ARG A N 1
ATOM 8107 C CA . ARG A 1 1017 ? -3.580 30.974 -35.445 1.00 93.00 1017 ARG A CA 1
ATOM 8108 C C . ARG A 1 1017 ? -3.566 30.648 -33.950 1.00 93.00 1017 ARG A C 1
ATOM 8110 O O . ARG A 1 1017 ? -4.022 29.574 -33.565 1.00 93.00 1017 ARG A O 1
ATOM 8117 N N . SER A 1 1018 ? -3.051 31.545 -33.111 1.00 90.81 1018 SER A N 1
ATOM 8118 C CA . SER A 1 1018 ? -2.970 31.362 -31.658 1.00 90.81 1018 SER A CA 1
ATOM 8119 C C . SER A 1 1018 ? -4.173 31.982 -30.947 1.00 90.81 1018 SER A C 1
ATOM 8121 O O . SER A 1 1018 ? -4.618 33.069 -31.306 1.00 90.81 1018 SER A O 1
ATOM 8123 N N . GLY A 1 1019 ? -4.665 31.324 -29.895 1.00 84.06 1019 GLY A N 1
ATOM 8124 C CA . GLY A 1 1019 ? -5.576 31.950 -28.932 1.00 84.06 1019 GLY A CA 1
ATOM 8125 C C . GLY A 1 1019 ? -4.817 32.820 -27.925 1.00 84.06 1019 GLY A C 1
ATOM 8126 O O . GLY A 1 1019 ? -3.640 32.587 -27.667 1.00 84.06 1019 GLY A O 1
ATOM 8127 N N . GLU A 1 1020 ? -5.494 33.793 -27.311 1.00 76.56 1020 GLU A N 1
ATOM 8128 C CA . GLU A 1 1020 ? -4.891 34.767 -26.374 1.00 76.56 1020 GLU A CA 1
ATOM 8129 C C . GLU A 1 1020 ? -4.202 34.130 -25.147 1.00 76.56 1020 GLU A C 1
ATOM 8131 O O . GLU A 1 1020 ? -3.338 34.748 -24.529 1.00 76.56 1020 GLU A O 1
ATOM 8136 N N . SER A 1 1021 ? -4.554 32.885 -24.805 1.00 73.31 1021 SER A N 1
ATOM 8137 C CA . SER A 1 1021 ? -4.013 32.111 -23.678 1.00 73.31 1021 SER A CA 1
ATOM 8138 C C . SER A 1 1021 ? -2.859 31.159 -24.044 1.00 73.31 1021 SER A C 1
ATOM 8140 O O . SER A 1 1021 ? -2.439 30.343 -23.211 1.00 73.31 1021 SER A O 1
ATOM 8142 N N . GLU A 1 1022 ? -2.339 31.236 -25.273 1.00 83.44 1022 GLU A N 1
ATOM 8143 C CA . GLU A 1 1022 ? -1.202 30.429 -25.720 1.00 83.44 1022 GLU A CA 1
ATOM 8144 C C . GLU A 1 1022 ? 0.144 30.988 -25.237 1.00 83.44 1022 GLU A C 1
ATOM 8146 O O . GLU A 1 1022 ? 0.467 32.164 -25.418 1.00 83.44 1022 GLU A O 1
ATOM 8151 N N . SER A 1 1023 ? 0.972 30.128 -24.638 1.00 82.50 1023 SER A N 1
ATOM 8152 C CA . SER A 1 1023 ? 2.187 30.551 -23.926 1.00 82.50 1023 SER A CA 1
ATOM 8153 C C . SER A 1 1023 ? 3.293 31.097 -24.832 1.00 82.50 1023 SER A C 1
ATOM 8155 O O . SER A 1 1023 ? 4.082 31.930 -24.393 1.00 82.50 1023 SER A O 1
ATOM 8157 N N . HIS A 1 1024 ? 3.366 30.666 -26.095 1.00 88.56 1024 HIS A N 1
ATOM 8158 C CA . HIS A 1 1024 ? 4.400 31.123 -27.032 1.00 88.56 1024 HIS A CA 1
ATOM 8159 C C . HIS A 1 1024 ? 4.152 32.527 -27.596 1.00 88.56 1024 HIS A C 1
ATOM 8161 O O . HIS A 1 1024 ? 5.079 33.100 -28.164 1.00 88.56 1024 HIS A O 1
ATOM 8167 N N . LEU A 1 1025 ? 2.953 33.108 -27.439 1.00 90.25 1025 LEU A N 1
ATOM 8168 C CA . LEU A 1 1025 ? 2.591 34.387 -28.069 1.00 90.25 1025 LEU A CA 1
ATOM 8169 C C . LEU A 1 1025 ? 3.551 35.531 -27.717 1.00 90.25 1025 LEU A C 1
ATOM 8171 O O . LEU A 1 1025 ? 4.032 36.222 -28.614 1.00 90.25 1025 LEU A O 1
ATOM 8175 N N . ARG A 1 1026 ? 3.879 35.701 -26.430 1.00 89.69 1026 ARG A N 1
ATOM 8176 C CA . ARG A 1 1026 ? 4.835 36.714 -25.938 1.00 89.69 1026 ARG A CA 1
ATOM 8177 C C . ARG A 1 1026 ? 6.166 36.639 -26.680 1.00 89.69 1026 ARG A C 1
ATOM 8179 O O . ARG A 1 1026 ? 6.653 37.627 -27.232 1.00 89.69 1026 ARG A O 1
ATOM 8186 N N . LYS A 1 1027 ? 6.711 35.422 -26.757 1.00 90.38 1027 LYS A N 1
ATOM 8187 C CA . LYS A 1 1027 ? 7.985 35.145 -27.416 1.00 90.38 1027 LYS A CA 1
ATOM 8188 C C . LYS A 1 1027 ? 7.886 35.310 -28.934 1.00 90.38 1027 LYS A C 1
ATOM 8190 O O . LYS A 1 1027 ? 8.805 35.862 -29.531 1.00 90.38 1027 LYS A O 1
ATOM 8195 N N . ALA A 1 1028 ? 6.767 34.922 -29.547 1.00 92.69 1028 ALA A N 1
ATOM 8196 C CA . ALA A 1 1028 ? 6.512 35.121 -30.971 1.00 92.69 1028 ALA A CA 1
ATOM 8197 C C . ALA A 1 1028 ? 6.556 36.611 -31.351 1.00 92.69 1028 ALA A C 1
ATOM 8199 O O . ALA A 1 1028 ? 7.283 36.968 -32.278 1.00 92.69 1028 ALA A O 1
ATOM 8200 N N . TYR A 1 1029 ? 5.882 37.486 -30.591 1.00 93.69 1029 TYR A N 1
ATOM 8201 C CA . TYR A 1 1029 ? 5.989 38.939 -30.772 1.00 93.69 1029 TYR A CA 1
ATOM 8202 C C . TYR A 1 1029 ? 7.441 39.420 -30.604 1.00 93.69 1029 TYR A C 1
ATOM 8204 O O . TYR A 1 1029 ? 7.966 40.087 -31.494 1.00 93.69 1029 TYR A O 1
ATOM 8212 N N . ALA A 1 1030 ? 8.135 39.030 -29.529 1.00 91.12 1030 ALA A N 1
ATOM 8213 C CA . ALA A 1 1030 ? 9.508 39.473 -29.261 1.00 91.12 1030 ALA A CA 1
ATOM 8214 C C . ALA A 1 1030 ? 10.503 39.064 -30.371 1.00 91.12 1030 ALA A C 1
ATOM 8216 O O . ALA A 1 1030 ? 11.378 39.842 -30.772 1.00 91.12 1030 ALA A O 1
ATOM 8217 N N . MET A 1 1031 ? 10.352 37.858 -30.919 1.00 92.19 1031 MET A N 1
ATOM 8218 C CA . MET A 1 1031 ? 11.165 37.358 -32.032 1.00 92.19 1031 MET A CA 1
ATOM 8219 C C . MET A 1 1031 ? 10.793 38.013 -33.363 1.00 92.19 1031 MET A C 1
ATOM 8221 O O . MET A 1 1031 ? 11.673 38.263 -34.190 1.00 92.19 1031 MET A O 1
ATOM 8225 N N . LEU A 1 1032 ? 9.521 38.357 -33.561 1.00 93.44 1032 LEU A N 1
ATOM 8226 C CA . LEU A 1 1032 ? 9.055 39.051 -34.756 1.00 93.44 1032 LEU A CA 1
ATOM 8227 C C . LEU A 1 1032 ? 9.581 40.499 -34.798 1.00 93.44 1032 LEU A C 1
ATOM 8229 O O . LEU A 1 1032 ? 10.156 40.895 -35.813 1.00 93.44 1032 LEU A O 1
ATOM 8233 N N . VAL A 1 1033 ? 9.528 41.230 -33.675 1.00 92.06 1033 VAL A N 1
ATOM 8234 C CA . VAL A 1 1033 ? 10.203 42.536 -33.495 1.00 92.06 1033 VAL A CA 1
ATOM 8235 C C . VAL A 1 1033 ? 11.688 42.428 -33.859 1.00 92.06 1033 VAL A C 1
ATOM 8237 O O . VAL A 1 1033 ? 12.198 43.201 -34.670 1.00 92.06 1033 VAL A O 1
ATOM 8240 N N . SER A 1 1034 ? 12.371 41.409 -33.327 1.00 89.31 1034 SER A N 1
ATOM 8241 C CA . SER A 1 1034 ? 13.796 41.157 -33.592 1.00 89.31 1034 SER A CA 1
ATOM 8242 C C . SER A 1 1034 ? 14.087 40.890 -35.072 1.00 89.31 1034 SER A C 1
ATOM 8244 O O . SER A 1 1034 ? 15.053 41.421 -35.620 1.00 89.31 1034 SER A O 1
ATOM 8246 N N . SER A 1 1035 ? 13.238 40.099 -35.732 1.00 92.38 1035 SER A N 1
ATOM 8247 C CA . SER A 1 1035 ? 13.362 39.767 -37.157 1.00 92.38 1035 SER A CA 1
ATOM 8248 C C . SER A 1 1035 ? 13.221 41.015 -38.030 1.00 92.38 1035 SER A C 1
ATOM 8250 O O . SER A 1 1035 ? 14.041 41.253 -38.917 1.00 92.38 1035 SER A O 1
ATOM 8252 N N . HIS A 1 1036 ? 12.214 41.849 -37.752 1.00 92.25 1036 HIS A N 1
ATOM 8253 C CA . HIS A 1 1036 ? 11.993 43.096 -38.482 1.00 92.25 1036 HIS A CA 1
ATOM 8254 C C . HIS A 1 1036 ? 13.108 44.124 -38.232 1.00 92.25 1036 HIS A C 1
ATOM 8256 O O . HIS A 1 1036 ? 13.541 44.770 -39.185 1.00 92.25 1036 HIS A O 1
ATOM 8262 N N . ALA A 1 1037 ? 13.657 44.217 -37.016 1.00 86.88 1037 ALA A N 1
ATOM 8263 C CA . ALA A 1 1037 ? 14.821 45.061 -36.727 1.00 86.88 1037 ALA A CA 1
ATOM 8264 C C . ALA A 1 1037 ? 16.084 44.618 -37.503 1.00 86.88 1037 ALA A C 1
ATOM 8266 O O . ALA A 1 1037 ? 16.797 45.452 -38.076 1.00 86.88 1037 ALA A O 1
ATOM 8267 N N . GLN A 1 1038 ? 16.341 43.307 -37.617 1.00 88.00 1038 GLN A N 1
ATOM 8268 C CA . GLN A 1 1038 ? 17.453 42.806 -38.441 1.00 88.00 1038 GLN A CA 1
ATOM 8269 C C . GLN A 1 1038 ? 17.239 43.057 -39.939 1.00 88.00 1038 GLN A C 1
ATOM 8271 O O . GLN A 1 1038 ? 18.177 43.456 -40.627 1.00 88.00 1038 GLN A O 1
ATOM 8276 N N . LEU A 1 1039 ? 15.999 42.954 -40.423 1.00 90.00 1039 LEU A N 1
ATOM 8277 C CA . LEU A 1 1039 ? 15.610 43.349 -41.784 1.00 90.00 1039 LEU A CA 1
ATOM 8278 C C . LEU A 1 1039 ? 15.569 44.877 -42.012 1.00 90.00 1039 LEU A C 1
ATOM 8280 O O . LEU A 1 1039 ? 15.245 45.309 -43.114 1.00 90.00 1039 LEU A O 1
ATOM 8284 N N . ARG A 1 1040 ? 15.892 45.701 -41.000 1.00 88.00 1040 ARG A N 1
ATOM 8285 C CA . ARG A 1 1040 ? 15.804 47.179 -41.024 1.00 88.00 1040 ARG A CA 1
ATOM 8286 C C . ARG A 1 1040 ? 14.390 47.722 -41.288 1.00 88.00 1040 ARG A C 1
ATOM 8288 O O . ARG A 1 1040 ? 14.211 48.870 -41.683 1.00 88.00 1040 ARG A O 1
ATOM 8295 N N . HIS A 1 1041 ? 13.369 46.922 -40.999 1.00 90.88 1041 HIS A N 1
ATOM 8296 C CA . HIS A 1 1041 ? 11.957 47.295 -41.037 1.00 90.88 1041 HIS A CA 1
ATOM 8297 C C . HIS A 1 1041 ? 11.519 47.941 -39.706 1.00 90.88 1041 HIS A C 1
ATOM 8299 O O . HIS A 1 1041 ? 10.564 47.486 -39.078 1.00 90.88 1041 HIS A O 1
ATOM 8305 N N . CYS A 1 1042 ? 12.233 48.976 -39.246 1.00 84.00 1042 CYS A N 1
ATOM 8306 C CA . CYS A 1 1042 ? 12.124 49.480 -37.869 1.00 84.00 1042 CYS A CA 1
ATOM 8307 C C . CYS A 1 1042 ? 10.708 49.953 -37.489 1.00 84.00 1042 CYS A C 1
ATOM 8309 O O . CYS A 1 1042 ? 10.245 49.647 -36.397 1.00 84.00 1042 CYS A O 1
ATOM 8311 N N . GLN A 1 1043 ? 9.988 50.613 -38.405 1.00 85.12 1043 GLN A N 1
ATOM 8312 C CA . GLN A 1 1043 ? 8.598 51.045 -38.185 1.00 85.12 1043 GLN A CA 1
ATOM 8313 C C . GLN A 1 1043 ? 7.651 49.859 -37.919 1.00 85.12 1043 GLN A C 1
ATOM 8315 O O . GLN A 1 1043 ? 6.826 49.900 -37.014 1.00 85.12 1043 GLN A O 1
ATOM 8320 N N . ILE A 1 1044 ? 7.819 48.765 -38.669 1.00 90.00 1044 ILE A N 1
ATOM 8321 C CA . ILE A 1 1044 ? 7.023 47.542 -38.498 1.00 90.00 1044 ILE A CA 1
ATOM 8322 C C . ILE A 1 1044 ? 7.399 46.846 -37.178 1.00 90.00 1044 ILE A C 1
ATOM 8324 O O . ILE A 1 1044 ? 6.538 46.302 -36.494 1.00 90.00 1044 ILE A O 1
ATOM 8328 N N . ALA A 1 1045 ? 8.678 46.888 -36.787 1.00 89.62 1045 ALA A N 1
ATOM 8329 C CA . ALA A 1 1045 ? 9.131 46.351 -35.505 1.00 89.62 1045 ALA A CA 1
ATOM 8330 C C . ALA A 1 1045 ? 8.510 47.098 -34.303 1.00 89.62 1045 ALA A C 1
ATOM 8332 O O . ALA A 1 1045 ? 8.113 46.449 -33.338 1.00 89.62 1045 ALA A O 1
ATOM 8333 N N . ASP A 1 1046 ? 8.371 48.426 -34.381 1.00 87.12 1046 ASP A N 1
ATOM 8334 C CA . ASP A 1 1046 ? 7.695 49.256 -33.369 1.00 87.12 1046 ASP A CA 1
ATOM 8335 C C . ASP A 1 1046 ? 6.197 48.922 -33.260 1.00 87.12 1046 ASP A C 1
ATOM 8337 O O . ASP A 1 1046 ? 5.705 48.587 -32.183 1.00 87.12 1046 ASP A O 1
ATOM 8341 N N . GLU A 1 1047 ? 5.478 48.897 -34.386 1.00 90.12 1047 GLU A N 1
ATOM 8342 C CA . GLU A 1 1047 ? 4.043 48.569 -34.431 1.00 90.12 1047 GLU A CA 1
ATOM 8343 C C . GLU A 1 1047 ? 3.730 47.190 -33.818 1.00 90.12 1047 GLU A C 1
ATOM 8345 O O . GLU A 1 1047 ? 2.772 47.044 -33.047 1.00 90.12 1047 GLU A O 1
ATOM 8350 N N . ILE A 1 1048 ? 4.577 46.196 -34.105 1.00 92.38 1048 ILE A N 1
ATOM 8351 C CA . ILE A 1 1048 ? 4.488 44.831 -33.566 1.00 92.38 1048 ILE A CA 1
ATOM 8352 C C . ILE A 1 1048 ? 4.850 44.797 -32.073 1.00 92.38 1048 ILE A C 1
ATOM 8354 O O . ILE A 1 1048 ? 4.182 44.102 -31.303 1.00 92.38 1048 ILE A O 1
ATOM 8358 N N . GLY A 1 1049 ? 5.860 45.558 -31.641 1.00 89.56 1049 GLY A N 1
ATOM 8359 C CA . GLY A 1 1049 ? 6.236 45.688 -30.230 1.00 89.56 1049 GLY A CA 1
ATOM 8360 C C . GLY A 1 1049 ? 5.101 46.280 -29.395 1.00 89.56 1049 GLY A C 1
ATOM 8361 O O . GLY A 1 1049 ? 4.683 45.686 -28.398 1.00 89.56 1049 GLY A O 1
ATOM 8362 N N . GLN A 1 1050 ? 4.511 47.378 -29.869 1.00 90.25 1050 GLN A N 1
ATOM 8363 C CA . GLN A 1 1050 ? 3.342 48.002 -29.249 1.00 90.25 1050 GLN A CA 1
ATOM 8364 C C . GLN A 1 1050 ? 2.116 47.074 -29.253 1.00 90.25 1050 GLN A C 1
ATOM 8366 O O . GLN A 1 1050 ? 1.342 47.082 -28.296 1.00 90.25 1050 GLN A O 1
ATOM 8371 N N . GLN A 1 1051 ? 1.913 46.259 -30.296 1.00 91.25 1051 GLN A N 1
ATOM 8372 C CA . GLN A 1 1051 ? 0.850 45.246 -30.309 1.00 91.25 1051 GLN A CA 1
ATOM 8373 C C . GLN A 1 1051 ? 1.073 44.171 -29.242 1.00 91.25 1051 GLN A C 1
ATOM 8375 O O . GLN A 1 1051 ? 0.144 43.870 -28.489 1.00 91.25 1051 GLN A O 1
ATOM 8380 N N . GLY A 1 1052 ? 2.296 43.647 -29.131 1.00 90.69 1052 GLY A N 1
ATOM 8381 C CA . GLY A 1 1052 ? 2.670 42.704 -28.079 1.00 90.69 1052 GLY A CA 1
ATOM 8382 C C . GLY A 1 1052 ? 2.452 43.290 -26.682 1.00 90.69 1052 GLY A C 1
ATOM 8383 O O . GLY A 1 1052 ? 1.852 42.637 -25.834 1.00 90.69 1052 GLY A O 1
ATOM 8384 N N . LEU A 1 1053 ? 2.850 44.544 -26.452 1.00 90.19 1053 LEU A N 1
ATOM 8385 C CA . LEU A 1 1053 ? 2.708 45.221 -25.156 1.00 90.19 1053 LEU A CA 1
ATOM 8386 C C . LEU A 1 1053 ? 1.273 45.648 -24.816 1.00 90.19 1053 LEU A C 1
ATOM 8388 O O . LEU A 1 1053 ? 0.955 45.772 -23.635 1.00 90.19 1053 LEU A O 1
ATOM 8392 N N . ARG A 1 1054 ? 0.382 45.817 -25.804 1.00 90.31 1054 ARG A N 1
ATOM 8393 C CA . ARG A 1 1054 ? -1.065 45.965 -25.550 1.00 90.31 1054 ARG A CA 1
ATOM 8394 C C . ARG A 1 1054 ? -1.677 44.687 -24.969 1.00 90.31 1054 ARG A C 1
ATOM 8396 O O . ARG A 1 1054 ? -2.554 44.786 -24.117 1.00 90.31 1054 ARG A O 1
ATOM 8403 N N . LEU A 1 1055 ? -1.214 43.516 -25.410 1.00 87.81 1055 LEU A N 1
ATOM 8404 C CA . LEU A 1 1055 ? -1.656 42.211 -24.900 1.00 87.81 1055 LEU A CA 1
ATOM 8405 C C . LEU A 1 1055 ? -0.923 41.817 -23.607 1.00 87.81 1055 LEU A C 1
ATOM 8407 O O . LEU A 1 1055 ? -1.519 41.249 -22.696 1.00 87.81 1055 LEU A O 1
ATOM 8411 N N . PHE A 1 1056 ? 0.366 42.149 -23.508 1.00 89.19 1056 PHE A N 1
ATOM 8412 C CA . PHE A 1 1056 ? 1.257 41.733 -22.425 1.00 89.19 1056 PHE A CA 1
ATOM 8413 C C . PHE A 1 1056 ? 1.970 42.941 -21.781 1.00 89.19 1056 PHE A C 1
ATOM 8415 O O . PHE A 1 1056 ? 3.193 43.070 -21.860 1.00 89.19 1056 PHE A O 1
ATOM 8422 N N . PRO A 1 1057 ? 1.241 43.843 -21.093 1.00 86.94 1057 PRO A N 1
ATOM 8423 C CA . PRO A 1 1057 ? 1.771 45.128 -20.619 1.00 86.94 1057 PRO A CA 1
ATOM 8424 C C . PRO A 1 1057 ? 2.808 45.035 -19.486 1.00 86.94 1057 PRO A C 1
ATOM 8426 O O . PRO A 1 1057 ? 3.350 46.065 -19.078 1.00 86.94 1057 PRO A O 1
ATOM 8429 N N . ARG A 1 1058 ? 3.116 43.839 -18.974 1.00 85.56 1058 ARG A N 1
ATOM 8430 C CA . ARG A 1 1058 ? 4.177 43.592 -17.976 1.00 85.56 1058 ARG A CA 1
ATOM 8431 C C . ARG A 1 1058 ? 5.379 42.816 -18.533 1.00 85.56 1058 ARG A C 1
ATOM 8433 O O . ARG A 1 1058 ? 6.301 42.538 -17.778 1.00 85.56 1058 ARG A O 1
ATOM 8440 N N . ASP A 1 1059 ? 5.383 42.502 -19.829 1.00 87.50 1059 ASP A N 1
ATOM 8441 C CA . ASP A 1 1059 ? 6.409 41.659 -20.443 1.00 87.50 1059 ASP A CA 1
ATOM 8442 C C . ASP A 1 1059 ? 7.768 42.361 -20.549 1.00 87.50 1059 ASP A C 1
ATOM 8444 O O . ASP A 1 1059 ? 7.923 43.383 -21.227 1.00 87.50 1059 ASP A O 1
ATOM 8448 N N . ALA A 1 1060 ? 8.760 41.809 -19.849 1.00 87.75 1060 ALA A N 1
ATOM 8449 C CA . ALA A 1 1060 ? 10.087 42.404 -19.759 1.00 87.75 1060 ALA A CA 1
ATOM 8450 C C . ALA A 1 1060 ? 10.886 42.295 -21.067 1.00 87.75 1060 ALA A C 1
ATOM 8452 O O . ALA A 1 1060 ? 11.650 43.207 -21.379 1.00 87.75 1060 ALA A O 1
ATOM 8453 N N . GLU A 1 1061 ? 10.723 41.219 -21.847 1.00 89.75 1061 GLU A N 1
ATOM 8454 C CA . GLU A 1 1061 ? 11.473 41.043 -23.097 1.00 89.75 1061 GLU A CA 1
ATOM 8455 C C . GLU A 1 1061 ? 10.913 41.944 -24.204 1.00 89.75 1061 GLU A C 1
ATOM 8457 O O . GLU A 1 1061 ? 11.683 42.601 -24.909 1.00 89.75 1061 GLU A O 1
ATOM 8462 N N . LEU A 1 1062 ? 9.585 42.032 -24.330 1.00 90.44 1062 LEU A N 1
ATOM 8463 C CA . LEU A 1 1062 ? 8.945 42.955 -25.270 1.00 90.44 1062 LEU A CA 1
ATOM 8464 C C . LEU A 1 1062 ? 9.311 44.410 -24.963 1.00 90.44 1062 LEU A C 1
ATOM 8466 O O . LEU A 1 1062 ? 9.696 45.144 -25.873 1.00 90.44 1062 LEU A O 1
ATOM 8470 N N . ARG A 1 1063 ? 9.276 44.808 -23.685 1.00 91.00 1063 ARG A N 1
ATOM 8471 C CA . ARG A 1 1063 ? 9.634 46.168 -23.261 1.00 91.00 1063 ARG A CA 1
ATOM 8472 C C . ARG A 1 1063 ? 11.119 46.483 -23.440 1.00 91.00 1063 ARG A C 1
ATOM 8474 O O . ARG A 1 1063 ? 11.459 47.605 -23.799 1.00 91.00 1063 ARG A O 1
ATOM 8481 N N . PHE A 1 1064 ? 12.006 45.506 -23.248 1.00 91.75 1064 PHE A N 1
ATOM 8482 C CA . PHE A 1 1064 ? 13.437 45.672 -23.524 1.00 91.75 1064 PHE A CA 1
ATOM 8483 C C . PHE A 1 1064 ? 13.690 45.952 -25.013 1.00 91.75 1064 PHE A C 1
ATOM 8485 O O . PHE A 1 1064 ? 14.488 46.818 -25.367 1.00 91.75 1064 PHE A O 1
ATOM 8492 N N . ARG A 1 1065 ? 12.972 45.245 -25.897 1.00 90.81 1065 ARG A N 1
ATOM 8493 C CA . ARG A 1 1065 ? 13.071 45.416 -27.355 1.00 90.81 1065 ARG A CA 1
ATOM 8494 C C . ARG A 1 1065 ? 12.436 46.725 -27.835 1.00 90.81 1065 ARG A C 1
ATOM 8496 O O . ARG A 1 1065 ? 13.014 47.379 -28.696 1.00 90.81 1065 ARG A O 1
ATOM 8503 N N . GLU A 1 1066 ? 11.310 47.135 -27.250 1.00 90.25 1066 GLU A N 1
ATOM 8504 C CA . GLU A 1 1066 ? 10.712 48.466 -27.446 1.00 90.25 1066 GLU A CA 1
ATOM 8505 C C . GLU A 1 1066 ? 11.699 49.576 -27.052 1.00 90.25 1066 GLU A C 1
ATOM 8507 O O . GLU A 1 1066 ? 11.972 50.468 -27.851 1.00 90.25 1066 GLU A O 1
ATOM 8512 N N . ALA A 1 1067 ? 12.303 49.494 -25.862 1.00 90.50 1067 ALA A N 1
ATOM 8513 C CA . ALA A 1 1067 ? 13.249 50.496 -25.374 1.00 90.50 1067 ALA A CA 1
ATOM 8514 C C . ALA A 1 1067 ? 14.493 50.639 -26.275 1.00 90.50 1067 ALA A C 1
ATOM 8516 O O . ALA A 1 1067 ? 14.967 51.755 -26.489 1.00 90.50 1067 ALA A O 1
ATOM 8517 N N . ALA A 1 1068 ? 14.987 49.537 -26.849 1.00 89.75 1068 ALA A N 1
ATOM 8518 C CA . ALA A 1 1068 ? 16.064 49.561 -27.840 1.00 89.75 1068 ALA A CA 1
ATOM 8519 C C . ALA A 1 1068 ? 15.642 50.240 -29.161 1.00 89.75 1068 ALA A C 1
ATOM 8521 O O . ALA A 1 1068 ? 16.390 51.057 -29.689 1.00 89.75 1068 ALA A O 1
ATOM 8522 N N . LEU A 1 1069 ? 14.430 49.983 -29.667 1.00 88.44 1069 LEU A N 1
ATOM 8523 C CA . LEU A 1 1069 ? 13.915 50.681 -30.856 1.00 88.44 1069 LEU A CA 1
ATOM 8524 C C . LEU A 1 1069 ? 13.693 52.178 -30.597 1.00 88.44 1069 LEU A C 1
ATOM 8526 O O . LEU A 1 1069 ? 14.031 53.010 -31.435 1.00 88.44 1069 LEU A O 1
ATOM 8530 N N . LEU A 1 1070 ? 13.169 52.544 -29.423 1.00 88.75 1070 LEU A N 1
ATOM 8531 C CA . LEU A 1 1070 ? 13.013 53.943 -29.014 1.00 88.75 1070 LEU A CA 1
ATOM 8532 C C . LEU A 1 1070 ? 14.367 54.668 -28.933 1.00 88.75 1070 LEU A C 1
ATOM 8534 O O . LEU A 1 1070 ? 14.439 55.843 -29.294 1.00 88.75 1070 LEU A O 1
ATOM 8538 N N . HIS A 1 1071 ? 15.433 53.976 -28.516 1.00 89.44 1071 HIS A N 1
ATOM 8539 C CA . HIS A 1 1071 ? 16.807 54.490 -28.556 1.00 89.44 1071 HIS A CA 1
ATOM 8540 C C . HIS A 1 1071 ? 17.281 54.735 -29.991 1.00 89.44 1071 HIS A C 1
ATOM 8542 O O . HIS A 1 1071 ? 17.688 55.856 -30.294 1.00 89.44 1071 HIS A O 1
ATOM 8548 N N . ASP A 1 1072 ? 17.131 53.751 -30.884 1.00 85.75 1072 ASP A N 1
ATOM 8549 C CA . ASP A 1 1072 ? 17.472 53.872 -32.313 1.00 85.75 1072 ASP A CA 1
ATOM 8550 C C . ASP A 1 1072 ? 16.702 55.019 -33.009 1.00 85.75 1072 ASP A C 1
ATOM 8552 O O . ASP A 1 1072 ? 17.217 55.657 -33.930 1.00 85.75 1072 ASP A O 1
ATOM 8556 N N . PHE A 1 1073 ? 15.479 55.327 -32.556 1.00 85.88 1073 PHE A N 1
ATOM 8557 C CA . PHE A 1 1073 ? 14.682 56.472 -33.021 1.00 85.88 1073 PHE A CA 1
ATOM 8558 C C . PHE A 1 1073 ? 15.018 57.813 -32.336 1.00 85.88 1073 PHE A C 1
ATOM 8560 O O . PHE A 1 1073 ? 14.380 58.824 -32.635 1.00 85.88 1073 PHE A O 1
ATOM 8567 N N . GLY A 1 1074 ? 15.973 57.852 -31.402 1.00 85.12 1074 GLY A N 1
ATOM 8568 C CA . GLY A 1 1074 ? 16.347 59.056 -30.649 1.00 85.12 1074 GLY A CA 1
ATOM 8569 C C . GLY A 1 1074 ? 15.324 59.503 -29.593 1.00 85.12 1074 GLY A C 1
ATOM 8570 O O . GLY A 1 1074 ? 15.428 60.608 -29.058 1.00 85.12 1074 GLY A O 1
ATOM 8571 N N . ARG A 1 1075 ? 14.336 58.666 -29.250 1.00 90.19 1075 ARG A N 1
ATOM 8572 C CA . ARG A 1 1075 ? 13.283 58.936 -28.248 1.00 90.19 1075 ARG A CA 1
ATOM 8573 C C . ARG A 1 1075 ? 13.778 58.609 -26.831 1.00 90.19 1075 ARG A C 1
ATOM 8575 O O . ARG A 1 1075 ? 13.161 57.844 -26.091 1.00 90.19 1075 ARG A O 1
ATOM 8582 N N . LEU A 1 1076 ? 14.915 59.202 -26.454 1.00 90.31 1076 LEU A N 1
ATOM 8583 C CA . LEU A 1 1076 ? 15.709 58.835 -25.270 1.00 90.31 1076 LEU A CA 1
ATOM 8584 C C . LEU A 1 1076 ? 14.903 58.816 -23.958 1.00 90.31 1076 LEU A C 1
ATOM 8586 O O . LEU A 1 1076 ? 14.989 57.857 -23.196 1.00 90.31 1076 LEU A O 1
ATOM 8590 N N . ALA A 1 1077 ? 14.063 59.825 -23.711 1.00 88.06 1077 ALA A N 1
ATOM 8591 C CA . ALA A 1 1077 ? 13.255 59.891 -22.489 1.00 88.06 1077 ALA A CA 1
ATOM 8592 C C . ALA A 1 1077 ? 12.242 58.732 -22.369 1.00 88.06 1077 ALA A C 1
ATOM 8594 O O . ALA A 1 1077 ? 11.986 58.235 -21.271 1.00 88.06 1077 ALA A O 1
ATOM 8595 N N . GLU A 1 1078 ? 11.690 58.274 -23.496 1.00 89.69 1078 GLU A N 1
ATOM 8596 C CA . GLU A 1 1078 ? 10.730 57.167 -23.550 1.00 89.69 1078 GLU A CA 1
ATOM 8597 C C . GLU A 1 1078 ? 11.443 55.808 -23.461 1.00 89.69 1078 GLU A C 1
ATOM 8599 O O . GLU A 1 1078 ? 10.947 54.894 -22.799 1.00 89.69 1078 GLU A O 1
ATOM 8604 N N . ALA A 1 1079 ? 12.649 55.695 -24.032 1.00 91.44 1079 ALA A N 1
ATOM 8605 C CA . ALA A 1 1079 ? 13.533 54.547 -23.826 1.00 91.44 1079 ALA A CA 1
ATOM 8606 C C . ALA A 1 1079 ? 13.932 54.397 -22.342 1.00 91.44 1079 ALA A C 1
ATOM 8608 O O . ALA A 1 1079 ? 13.811 53.308 -21.780 1.00 91.44 1079 ALA A O 1
ATOM 8609 N N . ALA A 1 1080 ? 14.323 55.491 -21.673 1.00 91.25 1080 ALA A N 1
ATOM 8610 C CA . ALA A 1 1080 ? 14.681 55.493 -20.250 1.00 91.25 1080 ALA A CA 1
ATOM 8611 C C . ALA A 1 1080 ? 13.510 55.079 -19.340 1.00 91.25 1080 ALA A C 1
ATOM 8613 O O . ALA A 1 1080 ? 13.682 54.279 -18.420 1.00 91.25 1080 ALA A O 1
ATOM 8614 N N . GLU A 1 1081 ? 12.309 55.602 -19.600 1.00 91.38 1081 GLU A N 1
ATOM 8615 C CA . GLU A 1 1081 ? 11.075 55.212 -18.903 1.00 91.38 1081 GLU A CA 1
ATOM 8616 C C . GLU A 1 1081 ? 10.744 53.724 -19.112 1.00 91.38 1081 GLU A C 1
ATOM 8618 O O . GLU A 1 1081 ? 10.352 53.033 -18.171 1.00 91.38 1081 GLU A O 1
ATOM 8623 N N . SER A 1 1082 ? 10.943 53.210 -20.327 1.00 89.88 1082 SER A N 1
ATOM 8624 C CA . SER A 1 1082 ? 10.686 51.806 -20.663 1.00 89.88 1082 SER A CA 1
ATOM 8625 C C . SER A 1 1082 ? 11.671 50.861 -19.967 1.00 89.88 1082 SER A C 1
ATOM 8627 O O . SER A 1 1082 ? 11.241 49.870 -19.375 1.00 89.88 1082 SER A O 1
ATOM 8629 N N . TYR A 1 1083 ? 12.965 51.199 -19.929 1.00 93.12 1083 TYR A N 1
ATOM 8630 C CA . TYR A 1 1083 ? 13.958 50.447 -19.154 1.00 93.12 1083 TYR A CA 1
ATOM 8631 C C . TYR A 1 1083 ? 13.709 50.522 -17.637 1.00 93.12 1083 TYR A C 1
ATOM 8633 O O . TYR A 1 1083 ? 13.796 49.495 -16.964 1.00 93.12 1083 TYR A O 1
ATOM 8641 N N . ARG A 1 1084 ? 13.333 51.686 -17.080 1.00 90.94 1084 ARG A N 1
ATOM 8642 C CA . ARG A 1 1084 ? 12.974 51.796 -15.650 1.00 90.94 1084 ARG A CA 1
ATOM 8643 C C . ARG A 1 1084 ? 11.804 50.891 -15.271 1.00 90.94 1084 ARG A C 1
ATOM 8645 O O . ARG A 1 1084 ? 11.915 50.143 -14.304 1.00 90.94 1084 ARG A O 1
ATOM 8652 N N . LYS A 1 1085 ? 10.746 50.846 -16.086 1.00 89.38 1085 LYS A N 1
ATOM 8653 C CA . LYS A 1 1085 ? 9.601 49.943 -15.868 1.00 89.38 1085 LYS A CA 1
ATOM 8654 C C . LYS A 1 1085 ? 9.984 48.465 -15.773 1.00 89.38 1085 LYS A C 1
ATOM 8656 O O . LYS A 1 1085 ? 9.312 47.737 -15.050 1.00 89.38 1085 LYS A O 1
ATOM 8661 N N . ILE A 1 1086 ? 11.039 48.013 -16.457 1.00 89.69 1086 ILE A N 1
ATOM 8662 C CA . ILE A 1 1086 ? 11.536 46.626 -16.348 1.00 89.69 1086 ILE A CA 1
ATOM 8663 C C . ILE A 1 1086 ? 12.158 46.362 -14.965 1.00 89.69 1086 ILE A C 1
ATOM 8665 O O . ILE A 1 1086 ? 12.044 45.252 -14.454 1.00 89.69 1086 ILE A O 1
ATOM 8669 N N . LEU A 1 1087 ? 12.790 47.370 -14.355 1.00 87.38 1087 LEU A N 1
ATOM 8670 C CA . LEU A 1 1087 ? 13.395 47.285 -13.017 1.00 87.38 1087 LEU A CA 1
ATOM 8671 C C . LEU A 1 1087 ? 12.383 47.509 -11.878 1.00 87.38 1087 LEU A C 1
ATOM 8673 O O . LEU A 1 1087 ? 12.659 47.136 -10.741 1.00 87.38 1087 LEU A O 1
ATOM 8677 N N . GLU A 1 1088 ? 11.245 48.143 -12.171 1.00 83.31 1088 GLU A N 1
ATOM 8678 C CA . GLU A 1 1088 ? 10.209 48.530 -11.197 1.00 83.31 1088 GLU A CA 1
ATOM 8679 C C . GLU A 1 1088 ? 8.997 47.575 -11.160 1.00 83.31 1088 GLU A C 1
ATOM 8681 O O . GLU A 1 1088 ? 8.223 47.615 -10.204 1.00 83.31 1088 GLU A O 1
ATOM 8686 N N . THR A 1 1089 ? 8.793 46.738 -12.187 1.00 73.75 1089 THR A N 1
ATOM 8687 C CA . THR A 1 1089 ? 7.584 45.902 -12.327 1.00 73.75 1089 THR A CA 1
ATOM 8688 C C . THR A 1 1089 ? 7.852 44.435 -12.004 1.00 73.75 1089 THR A C 1
ATOM 8690 O O . THR A 1 1089 ? 8.526 43.744 -12.769 1.00 73.75 1089 THR A O 1
ATOM 8693 N N . ASP A 1 1090 ? 7.219 43.920 -10.947 1.00 66.19 1090 ASP A N 1
ATOM 8694 C CA . ASP A 1 1090 ? 7.086 42.475 -10.750 1.00 66.19 1090 ASP A CA 1
ATOM 8695 C C . ASP A 1 1090 ? 6.156 41.873 -11.816 1.00 66.19 1090 ASP A C 1
ATOM 8697 O O . ASP A 1 1090 ? 5.022 42.316 -12.028 1.00 66.19 1090 ASP A O 1
ATOM 8701 N N . GLU A 1 1091 ? 6.652 40.849 -12.506 1.00 68.06 1091 GLU A N 1
ATOM 8702 C CA . GLU A 1 1091 ? 5.926 40.155 -13.564 1.00 68.06 1091 GLU A CA 1
ATOM 8703 C C . GLU A 1 1091 ? 5.299 38.855 -13.046 1.00 68.06 1091 GLU A C 1
ATOM 8705 O O . GLU A 1 1091 ? 5.931 38.092 -12.315 1.00 68.06 1091 GLU A O 1
ATOM 8710 N N . GLU A 1 1092 ? 4.065 38.578 -13.467 1.00 64.94 1092 GLU A N 1
ATOM 8711 C CA . GLU A 1 1092 ? 3.356 37.348 -13.110 1.00 64.94 1092 GLU A CA 1
ATOM 8712 C C . GLU A 1 1092 ? 4.069 36.090 -13.660 1.00 64.94 1092 GLU A C 1
ATOM 8714 O O . GLU A 1 1092 ? 4.554 36.104 -14.803 1.00 64.94 1092 GLU A O 1
ATOM 8719 N N . PRO A 1 1093 ? 4.124 34.984 -12.885 1.00 67.75 1093 PRO A N 1
ATOM 8720 C CA . PRO A 1 1093 ? 4.723 33.731 -13.333 1.00 67.75 1093 PRO A CA 1
ATOM 8721 C C . PRO A 1 1093 ? 4.058 33.200 -14.606 1.00 67.75 1093 PRO A C 1
ATOM 8723 O O . PRO A 1 1093 ? 2.861 32.921 -14.639 1.00 67.75 1093 PRO A O 1
ATOM 8726 N N . HIS A 1 1094 ? 4.854 33.032 -15.657 1.00 78.38 1094 HIS A N 1
ATOM 8727 C CA . HIS A 1 1094 ? 4.437 32.468 -16.935 1.00 78.38 1094 HIS A CA 1
ATOM 8728 C C . HIS A 1 1094 ? 5.616 31.707 -17.560 1.00 78.38 1094 HIS A C 1
ATOM 8730 O O . HIS A 1 1094 ? 6.748 31.818 -17.094 1.00 78.38 1094 HIS A O 1
ATOM 8736 N N . PHE A 1 1095 ? 5.366 30.923 -18.611 1.00 76.00 1095 PHE A N 1
ATOM 8737 C CA . PHE A 1 1095 ? 6.436 30.229 -19.331 1.00 76.00 1095 PHE A CA 1
ATOM 8738 C C . PHE A 1 1095 ? 7.294 31.224 -20.119 1.00 76.00 1095 PHE A C 1
ATOM 8740 O O . PHE A 1 1095 ? 6.853 31.743 -21.145 1.00 76.00 1095 PHE A O 1
ATOM 8747 N N . ALA A 1 1096 ? 8.513 31.470 -19.642 1.00 78.06 1096 ALA A N 1
ATOM 8748 C CA . ALA A 1 1096 ? 9.461 32.406 -20.226 1.00 78.06 1096 ALA A CA 1
ATOM 8749 C C . ALA A 1 1096 ? 10.684 31.691 -20.833 1.00 78.06 1096 ALA A C 1
ATOM 8751 O O . ALA A 1 1096 ? 11.064 30.591 -20.439 1.00 78.06 1096 ALA A O 1
ATOM 8752 N N . SER A 1 1097 ? 11.322 32.346 -21.805 1.00 78.62 1097 SER A N 1
ATOM 8753 C CA . SER A 1 1097 ? 12.613 31.945 -22.381 1.00 78.62 1097 SER A CA 1
ATOM 8754 C C . SER A 1 1097 ? 13.447 33.202 -22.614 1.00 78.62 1097 SER A C 1
ATOM 8756 O O . SER A 1 1097 ? 13.529 33.699 -23.740 1.00 78.62 1097 SER A O 1
ATOM 8758 N N . VAL A 1 1098 ? 14.000 33.760 -21.539 1.00 78.69 1098 VAL A N 1
ATOM 8759 C CA . VAL A 1 1098 ? 14.523 35.135 -21.492 1.00 78.69 1098 VAL A CA 1
ATOM 8760 C C . VAL A 1 1098 ? 15.988 35.130 -21.055 1.00 78.69 1098 VAL A C 1
ATOM 8762 O O . VAL A 1 1098 ? 16.418 34.312 -20.240 1.00 78.69 1098 VAL A O 1
ATOM 8765 N N . GLU A 1 1099 ? 16.776 36.051 -21.600 1.00 80.69 1099 GLU A N 1
ATOM 8766 C CA . GLU A 1 1099 ? 18.156 36.269 -21.175 1.00 80.69 1099 GLU A CA 1
ATOM 8767 C C . GLU A 1 1099 ? 18.199 36.810 -19.737 1.00 80.69 1099 GLU A C 1
ATOM 8769 O O . GLU A 1 1099 ? 17.549 37.808 -19.414 1.00 80.69 1099 GLU A O 1
ATOM 8774 N N . ARG A 1 1100 ? 18.984 36.168 -18.860 1.00 77.94 1100 ARG A N 1
ATOM 8775 C CA . ARG A 1 1100 ? 18.992 36.457 -17.414 1.00 77.94 1100 ARG A CA 1
ATOM 8776 C C . ARG A 1 1100 ? 19.277 37.928 -17.088 1.00 77.94 1100 ARG A C 1
ATOM 8778 O O . ARG A 1 1100 ? 18.759 38.438 -16.099 1.00 77.94 1100 ARG A O 1
ATOM 8785 N N . GLY A 1 1101 ? 20.088 38.599 -17.906 1.00 81.25 1101 GLY A N 1
ATOM 8786 C CA . GLY A 1 1101 ? 20.479 39.992 -17.695 1.00 81.25 1101 GLY A CA 1
ATOM 8787 C C . GLY A 1 1101 ? 19.387 41.026 -17.984 1.00 81.25 1101 GLY A C 1
ATOM 8788 O O . GLY A 1 1101 ? 19.503 42.152 -17.500 1.00 81.25 1101 GLY A O 1
ATOM 8789 N N . ILE A 1 1102 ? 18.317 40.674 -18.714 1.00 85.62 1102 ILE A N 1
ATOM 8790 C CA . ILE A 1 1102 ? 17.252 41.625 -19.094 1.00 85.62 1102 ILE A CA 1
ATOM 8791 C C . ILE A 1 1102 ? 16.548 42.208 -17.860 1.00 85.62 1102 ILE A C 1
ATOM 8793 O O . ILE A 1 1102 ? 16.231 43.393 -17.848 1.00 85.62 1102 ILE A O 1
ATOM 8797 N N . LYS A 1 1103 ? 16.363 41.432 -16.784 1.00 84.94 1103 LYS A N 1
ATOM 8798 C CA . LYS A 1 1103 ? 15.747 41.928 -15.535 1.00 84.94 1103 LYS A CA 1
ATOM 8799 C C . LYS A 1 1103 ? 16.747 42.569 -14.553 1.00 84.94 1103 LYS A C 1
ATOM 8801 O O . LYS A 1 1103 ? 16.421 42.754 -13.388 1.00 84.94 1103 LYS A O 1
ATOM 8806 N N . GLY A 1 1104 ? 17.959 42.893 -15.010 1.00 87.88 1104 GLY A N 1
ATOM 8807 C CA . GLY A 1 1104 ? 19.039 43.439 -14.184 1.00 87.88 1104 GLY A CA 1
ATOM 8808 C C . GLY A 1 1104 ? 20.110 44.133 -15.028 1.00 87.88 1104 GLY A C 1
ATOM 8809 O O . GLY A 1 1104 ? 19.808 45.075 -15.764 1.00 87.88 1104 GLY A O 1
ATOM 8810 N N . TYR A 1 1105 ? 21.358 43.671 -14.923 1.00 86.19 1105 TYR A N 1
ATOM 8811 C CA . TYR A 1 1105 ? 22.553 44.347 -15.444 1.00 86.19 1105 TYR A CA 1
ATOM 8812 C C . TYR A 1 1105 ? 22.499 44.808 -16.915 1.00 86.19 1105 TYR A C 1
ATOM 8814 O O . TYR A 1 1105 ? 23.083 45.850 -17.210 1.00 86.19 1105 TYR A O 1
ATOM 8822 N N . LEU A 1 1106 ? 21.791 44.122 -17.827 1.00 88.12 1106 LEU A N 1
ATOM 8823 C CA . LEU A 1 1106 ? 21.659 44.576 -19.225 1.00 88.12 1106 LEU A CA 1
ATOM 8824 C C . LEU A 1 1106 ? 20.735 45.787 -19.335 1.00 88.12 1106 LEU A C 1
ATOM 8826 O O . LEU A 1 1106 ? 21.091 46.779 -19.962 1.00 88.12 1106 LEU A O 1
ATOM 8830 N N . THR A 1 1107 ? 19.579 45.742 -18.670 1.00 91.88 1107 THR A N 1
ATOM 8831 C CA . THR A 1 1107 ? 18.665 46.891 -18.595 1.00 91.88 1107 THR A CA 1
ATOM 8832 C C . THR A 1 1107 ? 19.327 48.068 -17.897 1.00 91.88 1107 THR A C 1
ATOM 8834 O O . THR A 1 1107 ? 19.202 49.193 -18.369 1.00 91.88 1107 THR A O 1
ATOM 8837 N N . ARG A 1 1108 ? 20.090 47.830 -16.822 1.00 92.50 1108 ARG A N 1
ATOM 8838 C CA . ARG A 1 1108 ? 20.865 48.889 -16.156 1.00 92.50 1108 ARG A CA 1
ATOM 8839 C C . ARG A 1 1108 ? 21.950 49.476 -17.052 1.00 92.50 1108 ARG A C 1
ATOM 8841 O O . ARG A 1 1108 ? 22.104 50.691 -17.080 1.00 92.50 1108 ARG A O 1
ATOM 8848 N N . HIS A 1 1109 ? 22.680 48.643 -17.792 1.00 92.69 1109 HIS A N 1
ATOM 8849 C CA . HIS A 1 1109 ? 23.697 49.113 -18.729 1.00 92.69 1109 HIS A CA 1
ATOM 8850 C C . HIS A 1 1109 ? 23.089 49.928 -19.872 1.00 92.69 1109 HIS A C 1
ATOM 8852 O O . HIS A 1 1109 ? 23.578 51.022 -20.142 1.00 92.69 1109 HIS A O 1
ATOM 8858 N N . ASN A 1 1110 ? 22.007 49.452 -20.490 1.00 91.56 1110 ASN A N 1
ATOM 8859 C CA . ASN A 1 1110 ? 21.335 50.194 -21.553 1.00 91.56 1110 ASN A CA 1
ATOM 8860 C C . ASN A 1 1110 ? 20.735 51.500 -21.015 1.00 91.56 1110 ASN A C 1
ATOM 8862 O O . ASN A 1 1110 ? 20.938 52.548 -21.614 1.00 91.56 1110 ASN A O 1
ATOM 8866 N N . LEU A 1 1111 ? 20.081 51.479 -19.848 1.00 93.50 1111 LEU A N 1
ATOM 8867 C CA . LEU A 1 1111 ? 19.571 52.684 -19.185 1.00 93.50 1111 LEU A CA 1
ATOM 8868 C C . LEU A 1 1111 ? 20.689 53.696 -18.876 1.00 93.50 1111 LEU A C 1
ATOM 8870 O O . LEU A 1 1111 ? 20.484 54.895 -19.036 1.00 93.50 1111 LEU A O 1
ATOM 8874 N N . ALA A 1 1112 ? 21.875 53.230 -18.480 1.00 91.62 1112 ALA A N 1
ATOM 8875 C CA . ALA A 1 1112 ? 23.040 54.087 -18.285 1.00 91.62 1112 ALA A CA 1
ATOM 8876 C C . ALA A 1 1112 ? 23.545 54.714 -19.597 1.00 91.62 1112 ALA A C 1
ATOM 8878 O O . ALA A 1 1112 ? 23.870 55.898 -19.602 1.00 91.62 1112 ALA A O 1
ATOM 8879 N N . VAL A 1 1113 ? 23.550 53.964 -20.708 1.00 92.19 1113 VAL A N 1
ATOM 8880 C CA . VAL A 1 1113 ? 23.847 54.510 -22.046 1.00 92.19 1113 VAL A CA 1
ATOM 8881 C C . VAL A 1 1113 ? 22.821 55.585 -22.427 1.00 92.19 1113 VAL A C 1
ATOM 8883 O O . VAL A 1 1113 ? 23.220 56.674 -22.823 1.00 92.19 1113 VAL A O 1
ATOM 8886 N N . ILE A 1 1114 ? 21.519 55.348 -22.209 1.00 93.00 1114 ILE A N 1
ATOM 8887 C CA . ILE A 1 1114 ? 20.481 56.369 -22.439 1.00 93.00 1114 ILE A CA 1
ATOM 8888 C C . ILE A 1 1114 ? 20.724 57.618 -21.582 1.00 93.00 1114 ILE A C 1
ATOM 8890 O O . ILE A 1 1114 ? 20.619 58.733 -22.087 1.00 93.00 1114 ILE A O 1
ATOM 8894 N N . TYR A 1 1115 ? 21.060 57.462 -20.298 1.00 92.88 1115 TYR A N 1
ATOM 8895 C CA . TYR A 1 1115 ? 21.366 58.605 -19.436 1.00 92.88 1115 TYR A CA 1
ATOM 8896 C C . TYR A 1 1115 ? 22.608 59.374 -19.908 1.00 92.88 1115 TYR A C 1
ATOM 8898 O O . TYR A 1 1115 ? 22.581 60.604 -19.892 1.00 92.88 1115 TYR A O 1
ATOM 8906 N N . ALA A 1 1116 ? 23.646 58.689 -20.395 1.00 88.75 1116 ALA A N 1
ATOM 8907 C CA . ALA A 1 1116 ? 24.819 59.328 -20.987 1.00 88.75 1116 ALA A CA 1
ATOM 8908 C C . ALA A 1 1116 ? 24.463 60.108 -22.269 1.00 88.75 1116 ALA A C 1
ATOM 8910 O O . ALA A 1 1116 ? 24.818 61.282 -22.376 1.00 88.75 1116 ALA A O 1
ATOM 8911 N N . ASP A 1 1117 ? 23.673 59.521 -23.175 1.00 89.00 1117 ASP A N 1
ATOM 8912 C CA . ASP A 1 1117 ? 23.172 60.182 -24.393 1.00 89.00 1117 ASP A CA 1
ATOM 8913 C C . ASP A 1 1117 ? 22.249 61.382 -24.081 1.00 89.00 1117 ASP A C 1
ATOM 8915 O O . ASP A 1 1117 ? 22.183 62.346 -24.846 1.00 89.00 1117 ASP A O 1
ATOM 8919 N N . MET A 1 1118 ? 21.554 61.357 -22.937 1.00 89.62 1118 MET A N 1
ATOM 8920 C CA . MET A 1 1118 ? 20.773 62.484 -22.404 1.00 89.62 1118 MET A CA 1
ATOM 8921 C C . MET A 1 1118 ? 21.624 63.535 -21.662 1.00 89.62 1118 MET A C 1
ATOM 8923 O O . MET A 1 1118 ? 21.096 64.585 -21.290 1.00 89.62 1118 MET A O 1
ATOM 8927 N N . GLY A 1 1119 ? 22.915 63.276 -21.430 1.00 85.44 1119 GLY A N 1
ATOM 8928 C CA . GLY A 1 1119 ? 23.829 64.141 -20.674 1.00 85.44 1119 GLY A CA 1
ATOM 8929 C C . GLY A 1 1119 ? 23.751 64.015 -19.144 1.00 85.44 1119 GLY A C 1
ATOM 8930 O O . GLY A 1 1119 ? 24.429 64.765 -18.440 1.00 85.44 1119 GLY A O 1
ATOM 8931 N N . ASP A 1 1120 ? 22.969 63.076 -18.604 1.00 89.56 1120 ASP A N 1
ATOM 8932 C CA . ASP A 1 1120 ? 22.902 62.772 -17.168 1.00 89.56 1120 ASP A CA 1
ATOM 8933 C C . ASP A 1 1120 ? 23.978 61.746 -16.774 1.00 89.56 1120 ASP A C 1
ATOM 8935 O O . ASP A 1 1120 ? 23.723 60.568 -16.502 1.00 89.56 1120 ASP A O 1
ATOM 8939 N N . LEU A 1 1121 ? 25.224 62.222 -16.748 1.00 87.56 1121 LEU A N 1
ATOM 8940 C CA . LEU A 1 1121 ? 26.394 61.399 -16.432 1.00 87.56 1121 LEU A CA 1
ATOM 8941 C C . LEU A 1 1121 ? 26.348 60.809 -15.010 1.00 87.56 1121 LEU A C 1
ATOM 8943 O O . LEU A 1 1121 ? 26.931 59.753 -14.770 1.00 87.56 1121 LEU A O 1
ATOM 8947 N N . ALA A 1 1122 ? 25.639 61.452 -14.074 1.00 85.94 1122 ALA A N 1
ATOM 8948 C CA . ALA A 1 1122 ? 25.518 60.984 -12.693 1.00 85.94 1122 ALA A CA 1
ATOM 8949 C C . ALA A 1 1122 ? 24.592 59.759 -12.588 1.00 85.94 1122 ALA A C 1
ATOM 8951 O O . ALA A 1 1122 ? 24.966 58.751 -11.978 1.00 85.94 1122 ALA A O 1
ATOM 8952 N N . SER A 1 1123 ? 23.421 59.806 -13.235 1.00 90.31 1123 SER A N 1
ATOM 8953 C CA . SER A 1 1123 ? 22.527 58.645 -13.323 1.00 90.31 1123 SER A CA 1
ATOM 8954 C C . SER A 1 1123 ? 23.145 57.510 -14.145 1.00 90.31 1123 SER A C 1
ATOM 8956 O O . SER A 1 1123 ? 22.988 56.340 -13.781 1.00 90.31 1123 SER A O 1
ATOM 8958 N N . ALA A 1 1124 ? 23.898 57.831 -15.204 1.00 90.25 1124 ALA A N 1
ATOM 8959 C CA . ALA A 1 1124 ? 24.646 56.846 -15.987 1.00 90.25 1124 ALA A CA 1
ATOM 8960 C C . ALA A 1 1124 ? 25.698 56.105 -15.139 1.00 90.25 1124 ALA A C 1
ATOM 8962 O O . ALA A 1 1124 ? 25.697 54.871 -15.084 1.00 90.25 1124 ALA A O 1
ATOM 8963 N N . GLU A 1 1125 ? 26.536 56.842 -14.398 1.00 91.19 1125 GLU A N 1
ATOM 8964 C CA . GLU A 1 1125 ? 27.525 56.257 -13.488 1.00 91.19 1125 GLU A CA 1
ATOM 8965 C C . GLU A 1 1125 ? 26.862 55.351 -12.437 1.00 91.19 1125 GLU A C 1
ATOM 8967 O O . GLU A 1 1125 ? 27.308 54.221 -12.209 1.00 91.19 1125 GLU A O 1
ATOM 8972 N N . GLN A 1 1126 ? 25.769 55.811 -11.819 1.00 92.31 1126 GLN A N 1
ATOM 8973 C CA . GLN A 1 1126 ? 25.037 55.029 -10.824 1.00 92.31 1126 GLN A CA 1
ATOM 8974 C C . GLN A 1 1126 ? 24.527 53.701 -11.404 1.00 92.31 1126 GLN A C 1
ATOM 8976 O O . GLN A 1 1126 ? 24.701 52.653 -10.774 1.00 92.31 1126 GLN A O 1
ATOM 8981 N N . GLN A 1 1127 ? 23.917 53.717 -12.592 1.00 93.50 1127 GLN A N 1
ATOM 8982 C CA . GLN A 1 1127 ? 23.348 52.508 -13.187 1.00 93.50 1127 GLN A CA 1
ATOM 8983 C C . GLN A 1 1127 ? 24.422 51.513 -13.654 1.00 93.50 1127 GLN A C 1
ATOM 8985 O O . GLN A 1 1127 ? 24.247 50.314 -13.430 1.00 93.50 1127 GLN A O 1
ATOM 8990 N N . TRP A 1 1128 ? 25.571 51.953 -14.184 1.00 92.56 1128 TRP A N 1
ATOM 8991 C CA . TRP A 1 1128 ? 26.676 51.021 -14.467 1.00 92.56 1128 TRP A CA 1
ATOM 8992 C C . TRP A 1 1128 ? 27.328 50.455 -13.200 1.00 92.56 1128 TRP A C 1
ATOM 8994 O O . TRP A 1 1128 ? 27.671 49.273 -13.183 1.00 92.56 1128 TRP A O 1
ATOM 9004 N N . ARG A 1 1129 ? 27.454 51.235 -12.115 1.00 90.19 1129 ARG A N 1
ATOM 9005 C CA . ARG A 1 1129 ? 27.916 50.703 -10.817 1.00 90.19 1129 ARG A CA 1
ATOM 9006 C C . ARG A 1 1129 ? 26.975 49.612 -10.295 1.00 90.19 1129 ARG A C 1
ATOM 9008 O O . ARG A 1 1129 ? 27.449 48.587 -9.813 1.00 90.19 1129 ARG A O 1
ATOM 9015 N N . LEU A 1 1130 ? 25.659 49.798 -10.431 1.00 91.81 1130 LEU A N 1
ATOM 9016 C CA . LEU A 1 1130 ? 24.662 48.777 -10.088 1.00 91.81 1130 LEU A CA 1
ATOM 9017 C C . LEU A 1 1130 ? 24.733 47.558 -11.028 1.00 91.81 1130 LEU A C 1
ATOM 9019 O O . LEU A 1 1130 ? 24.652 46.428 -10.555 1.00 91.81 1130 LEU A O 1
ATOM 9023 N N . ALA A 1 1131 ? 24.959 47.760 -12.330 1.00 88.44 1131 ALA A N 1
ATOM 9024 C CA . ALA A 1 1131 ? 25.166 46.667 -13.284 1.00 88.44 1131 ALA A CA 1
ATOM 9025 C C . ALA A 1 1131 ? 26.397 45.808 -12.930 1.00 88.44 1131 ALA A C 1
ATOM 9027 O O . ALA A 1 1131 ? 26.316 44.583 -12.972 1.00 88.44 1131 ALA A O 1
ATOM 9028 N N . LEU A 1 1132 ? 27.511 46.427 -12.515 1.00 87.25 1132 LEU A N 1
ATOM 9029 C CA . LEU A 1 1132 ? 28.707 45.707 -12.055 1.00 87.25 1132 LEU A CA 1
ATOM 9030 C C . LEU A 1 1132 ? 28.554 45.078 -10.665 1.00 87.25 1132 LEU A C 1
ATOM 9032 O O . LEU A 1 1132 ? 29.218 44.085 -10.386 1.00 87.25 1132 LEU A O 1
ATOM 9036 N N . ALA A 1 1133 ? 27.687 45.610 -9.800 1.00 87.88 1133 ALA A N 1
ATOM 9037 C CA . ALA A 1 1133 ? 27.343 44.949 -8.541 1.00 87.88 1133 ALA A CA 1
ATOM 9038 C C . ALA A 1 1133 ? 26.558 43.643 -8.779 1.00 87.88 1133 ALA A C 1
ATOM 9040 O O . ALA A 1 1133 ? 26.724 42.683 -8.030 1.00 87.88 1133 ALA A O 1
ATOM 9041 N N . GLU A 1 1134 ? 25.737 43.594 -9.834 1.00 83.12 1134 GLU A N 1
ATOM 9042 C CA . GLU A 1 1134 ? 24.999 42.394 -10.252 1.00 83.12 1134 GLU A CA 1
ATOM 9043 C C . GLU A 1 1134 ? 25.849 41.424 -11.097 1.00 83.12 1134 GLU A C 1
ATOM 9045 O O . GLU A 1 1134 ? 25.707 40.210 -10.949 1.00 83.12 1134 GLU A O 1
ATOM 9050 N N . MET A 1 1135 ? 26.737 41.931 -11.962 1.00 83.00 1135 MET A N 1
ATOM 9051 C CA . MET A 1 1135 ? 27.615 41.126 -12.822 1.00 83.00 1135 MET A CA 1
ATOM 9052 C C . MET A 1 1135 ? 29.030 41.738 -12.928 1.00 83.00 1135 MET A C 1
ATOM 9054 O O . MET A 1 1135 ? 29.330 42.453 -13.888 1.00 83.00 1135 MET A O 1
ATOM 9058 N N . PRO A 1 1136 ? 29.944 41.442 -11.979 1.00 84.00 1136 PRO A N 1
ATOM 9059 C CA . PRO A 1 1136 ? 31.262 42.086 -11.906 1.00 84.00 1136 PRO A CA 1
ATOM 9060 C C . PRO A 1 1136 ? 32.181 41.875 -13.117 1.00 84.00 1136 PRO A C 1
ATOM 9062 O O . PRO A 1 1136 ? 33.101 42.668 -13.326 1.00 84.00 1136 PRO A O 1
ATOM 9065 N N . SER A 1 1137 ? 31.973 40.821 -13.919 1.00 79.75 1137 SER A N 1
ATOM 9066 C CA . SER A 1 1137 ? 32.784 40.584 -15.121 1.00 79.75 1137 SER A CA 1
ATOM 9067 C C . SER A 1 1137 ? 32.348 41.413 -16.330 1.00 79.75 1137 SER A C 1
ATOM 9069 O O . SER A 1 1137 ? 33.171 41.573 -17.225 1.00 79.75 1137 SER A O 1
ATOM 9071 N N . PHE A 1 1138 ? 31.135 41.981 -16.338 1.00 83.50 1138 PHE A N 1
ATOM 9072 C CA . PHE A 1 1138 ? 30.493 42.533 -17.535 1.00 83.50 1138 PHE A CA 1
ATOM 9073 C C . PHE A 1 1138 ? 31.233 43.751 -18.111 1.00 83.50 1138 PHE A C 1
ATOM 9075 O O . PHE A 1 1138 ? 31.092 44.886 -17.643 1.00 83.50 1138 PHE A O 1
ATOM 9082 N N . GLU A 1 1139 ? 32.033 43.510 -19.149 1.00 80.62 1139 GLU A N 1
ATOM 9083 C CA . GLU A 1 1139 ? 32.977 44.494 -19.688 1.00 80.62 1139 GLU A CA 1
ATOM 9084 C C . GLU A 1 1139 ? 32.328 45.786 -20.229 1.00 80.62 1139 GLU A C 1
ATOM 9086 O O . GLU A 1 1139 ? 32.861 46.858 -19.940 1.00 80.62 1139 GLU A O 1
ATOM 9091 N N . PRO A 1 1140 ? 31.162 45.770 -20.915 1.00 85.94 1140 PRO A N 1
ATOM 9092 C CA . PRO A 1 1140 ? 30.530 46.997 -21.409 1.00 85.94 1140 PRO A CA 1
ATOM 9093 C C . PRO A 1 1140 ? 30.207 48.027 -20.314 1.00 85.94 1140 PRO A C 1
ATOM 9095 O O . PRO A 1 1140 ? 30.321 49.229 -20.549 1.00 85.94 1140 PRO A O 1
ATOM 9098 N N . ALA A 1 1141 ? 29.853 47.590 -19.098 1.00 86.50 1141 ALA A N 1
ATOM 9099 C CA . ALA A 1 1141 ? 29.631 48.507 -17.976 1.00 86.50 1141 ALA A CA 1
ATOM 9100 C C . ALA A 1 1141 ? 30.944 49.037 -17.368 1.00 86.50 1141 ALA A C 1
ATOM 9102 O O . ALA A 1 1141 ? 30.979 50.182 -16.917 1.00 86.50 1141 ALA A O 1
ATOM 9103 N N . LYS A 1 1142 ? 32.039 48.258 -17.403 1.00 86.25 1142 LYS A N 1
ATOM 9104 C CA . LYS A 1 1142 ? 33.378 48.756 -17.031 1.00 86.25 1142 LYS A CA 1
ATOM 9105 C C . LYS A 1 1142 ? 33.868 49.800 -18.028 1.00 86.25 1142 LYS A C 1
ATOM 9107 O O . LYS A 1 1142 ? 34.368 50.836 -17.603 1.00 86.25 1142 LYS A O 1
ATOM 9112 N N . GLN A 1 1143 ? 33.680 49.549 -19.324 1.00 85.69 1143 GLN A N 1
ATOM 9113 C CA . GLN A 1 1143 ? 34.051 50.473 -20.394 1.00 85.69 1143 GLN A CA 1
ATOM 9114 C C . GLN A 1 1143 ? 33.267 51.788 -20.282 1.00 85.69 1143 GLN A C 1
ATOM 9116 O O . GLN A 1 1143 ? 33.882 52.848 -20.257 1.00 85.69 1143 GLN A O 1
ATOM 9121 N N . GLY A 1 1144 ? 31.942 51.728 -20.098 1.00 85.44 1144 GLY A N 1
ATOM 9122 C CA . GLY A 1 1144 ? 31.119 52.923 -19.871 1.00 85.44 1144 GLY A CA 1
ATOM 9123 C C . GLY A 1 1144 ? 31.577 53.744 -18.659 1.00 85.44 1144 GLY A C 1
ATOM 9124 O O . GLY A 1 1144 ? 31.787 54.952 -18.768 1.00 85.44 1144 GLY A O 1
ATOM 9125 N N . LEU A 1 1145 ? 31.826 53.092 -17.515 1.00 86.06 1145 LEU A N 1
ATOM 9126 C CA . LEU A 1 1145 ? 32.368 53.771 -16.330 1.00 86.06 1145 LEU A CA 1
ATOM 9127 C C . LEU A 1 1145 ? 33.754 54.362 -16.570 1.00 86.06 1145 LEU A C 1
ATOM 9129 O O . LEU A 1 1145 ? 34.013 55.482 -16.140 1.00 86.06 1145 LEU A O 1
ATOM 9133 N N . HIS A 1 1146 ? 34.639 53.636 -17.249 1.00 85.25 1146 HIS A N 1
ATOM 9134 C CA . HIS A 1 1146 ? 35.955 54.139 -17.618 1.00 85.25 1146 HIS A CA 1
ATOM 9135 C C . HIS A 1 1146 ? 35.840 55.383 -18.506 1.00 85.25 1146 HIS A C 1
ATOM 9137 O O . HIS A 1 1146 ? 36.564 56.352 -18.284 1.00 85.25 1146 HIS A O 1
ATOM 9143 N N . ASP A 1 1147 ? 34.915 55.391 -19.463 1.00 84.00 1147 ASP A N 1
ATOM 9144 C CA . ASP A 1 1147 ? 34.741 56.504 -20.388 1.00 84.00 1147 ASP A CA 1
ATOM 9145 C C . ASP A 1 1147 ? 34.090 57.721 -19.714 1.00 84.00 1147 ASP A C 1
ATOM 9147 O O . ASP A 1 1147 ? 34.629 58.815 -19.868 1.00 84.00 1147 ASP A O 1
ATOM 9151 N N . ILE A 1 1148 ? 33.082 57.565 -18.841 1.00 83.56 1148 ILE A N 1
ATOM 9152 C CA . ILE A 1 1148 ? 32.586 58.684 -18.008 1.00 83.56 1148 ILE A CA 1
ATOM 9153 C C . ILE A 1 1148 ? 33.642 59.174 -17.013 1.00 83.56 1148 ILE A C 1
ATOM 9155 O O . ILE A 1 1148 ? 33.763 60.382 -16.805 1.00 83.56 1148 ILE A O 1
ATOM 9159 N N . VAL A 1 1149 ? 34.450 58.295 -16.411 1.00 75.19 1149 VAL A N 1
ATOM 9160 C CA . VAL A 1 1149 ? 35.567 58.717 -15.545 1.00 75.19 1149 VAL A CA 1
ATOM 9161 C C . VAL A 1 1149 ? 36.622 59.463 -16.361 1.00 75.19 1149 VAL A C 1
ATOM 9163 O O . VAL A 1 1149 ? 37.175 60.449 -15.876 1.00 75.19 1149 VAL A O 1
ATOM 9166 N N . ARG A 1 1150 ? 36.873 59.062 -17.611 1.00 73.12 1150 ARG A N 1
ATOM 9167 C CA . ARG A 1 1150 ? 37.812 59.727 -18.520 1.00 73.12 1150 ARG A CA 1
ATOM 9168 C C . ARG A 1 1150 ? 37.271 61.053 -19.052 1.00 73.12 1150 ARG A C 1
ATOM 9170 O O . ARG A 1 1150 ? 38.052 61.993 -19.156 1.00 73.12 1150 ARG A O 1
ATOM 9177 N N . GLU A 1 1151 ? 35.978 61.171 -19.332 1.00 67.25 1151 GLU A N 1
ATOM 9178 C CA . GLU A 1 1151 ? 35.323 62.434 -19.696 1.00 67.25 1151 GLU A CA 1
ATOM 9179 C C . GLU A 1 1151 ? 35.218 63.380 -18.502 1.00 67.25 1151 GLU A C 1
ATOM 9181 O O . GLU A 1 1151 ? 35.547 64.554 -18.632 1.00 67.25 1151 GLU A O 1
ATOM 9186 N N . SER A 1 1152 ? 34.893 62.875 -17.311 1.00 63.22 1152 SER A N 1
ATOM 9187 C CA . SER A 1 1152 ? 34.913 63.649 -16.064 1.00 63.22 1152 SER A CA 1
ATOM 9188 C C . SER A 1 1152 ? 36.333 64.096 -15.714 1.00 63.22 1152 SER A C 1
ATOM 9190 O O . SER A 1 1152 ? 36.540 65.244 -15.319 1.00 63.22 1152 SER A O 1
ATOM 9192 N N . ALA A 1 1153 ? 37.342 63.244 -15.920 1.00 55.91 1153 ALA A N 1
ATOM 9193 C CA . ALA A 1 1153 ? 38.746 63.611 -15.775 1.00 55.91 1153 ALA A CA 1
ATOM 9194 C C . ALA A 1 1153 ? 39.204 64.587 -16.869 1.00 55.91 1153 ALA A C 1
ATOM 9196 O O . ALA A 1 1153 ? 39.979 65.487 -16.563 1.00 55.91 1153 ALA A O 1
ATOM 9197 N N . ALA A 1 1154 ? 38.712 64.483 -18.108 1.00 54.62 1154 ALA A N 1
ATOM 9198 C CA . ALA A 1 1154 ? 39.009 65.425 -19.189 1.00 54.62 1154 ALA A CA 1
ATOM 9199 C C . ALA A 1 1154 ? 38.322 66.784 -18.978 1.00 54.62 1154 ALA A C 1
ATOM 9201 O O . ALA A 1 1154 ? 38.949 67.813 -19.207 1.00 54.62 1154 ALA A O 1
ATOM 9202 N N . ALA A 1 1155 ? 37.093 66.809 -18.459 1.00 53.16 1155 ALA A N 1
ATOM 9203 C CA . ALA A 1 1155 ? 36.392 68.016 -18.032 1.00 53.16 1155 ALA A CA 1
ATOM 9204 C C . ALA A 1 1155 ? 37.095 68.653 -16.826 1.00 53.16 1155 ALA A C 1
ATOM 9206 O O . ALA A 1 1155 ? 37.366 69.851 -16.833 1.00 53.16 1155 ALA A O 1
ATOM 9207 N N . THR A 1 1156 ? 37.509 67.850 -15.840 1.00 50.50 1156 THR A N 1
ATOM 9208 C CA . THR A 1 1156 ? 38.330 68.314 -14.710 1.00 50.50 1156 THR A CA 1
ATOM 9209 C C . THR A 1 1156 ? 39.705 68.798 -15.178 1.00 50.50 1156 THR A C 1
ATOM 9211 O O . THR A 1 1156 ? 40.227 69.760 -14.624 1.00 50.50 1156 THR A O 1
ATOM 9214 N N . CYS A 1 1157 ? 40.283 68.200 -16.225 1.00 44.66 1157 CYS A N 1
ATOM 9215 C CA . CYS A 1 1157 ? 41.550 68.626 -16.822 1.00 44.66 1157 CYS A CA 1
ATOM 9216 C C . CYS A 1 1157 ? 41.399 69.901 -17.669 1.00 44.66 1157 CYS A C 1
ATOM 9218 O O . CYS A 1 1157 ? 42.274 70.758 -17.637 1.00 44.66 1157 CYS A O 1
ATOM 9220 N N . ALA A 1 1158 ? 40.272 70.094 -18.357 1.00 46.56 1158 ALA A N 1
ATOM 9221 C CA . ALA A 1 1158 ? 39.942 71.337 -19.053 1.00 46.56 1158 ALA A CA 1
ATOM 9222 C C . ALA A 1 1158 ? 39.677 72.486 -18.061 1.00 46.56 1158 ALA A C 1
ATOM 9224 O O . ALA A 1 1158 ? 40.183 73.595 -18.240 1.00 46.56 1158 ALA A O 1
ATOM 9225 N N . VAL A 1 1159 ? 38.966 72.207 -16.963 1.00 49.00 1159 VAL A N 1
ATOM 9226 C CA . VAL A 1 1159 ? 38.779 73.145 -15.845 1.00 49.00 1159 VAL A CA 1
ATOM 9227 C C . VAL A 1 1159 ? 40.113 73.432 -15.144 1.00 49.00 1159 VAL A C 1
ATOM 9229 O O . VAL A 1 1159 ? 40.391 74.587 -14.825 1.00 49.00 1159 VAL A O 1
ATOM 9232 N N . SER A 1 1160 ? 40.993 72.439 -14.965 1.00 41.84 1160 SER A N 1
ATOM 9233 C CA . SER A 1 1160 ? 42.308 72.657 -14.349 1.00 41.84 1160 SER A CA 1
ATOM 9234 C C . SER A 1 1160 ? 43.319 73.327 -15.284 1.00 41.84 1160 SER A C 1
ATOM 9236 O O . SER A 1 1160 ? 44.121 74.121 -14.805 1.00 41.84 1160 SER A O 1
ATOM 9238 N N . LEU A 1 1161 ? 43.231 73.159 -16.606 1.00 41.09 1161 LEU A N 1
ATOM 9239 C CA . LEU A 1 1161 ? 43.963 73.981 -17.581 1.00 41.09 1161 LEU A CA 1
ATOM 9240 C C . LEU A 1 1161 ? 43.465 75.434 -17.599 1.00 41.09 1161 LEU A C 1
ATOM 9242 O O . LEU A 1 1161 ? 44.265 76.344 -17.811 1.00 41.09 1161 LEU A O 1
ATOM 9246 N N . SER A 1 1162 ? 42.188 75.672 -17.278 1.00 42.00 1162 SER A N 1
ATOM 9247 C CA . SER A 1 1162 ? 41.671 77.021 -17.013 1.00 42.00 1162 SER A CA 1
ATOM 9248 C C . SER A 1 1162 ? 42.067 77.579 -15.633 1.00 42.00 1162 SER A C 1
ATOM 9250 O O . SER A 1 1162 ? 41.987 78.793 -15.445 1.00 42.00 1162 SER A O 1
ATOM 9252 N N . ALA A 1 1163 ? 42.490 76.744 -14.673 1.00 42.78 1163 ALA A N 1
ATOM 9253 C CA . ALA A 1 1163 ? 42.790 77.150 -13.290 1.00 42.78 1163 ALA A CA 1
ATOM 9254 C C . ALA A 1 1163 ? 44.296 77.168 -12.932 1.00 42.78 1163 ALA A C 1
ATOM 9256 O O . ALA A 1 1163 ? 44.723 77.951 -12.082 1.00 42.78 1163 ALA A O 1
ATOM 9257 N N . CYS A 1 1164 ? 45.140 76.373 -13.599 1.00 36.72 1164 CYS A N 1
ATOM 9258 C CA . CYS A 1 1164 ? 46.588 76.304 -13.348 1.00 36.72 1164 CYS A CA 1
ATOM 9259 C C . CYS A 1 1164 ? 47.394 77.483 -13.920 1.00 36.72 1164 CYS A C 1
ATOM 9261 O O . CYS A 1 1164 ? 48.613 77.526 -13.757 1.00 36.72 1164 CYS A O 1
ATOM 9263 N N . VAL A 1 1165 ? 46.733 78.485 -14.508 1.00 43.31 1165 VAL A N 1
ATOM 9264 C CA . VAL A 1 1165 ? 47.337 79.809 -14.748 1.00 43.31 1165 VAL A CA 1
ATOM 9265 C C . VAL A 1 1165 ? 47.518 80.589 -13.427 1.00 43.31 1165 VAL A C 1
ATOM 9267 O O . VAL A 1 1165 ? 48.273 81.560 -13.384 1.00 43.31 1165 VAL A O 1
ATOM 9270 N N . THR A 1 1166 ? 46.914 80.142 -12.316 1.00 42.88 1166 THR A N 1
ATOM 9271 C CA . THR A 1 1166 ? 46.968 80.832 -11.014 1.00 42.88 1166 THR A CA 1
ATOM 9272 C C . THR A 1 1166 ? 47.506 79.977 -9.850 1.00 42.88 1166 THR A C 1
ATOM 9274 O O . THR A 1 1166 ? 46.805 79.145 -9.291 1.00 42.88 1166 THR A O 1
ATOM 9277 N N . ASN A 1 1167 ? 48.728 80.324 -9.414 1.00 34.31 1167 ASN A N 1
ATOM 9278 C CA . ASN A 1 1167 ? 49.324 80.153 -8.068 1.00 34.31 1167 ASN A CA 1
ATOM 9279 C C . ASN A 1 1167 ? 49.862 78.784 -7.565 1.00 34.31 1167 ASN A C 1
ATOM 9281 O O . ASN A 1 1167 ? 49.230 78.044 -6.820 1.00 34.31 1167 ASN A O 1
ATOM 9285 N N . ARG A 1 1168 ? 51.162 78.599 -7.854 1.00 38.56 1168 ARG A N 1
ATOM 9286 C CA . ARG A 1 1168 ? 52.265 78.012 -7.041 1.00 38.56 1168 ARG A CA 1
ATOM 9287 C C . ARG A 1 1168 ? 52.069 77.924 -5.501 1.00 38.56 1168 ARG A C 1
ATOM 9289 O O . ARG A 1 1168 ? 51.603 78.907 -4.934 1.00 38.56 1168 ARG A O 1
ATOM 9296 N N . ILE A 1 1169 ? 52.686 76.913 -4.837 1.00 34.50 1169 ILE A N 1
ATOM 9297 C CA . ILE A 1 1169 ? 53.767 77.016 -3.788 1.00 34.50 1169 ILE A CA 1
ATOM 9298 C C . ILE A 1 1169 ? 54.086 75.659 -3.059 1.00 34.50 1169 ILE A C 1
ATOM 9300 O O . ILE A 1 1169 ? 53.186 74.863 -2.844 1.00 34.50 1169 ILE A O 1
ATOM 9304 N N . SER A 1 1170 ? 55.384 75.427 -2.736 1.00 30.39 1170 SER A N 1
ATOM 9305 C CA . SER A 1 1170 ? 56.095 74.462 -1.813 1.00 30.39 1170 SER A CA 1
ATOM 9306 C C . SER A 1 1170 ? 55.407 73.190 -1.233 1.00 30.39 1170 SER A C 1
ATOM 9308 O O . SER A 1 1170 ? 54.308 73.282 -0.707 1.00 30.39 1170 SER A O 1
ATOM 9310 N N . LEU A 1 1171 ? 56.004 71.973 -1.235 1.00 31.22 1171 LEU A N 1
ATOM 9311 C CA . LEU A 1 1171 ? 57.181 71.473 -0.444 1.00 31.22 1171 LEU A CA 1
ATOM 9312 C C . LEU A 1 1171 ? 56.990 71.607 1.096 1.00 31.22 1171 LEU A C 1
ATOM 9314 O O . LEU A 1 1171 ? 56.574 72.674 1.523 1.00 31.22 1171 LEU A O 1
ATOM 9318 N N . THR A 1 1172 ? 57.267 70.658 2.018 1.00 30.09 1172 THR A N 1
ATOM 9319 C CA . THR A 1 1172 ? 58.033 69.368 2.107 1.00 30.09 1172 THR A CA 1
ATOM 9320 C C . THR A 1 1172 ? 57.547 68.528 3.327 1.00 30.09 1172 THR A C 1
ATOM 9322 O O . THR A 1 1172 ? 56.953 69.136 4.212 1.00 30.09 1172 THR A O 1
ATOM 9325 N N . GLY A 1 1173 ? 57.861 67.213 3.487 1.00 28.42 1173 GLY A N 1
ATOM 9326 C CA . GLY A 1 1173 ? 57.423 66.496 4.724 1.00 28.42 1173 GLY A CA 1
ATOM 9327 C C . GLY A 1 1173 ? 57.970 65.134 5.244 1.00 28.42 1173 GLY A C 1
A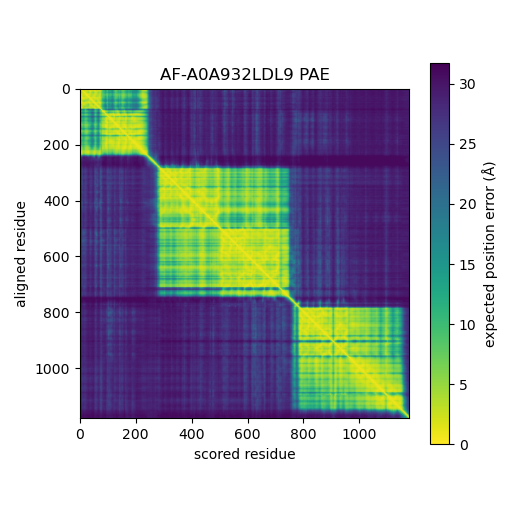TOM 9328 O O . GLY A 1 1173 ? 57.841 64.932 6.441 1.00 28.42 1173 GLY A O 1
ATOM 9329 N N . SER A 1 1174 ? 58.616 64.243 4.472 1.00 31.52 1174 SER A N 1
ATOM 9330 C CA . SER A 1 1174 ? 59.352 63.018 4.939 1.00 31.52 1174 SER A CA 1
ATOM 9331 C C . SER A 1 1174 ? 58.645 61.840 5.702 1.00 31.52 1174 SER A C 1
ATOM 9333 O O . SER A 1 1174 ? 57.566 62.021 6.256 1.00 31.52 1174 SER A O 1
ATOM 9335 N N . PRO A 1 1175 ? 59.239 60.607 5.730 1.00 57.41 1175 PRO A N 1
ATOM 9336 C CA . PRO A 1 1175 ? 58.536 59.335 6.036 1.00 57.41 1175 PRO A CA 1
ATOM 9337 C C . PRO A 1 1175 ? 59.248 58.395 7.062 1.00 57.41 1175 PRO A C 1
ATOM 9339 O O . PRO A 1 1175 ? 60.232 58.809 7.674 1.00 57.41 1175 PRO A O 1
ATOM 9342 N N . ARG A 1 1176 ? 58.783 57.124 7.190 1.00 32.34 1176 ARG A N 1
ATOM 9343 C CA . ARG A 1 1176 ? 59.462 55.820 7.541 1.00 32.34 1176 ARG A CA 1
ATOM 9344 C C . ARG A 1 1176 ? 58.381 54.803 8.027 1.00 32.34 1176 ARG A C 1
ATOM 9346 O O . ARG A 1 1176 ? 57.388 55.262 8.569 1.00 32.34 1176 ARG A O 1
ATOM 9353 N N . LEU A 1 1177 ? 58.464 53.463 7.929 1.00 34.66 1177 LEU A N 1
ATOM 9354 C CA . LEU A 1 1177 ? 59.388 52.513 7.270 1.00 34.66 1177 LEU A CA 1
ATOM 9355 C C . LEU A 1 1177 ? 58.702 51.136 7.030 1.00 34.66 1177 LEU A C 1
ATOM 9357 O O . LEU A 1 1177 ? 57.734 50.791 7.693 1.00 34.66 1177 LEU A O 1
ATOM 9361 N N . SER A 1 1178 ? 59.285 50.376 6.101 1.00 32.81 1178 SER A N 1
ATOM 9362 C CA . SER A 1 1178 ? 59.063 48.982 5.653 1.00 32.81 1178 SER A CA 1
ATOM 9363 C C . SER A 1 1178 ? 58.722 47.873 6.669 1.00 32.81 1178 SER A C 1
ATOM 9365 O O . SER A 1 1178 ? 59.282 47.863 7.766 1.00 32.81 1178 SER A O 1
ATOM 9367 N N . GLY A 1 1179 ? 58.036 46.815 6.197 1.00 34.50 1179 GLY A N 1
ATOM 9368 C CA . GLY A 1 1179 ? 58.049 45.487 6.837 1.00 34.50 1179 GLY A CA 1
ATOM 9369 C C . GLY A 1 1179 ? 57.171 44.398 6.190 1.00 34.50 1179 GLY A C 1
ATOM 9370 O O . GLY A 1 1179 ? 56.178 44.041 6.809 1.00 34.50 1179 GLY A O 1
ATOM 9371 N N . LEU A 1 1180 ? 57.617 43.846 5.043 1.00 33.25 1180 LEU A N 1
ATOM 9372 C CA . LEU A 1 1180 ? 57.024 42.744 4.236 1.00 33.25 1180 LEU A CA 1
ATOM 9373 C C . LEU A 1 1180 ? 55.670 43.015 3.547 1.00 33.25 1180 LEU A C 1
ATOM 9375 O O . LEU A 1 1180 ? 54.663 43.256 4.238 1.00 33.25 1180 LEU A O 1
#

Solvent-accessible surface area (backbone atoms only — not comparable to full-atom values): 64706 Å² total; per-residue (Å²): 107,85,72,53,33,34,40,37,38,39,44,62,79,92,30,69,82,26,45,46,72,59,48,48,60,44,43,46,75,77,29,49,64,50,81,40,41,72,93,40,61,92,71,58,72,72,66,90,52,62,33,35,36,39,38,54,48,89,71,94,77,82,80,63,94,70,55,65,55,63,51,79,48,82,78,78,87,87,71,70,45,68,61,25,43,68,69,29,80,55,66,77,23,59,34,30,37,75,52,83,80,54,90,56,71,65,37,50,54,51,51,53,48,54,76,74,41,86,55,54,48,76,42,83,59,62,66,66,62,33,43,34,48,36,25,12,12,53,28,34,50,53,65,64,64,94,72,41,92,52,64,66,60,57,55,36,18,50,26,56,12,25,31,40,30,56,64,38,70,89,60,58,41,61,80,79,42,45,72,79,44,30,32,37,61,26,88,50,76,64,53,40,52,52,51,52,54,48,45,72,73,35,55,77,60,32,55,50,22,7,49,49,17,17,52,52,34,68,74,65,65,40,67,47,56,51,42,56,49,49,49,52,50,52,35,47,50,53,44,52,59,57,60,75,72,66,83,88,87,83,87,85,89,85,88,88,81,86,88,82,88,80,89,82,90,88,85,84,90,78,90,80,83,94,68,101,64,83,65,76,69,71,54,65,64,85,52,67,72,65,52,64,72,51,61,82,83,40,44,29,37,38,29,42,56,32,41,33,17,53,57,54,35,53,41,46,73,75,30,84,42,48,30,37,33,30,16,62,52,69,66,37,31,54,50,12,51,83,52,35,78,40,62,45,77,42,54,76,92,74,55,87,72,100,61,65,64,49,60,21,37,30,36,38,31,61,72,35,60,32,58,33,93,58,43,48,60,49,42,43,51,49,58,48,29,33,21,77,89,14,37,44,34,36,34,44,57,26,59,59,14,42,69,55,53,37,36,46,75,74,73,41,87,72,66,37,99,60,69,85,45,24,67,70,53,70,46,83,33,40,75,69,54,51,55,48,48,40,47,71,32,43,30,40,78,76,46,75,44,70,38,79,28,94,64,28,67,68,40,50,77,66,69,49,51,39,46,47,76,43,89,91,46,75,48,68,89,50,50,56,71,64,34,45,46,33,26,17,41,26,40,41,35,38,22,32,53,44,91,75,77,87,76,56,41,30,19,38,31,31,54,41,51,41,58,41,70,41,37,46,53,21,52,52,30,45,68,75,29,52,86,68,58,65,46,48,28,36,21,31,32,46,47,86,67,58,30,64,64,53,57,74,66,42,83,89,50,46,76,46,77,41,93,51,69,68,26,45,33,46,34,50,44,55,26,61,73,73,49,83,34,60,27,39,28,38,35,45,38,53,29,44,54,27,67,55,25,62,62,39,40,52,52,57,38,64,78,40,87,47,35,34,36,30,26,46,22,25,67,49,58,76,66,90,40,39,49,92,76,85,57,93,54,74,89,43,41,48,60,51,41,46,56,48,17,68,76,26,62,89,40,68,42,82,46,75,63,53,62,61,58,41,33,38,35,38,40,71,49,42,76,75,68,51,74,54,56,51,89,35,32,80,40,61,57,40,35,46,49,50,33,46,51,38,48,74,75,69,29,41,36,33,33,21,55,26,13,40,35,46,39,73,58,53,68,70,55,38,82,64,86,64,59,65,67,58,45,48,54,54,27,52,49,55,50,50,52,50,52,51,52,55,48,54,56,51,70,71,62,71,90,77,91,78,84,90,78,89,78,83,84,83,85,76,75,60,67,52,71,52,76,43,79,42,102,73,73,26,57,43,75,46,81,54,83,32,43,30,14,39,28,26,52,42,62,66,37,61,93,33,39,59,60,19,50,64,41,44,56,89,46,37,67,43,39,32,35,25,35,43,74,52,89,58,61,30,67,60,51,43,43,75,73,64,29,50,77,44,82,44,85,72,74,82,31,54,20,63,47,53,42,50,20,54,66,74,45,45,14,57,26,38,33,53,50,56,48,33,28,35,38,51,77,69,33,33,49,52,50,37,49,64,61,68,48,94,68,65,84,53,52,41,32,33,33,28,36,34,37,38,64,39,85,30,100,84,73,53,78,41,43,35,37,31,53,39,77,38,35,32,47,45,30,76,73,60,45,52,39,59,46,65,90,56,43,44,64,70,29,36,55,73,69,71,34,42,73,44,80,56,91,39,49,37,40,40,65,62,90,61,81,49,77,64,45,48,48,54,49,50,56,50,52,52,52,45,52,50,55,47,36,72,78,41,77,71,43,25,68,60,28,36,50,51,12,49,55,26,45,79,70,67,39,36,74,59,10,43,56,28,25,50,53,11,58,79,51,48,60,97,87,46,69,60,51,68,56,42,36,42,50,39,25,51,30,26,47,73,71,65,38,50,71,60,18,49,57,42,30,53,52,44,38,70,78,40,77,68,44,54,66,44,36,53,54,43,21,50,51,29,43,78,70,68,40,42,72,60,16,39,53,38,36,49,48,43,74,72,53,89,60,81,94,68,72,45,78,45,57,61,41,60,73,40,35,48,35,29,34,52,38,15,51,41,27,44,78,70,66,38,55,66,62,13,48,52,28,21,54,51,16,37,73,74,37,75,80,52,58,71,35,52,50,52,47,51,49,52,52,48,50,52,49,47,51,51,46,54,52,42,66,71,45,71,84,62,81,88,83,81,90,85,83,89,91,87,82,90,83,134

Secondary structure (DSSP, 8-state):
----EEEEE--TTT-TT-THHHHHHHHTTTSEEEEE-GGGTTTS-SSS-SEEEEEP-S---PPPTTS-SEEEE-------HHHHHHHH-S--EEEEEES---SSHHHHHHHHHHHH-SSEEEE---THHHHHHHHTEEEEE---STT---THHHHHHHTTSEEEEE--TTTTGGGT--BTTTBEEESSHHHHHHHHHHHHH-HHHHHHHHHHHHHHHHHHTSHHHHHHHHHHHHHHHHHHHHHTSS---------------------PPPP--------GGGGG---HHHHHHS-TT--EEEEET-TTSHHHHHHHHHS--EEEEEES-HHHHHHHHTTSSEEEES-TTT------TT-EEEEEEES-TTS-S-HHHHHHHHHHHEEEEEEEEEEEEBTTSHHHHHHHHTT----BSSSTTBTT----B-HHHHHHHHHHTTEEEEEEEEEE-TTHHHHHHTT--S-EEETTEEE-S--HHHHHTTTEEEEEEEEEEP-------EEEEEEESS-HHHHHHHHHHHHHH--S-EEEEEEE-S--SSHHHHHHTSTT-EEEE-SS---HHHHHHHHHHH--SSEEEEEETTEEE-TTHHHHHHHHHHS-TTEEEEEEEBSS-SSTTB-----SSGGGHHHHHHHHHHHTTT-EEE-S---TTEEEEEHHHHHHH-S--GGGTT-SSHHHHHHHHHHHTT-EEEEEEEEEEEE--STTTTTS---HHHHHHHHHHHHHHHHHHHHHHHHHS--------PPP---------EEEE-TTS-EEEE----SEEEEEEESS-TTTHHHHHHHHTTT-SEEEEEES--SSSHHHHHHHTT-EEEE----S-HHHHHHHHHHH--SSEEEEEETTEE--HHHHHHHHHHHHS---TTEEEEEEEEEEEEE-TTSSEEEEEEEEEEEEE--TT---BSSSS-B-HHHHHHTT-EEEEEEEEEEE--S--SHHHHHHHHHHHHHHHHHHHHHSTT-HHHHHHHHHHHHHTT-HHHHHHHHHHHHHT--TT-TTHHHHHHHHHHHHHHTT-HHHHHHHHHHHHHH-TT-HHHHHHHHHHHHHTT-HHHHHHHHHHHHH-PPPP---EEEGGGGTHHHHHHHHHHHHHTT-HHHHHHHHHHHHHH-TT-HHHHHHHHHHHHHHHHHHHHHHHHHTTS--------------

Nearest PDB structures (foldseek):
  3cc8-assembly1_A-2  TM=8.729E-01  e=9.936E-20  Bacillus cereus ATCC 10987
  3l8d-assembly1_A-2  TM=7.808E-01  e=1.486E-10  Bacillus thuringiensis str. Al Hakam
  7x9r-assembly1_A  TM=9.119E-01  e=9.603E-08  Listeria monocytogenes
  2gs9-assembly1_B  TM=7.361E-01  e=1.554E-07  Thermus thermophilus HB8
  9fce-assembly2_B  TM=5.648E-01  e=1.554E-07  Streptomyces sp.

Mean predicted aligned error: 21.51 Å

Foldseek 3Di:
DQFAEEEEEEDCPVQVQFQSVVLQVLLVVPHHYDYDYLVCLVVDDLDDGPEYEYEDRPDDDDRPPSNPPYDYDYDDDAADLVVLLVVLVAQQAAEEEADDLDDDDFVVLVVLCVVVDVRYHYYHDDYSRVLNNLLSYQEYEDEDDPLDPDPCLLRSLLNQHAYEYADSVVPCCCVQDDDLAQHHHDHDSVSSVVVSVVSSVDVVSGSRNSVRNNVSSVVAPDVNNVSVVVSVVVVVVVVVVVVVPDDDDDDDDDDDDDDDDDDDDDDDDDDDDDDPDQPPVVLVDDDVVLLVPADLPWAEEEEEQCFLVRSVQVNVVSHNHQYEYEHADPVSQVNNVVRHPYYHYHDLVPDDDPAQFQAGQEYEAEAPCQLDPQSLVSLLVVLRRHHQNHKYKYKAFACLALVNVLCVVVVHLDADCDAQRDPSGPDHDAPLVVCLSQVLSQKDWPDKDFDFDPCLVVCVVVVQAQWDDRPPDIGHPHDSVVSVSNGRRIMITIIGRHPQDLLWEEEEEEEDADPLVLLVQAVVLCVVAPSHHYAYEYEYACHDHCNQVVQVPDPRHHYHYDNHRLADQVSSQVRLVVDDIQKYKYAYSQKRFEHCQVVLQSLLCPPDVLAFKEDEAECFDDPDSDDDDDDPDPVCVRVRLSVQLVVQPPDKDWDLFDDRNIMMGRVVLCVVQPGFDSVLGNDDCSRNVSSNSSVVVRGTHMYSSSHYMYGQPFPNVQPPPDDPVVSNVVVVVVNVVVVVVVVVVVVVDDDDDDDDDDDDDPDDFGADWDWDQDPRGTTDTDQDPWQEEEFEEDAQQPVALQQALVQQVVQGPAYEYEYQDHPDCNQVSCVVSHHDYHYDHDDLAPLVRRVVSLVPDRHQKYFYDYSQKGFHPVLSVVVNCVSPDDDPPQAFFEWEWEWEWDQDPVRDTWTWIFTDGRMGGSGPLQGWDARPPTDRVVSSVVSNHDYYYDHRYMYGDDRDPDPVVLVVVLVSQVVSLVVRCVVPVQALVSLQVQLVSCVVVVVLVSNLVSLVSSLVSDDLPDQCVLVSLLSNLVSCVVVVVLVVSLVSLVVSCVSVVLDLSSLLSNLVSCVVVVVLVVSLVSLVSLQVDDDDDGGDGGTPCSSFLVSLQVSLVSCVVVVNNVSSLVSLVRSCVVPVVDVSSVVSNVVSVVVVVVVVVVVVVVVVVDDDDDDDDDDDDDDD